Protein AF-A0A0V0R101-F1 (afdb_monomer_lite)

Secondary structure (DSSP, 8-state):
---S-SS-S--SS--S---GGG-TT---S---GGGGGSS-S------HHHHHHHHHHHHHHHHHHHHHHHH--TTTTT--B-TTS-BTTSEETTEE-TT--EEEES---TTS-TT-EEEESSPPPSS-PBP-EE--SS--SPPB--S-EEEETTEEEEPGGGTHHHHTTT--HHHHHHHHHHHHHHHHHHHHHHHHHHHHHHHHHHHHHHSHHHHHHHHHHHHHHHHHHHHHHHHHHTT-GGGGGGS-GGG--HHHHHHHHHHHHHHHHHHHHHHHHHHHHHHHHHHHHHHHHHHHHH-GGGGHHHHHHHHHHHHHHHHHHHHHHHHHTTSEEPP---SSSS---EE---------------------HHHHHHHHHHHHTHHHHHHHHHHHHHHHHHHHHHHHHHHHHHHHHHH-SSSHHHHHHHHHHHHHHHHHHHHHHHHHHHHHHHHHHHHH---HHHHHHHHHHHHHHTHHHHHHHHHHHHHHHHHHHHHHHHHHHHHHHHHHHHSHHHHTT-S-THHHHHHHHHHHHHHHHHHHHHHHHHHHHHHHHHHHHHHHHHTSTTTT----HHHHHHHHHHHHTTS--SS----S-----HHHHHHHHHHHHHHHHHHTTTTTSSSS---SS--------------------------------------------------------------------------------TTSSTTSSS--------------------------S------------SSEEEEETTT-TTS-HHHHHHHHHTT--EEEHHHHHHHHHHHTT-EEEEE--TTS-HHHHHHHHHHHHHHSSSSPP-GGG--SEEEE-SSHHHHHHHHHHHHHHTTT-TTS-EEEE-TTS-HHHHHHHHHT--SEEEE-HHHHHHHHHH-TT---TT--EEEEETHHHHHHTTTHHHHHHHHHHHHHHS-GGGSEEEEEESS--HHHHHHHHHH-SS-EEEES---SSS---------SEEE-SSS-EEETTEEEEEEE--TTTHHHHHHHHHHHTTTSEEEEE-S-HHHHHHHHHHHHH-EEE-TTSPEEEEESS-S-EEEEE-TTS-HHHHHHHHHHHHH--SSEEEEE-TTTTSS---TT--EEEESS--SSHHHHHHHHTTSS-TT--EEEEEEE-GGGHHHHHHHHHTT--EEE--THHHHHHHHHHHHHHS---S-HHHHHHHHHHHHHHT-HHHHHHHHHHHHHHHHHHTT-S-TTT--TTTS--S----

Organism: Pseudocohnilembus persalinus (NCBI:txid266149)

pLDDT: mean 70.23, std 23.48, range [19.14, 97.81]

Structure (mmCIF, N/CA/C/O backbone):
data_AF-A0A0V0R101-F1
#
_entry.id   AF-A0A0V0R101-F1
#
loop_
_atom_site.group_PDB
_atom_site.id
_atom_site.type_symbol
_atom_site.label_atom_id
_atom_site.label_alt_id
_atom_site.label_comp_id
_atom_site.label_asym_id
_atom_site.label_entity_id
_atom_site.label_seq_id
_atom_site.pdbx_PDB_ins_code
_atom_site.Cartn_x
_atom_site.Cartn_y
_atom_site.Cartn_z
_atom_site.occupancy
_atom_site.B_iso_or_equiv
_atom_site.auth_seq_id
_atom_site.auth_comp_id
_atom_site.auth_asym_id
_atom_site.auth_atom_id
_atom_site.pdbx_PDB_model_num
ATOM 1 N N . MET A 1 1 ? 24.910 33.061 30.366 1.00 34.41 1 MET A N 1
ATOM 2 C CA . MET A 1 1 ? 24.667 34.395 29.788 1.00 34.41 1 MET A CA 1
ATOM 3 C C . MET A 1 1 ? 24.703 34.242 28.281 1.00 34.41 1 MET A C 1
ATOM 5 O O . MET A 1 1 ? 25.624 33.609 27.788 1.00 34.41 1 MET A O 1
ATOM 9 N N . ASP A 1 2 ? 23.655 34.736 27.633 1.00 38.28 2 ASP A N 1
ATOM 10 C CA . ASP A 1 2 ? 23.539 35.188 26.241 1.00 38.28 2 ASP A CA 1
ATOM 11 C C . ASP A 1 2 ? 24.207 34.388 25.106 1.00 38.28 2 ASP A C 1
ATOM 13 O O . ASP A 1 2 ? 25.376 34.577 24.779 1.00 38.28 2 ASP A O 1
ATOM 17 N N . SER A 1 3 ? 23.384 33.617 24.384 1.00 26.56 3 SER A N 1
ATOM 18 C CA . SER A 1 3 ? 23.632 33.257 22.975 1.00 26.56 3 SER A CA 1
ATOM 19 C C . SER A 1 3 ? 22.367 33.106 22.099 1.00 26.56 3 SER A C 1
ATOM 21 O O . SER A 1 3 ? 22.490 32.848 20.905 1.00 26.56 3 SER A O 1
ATOM 23 N N . ASP A 1 4 ? 21.156 33.344 22.627 1.00 30.28 4 ASP A N 1
ATOM 24 C CA . ASP A 1 4 ? 19.879 33.103 21.915 1.00 30.28 4 ASP A CA 1
ATOM 25 C C . ASP A 1 4 ? 19.366 34.271 21.037 1.00 30.28 4 ASP A C 1
ATOM 27 O O . ASP A 1 4 ? 18.339 34.155 20.368 1.00 30.28 4 ASP A O 1
ATOM 31 N N . ASN A 1 5 ? 20.040 35.426 21.025 1.00 31.80 5 ASN A N 1
ATOM 32 C CA . ASN A 1 5 ? 19.407 36.705 20.656 1.00 31.80 5 ASN A CA 1
ATOM 33 C C . ASN A 1 5 ? 19.712 37.235 19.231 1.00 31.80 5 ASN A C 1
ATOM 35 O O . ASN A 1 5 ? 19.587 38.433 18.984 1.00 31.80 5 ASN A O 1
ATOM 39 N N . LEU A 1 6 ? 20.138 36.378 18.286 1.00 29.75 6 LEU A N 1
ATOM 40 C CA . LEU A 1 6 ? 20.738 36.822 17.005 1.00 29.75 6 LEU A CA 1
ATOM 41 C C . LEU A 1 6 ? 20.129 36.258 15.699 1.00 29.75 6 LEU A C 1
ATOM 43 O O . LEU A 1 6 ? 20.709 36.439 14.631 1.00 29.75 6 LEU A O 1
ATOM 47 N N . LEU A 1 7 ? 18.946 35.628 15.738 1.00 32.03 7 LEU A N 1
ATOM 48 C CA . LEU A 1 7 ? 18.266 35.097 14.533 1.00 32.03 7 LEU A CA 1
ATOM 49 C C . LEU A 1 7 ? 16.830 35.612 14.298 1.00 32.03 7 LEU A C 1
ATOM 51 O O . LEU A 1 7 ? 16.125 35.099 13.431 1.00 32.03 7 LEU A O 1
ATOM 55 N N . ASN A 1 8 ? 16.392 36.654 15.012 1.00 31.56 8 ASN A N 1
ATOM 56 C CA . ASN A 1 8 ? 14.984 37.090 15.012 1.00 31.56 8 ASN A CA 1
ATOM 57 C C . ASN A 1 8 ? 14.632 38.235 14.025 1.00 31.56 8 ASN A C 1
ATOM 59 O O . ASN A 1 8 ? 13.506 38.719 14.021 1.00 31.56 8 ASN A O 1
ATOM 63 N N . ASN A 1 9 ? 15.571 38.675 13.173 1.00 30.34 9 ASN A N 1
ATOM 64 C CA . ASN A 1 9 ? 15.433 39.868 12.314 1.00 30.34 9 ASN A CA 1
ATOM 65 C C . ASN A 1 9 ? 15.471 39.555 10.801 1.00 30.34 9 ASN A C 1
ATOM 67 O O . ASN A 1 9 ? 16.297 40.099 10.075 1.00 30.34 9 ASN A O 1
ATOM 71 N N . ASN A 1 10 ? 14.591 38.672 10.305 1.00 30.11 10 ASN A N 1
ATOM 72 C CA . ASN A 1 10 ? 14.440 38.425 8.854 1.00 30.11 10 ASN A CA 1
ATOM 73 C C . ASN A 1 10 ? 13.048 37.875 8.437 1.00 30.11 10 ASN A C 1
ATOM 75 O O . ASN A 1 10 ? 12.943 36.980 7.601 1.00 30.11 10 ASN A O 1
ATOM 79 N N . GLN A 1 11 ? 11.952 38.397 9.012 1.00 30.95 11 GLN A N 1
ATOM 80 C CA . GLN A 1 11 ? 10.569 38.004 8.651 1.00 30.95 11 GLN A CA 1
ATOM 81 C C . GLN A 1 11 ? 9.631 39.181 8.312 1.00 30.95 11 GLN A C 1
ATOM 83 O O . GLN A 1 11 ? 8.467 39.207 8.709 1.00 30.95 11 GLN A O 1
ATOM 88 N N . ILE A 1 12 ? 10.104 40.144 7.517 1.00 38.00 12 ILE A N 1
ATOM 89 C CA . ILE A 1 12 ? 9.240 41.144 6.866 1.00 38.00 12 ILE A CA 1
ATOM 90 C C . ILE A 1 12 ? 9.545 41.137 5.356 1.00 38.00 12 ILE A C 1
ATOM 92 O O . ILE A 1 12 ? 10.697 41.012 4.958 1.00 38.00 12 ILE A O 1
ATOM 96 N N . ASN A 1 13 ? 8.503 41.255 4.521 1.00 31.47 13 ASN A N 1
ATOM 97 C CA . ASN A 1 13 ? 8.541 41.288 3.043 1.00 31.47 13 ASN A CA 1
ATOM 98 C C . ASN A 1 13 ? 8.836 39.971 2.278 1.00 31.47 13 ASN A C 1
ATOM 100 O O . ASN A 1 13 ? 9.588 39.966 1.307 1.00 31.47 13 ASN A O 1
ATOM 104 N N . GLN A 1 14 ? 8.117 38.883 2.591 1.00 27.81 14 GLN A N 1
ATOM 105 C CA . GLN A 1 14 ? 7.845 37.790 1.626 1.00 27.81 14 GLN A CA 1
ATOM 106 C C . GLN A 1 14 ? 6.333 37.528 1.464 1.00 27.81 14 GLN A C 1
ATOM 108 O O . GLN A 1 14 ? 5.813 36.450 1.743 1.00 27.81 14 GLN A O 1
ATOM 113 N N . SER A 1 15 ? 5.597 38.554 1.026 1.00 32.94 15 SER A N 1
ATOM 114 C CA . SER A 1 15 ? 4.127 38.575 0.936 1.00 32.94 15 SER A CA 1
ATOM 115 C C . SER A 1 15 ? 3.573 38.451 -0.497 1.00 32.94 15 SER A C 1
ATOM 117 O O . SER A 1 15 ? 2.591 39.102 -0.851 1.00 32.94 15 SER A O 1
ATOM 119 N N . LYS A 1 16 ? 4.176 37.582 -1.322 1.00 30.27 16 LYS A N 1
ATOM 120 C CA . LYS A 1 16 ? 3.611 37.008 -2.566 1.00 30.27 16 LYS A CA 1
ATOM 121 C C . LYS A 1 16 ? 4.362 35.713 -2.913 1.00 30.27 16 LYS A C 1
ATOM 123 O O . LYS A 1 16 ? 5.539 35.598 -2.605 1.00 30.27 16 LYS A O 1
ATOM 128 N N . PHE A 1 17 ? 3.671 34.756 -3.541 1.00 29.95 17 PHE A N 1
ATOM 129 C CA . PHE A 1 17 ? 4.171 33.408 -3.875 1.00 29.95 17 PHE A CA 1
ATOM 130 C C . PHE A 1 17 ? 4.577 32.519 -2.678 1.00 29.95 17 PHE A C 1
ATOM 132 O O . PHE A 1 17 ? 5.672 31.962 -2.642 1.00 29.95 17 PHE A O 1
ATOM 139 N N . LYS A 1 18 ? 3.645 32.275 -1.742 1.00 26.59 18 LYS A N 1
ATOM 140 C CA . LYS A 1 18 ? 3.706 31.034 -0.948 1.00 26.59 18 LYS A CA 1
ATOM 141 C C . LYS A 1 18 ? 3.524 29.832 -1.881 1.00 26.59 18 LYS A C 1
ATOM 143 O O . LYS A 1 18 ? 2.557 29.787 -2.641 1.00 26.59 18 LYS A O 1
ATOM 148 N N . TYR A 1 19 ? 4.427 28.860 -1.804 1.00 36.28 19 TYR A N 1
ATOM 149 C CA . TYR A 1 19 ? 4.264 27.569 -2.473 1.00 36.28 19 TYR A CA 1
ATOM 150 C C . TYR A 1 19 ? 3.205 26.729 -1.736 1.00 36.28 19 TYR A C 1
ATOM 152 O O . TYR A 1 19 ? 3.145 26.755 -0.508 1.00 36.28 19 TYR A O 1
ATOM 160 N N . LYS A 1 20 ? 2.403 25.952 -2.484 1.00 36.19 20 LYS A N 1
ATOM 161 C CA . LYS A 1 20 ? 1.364 25.029 -1.960 1.00 36.19 20 LYS A CA 1
ATOM 162 C C . LYS A 1 20 ? 1.867 24.096 -0.844 1.00 36.19 20 LYS A C 1
ATOM 164 O O . LYS A 1 20 ? 1.104 23.698 0.020 1.00 36.19 20 LYS A O 1
ATOM 169 N N . GLU A 1 21 ? 3.154 23.760 -0.870 1.00 35.91 21 GLU A N 1
ATOM 170 C CA . GLU A 1 21 ? 3.807 22.752 -0.023 1.00 35.91 21 GLU A CA 1
ATOM 171 C C . GLU A 1 21 ? 4.048 23.206 1.438 1.00 35.91 21 GLU A C 1
ATOM 173 O O . GLU A 1 21 ? 4.687 22.489 2.201 1.00 35.91 21 GLU A O 1
ATOM 178 N N . GLN A 1 22 ? 3.560 24.391 1.835 1.00 34.25 22 GLN A N 1
ATOM 179 C CA . GLN A 1 22 ? 3.665 24.942 3.200 1.00 34.25 22 GLN A CA 1
ATOM 180 C C . GLN A 1 22 ? 2.313 25.077 3.930 1.00 34.25 22 GLN A C 1
ATOM 182 O O . GLN A 1 22 ? 2.241 25.719 4.979 1.00 34.25 22 GLN A O 1
ATOM 187 N N . ASP A 1 23 ? 1.242 24.516 3.374 1.00 37.81 23 ASP A N 1
ATOM 188 C CA . ASP A 1 23 ? -0.074 24.449 4.012 1.00 37.81 23 ASP A CA 1
ATOM 189 C C . ASP A 1 23 ? -0.219 23.096 4.748 1.00 37.81 23 ASP A C 1
ATOM 191 O O . ASP A 1 23 ? -0.059 22.053 4.110 1.00 37.81 23 ASP A O 1
ATOM 195 N N . PRO A 1 24 ? -0.467 23.066 6.075 1.00 37.88 24 PRO A N 1
ATOM 196 C CA . PRO A 1 24 ? -0.580 21.815 6.828 1.00 37.88 24 PRO A CA 1
ATOM 197 C C . PRO A 1 24 ? -1.812 20.970 6.462 1.00 37.88 24 PRO A C 1
ATOM 199 O O . PRO A 1 24 ? -1.808 19.779 6.764 1.00 37.88 24 PRO A O 1
ATOM 202 N N . ASP A 1 25 ? -2.823 21.543 5.796 1.00 35.50 25 ASP A N 1
ATOM 203 C CA . ASP A 1 25 ? -4.003 20.815 5.302 1.00 35.50 25 ASP A CA 1
ATOM 204 C C . ASP A 1 25 ? -3.817 20.300 3.848 1.00 35.50 25 ASP A C 1
ATOM 206 O O . ASP A 1 25 ? -4.739 19.750 3.241 1.00 35.50 25 ASP A O 1
ATOM 210 N N . TYR A 1 26 ? -2.626 20.457 3.253 1.00 39.78 26 TYR A N 1
ATOM 211 C CA . TYR A 1 26 ? -2.346 20.047 1.873 1.00 39.78 26 TYR A CA 1
ATOM 212 C C . TYR A 1 26 ? -2.004 18.551 1.755 1.00 39.78 26 TYR A C 1
ATOM 214 O O . TYR A 1 26 ? -0.845 18.147 1.843 1.00 39.78 26 TYR A O 1
ATOM 222 N N . GLU A 1 27 ? -3.010 17.727 1.436 1.00 39.38 27 GLU A N 1
ATOM 223 C CA . GLU A 1 27 ? -2.874 16.276 1.169 1.00 39.38 27 GLU A CA 1
ATOM 224 C C . GLU A 1 27 ? -1.981 15.919 -0.049 1.00 39.38 27 GLU A C 1
ATOM 226 O O . GLU A 1 27 ? -1.735 14.743 -0.325 1.00 39.38 27 GLU A O 1
ATOM 231 N N . GLY A 1 28 ? -1.484 16.926 -0.779 1.00 43.06 28 GLY A N 1
ATOM 232 C CA . GLY A 1 28 ? -0.761 16.785 -2.042 1.00 43.06 28 GLY A CA 1
ATOM 233 C C . GLY A 1 28 ? -1.694 16.583 -3.240 1.00 43.06 28 GLY A C 1
ATOM 234 O O . GLY A 1 28 ? -2.701 15.886 -3.148 1.00 43.06 28 GLY A O 1
ATOM 235 N N . ASP A 1 29 ? -1.358 17.155 -4.406 1.00 46.41 29 ASP A N 1
ATOM 236 C CA . ASP A 1 29 ? -2.073 16.794 -5.644 1.00 46.41 29 ASP A CA 1
ATOM 237 C C . ASP A 1 29 ? -1.832 15.295 -5.911 1.00 46.41 29 ASP A C 1
ATOM 239 O O . ASP A 1 29 ? -0.694 14.886 -6.170 1.00 46.41 29 ASP A O 1
ATOM 243 N N . SER A 1 30 ? -2.882 14.485 -5.751 1.00 50.34 30 SER A N 1
ATOM 244 C CA . SER A 1 30 ? -2.754 13.073 -5.388 1.00 50.34 30 SER A CA 1
ATOM 245 C C . SER A 1 30 ? -2.332 12.166 -6.546 1.00 50.34 30 SER A C 1
ATOM 247 O O . SER A 1 30 ? -3.071 12.010 -7.524 1.00 50.34 30 SER A O 1
ATOM 249 N N . VAL A 1 31 ? -1.216 11.452 -6.370 1.00 58.31 31 VAL A N 1
ATOM 250 C CA . VAL A 1 31 ? -0.903 10.249 -7.158 1.00 58.31 31 VAL A CA 1
ATOM 251 C C . VAL A 1 31 ? -2.059 9.252 -7.008 1.00 58.31 31 VAL A C 1
ATOM 253 O O . VAL A 1 31 ? -2.567 9.040 -5.904 1.00 58.31 31 VAL A O 1
ATOM 256 N N . ASN A 1 32 ? -2.517 8.665 -8.116 1.00 64.19 32 ASN A N 1
ATOM 257 C CA . ASN A 1 32 ? -3.743 7.870 -8.139 1.00 64.19 32 ASN A CA 1
ATOM 258 C C . ASN A 1 32 ? -3.636 6.641 -7.221 1.00 64.19 32 ASN A C 1
ATOM 260 O O . ASN A 1 32 ? -2.963 5.666 -7.551 1.00 64.19 32 ASN A O 1
ATOM 264 N N . GLN A 1 33 ? -4.346 6.656 -6.087 1.00 63.84 33 GLN A N 1
ATOM 265 C CA . GLN A 1 33 ? -4.241 5.615 -5.054 1.00 63.84 33 GLN A CA 1
ATOM 266 C C . GLN A 1 33 ? -4.604 4.203 -5.546 1.00 63.84 33 GLN A C 1
ATOM 268 O O . GLN A 1 33 ? -4.212 3.217 -4.926 1.00 63.84 33 GLN A O 1
ATOM 273 N N . ASN A 1 34 ? -5.299 4.074 -6.680 1.00 61.12 34 ASN A N 1
ATOM 274 C CA . ASN A 1 34 ? -5.596 2.774 -7.281 1.00 61.12 34 ASN A CA 1
ATOM 275 C C . ASN A 1 34 ? -4.338 2.064 -7.837 1.00 61.12 34 ASN A C 1
ATOM 277 O O . ASN A 1 34 ? -4.363 0.846 -8.007 1.00 61.12 34 ASN A O 1
ATOM 281 N N . LEU A 1 35 ? -3.230 2.792 -8.050 1.00 59.50 35 LEU A N 1
ATOM 282 C CA . LEU A 1 35 ? -1.921 2.246 -8.448 1.00 59.50 35 LEU A CA 1
ATOM 283 C C . LEU A 1 35 ? -1.281 1.328 -7.394 1.00 59.50 35 LEU A C 1
ATOM 285 O O . LEU A 1 35 ? -0.373 0.573 -7.727 1.00 59.50 35 LEU A O 1
ATOM 289 N N . ILE A 1 36 ? -1.768 1.338 -6.145 1.00 54.84 36 ILE A N 1
ATOM 290 C CA . ILE A 1 36 ? -1.302 0.442 -5.068 1.00 54.84 36 ILE A CA 1
ATOM 291 C C . ILE A 1 36 ? -1.467 -1.045 -5.453 1.00 54.84 36 ILE A C 1
ATOM 293 O O . ILE A 1 36 ? -0.720 -1.897 -4.977 1.00 54.84 36 ILE A O 1
ATOM 297 N N . ASN A 1 37 ? -2.404 -1.362 -6.355 1.00 52.44 37 ASN A N 1
ATOM 298 C CA . ASN A 1 37 ? -2.618 -2.714 -6.886 1.00 52.44 37 ASN A CA 1
ATOM 299 C C . ASN A 1 37 ? -1.870 -2.982 -8.214 1.00 52.44 37 ASN A C 1
ATOM 301 O O . ASN A 1 37 ? -2.122 -3.995 -8.869 1.00 52.44 37 ASN A O 1
ATOM 305 N N . GLY A 1 38 ? -0.963 -2.089 -8.620 1.00 56.25 38 GLY A N 1
ATOM 306 C CA . GLY A 1 38 ? -0.252 -2.124 -9.898 1.00 56.25 38 GLY A CA 1
ATOM 307 C C . GLY A 1 38 ? -0.934 -1.319 -11.019 1.00 56.25 38 GLY A C 1
ATOM 308 O O . GLY A 1 38 ? -1.876 -0.562 -10.771 1.00 56.25 38 GLY A O 1
ATOM 309 N N . PRO A 1 39 ? -0.458 -1.454 -12.274 1.00 62.16 39 PRO A N 1
ATOM 310 C CA . PRO A 1 39 ? -0.966 -0.692 -13.416 1.00 62.16 39 PRO A CA 1
ATOM 311 C C . PRO A 1 39 ? -2.443 -0.981 -13.704 1.00 62.16 39 PRO A C 1
ATOM 313 O O . PRO A 1 39 ? -2.864 -2.137 -13.743 1.00 62.16 39 PRO A O 1
ATOM 316 N N . LEU A 1 40 ? -3.228 0.057 -13.999 1.00 65.56 40 LEU A N 1
ATOM 317 C CA . LEU A 1 40 ? -4.676 -0.090 -14.158 1.00 65.56 40 LEU A CA 1
ATOM 318 C C . LEU A 1 40 ? -5.042 -0.929 -15.395 1.00 65.56 40 LEU A C 1
ATOM 320 O O . LEU A 1 40 ? -4.603 -0.647 -16.515 1.00 65.56 40 LEU A O 1
ATOM 324 N N . GLU A 1 41 ? -5.858 -1.971 -15.197 1.00 52.72 41 GLU A N 1
ATOM 325 C CA . GLU A 1 41 ? -6.272 -2.900 -16.263 1.00 52.72 41 GLU A CA 1
ATOM 326 C C . GLU A 1 41 ? -7.416 -2.352 -17.137 1.00 52.72 41 GLU A C 1
ATOM 328 O O . GLU A 1 41 ? -7.446 -2.614 -18.342 1.00 52.72 41 GLU A O 1
ATOM 333 N N . ASN A 1 42 ? -8.333 -1.572 -16.553 1.00 58.78 42 ASN A N 1
ATOM 334 C CA . ASN A 1 42 ? -9.544 -1.055 -17.206 1.00 58.78 42 ASN A CA 1
ATOM 335 C C . ASN A 1 42 ? -9.264 0.209 -18.038 1.00 58.78 42 ASN A C 1
ATOM 337 O O . ASN A 1 42 ? -9.651 1.318 -17.670 1.00 58.78 42 ASN A O 1
ATOM 341 N N . ARG A 1 43 ? -8.576 0.039 -19.171 1.00 62.53 43 ARG A N 1
ATOM 342 C CA . ARG A 1 43 ? -8.202 1.137 -20.081 1.00 62.53 43 ARG A CA 1
ATOM 343 C C . ARG A 1 43 ? -9.296 1.424 -21.109 1.00 62.53 43 ARG A C 1
ATOM 345 O O . ARG A 1 43 ? -9.949 0.512 -21.614 1.00 62.53 43 ARG A O 1
ATOM 352 N N . LYS A 1 44 ? -9.463 2.704 -21.440 1.00 64.25 44 LYS A N 1
ATOM 353 C CA . LYS A 1 44 ? -10.279 3.197 -22.561 1.00 64.25 44 LYS A CA 1
ATOM 354 C C . LYS A 1 44 ? -9.348 3.725 -23.655 1.00 64.25 44 LYS A C 1
ATOM 356 O O . LYS A 1 44 ? -8.190 4.018 -23.374 1.00 64.25 44 LYS A O 1
ATOM 361 N N . CYS A 1 45 ? -9.830 3.811 -24.893 1.00 62.56 45 CYS A N 1
ATOM 362 C CA . CYS A 1 45 ? -9.081 4.470 -25.964 1.00 62.56 45 CYS A CA 1
ATOM 363 C C . CYS A 1 45 ? -9.106 5.984 -25.712 1.00 62.56 45 CYS A C 1
ATOM 365 O O . CYS A 1 45 ? -10.191 6.559 -25.615 1.00 62.56 45 CYS A O 1
ATOM 367 N N . GLN A 1 46 ? -7.932 6.596 -25.555 1.00 67.75 46 GLN A N 1
ATOM 368 C CA . GLN A 1 46 ? -7.784 8.032 -25.311 1.00 67.75 46 GLN A CA 1
ATOM 369 C C . GLN A 1 46 ? -7.441 8.777 -26.610 1.00 67.75 46 GLN A C 1
ATOM 371 O O . GLN A 1 46 ? -6.946 8.187 -27.571 1.00 67.75 46 GLN A O 1
ATOM 376 N N . ASP A 1 47 ? -7.697 10.088 -26.627 1.00 72.31 47 ASP A N 1
ATOM 377 C CA . ASP A 1 47 ? -7.278 11.015 -27.690 1.00 72.31 47 ASP A CA 1
ATOM 378 C C . ASP A 1 47 ? -7.737 10.606 -29.112 1.00 72.31 47 ASP A C 1
ATOM 380 O O . ASP A 1 47 ? -7.025 10.775 -30.102 1.00 72.31 47 ASP A O 1
ATOM 384 N N . LEU A 1 48 ? -8.973 10.092 -29.219 1.00 74.19 48 LEU A N 1
ATOM 385 C CA . LEU A 1 48 ? -9.587 9.553 -30.446 1.00 74.19 48 LEU A CA 1
ATOM 386 C C . LEU A 1 48 ? -9.541 10.512 -31.654 1.00 74.19 48 LEU A C 1
ATOM 388 O O . LEU A 1 48 ? -9.404 10.065 -32.789 1.00 74.19 48 LEU A O 1
ATOM 392 N N . ILE A 1 49 ? -9.601 11.828 -31.426 1.00 77.31 49 ILE A N 1
ATOM 393 C CA . ILE A 1 49 ? -9.465 12.842 -32.488 1.00 77.31 49 ILE A CA 1
ATOM 394 C C . ILE A 1 49 ? -8.094 12.728 -33.177 1.00 77.31 49 ILE A C 1
ATOM 396 O O . ILE A 1 49 ? -8.008 12.815 -34.398 1.00 77.31 49 ILE A O 1
ATOM 400 N N . CYS A 1 50 ? -7.031 12.448 -32.422 1.00 72.31 50 CYS A N 1
ATOM 401 C CA . CYS A 1 50 ? -5.680 12.289 -32.961 1.00 72.31 50 CYS A CA 1
ATOM 402 C C . CYS A 1 50 ? -5.527 10.970 -33.732 1.00 72.31 50 CYS A C 1
ATOM 404 O O . CYS A 1 50 ? -4.801 10.925 -34.720 1.00 72.31 50 CYS A O 1
ATOM 406 N N . VAL A 1 51 ? -6.273 9.926 -33.345 1.00 73.19 51 VAL A N 1
ATOM 407 C CA . VAL A 1 51 ? -6.403 8.683 -34.128 1.00 73.19 51 VAL A CA 1
ATOM 408 C C . VAL A 1 51 ? -7.065 8.968 -35.481 1.00 73.19 51 VAL A C 1
ATOM 410 O O . VAL A 1 51 ? -6.578 8.508 -36.510 1.00 73.19 51 VAL A O 1
ATOM 413 N N . ILE A 1 52 ? -8.139 9.767 -35.500 1.00 79.94 52 ILE A N 1
ATOM 414 C CA . ILE A 1 52 ? -8.842 10.165 -36.732 1.00 79.94 52 ILE A CA 1
ATOM 415 C C . ILE A 1 52 ? -7.934 11.016 -37.633 1.00 79.94 52 ILE A C 1
ATOM 417 O O . ILE A 1 52 ? -7.836 10.731 -38.824 1.00 79.94 52 ILE A O 1
ATOM 421 N N . ILE A 1 53 ? -7.223 12.005 -37.076 1.00 77.00 53 ILE A N 1
ATOM 422 C CA . ILE A 1 53 ? -6.252 12.831 -37.816 1.00 77.00 53 ILE A CA 1
ATOM 423 C C . ILE A 1 53 ? -5.124 11.963 -38.392 1.00 77.00 53 ILE A C 1
ATOM 425 O O . ILE A 1 53 ? -4.778 12.114 -39.562 1.00 77.00 53 ILE A O 1
ATOM 429 N N . PHE A 1 54 ? -4.586 11.014 -37.618 1.00 76.38 54 PHE A N 1
ATOM 430 C CA . PHE A 1 54 ? -3.546 10.107 -38.100 1.00 76.38 54 PHE A CA 1
ATOM 431 C C . PHE A 1 54 ? -4.043 9.201 -39.235 1.00 76.38 54 PHE A C 1
ATOM 433 O O . PHE A 1 54 ? -3.359 9.067 -40.247 1.00 76.38 54 PHE A O 1
ATOM 440 N N . PHE A 1 55 ? -5.238 8.609 -39.124 1.00 80.75 55 PHE A N 1
ATOM 441 C CA . PHE A 1 55 ? -5.792 7.812 -40.223 1.00 80.75 55 PHE A CA 1
ATOM 442 C C . PHE A 1 55 ? -6.125 8.665 -41.451 1.00 80.75 55 PHE A C 1
ATOM 444 O O . PHE A 1 55 ? -5.872 8.216 -42.565 1.00 80.75 55 PHE A O 1
ATOM 451 N N . ALA A 1 56 ? -6.607 9.900 -41.282 1.00 80.62 56 ALA A N 1
ATOM 452 C CA . ALA A 1 56 ? -6.794 10.833 -42.393 1.00 80.62 56 ALA A CA 1
ATOM 453 C C . ALA A 1 56 ? -5.462 11.166 -43.091 1.00 80.62 56 ALA A C 1
ATOM 455 O O . ALA A 1 56 ? -5.405 11.165 -44.318 1.00 80.62 56 ALA A O 1
ATOM 456 N N . TYR A 1 57 ? -4.379 11.363 -42.329 1.00 78.25 57 TYR A N 1
ATOM 457 C CA . TYR A 1 57 ? -3.027 11.531 -42.865 1.00 78.25 57 TYR A CA 1
ATOM 458 C C . TYR A 1 57 ? -2.532 10.276 -43.603 1.00 78.25 57 TYR A C 1
ATOM 460 O O . TYR A 1 57 ? -2.064 10.389 -44.729 1.00 78.25 57 TYR A O 1
ATOM 468 N N . VAL A 1 58 ? -2.689 9.073 -43.039 1.00 79.19 58 VAL A N 1
ATOM 469 C CA . VAL A 1 58 ? -2.293 7.820 -43.713 1.00 79.19 58 VAL A CA 1
ATOM 470 C C . VAL A 1 58 ? -3.106 7.572 -44.988 1.00 79.19 58 VAL A C 1
ATOM 472 O O . VAL A 1 58 ? -2.543 7.117 -45.981 1.00 79.19 58 VAL A O 1
ATOM 475 N N . ILE A 1 59 ? -4.398 7.911 -45.003 1.00 83.62 59 ILE A N 1
ATOM 476 C CA . ILE A 1 59 ? -5.238 7.845 -46.208 1.00 83.62 59 ILE A CA 1
ATOM 477 C C . ILE A 1 59 ? -4.768 8.868 -47.250 1.00 83.62 59 ILE A C 1
ATOM 479 O O . ILE A 1 59 ? -4.613 8.508 -48.413 1.00 83.62 59 ILE A O 1
ATOM 483 N N . LEU A 1 60 ? -4.486 10.113 -46.849 1.00 79.75 60 LEU A N 1
ATOM 484 C CA . LEU A 1 60 ? -3.958 11.153 -47.739 1.00 79.75 60 LEU A CA 1
ATOM 485 C C . LEU A 1 60 ? -2.610 10.741 -48.349 1.00 79.75 60 LEU A C 1
ATOM 487 O O . LEU A 1 60 ? -2.429 10.843 -49.558 1.00 79.75 60 LEU A O 1
ATOM 491 N N . MET A 1 61 ? -1.701 10.208 -47.532 1.00 78.56 61 MET A N 1
ATOM 492 C CA . MET A 1 61 ? -0.425 9.647 -47.980 1.00 78.56 61 MET A CA 1
ATOM 493 C C . MET A 1 61 ? -0.650 8.468 -48.943 1.00 78.56 61 MET A C 1
ATOM 495 O O . MET A 1 61 ? -0.036 8.422 -50.003 1.00 78.56 61 MET A O 1
ATOM 499 N N . GLY A 1 62 ? -1.584 7.557 -48.650 1.00 83.12 62 GLY A N 1
ATOM 500 C CA . GLY A 1 62 ? -1.962 6.474 -49.565 1.00 83.12 62 GLY A CA 1
ATOM 501 C C . GLY A 1 62 ? -2.473 6.975 -50.922 1.00 83.12 62 GLY A C 1
ATOM 502 O O . GLY A 1 62 ? -2.064 6.455 -51.956 1.00 83.12 62 GLY A O 1
ATOM 503 N N . VAL A 1 63 ? -3.301 8.025 -50.936 1.00 83.19 63 VAL A N 1
ATOM 504 C CA . VAL A 1 63 ? -3.774 8.682 -52.169 1.00 83.19 63 VAL A CA 1
ATOM 505 C C . VAL A 1 63 ? -2.614 9.316 -52.942 1.00 83.19 63 VAL A C 1
ATOM 507 O O . VAL A 1 63 ? -2.525 9.129 -54.152 1.00 83.19 63 VAL A O 1
ATOM 510 N N . VAL A 1 64 ? -1.694 10.004 -52.258 1.00 78.75 64 VAL A N 1
ATOM 511 C CA . VAL A 1 64 ? -0.485 10.587 -52.867 1.00 78.75 64 VAL A CA 1
ATOM 512 C C . VAL A 1 64 ? 0.423 9.504 -53.465 1.00 78.75 64 VAL A C 1
ATOM 514 O O . VAL A 1 64 ? 0.911 9.673 -54.578 1.00 78.75 64 VAL A O 1
ATOM 517 N N . ALA A 1 65 ? 0.605 8.368 -52.786 1.00 79.31 65 ALA A N 1
ATOM 518 C CA . ALA A 1 65 ? 1.382 7.243 -53.304 1.00 79.31 65 ALA A CA 1
ATOM 519 C C . ALA A 1 65 ? 0.721 6.588 -54.530 1.00 79.31 65 ALA A C 1
ATOM 521 O O . ALA A 1 65 ? 1.403 6.289 -55.506 1.00 79.31 65 ALA A O 1
ATOM 522 N N . ILE A 1 66 ? -0.604 6.405 -54.518 1.00 86.12 66 ILE A N 1
ATOM 523 C CA . ILE A 1 66 ? -1.352 5.885 -55.674 1.00 86.12 66 ILE A CA 1
ATOM 524 C C . ILE A 1 66 ? -1.255 6.850 -56.862 1.00 86.12 66 ILE A C 1
ATOM 526 O O . ILE A 1 66 ? -1.011 6.405 -57.982 1.00 86.12 66 ILE A O 1
ATOM 530 N N . PHE A 1 67 ? -1.386 8.160 -56.633 1.00 80.31 67 PHE A N 1
ATOM 531 C CA . PHE A 1 67 ? -1.187 9.184 -57.662 1.00 80.31 67 PHE A CA 1
ATOM 532 C C . PHE A 1 67 ? 0.235 9.131 -58.246 1.00 80.31 67 PHE A C 1
ATOM 534 O O . PHE A 1 67 ? 0.393 9.093 -59.465 1.00 80.31 67 PHE A O 1
ATOM 541 N N . ALA A 1 68 ? 1.256 9.028 -57.390 1.00 74.75 68 ALA A N 1
ATOM 542 C CA . ALA A 1 68 ? 2.654 8.918 -57.797 1.00 74.75 68 ALA A CA 1
ATOM 543 C C . ALA A 1 68 ? 2.920 7.687 -58.678 1.00 74.75 68 ALA A C 1
ATOM 545 O O . ALA A 1 68 ? 3.496 7.814 -59.753 1.00 74.75 68 ALA A O 1
ATOM 546 N N . PHE A 1 69 ? 2.462 6.500 -58.266 1.00 81.38 69 PHE A N 1
ATOM 547 C CA . PHE A 1 69 ? 2.669 5.262 -59.028 1.00 81.38 69 PHE A CA 1
ATOM 548 C C . PHE A 1 69 ? 1.818 5.153 -60.304 1.00 81.38 69 PHE A C 1
ATOM 550 O O . PHE A 1 69 ? 2.121 4.314 -61.148 1.00 81.38 69 PHE A O 1
ATOM 557 N N . SER A 1 70 ? 0.763 5.962 -60.453 1.00 80.62 70 SER A N 1
ATOM 558 C CA . SER A 1 70 ? -0.087 5.964 -61.657 1.00 80.62 70 SER A CA 1
ATOM 559 C C . SER A 1 70 ? 0.281 7.031 -62.691 1.00 80.62 70 SER A C 1
ATOM 561 O O . SER A 1 70 ? -0.053 6.850 -63.858 1.00 80.62 70 SER A O 1
ATOM 563 N N . ASN A 1 71 ? 0.973 8.107 -62.295 1.00 75.31 71 ASN A N 1
ATOM 564 C CA . ASN A 1 71 ? 1.325 9.225 -63.187 1.00 75.31 71 ASN A CA 1
ATOM 565 C C . ASN A 1 71 ? 2.844 9.447 -63.328 1.00 75.31 71 ASN A C 1
ATOM 567 O O . ASN A 1 71 ? 3.282 10.044 -64.307 1.00 75.31 71 ASN A O 1
ATOM 571 N N . GLY A 1 72 ? 3.656 8.973 -62.380 1.00 71.56 72 GLY A N 1
ATOM 572 C CA . GLY A 1 72 ? 5.112 9.100 -62.413 1.00 71.56 72 GLY A CA 1
ATOM 573 C C . GLY A 1 72 ? 5.783 7.958 -63.171 1.00 71.56 72 GLY A C 1
ATOM 574 O O . GLY A 1 72 ? 5.453 6.790 -62.974 1.00 71.56 72 GLY A O 1
ATOM 575 N N . ASN A 1 73 ? 6.778 8.283 -63.997 1.00 76.81 73 ASN A N 1
ATOM 576 C CA . ASN A 1 73 ? 7.602 7.306 -64.710 1.00 76.81 73 ASN A CA 1
ATOM 577 C C . ASN A 1 73 ? 9.099 7.614 -64.496 1.00 76.81 73 ASN A C 1
ATOM 579 O O . ASN A 1 73 ? 9.699 8.330 -65.305 1.00 76.81 73 ASN A O 1
ATOM 583 N N . PRO A 1 74 ? 9.739 7.050 -63.451 1.00 71.25 74 PRO A N 1
ATOM 584 C CA . PRO A 1 74 ? 11.084 7.440 -63.021 1.00 71.25 74 PRO A CA 1
ATOM 585 C C . PRO A 1 74 ? 12.188 7.186 -64.057 1.00 71.25 74 PRO A C 1
ATOM 587 O O . PRO A 1 74 ? 13.310 7.651 -63.874 1.00 71.25 74 PRO A O 1
ATOM 590 N N . THR A 1 75 ? 11.892 6.492 -65.162 1.00 71.06 75 THR A N 1
ATOM 591 C CA . THR A 1 75 ? 12.829 6.359 -66.284 1.00 71.06 75 THR A CA 1
ATOM 592 C C . THR A 1 75 ? 13.092 7.689 -67.000 1.00 71.06 75 THR A C 1
ATOM 594 O O . THR A 1 75 ? 14.184 7.857 -67.544 1.00 71.06 75 THR A O 1
ATOM 597 N N . LEU A 1 76 ? 12.170 8.666 -66.952 1.00 65.62 76 LEU A N 1
ATOM 598 C CA . LEU A 1 76 ? 12.414 10.007 -67.501 1.00 65.62 76 LEU A CA 1
ATOM 599 C C . LEU A 1 76 ? 13.505 10.752 -66.721 1.00 65.62 76 LEU A C 1
ATOM 601 O O . LEU A 1 76 ? 14.381 11.343 -67.344 1.00 65.62 76 LEU A O 1
ATOM 605 N N . LEU A 1 77 ? 13.499 10.667 -65.384 1.00 65.69 77 LEU A N 1
ATOM 606 C CA . LEU A 1 77 ? 14.487 11.326 -64.510 1.00 65.69 77 LEU A CA 1
ATOM 607 C C . LEU A 1 77 ? 15.930 10.859 -64.763 1.00 65.69 77 LEU A C 1
ATOM 609 O O . LEU A 1 77 ? 16.877 11.575 -64.454 1.00 65.69 77 LEU A O 1
ATOM 613 N N . ALA A 1 78 ? 16.087 9.650 -65.303 1.00 65.88 78 ALA A N 1
ATOM 614 C CA . ALA A 1 78 ? 17.366 9.019 -65.608 1.00 65.88 78 ALA A CA 1
ATOM 615 C C . ALA A 1 78 ? 17.677 8.979 -67.119 1.00 65.88 78 ALA A C 1
ATOM 617 O O . ALA A 1 78 ? 18.569 8.242 -67.543 1.00 65.88 78 ALA A O 1
ATOM 618 N N . THR A 1 79 ? 16.928 9.724 -67.942 1.00 70.25 79 THR A N 1
ATOM 619 C CA . THR A 1 79 ? 17.137 9.774 -69.393 1.00 70.25 79 THR A CA 1
ATOM 620 C C . THR A 1 79 ? 17.806 11.087 -69.813 1.00 70.25 79 THR A C 1
ATOM 622 O O . THR A 1 79 ? 17.214 12.142 -69.597 1.00 70.25 79 THR A O 1
ATOM 625 N N . PRO A 1 80 ? 18.995 11.036 -70.444 1.00 71.81 80 PRO A N 1
ATOM 626 C CA . PRO A 1 80 ? 19.680 12.219 -70.957 1.00 71.81 80 PRO A CA 1
ATOM 627 C C . PRO A 1 80 ? 19.002 12.809 -72.204 1.00 71.81 80 PRO A C 1
ATOM 629 O O . PRO A 1 80 ? 18.217 12.142 -72.890 1.00 71.81 80 PRO A O 1
ATOM 632 N N . PHE A 1 81 ? 19.369 14.053 -72.508 1.00 73.69 81 PHE A N 1
ATOM 633 C CA . PHE A 1 81 ? 18.958 14.792 -73.701 1.00 73.69 81 PHE A CA 1
ATOM 634 C C . PHE A 1 81 ? 20.149 15.038 -74.645 1.00 73.69 81 PHE A C 1
ATOM 636 O O . PHE A 1 81 ? 21.294 15.086 -74.190 1.00 73.69 81 PHE A O 1
ATOM 643 N N . ASP A 1 82 ? 19.885 15.200 -75.945 1.00 76.25 82 ASP A N 1
ATOM 644 C CA . ASP A 1 82 ? 20.854 15.734 -76.917 1.00 76.25 82 ASP A CA 1
ATOM 645 C C . ASP A 1 82 ? 20.870 17.289 -76.909 1.00 76.25 82 ASP A C 1
ATOM 647 O O . ASP A 1 82 ? 19.995 17.906 -76.292 1.00 76.25 82 ASP A O 1
ATOM 651 N N . PRO A 1 83 ? 21.841 17.950 -77.574 1.00 74.69 83 PRO A N 1
ATOM 652 C CA . PRO A 1 83 ? 21.909 19.413 -77.678 1.00 74.69 83 PRO A CA 1
ATOM 653 C C . PRO A 1 83 ? 20.701 20.088 -78.349 1.00 74.69 83 PRO A C 1
ATOM 655 O O . PRO A 1 83 ? 20.514 21.289 -78.174 1.00 74.69 83 PRO A O 1
ATOM 658 N N . ASP A 1 84 ? 19.873 19.341 -79.089 1.00 74.12 84 ASP A N 1
ATOM 659 C CA . ASP A 1 84 ? 18.626 19.838 -79.691 1.00 74.12 84 ASP A CA 1
ATOM 660 C C . ASP A 1 84 ? 17.425 19.661 -78.738 1.00 74.12 84 ASP A C 1
ATOM 662 O O . ASP A 1 84 ? 16.275 19.849 -79.135 1.00 74.12 84 ASP A O 1
ATOM 666 N N . GLY A 1 85 ? 17.662 19.246 -77.489 1.00 68.25 85 GLY A N 1
ATOM 667 C CA . GLY A 1 85 ? 16.620 18.996 -76.499 1.00 68.25 85 GLY A CA 1
ATOM 668 C C . GLY A 1 85 ? 15.802 17.729 -76.767 1.00 68.25 85 GLY A C 1
ATOM 669 O O . GLY A 1 85 ? 14.683 17.614 -76.260 1.00 68.25 85 GLY A O 1
ATOM 670 N N . ARG A 1 86 ? 16.295 16.762 -77.553 1.00 79.44 86 ARG A N 1
ATOM 671 C CA . ARG A 1 86 ? 15.615 15.469 -77.770 1.00 79.44 86 ARG A CA 1
ATOM 672 C C . ARG A 1 86 ? 15.960 14.478 -76.676 1.00 79.44 86 ARG A C 1
ATOM 674 O O . ARG A 1 86 ? 17.101 14.395 -76.240 1.00 79.44 86 ARG A O 1
ATOM 681 N N . GLN A 1 87 ? 14.981 13.684 -76.261 1.00 77.94 87 GLN A N 1
ATOM 682 C CA . GLN A 1 87 ? 15.125 12.751 -75.147 1.00 77.94 87 GLN A CA 1
ATOM 683 C C . GLN A 1 87 ? 15.544 11.350 -75.631 1.00 77.94 87 GLN A C 1
ATOM 685 O O . GLN A 1 87 ? 14.767 10.676 -76.307 1.00 77.94 87 GLN A O 1
ATOM 690 N N . CYS A 1 88 ? 16.741 10.873 -75.267 1.00 81.38 88 CYS A N 1
ATOM 691 C CA . CYS A 1 88 ? 17.286 9.622 -75.813 1.00 81.38 88 CYS A CA 1
ATOM 692 C C . CYS A 1 88 ? 16.411 8.395 -75.467 1.00 81.38 88 CYS A C 1
ATOM 694 O O . CYS A 1 88 ? 16.243 8.024 -74.299 1.00 81.38 88 CYS A O 1
ATOM 696 N N . GLY A 1 89 ? 15.857 7.729 -76.484 1.00 77.25 89 GLY A N 1
ATOM 697 C CA . GLY A 1 89 ? 14.973 6.567 -76.341 1.00 77.25 89 GLY A CA 1
ATOM 698 C C . GLY A 1 89 ? 13.490 6.902 -76.167 1.00 77.25 89 GLY A C 1
ATOM 699 O O . GLY A 1 89 ? 12.710 6.009 -75.848 1.00 77.25 89 GLY A O 1
ATOM 700 N N . PHE A 1 90 ? 13.089 8.156 -76.381 1.00 74.88 90 PHE A N 1
ATOM 701 C CA . PHE A 1 90 ? 11.691 8.590 -76.410 1.00 74.88 90 PHE A CA 1
ATOM 702 C C . PHE A 1 90 ? 11.435 9.530 -77.604 1.00 74.88 90 PHE A C 1
ATOM 704 O O . PHE A 1 90 ? 12.361 9.960 -78.291 1.00 74.88 90 PHE A O 1
ATOM 711 N N . SER A 1 91 ? 10.164 9.847 -77.860 1.00 75.25 91 SER A N 1
ATOM 712 C CA . SER A 1 91 ? 9.768 10.916 -78.782 1.00 75.25 91 SER A CA 1
ATOM 713 C C . SER A 1 91 ? 9.226 12.079 -77.964 1.00 75.25 91 SER A C 1
ATOM 715 O O . SER A 1 91 ? 8.306 11.887 -77.168 1.00 75.25 91 SER A O 1
ATOM 717 N N . ASN A 1 92 ? 9.773 13.277 -78.161 1.00 73.81 92 ASN A N 1
ATOM 718 C CA . ASN A 1 92 ? 9.302 14.504 -77.519 1.00 73.81 92 ASN A CA 1
ATOM 719 C C . ASN A 1 92 ? 8.997 15.588 -78.571 1.00 73.81 92 ASN A C 1
ATOM 721 O O . ASN A 1 92 ? 9.015 15.318 -79.771 1.00 73.81 92 ASN A O 1
ATOM 725 N N . GLN A 1 93 ? 8.678 16.810 -78.133 1.00 69.25 93 GLN A N 1
ATOM 726 C CA . GLN A 1 93 ? 8.315 17.910 -79.042 1.00 69.25 93 GLN A CA 1
ATOM 727 C C . GLN A 1 93 ? 9.481 18.367 -79.943 1.00 69.25 93 GLN A C 1
ATOM 729 O O . GLN A 1 93 ? 9.234 18.900 -81.021 1.00 69.25 93 GLN A O 1
ATOM 734 N N . ASN A 1 94 ? 10.727 18.079 -79.550 1.00 65.56 94 ASN A N 1
ATOM 735 C CA . ASN A 1 94 ? 11.947 18.458 -80.271 1.00 65.56 94 ASN A CA 1
ATOM 736 C C . ASN A 1 94 ? 12.420 17.360 -81.256 1.00 65.56 94 ASN A C 1
ATOM 738 O O . ASN A 1 94 ? 13.319 17.573 -82.077 1.00 65.56 94 ASN A O 1
ATOM 742 N N . GLY A 1 95 ? 11.805 16.172 -81.206 1.00 72.12 95 GLY A N 1
ATOM 743 C CA . GLY A 1 95 ? 11.943 15.125 -82.216 1.00 72.12 95 GLY A CA 1
ATOM 744 C C . GLY A 1 95 ? 11.798 13.696 -81.686 1.00 72.12 95 GLY A C 1
ATOM 745 O O . GLY A 1 95 ? 11.735 13.439 -80.484 1.00 72.12 95 GLY A O 1
ATOM 746 N N . ASP A 1 96 ? 11.784 12.747 -82.622 1.00 78.19 96 ASP A N 1
ATOM 747 C CA . ASP A 1 96 ? 11.791 11.314 -82.324 1.00 78.19 96 ASP A CA 1
ATOM 748 C C . ASP A 1 96 ? 13.226 10.773 -82.202 1.00 78.19 96 ASP A C 1
ATOM 750 O O . ASP A 1 96 ? 13.995 10.769 -83.174 1.00 78.19 96 ASP A O 1
ATOM 754 N N . ALA A 1 97 ? 13.571 10.294 -81.006 1.00 79.56 97 ALA A N 1
ATOM 755 C CA . ALA A 1 97 ? 14.800 9.572 -80.695 1.00 79.56 97 ALA A CA 1
ATOM 756 C C . ALA A 1 97 ? 14.517 8.190 -80.062 1.00 79.56 97 ALA A C 1
ATOM 758 O O . ALA A 1 97 ? 15.389 7.625 -79.402 1.00 79.56 97 ALA A O 1
ATOM 759 N N . THR A 1 98 ? 13.325 7.612 -80.274 1.00 80.50 98 THR A N 1
ATOM 760 C CA . THR A 1 98 ? 12.905 6.310 -79.709 1.00 80.50 98 THR A CA 1
ATOM 761 C C . THR A 1 98 ? 13.880 5.167 -80.002 1.00 80.50 98 THR A C 1
ATOM 763 O O . THR A 1 98 ? 14.137 4.344 -79.128 1.00 80.50 98 THR A O 1
ATOM 766 N N . GLY A 1 99 ? 14.480 5.143 -81.197 1.00 81.06 99 GLY A N 1
ATOM 767 C CA . GLY A 1 99 ? 15.488 4.151 -81.593 1.00 81.06 99 GLY A CA 1
ATOM 768 C C . GLY A 1 99 ? 16.889 4.328 -80.984 1.00 81.06 99 GLY A C 1
ATOM 769 O O . GLY A 1 99 ? 17.744 3.480 -81.225 1.00 81.06 99 GLY A O 1
ATOM 770 N N . TYR A 1 100 ? 17.140 5.396 -80.216 1.00 86.81 100 TYR A N 1
ATOM 771 C CA . TYR A 1 100 ? 18.476 5.801 -79.752 1.00 86.81 100 TYR A CA 1
ATOM 772 C C . TYR A 1 100 ? 18.487 6.049 -78.228 1.00 86.81 100 TYR A C 1
ATOM 774 O O . TYR A 1 100 ? 18.417 7.199 -77.793 1.00 86.81 100 TYR A O 1
ATOM 782 N N . PRO A 1 101 ? 18.501 4.993 -77.387 1.00 82.12 101 PRO A N 1
ATOM 783 C CA . PRO A 1 101 ? 18.242 5.103 -75.950 1.00 82.12 101 PRO A CA 1
ATOM 784 C C . PRO A 1 101 ? 19.424 5.539 -75.073 1.00 82.12 101 PRO A C 1
ATOM 786 O O . PRO A 1 101 ? 19.193 5.802 -73.890 1.00 82.12 101 PRO A O 1
ATOM 789 N N . TYR A 1 102 ? 20.647 5.621 -75.605 1.00 83.75 102 TYR A N 1
ATOM 790 C CA . TYR A 1 102 ? 21.855 5.982 -74.849 1.00 83.75 102 TYR A CA 1
ATOM 791 C C . TYR A 1 102 ? 22.403 7.352 -75.247 1.00 83.75 102 TYR A C 1
ATOM 793 O O . TYR A 1 102 ? 22.188 7.769 -76.375 1.00 83.75 102 TYR A O 1
ATOM 801 N N . LEU A 1 103 ? 23.167 8.018 -74.377 1.00 81.69 103 LEU A N 1
ATOM 802 C CA . LEU A 1 103 ? 23.997 9.175 -74.738 1.00 81.69 103 LEU A CA 1
ATOM 803 C C . LEU A 1 103 ? 25.484 8.796 -74.781 1.00 81.69 103 LEU A C 1
ATOM 805 O O . LEU A 1 103 ? 25.981 8.102 -73.889 1.00 81.69 103 LEU A O 1
ATOM 809 N N . TYR A 1 104 ? 26.191 9.296 -75.793 1.00 82.12 104 TYR A N 1
ATOM 810 C CA . TYR A 1 104 ? 27.633 9.131 -75.974 1.00 82.12 104 TYR A CA 1
ATOM 811 C C . TYR A 1 104 ? 28.311 10.464 -76.315 1.00 82.12 104 TYR A C 1
ATOM 813 O O . TYR A 1 104 ? 27.747 11.289 -77.040 1.00 82.12 104 TYR A O 1
ATOM 821 N N . TYR A 1 105 ? 29.522 10.645 -75.786 1.00 77.81 105 TYR A N 1
ATOM 822 C CA . TYR A 1 105 ? 30.396 11.800 -75.996 1.00 77.81 105 TYR A CA 1
ATOM 823 C C . TYR A 1 105 ? 31.458 11.431 -77.041 1.00 77.81 105 TYR A C 1
ATOM 825 O O . TYR A 1 105 ? 32.080 10.380 -76.927 1.00 77.81 105 TYR A O 1
ATOM 833 N N . SER A 1 106 ? 31.667 12.247 -78.076 1.00 69.38 106 SER A N 1
ATOM 834 C CA . SER A 1 106 ? 32.559 11.872 -79.194 1.00 69.38 106 SER A CA 1
ATOM 835 C C . SER A 1 106 ? 34.053 11.933 -78.841 1.00 69.38 106 SER A C 1
ATOM 837 O O . SER A 1 106 ? 34.841 11.122 -79.335 1.00 69.38 106 SER A O 1
ATOM 839 N N . SER A 1 107 ? 34.436 12.892 -77.991 1.00 64.31 107 SER A N 1
ATOM 840 C CA . SER A 1 107 ? 35.817 13.191 -77.605 1.00 64.31 107 SER A CA 1
ATOM 841 C C . SER A 1 107 ? 35.919 13.474 -76.098 1.00 64.31 107 SER A C 1
ATOM 843 O O . SER A 1 107 ? 35.164 14.311 -75.598 1.00 64.31 107 SER A O 1
ATOM 845 N N . PRO A 1 108 ? 36.831 12.804 -75.365 1.00 56.06 108 PRO A N 1
ATOM 846 C CA . PRO A 1 108 ? 37.079 13.046 -73.945 1.00 56.06 108 PRO A CA 1
ATOM 847 C C . PRO A 1 108 ? 38.350 13.882 -73.664 1.00 56.06 108 PRO A C 1
ATOM 849 O O . PRO A 1 108 ? 38.721 14.024 -72.498 1.00 56.06 108 PRO A O 1
ATOM 852 N N . ASP A 1 109 ? 39.047 14.385 -74.692 1.00 55.16 109 ASP A N 1
ATOM 853 C CA . ASP A 1 109 ? 40.399 14.954 -74.558 1.00 55.16 109 ASP A CA 1
ATOM 854 C C . ASP A 1 109 ? 40.461 16.315 -73.842 1.00 55.16 109 ASP A C 1
ATOM 856 O O . ASP A 1 109 ? 39.606 17.189 -73.994 1.00 55.16 109 ASP A O 1
ATOM 860 N N . SER A 1 110 ? 41.534 16.524 -73.071 1.00 51.69 110 SER A N 1
ATOM 861 C CA . SER A 1 110 ? 41.568 17.491 -71.961 1.00 51.69 110 SER A CA 1
ATOM 862 C C . SER A 1 110 ? 41.578 18.986 -72.318 1.00 51.69 110 SER A C 1
ATOM 864 O O . SER A 1 110 ? 41.610 19.808 -71.404 1.00 51.69 110 SER A O 1
ATOM 866 N N . GLU A 1 111 ? 41.558 19.357 -73.600 1.00 52.91 111 GLU A N 1
ATOM 867 C CA . GLU A 1 111 ? 41.547 20.762 -74.050 1.00 52.91 111 GLU A CA 1
ATOM 868 C C . GLU A 1 111 ? 40.401 21.116 -75.019 1.00 52.91 111 GLU A C 1
ATOM 870 O O . GLU A 1 111 ? 40.272 22.278 -75.406 1.00 52.91 111 GLU A O 1
ATOM 875 N N . GLN A 1 112 ? 39.518 20.171 -75.378 1.00 52.59 112 GLN A N 1
ATOM 876 C CA . GLN A 1 112 ? 38.344 20.467 -76.212 1.00 52.59 112 GLN A CA 1
ATOM 877 C C . GLN A 1 112 ? 37.028 20.064 -75.533 1.00 52.59 112 GLN A C 1
ATOM 879 O O . GLN A 1 112 ? 36.720 18.894 -75.358 1.00 52.59 112 GLN A O 1
ATOM 884 N N . LYS A 1 113 ? 36.254 21.099 -75.177 1.00 52.75 113 LYS A N 1
ATOM 885 C CA . LYS A 1 113 ? 34.806 21.130 -74.891 1.00 52.75 113 LYS A CA 1
ATOM 886 C C . LYS A 1 113 ? 34.047 19.790 -75.011 1.00 52.75 113 LYS A C 1
ATOM 888 O O . LYS A 1 113 ? 33.808 19.314 -76.119 1.00 52.75 113 LYS A O 1
ATOM 893 N N . MET A 1 114 ? 33.472 19.322 -73.895 1.00 53.16 114 MET A N 1
ATOM 894 C CA . MET A 1 114 ? 32.455 18.246 -73.838 1.00 53.16 114 MET A CA 1
ATOM 895 C C . MET A 1 114 ? 31.096 18.618 -74.486 1.00 53.16 114 MET A C 1
ATOM 897 O O . MET A 1 114 ? 30.063 18.033 -74.167 1.00 53.16 114 MET A O 1
ATOM 901 N N . ASP A 1 115 ? 31.070 19.585 -75.402 1.00 58.50 115 ASP A N 1
ATOM 902 C CA . ASP A 1 115 ? 29.860 20.057 -76.081 1.00 58.50 115 ASP A CA 1
ATOM 903 C C . ASP A 1 115 ? 29.331 19.015 -77.093 1.00 58.50 115 ASP A C 1
ATOM 905 O O . ASP A 1 115 ? 28.158 19.041 -77.456 1.00 58.50 115 ASP A O 1
ATOM 909 N N . GLN A 1 116 ? 30.182 18.091 -77.561 1.00 70.94 116 GLN A N 1
ATOM 910 C CA . GLN A 1 116 ? 29.827 17.084 -78.566 1.00 70.94 116 GLN A CA 1
ATOM 911 C C . GLN A 1 116 ? 29.267 15.795 -77.940 1.00 70.94 116 GLN A C 1
ATOM 913 O O . GLN A 1 116 ? 30.004 14.853 -77.631 1.00 70.94 116 GLN A O 1
ATOM 918 N N . TYR A 1 117 ? 27.943 15.729 -77.812 1.00 79.62 117 TYR A N 1
ATOM 919 C CA . TYR A 1 117 ? 27.211 14.527 -77.407 1.00 79.62 117 TYR A CA 1
ATOM 920 C C . TYR A 1 117 ? 26.006 14.255 -78.317 1.00 79.62 117 TYR A C 1
ATOM 922 O O . TYR A 1 117 ? 25.445 15.156 -78.942 1.00 79.62 117 TYR A O 1
ATOM 930 N N . SER A 1 118 ? 25.621 12.983 -78.435 1.00 85.00 118 SER A N 1
ATOM 931 C CA . SER A 1 118 ? 24.494 12.546 -79.273 1.00 85.00 118 SER A CA 1
ATOM 932 C C . SER A 1 118 ? 23.800 11.314 -78.696 1.00 85.00 118 SER A C 1
ATOM 934 O O . SER A 1 118 ? 24.422 10.525 -77.975 1.00 85.00 118 SER A O 1
ATOM 936 N N . CYS A 1 119 ? 22.512 11.144 -79.012 1.00 86.69 119 CYS A N 1
ATOM 937 C CA . CYS A 1 119 ? 21.802 9.909 -78.693 1.00 86.69 119 CYS A CA 1
ATOM 938 C C . CYS A 1 119 ? 22.260 8.786 -79.639 1.00 86.69 119 CYS A C 1
ATOM 940 O O . CYS A 1 119 ? 22.282 8.980 -80.855 1.00 86.69 119 CYS A O 1
ATOM 942 N N . ILE A 1 120 ? 22.583 7.608 -79.107 1.00 87.19 120 ILE A N 1
ATOM 943 C CA . ILE A 1 120 ? 23.065 6.441 -79.857 1.00 87.19 120 ILE A CA 1
ATOM 944 C C . ILE A 1 120 ? 22.296 5.167 -79.488 1.00 87.19 120 ILE A C 1
ATOM 946 O O . ILE A 1 120 ? 21.604 5.100 -78.468 1.00 87.19 120 ILE A O 1
ATOM 950 N N . LYS A 1 121 ? 22.409 4.146 -80.340 1.00 85.75 121 LYS A N 1
ATOM 951 C CA . LYS A 1 121 ? 21.611 2.915 -80.247 1.00 85.75 121 LYS A CA 1
ATOM 952 C C . LYS A 1 121 ? 22.128 1.875 -79.251 1.00 85.75 121 LYS A C 1
ATOM 954 O O . LYS A 1 121 ? 21.342 1.317 -78.492 1.00 85.75 121 LYS A O 1
ATOM 959 N N . GLU A 1 122 ? 23.439 1.647 -79.227 1.00 84.94 122 GLU A N 1
ATOM 960 C CA . GLU A 1 122 ? 24.142 0.758 -78.292 1.00 84.94 122 GLU A CA 1
ATOM 961 C C . GLU A 1 122 ? 25.504 1.362 -77.925 1.00 84.94 122 GLU A C 1
ATOM 963 O O . GLU A 1 122 ? 26.153 1.970 -78.774 1.00 84.94 122 GLU A O 1
ATOM 968 N N . CYS A 1 123 ? 25.958 1.189 -76.679 1.00 84.12 123 CYS A N 1
ATOM 969 C CA . CYS A 1 123 ? 27.258 1.709 -76.242 1.00 84.12 123 CYS A CA 1
ATOM 970 C C . CYS A 1 123 ? 28.439 1.017 -76.967 1.00 84.12 123 CYS A C 1
ATOM 972 O O . CYS A 1 123 ? 28.477 -0.220 -76.989 1.00 84.12 123 CYS A O 1
ATOM 974 N N . PRO A 1 124 ? 29.422 1.766 -77.520 1.00 79.62 124 PRO A N 1
ATOM 975 C CA . PRO A 1 124 ? 30.488 1.191 -78.333 1.00 79.62 124 PRO A CA 1
ATOM 976 C C . PRO A 1 124 ? 31.370 0.183 -77.596 1.00 79.62 124 PRO A C 1
ATOM 978 O O . PRO A 1 124 ? 31.945 0.458 -76.533 1.00 79.62 124 PRO A O 1
ATOM 981 N N . LYS A 1 125 ? 31.519 -0.975 -78.239 1.00 70.44 125 LYS A N 1
ATOM 982 C CA . LYS A 1 125 ? 32.626 -1.914 -78.049 1.00 70.44 125 LYS A CA 1
ATOM 983 C C . LYS A 1 125 ? 33.691 -1.565 -79.098 1.00 70.44 125 LYS A C 1
ATOM 985 O O . LYS A 1 125 ? 33.387 -0.961 -80.124 1.00 70.44 125 LYS A O 1
ATOM 990 N N . GLU A 1 126 ? 34.946 -1.835 -78.767 1.00 64.25 126 GLU A N 1
ATOM 991 C CA . GLU A 1 126 ? 36.139 -1.182 -79.332 1.00 64.25 126 GLU A CA 1
ATOM 992 C C . GLU A 1 126 ? 36.549 -1.758 -80.703 1.00 64.25 126 GLU A C 1
ATOM 994 O O . GLU A 1 126 ? 37.662 -2.236 -80.893 1.00 64.25 126 GLU A O 1
ATOM 999 N N . ASP A 1 127 ? 35.610 -1.728 -81.650 1.00 63.16 127 ASP A N 1
ATOM 1000 C CA . ASP A 1 127 ? 35.643 -2.522 -82.884 1.00 63.16 127 ASP A CA 1
ATOM 1001 C C . ASP A 1 127 ? 35.818 -1.657 -84.157 1.00 63.16 127 ASP A C 1
ATOM 1003 O O . ASP A 1 127 ? 35.698 -2.156 -85.273 1.00 63.16 127 ASP A O 1
ATOM 1007 N N . GLY A 1 128 ? 36.033 -0.340 -84.016 1.00 61.78 128 GLY A N 1
ATOM 1008 C CA . GLY A 1 128 ? 36.235 0.615 -85.126 1.00 61.78 128 GLY A CA 1
ATOM 1009 C C . GLY A 1 128 ? 35.003 0.919 -86.001 1.00 61.78 128 GLY A C 1
ATOM 1010 O O . GLY A 1 128 ? 35.068 1.767 -86.891 1.00 61.78 128 GLY A O 1
ATOM 1011 N N . ASN A 1 129 ? 33.874 0.255 -85.749 1.00 69.06 129 ASN A N 1
ATOM 1012 C CA . ASN A 1 129 ? 32.634 0.418 -86.509 1.00 69.06 129 ASN A CA 1
ATOM 1013 C C . ASN A 1 129 ? 32.028 1.840 -86.385 1.00 69.06 129 ASN A C 1
ATOM 1015 O O . ASN A 1 129 ? 32.207 2.505 -85.356 1.00 69.06 129 ASN A O 1
ATOM 1019 N N . PRO A 1 130 ? 31.287 2.318 -87.408 1.00 71.12 130 PRO A N 1
ATOM 1020 C CA . PRO A 1 130 ? 30.528 3.567 -87.323 1.00 71.12 130 PRO A CA 1
ATOM 1021 C C . PRO A 1 130 ? 29.387 3.443 -86.304 1.00 71.12 130 PRO A C 1
ATOM 1023 O O . PRO A 1 130 ? 28.701 2.421 -86.251 1.00 71.12 130 PRO A O 1
ATOM 1026 N N . ILE A 1 131 ? 29.170 4.486 -85.499 1.00 79.81 131 ILE A N 1
ATOM 1027 C CA . ILE A 1 131 ? 28.140 4.481 -84.454 1.00 79.81 131 ILE A CA 1
ATOM 1028 C C . ILE A 1 131 ? 26.784 4.884 -85.051 1.00 79.81 131 ILE A C 1
ATOM 1030 O O . ILE A 1 131 ? 26.659 5.947 -85.656 1.00 79.81 131 ILE A O 1
ATOM 1034 N N . ASP A 1 132 ? 25.754 4.062 -84.832 1.00 82.88 132 ASP A N 1
ATOM 1035 C CA . ASP A 1 132 ? 24.357 4.385 -85.159 1.00 82.88 132 ASP A CA 1
ATOM 1036 C C . ASP A 1 132 ? 23.854 5.475 -84.184 1.00 82.88 132 ASP A C 1
ATOM 1038 O O . ASP A 1 132 ? 23.554 5.189 -83.015 1.00 82.88 132 ASP A O 1
ATOM 1042 N N . CYS A 1 133 ? 23.843 6.736 -84.642 1.00 83.81 133 CYS A N 1
ATOM 1043 C CA . CYS A 1 133 ? 23.567 7.937 -83.844 1.00 83.81 133 CYS A CA 1
ATOM 1044 C C . CYS A 1 133 ? 22.433 8.807 -84.412 1.00 83.81 133 CYS A C 1
ATOM 1046 O O . CYS A 1 133 ? 22.142 8.803 -85.608 1.00 83.81 133 CYS A O 1
ATOM 1048 N N . LYS A 1 134 ? 21.842 9.638 -83.548 1.00 85.25 134 LYS A N 1
ATOM 1049 C CA . LYS A 1 134 ? 20.961 10.743 -83.934 1.00 85.25 134 LYS A CA 1
ATOM 1050 C C . LYS A 1 134 ? 21.768 12.044 -84.034 1.00 85.25 134 LYS A C 1
ATOM 1052 O O . LYS A 1 134 ? 22.270 12.545 -83.028 1.00 85.25 134 LYS A O 1
ATOM 1057 N N . THR A 1 135 ? 21.862 12.597 -85.241 1.00 81.62 135 THR A N 1
ATOM 1058 C CA . THR A 1 135 ? 22.533 13.880 -85.505 1.00 81.62 135 THR A CA 1
ATOM 1059 C C . THR A 1 135 ? 21.781 15.064 -84.895 1.00 81.62 135 THR A C 1
ATOM 1061 O O . THR A 1 135 ? 20.548 15.080 -84.884 1.00 81.62 135 THR A O 1
ATOM 1064 N N . ASN A 1 136 ? 22.522 16.076 -84.451 1.00 78.25 136 ASN A N 1
ATOM 1065 C CA . ASN A 1 136 ? 22.006 17.291 -83.820 1.00 78.25 136 ASN A CA 1
ATOM 1066 C C . ASN A 1 136 ? 22.806 18.539 -84.250 1.00 78.25 136 ASN A C 1
ATOM 1068 O O . ASN A 1 136 ? 23.731 18.438 -85.057 1.00 78.25 136 ASN A O 1
ATOM 1072 N N . SER A 1 137 ? 22.450 19.714 -83.726 1.00 76.75 137 SER A N 1
ATOM 1073 C CA . SER A 1 137 ? 23.081 21.012 -84.029 1.00 76.75 137 SER A CA 1
ATOM 1074 C C . SER A 1 137 ? 24.594 21.080 -83.784 1.00 76.75 137 SER A C 1
ATOM 1076 O O . SER A 1 137 ? 25.261 21.910 -84.403 1.00 76.75 137 SER A O 1
ATOM 1078 N N . ILE A 1 138 ? 25.147 20.209 -82.933 1.00 74.69 138 ILE A N 1
ATOM 1079 C CA . ILE A 1 138 ? 26.587 20.130 -82.641 1.00 74.69 138 ILE A CA 1
ATOM 1080 C C . ILE A 1 138 ? 27.228 18.910 -83.329 1.00 74.69 138 ILE A C 1
ATOM 1082 O O . ILE A 1 138 ? 28.326 19.007 -83.876 1.00 74.69 138 ILE A O 1
ATOM 1086 N N . VAL A 1 139 ? 26.540 17.765 -83.342 1.00 77.06 139 VAL A N 1
ATOM 1087 C CA . VAL A 1 139 ? 26.996 16.501 -83.946 1.00 77.06 139 VAL A CA 1
ATOM 1088 C C . VAL A 1 139 ? 26.255 16.267 -85.266 1.00 77.06 139 VAL A C 1
ATOM 1090 O O . VAL A 1 139 ? 25.245 15.565 -85.324 1.00 77.06 139 VAL A O 1
ATOM 1093 N N . THR A 1 140 ? 26.753 16.876 -86.342 1.00 77.44 140 THR A N 1
ATOM 1094 C CA . THR A 1 140 ? 26.113 16.855 -87.674 1.00 77.44 140 THR A CA 1
ATOM 1095 C C . THR A 1 140 ? 26.378 15.584 -88.487 1.00 77.44 140 THR A C 1
ATOM 1097 O O . THR A 1 140 ? 25.621 15.287 -89.406 1.00 77.44 140 THR A O 1
ATOM 1100 N N . ASN A 1 141 ? 27.413 14.814 -88.139 1.00 78.56 141 ASN A N 1
ATOM 1101 C CA . ASN A 1 141 ? 27.723 13.489 -88.682 1.00 78.56 141 ASN A CA 1
ATOM 1102 C C . ASN A 1 141 ? 28.079 12.543 -87.526 1.00 78.56 141 ASN A C 1
ATOM 1104 O O . ASN A 1 141 ? 28.715 12.970 -86.561 1.00 78.56 141 ASN A O 1
ATOM 1108 N N . CYS A 1 142 ? 27.707 11.265 -87.622 1.00 76.56 142 CYS A N 1
ATOM 1109 C CA . CYS A 1 142 ? 27.994 10.297 -86.562 1.00 76.56 142 CYS A CA 1
ATOM 1110 C C . CYS A 1 142 ? 29.492 9.936 -86.502 1.00 76.56 142 CYS A C 1
ATOM 1112 O O . CYS A 1 142 ? 30.065 9.569 -87.532 1.00 76.56 142 CYS A O 1
ATOM 1114 N N . PRO A 1 143 ? 30.136 10.005 -85.321 1.00 70.69 143 PRO A N 1
ATOM 1115 C CA . PRO A 1 143 ? 31.540 9.638 -85.162 1.00 70.69 143 PRO A CA 1
ATOM 1116 C C . PRO A 1 143 ? 31.752 8.114 -85.211 1.00 70.69 143 PRO A C 1
ATOM 1118 O O . PRO A 1 143 ? 30.836 7.318 -84.992 1.00 70.69 143 PRO A O 1
ATOM 1121 N N . GLN A 1 144 ? 32.995 7.703 -85.465 1.00 73.38 144 GLN A N 1
ATOM 1122 C CA . GLN A 1 144 ? 33.449 6.329 -85.228 1.00 73.38 144 GLN A CA 1
ATOM 1123 C C . GLN A 1 144 ? 33.797 6.127 -83.744 1.00 73.38 144 GLN A C 1
ATOM 1125 O O . GLN A 1 144 ? 34.060 7.090 -83.026 1.00 73.38 144 GLN A O 1
ATOM 1130 N N . SER A 1 145 ? 33.809 4.871 -83.288 1.00 69.62 145 SER A N 1
ATOM 1131 C CA . SER A 1 145 ? 34.164 4.507 -81.907 1.00 69.62 145 SER A CA 1
ATOM 1132 C C . SER A 1 145 ? 35.606 4.894 -81.554 1.00 69.62 145 SER A C 1
ATOM 1134 O O . SER A 1 145 ? 36.536 4.158 -81.879 1.00 69.62 145 SER A O 1
ATOM 1136 N N . SER A 1 146 ? 35.785 6.008 -80.839 1.00 64.94 146 SER A N 1
ATOM 1137 C CA . SER A 1 146 ? 37.096 6.544 -80.441 1.00 64.94 146 SER A CA 1
ATOM 1138 C C . SER A 1 146 ? 37.704 5.883 -79.194 1.00 64.94 146 SER A C 1
ATOM 1140 O O . SER A 1 146 ? 38.915 5.953 -79.007 1.00 64.94 146 SER A O 1
ATOM 1142 N N . TYR A 1 147 ? 36.898 5.228 -78.348 1.00 69.12 147 TYR A N 1
ATOM 1143 C CA . TYR A 1 147 ? 37.348 4.562 -77.116 1.00 69.12 147 TYR A CA 1
ATOM 1144 C C . TYR A 1 147 ? 36.335 3.511 -76.620 1.00 69.12 147 TYR A C 1
ATOM 1146 O O . TYR A 1 147 ? 35.128 3.655 -76.830 1.00 69.12 147 TYR A O 1
ATOM 1154 N N . LYS A 1 148 ? 36.793 2.469 -75.907 1.00 71.00 148 LYS A N 1
ATOM 1155 C CA . LYS A 1 148 ? 35.900 1.490 -75.251 1.00 71.00 148 LYS A CA 1
ATOM 1156 C C . LYS A 1 148 ? 35.013 2.121 -74.188 1.00 71.00 148 LYS A C 1
ATOM 1158 O O . LYS A 1 148 ? 35.507 2.859 -73.333 1.00 71.00 148 LYS A O 1
ATOM 1163 N N . THR A 1 149 ? 33.737 1.736 -74.161 1.00 73.94 149 THR A N 1
ATOM 1164 C CA . THR A 1 149 ? 32.786 2.246 -73.165 1.00 73.94 149 THR A CA 1
ATOM 1165 C C . THR A 1 149 ? 32.309 1.212 -72.144 1.00 73.94 149 THR A C 1
ATOM 1167 O O . THR A 1 149 ? 32.215 0.017 -72.428 1.00 73.94 149 THR A O 1
ATOM 1170 N N . TYR A 1 150 ? 31.959 1.699 -70.952 1.00 72.12 150 TYR A N 1
ATOM 1171 C CA . TYR A 1 150 ? 31.055 1.034 -70.016 1.00 72.12 150 TYR A CA 1
ATOM 1172 C C . TYR A 1 150 ? 29.699 1.749 -70.025 1.00 72.12 150 TYR A C 1
ATOM 1174 O O . TYR A 1 150 ? 29.623 2.973 -69.917 1.00 72.12 150 TYR A O 1
ATOM 1182 N N . GLN A 1 151 ? 28.615 0.980 -70.118 1.00 74.44 151 GLN A N 1
ATOM 1183 C CA . GLN A 1 151 ? 27.258 1.496 -69.962 1.00 74.44 151 GLN A CA 1
ATOM 1184 C C . GLN A 1 151 ? 26.960 1.720 -68.472 1.00 74.44 151 GLN A C 1
ATOM 1186 O O . GLN A 1 151 ? 26.939 0.764 -67.697 1.00 74.44 151 GLN A O 1
ATOM 1191 N N . LEU A 1 152 ? 26.648 2.958 -68.085 1.00 65.19 152 LEU A N 1
ATOM 1192 C CA . LEU A 1 152 ? 26.096 3.279 -66.770 1.00 65.19 152 LEU A CA 1
ATOM 1193 C C . LEU A 1 152 ? 24.723 3.935 -66.958 1.00 65.19 152 LEU A C 1
ATOM 1195 O O . LEU A 1 152 ? 24.602 5.048 -67.469 1.00 65.19 152 LEU A O 1
ATOM 1199 N N . VAL A 1 153 ? 23.669 3.217 -66.562 1.00 73.31 153 VAL A N 1
ATOM 1200 C CA . VAL A 1 153 ? 22.264 3.582 -66.816 1.00 73.31 153 VAL A CA 1
ATOM 1201 C C . VAL A 1 153 ? 22.002 3.769 -68.323 1.00 73.31 153 VAL A C 1
ATOM 1203 O O . VAL A 1 153 ? 21.911 2.774 -69.045 1.00 73.31 153 VAL A O 1
ATOM 1206 N N . LYS A 1 154 ? 21.909 5.022 -68.791 1.00 75.19 154 LYS A N 1
ATOM 1207 C CA . LYS A 1 154 ? 21.681 5.433 -70.186 1.00 75.19 154 LYS A CA 1
ATOM 1208 C C . LYS A 1 154 ? 22.863 6.214 -70.790 1.00 75.19 154 LYS A C 1
ATOM 1210 O O . LYS A 1 154 ? 22.717 6.796 -71.857 1.00 75.19 154 LYS A O 1
ATOM 1215 N N . ILE A 1 155 ? 24.025 6.252 -70.140 1.00 76.88 155 ILE A N 1
ATOM 1216 C CA . ILE A 1 155 ? 25.205 6.989 -70.622 1.00 76.88 155 ILE A CA 1
ATOM 1217 C C . ILE A 1 155 ? 26.363 6.009 -70.851 1.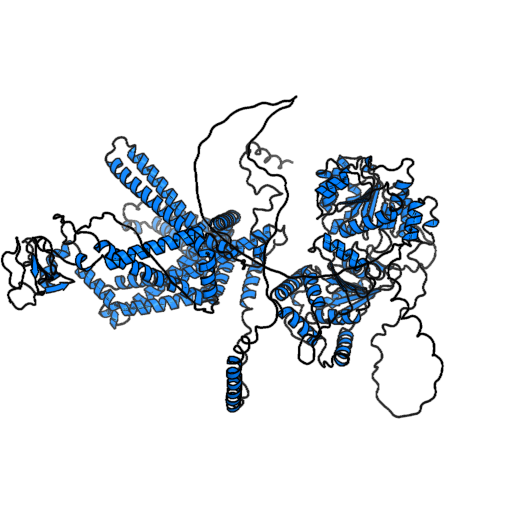00 76.88 155 ILE A C 1
ATOM 1219 O O . ILE A 1 155 ? 26.596 5.105 -70.046 1.00 76.88 155 ILE A O 1
ATOM 1223 N N . CYS A 1 156 ? 27.080 6.184 -71.960 1.00 79.25 156 CYS A N 1
ATOM 1224 C CA . CYS A 1 156 ? 28.244 5.384 -72.331 1.00 79.25 156 CYS A CA 1
ATOM 1225 C C . CYS A 1 156 ? 29.534 6.111 -71.904 1.00 79.25 156 CYS A C 1
ATOM 1227 O O . CYS A 1 156 ? 29.969 7.057 -72.563 1.00 79.25 156 CYS A O 1
ATOM 1229 N N . TYR A 1 157 ? 30.143 5.681 -70.797 1.00 71.81 157 TYR A N 1
ATOM 1230 C CA . TYR A 1 157 ? 31.341 6.301 -70.211 1.00 71.81 157 TYR A CA 1
ATOM 1231 C C . TYR A 1 157 ? 32.639 5.661 -70.722 1.00 71.81 157 TYR A C 1
ATOM 1233 O O . TYR A 1 157 ? 32.641 4.452 -70.958 1.00 71.81 157 TYR A O 1
ATOM 1241 N N . PRO A 1 158 ? 33.753 6.409 -70.852 1.00 69.19 158 PRO A N 1
ATOM 1242 C CA . PRO A 1 158 ? 35.052 5.843 -71.215 1.00 69.19 158 PRO A CA 1
ATOM 1243 C C . PRO A 1 158 ? 35.562 4.806 -70.210 1.00 69.19 158 PRO A C 1
ATOM 1245 O O . PRO A 1 158 ? 35.346 4.909 -69.001 1.00 69.19 158 PRO A O 1
ATOM 1248 N N . LYS A 1 159 ? 36.293 3.812 -70.720 1.00 64.56 159 LYS A N 1
ATOM 1249 C CA . LYS A 1 159 ? 37.126 2.921 -69.909 1.00 64.56 159 LYS A CA 1
ATOM 1250 C C . LYS A 1 159 ? 38.331 3.697 -69.340 1.00 64.56 159 LYS A C 1
ATOM 1252 O O . LYS A 1 159 ? 38.788 4.673 -69.927 1.00 64.56 159 LYS A O 1
ATOM 1257 N N . TYR A 1 160 ? 38.812 3.259 -68.175 1.00 56.78 160 TYR A N 1
ATOM 1258 C CA . TYR A 1 160 ? 39.627 4.033 -67.219 1.00 56.78 160 TYR A CA 1
ATOM 1259 C C . TYR A 1 160 ? 40.852 4.781 -67.765 1.00 56.78 160 TYR A C 1
ATOM 1261 O O . TYR A 1 160 ? 41.220 5.823 -67.223 1.00 56.78 160 TYR A O 1
ATOM 1269 N N . ASP A 1 161 ? 41.489 4.251 -68.803 1.00 57.22 161 ASP A N 1
ATOM 1270 C CA . ASP A 1 161 ? 42.892 4.520 -69.125 1.00 57.22 161 ASP A CA 1
ATOM 1271 C C . ASP A 1 161 ? 43.172 5.977 -69.583 1.00 57.22 161 ASP A C 1
ATOM 1273 O O . ASP A 1 161 ? 44.305 6.443 -69.486 1.00 57.22 161 ASP A O 1
ATOM 1277 N N . LEU A 1 162 ? 42.138 6.726 -69.998 1.00 52.84 162 LEU A N 1
ATOM 1278 C CA . LEU A 1 162 ? 42.210 8.142 -70.417 1.00 52.84 162 LEU A CA 1
ATOM 1279 C C . LEU A 1 162 ? 41.710 9.157 -69.362 1.00 52.84 162 LEU A C 1
ATOM 1281 O O . LEU A 1 162 ? 41.919 10.358 -69.513 1.00 52.84 162 LEU A O 1
ATOM 1285 N N . TYR A 1 163 ? 41.029 8.719 -68.298 1.00 49.41 163 TYR A N 1
ATOM 1286 C CA . TYR A 1 163 ? 40.197 9.610 -67.461 1.00 49.41 163 TYR A CA 1
ATOM 1287 C C . TYR A 1 163 ? 40.901 10.149 -66.195 1.00 49.41 163 TYR A C 1
ATOM 1289 O O . TYR A 1 163 ? 40.435 11.096 -65.556 1.00 49.41 163 TYR A O 1
ATOM 1297 N N . SER A 1 164 ? 42.049 9.572 -65.829 1.00 50.09 164 SER A N 1
ATOM 1298 C CA . SER A 1 164 ? 42.744 9.794 -64.547 1.00 50.09 164 SER A CA 1
ATOM 1299 C C . SER A 1 164 ? 43.273 11.222 -64.322 1.00 50.09 164 SER A C 1
ATOM 1301 O O . SER A 1 164 ? 43.367 11.674 -63.177 1.00 50.09 164 SER A O 1
ATOM 1303 N N . SER A 1 165 ? 43.587 11.958 -65.393 1.00 52.12 165 SER A N 1
ATOM 1304 C CA . SER A 1 165 ? 44.175 13.309 -65.329 1.00 52.12 165 SER A CA 1
ATOM 1305 C C . SER A 1 165 ? 43.175 14.401 -64.908 1.00 52.12 165 SER A C 1
ATOM 1307 O O . SER A 1 165 ? 43.547 15.387 -64.271 1.00 52.12 165 SER A O 1
ATOM 1309 N N . TRP A 1 166 ? 41.889 14.234 -65.238 1.00 46.84 166 TRP A N 1
ATOM 1310 C CA . TRP A 1 166 ? 40.877 15.276 -65.024 1.00 46.84 166 TRP A CA 1
ATOM 1311 C C . TRP A 1 166 ? 40.294 15.254 -63.603 1.00 46.84 166 TRP A C 1
ATOM 1313 O O . TRP A 1 166 ? 40.293 16.276 -62.913 1.00 46.84 166 TRP A O 1
ATOM 1323 N N . VAL A 1 167 ? 39.834 14.088 -63.130 1.00 48.09 167 VAL A N 1
ATOM 1324 C CA . VAL A 1 167 ? 39.093 13.996 -61.855 1.00 48.09 167 VAL A CA 1
ATOM 1325 C C . VAL A 1 167 ? 39.991 14.136 -60.620 1.00 48.09 167 VAL A C 1
ATOM 1327 O O . VAL A 1 167 ? 39.541 14.615 -59.577 1.00 48.09 167 VAL A O 1
ATOM 1330 N N . SER A 1 168 ? 41.273 13.779 -60.744 1.00 51.19 168 SER A N 1
ATOM 1331 C CA . SER A 1 168 ? 42.272 13.825 -59.663 1.00 51.19 168 SER A CA 1
ATOM 1332 C C . SER A 1 168 ? 42.533 15.234 -59.107 1.00 51.19 168 SER A C 1
ATOM 1334 O O . SER A 1 168 ? 43.046 15.363 -57.997 1.00 51.19 168 SER A O 1
ATOM 1336 N N . LYS A 1 169 ? 42.111 16.295 -59.815 1.00 50.56 169 LYS A N 1
ATOM 1337 C CA . LYS A 1 169 ? 42.105 17.681 -59.308 1.00 50.56 169 LYS A CA 1
ATOM 1338 C C . LYS A 1 169 ? 40.972 18.004 -58.325 1.00 50.56 169 LYS A C 1
ATOM 1340 O O . LYS A 1 169 ? 41.078 19.005 -57.623 1.00 50.56 169 LYS A O 1
ATOM 1345 N N . PHE A 1 170 ? 39.903 17.206 -58.277 1.00 49.12 170 PHE A N 1
ATOM 1346 C CA . PHE A 1 170 ? 38.722 17.479 -57.442 1.00 49.12 170 PHE A CA 1
ATOM 1347 C C . PHE A 1 170 ? 38.478 16.426 -56.357 1.00 49.12 170 PHE A C 1
ATOM 1349 O O . PHE A 1 170 ? 38.055 16.783 -55.259 1.00 49.12 170 PHE A O 1
ATOM 1356 N N . ILE A 1 171 ? 38.762 15.149 -56.627 1.00 47.38 171 ILE A N 1
ATOM 1357 C CA . ILE A 1 171 ? 38.741 14.071 -55.628 1.00 47.38 171 ILE A CA 1
ATOM 1358 C C . ILE A 1 171 ? 39.929 13.146 -55.910 1.00 47.38 171 ILE A C 1
ATOM 1360 O O . ILE A 1 171 ? 40.137 12.737 -57.052 1.00 47.38 171 ILE A O 1
ATOM 1364 N N . ASN A 1 172 ? 40.693 12.777 -54.876 1.00 54.38 172 ASN A N 1
ATOM 1365 C CA . ASN A 1 172 ? 41.786 11.813 -55.011 1.00 54.38 172 ASN A CA 1
ATOM 1366 C C . ASN A 1 172 ? 41.219 10.384 -55.116 1.00 54.38 172 ASN A C 1
ATOM 1368 O O . ASN A 1 172 ? 41.124 9.642 -54.140 1.00 54.38 172 ASN A O 1
ATOM 1372 N N . ILE A 1 173 ? 40.724 10.046 -56.306 1.00 55.59 173 ILE A N 1
ATOM 1373 C CA . ILE A 1 173 ? 39.857 8.883 -56.522 1.00 55.59 173 ILE A CA 1
ATOM 1374 C C . ILE A 1 173 ? 40.582 7.547 -56.327 1.00 55.59 173 ILE A C 1
ATOM 1376 O O . ILE A 1 173 ? 39.974 6.633 -55.781 1.00 55.59 173 ILE A O 1
ATOM 1380 N N . GLY A 1 174 ? 41.885 7.454 -56.618 1.00 59.84 174 GLY A N 1
ATOM 1381 C CA . GLY A 1 174 ? 42.657 6.223 -56.397 1.00 59.84 174 GLY A CA 1
ATOM 1382 C C . GLY A 1 174 ? 42.626 5.736 -54.941 1.00 59.84 174 GLY A C 1
ATOM 1383 O O . GLY A 1 174 ? 42.407 4.553 -54.695 1.00 59.84 174 GLY A O 1
ATOM 1384 N N . THR A 1 175 ? 42.734 6.644 -53.961 1.00 61.47 175 THR A N 1
ATOM 1385 C CA . THR A 1 175 ? 42.599 6.270 -52.539 1.00 61.47 175 THR A CA 1
ATOM 1386 C C . THR A 1 175 ? 41.160 5.915 -52.161 1.00 61.47 175 THR A C 1
ATOM 1388 O O . THR A 1 175 ? 40.938 5.102 -51.271 1.00 61.47 175 THR A O 1
ATOM 1391 N N . LEU A 1 176 ? 40.168 6.491 -52.846 1.00 61.94 176 LEU A N 1
ATOM 1392 C CA . LEU A 1 176 ? 38.749 6.238 -52.584 1.00 61.94 176 LEU A CA 1
ATOM 1393 C C . LEU A 1 176 ? 38.290 4.892 -53.182 1.00 61.94 176 LEU A C 1
ATOM 1395 O O . LEU A 1 176 ? 37.502 4.187 -52.556 1.00 61.94 176 LEU A O 1
ATOM 1399 N N . GLU A 1 177 ? 38.841 4.492 -54.330 1.00 65.25 177 GLU A N 1
ATOM 1400 C CA . GLU A 1 177 ? 38.727 3.140 -54.893 1.00 65.25 177 GLU A CA 1
ATOM 1401 C C . GLU A 1 177 ? 39.418 2.091 -54.014 1.00 65.25 177 GLU A C 1
ATOM 1403 O O . GLU A 1 177 ? 38.841 1.034 -53.766 1.00 65.25 177 GLU A O 1
ATOM 1408 N N . GLN A 1 178 ? 40.614 2.385 -53.488 1.00 76.50 178 GLN A N 1
ATOM 1409 C CA . GLN A 1 178 ? 41.303 1.506 -52.535 1.00 76.50 178 GLN A CA 1
ATOM 1410 C C . GLN A 1 178 ? 40.464 1.296 -51.267 1.00 76.50 178 GLN A C 1
ATOM 1412 O O . GLN A 1 178 ? 40.207 0.156 -50.891 1.00 76.50 178 GLN A O 1
ATOM 1417 N N . TRP A 1 179 ? 39.919 2.362 -50.673 1.00 80.88 179 TRP A N 1
ATOM 1418 C CA . TRP A 1 179 ? 39.000 2.248 -49.533 1.00 80.88 179 TRP A CA 1
ATOM 1419 C C . TRP A 1 179 ? 37.702 1.497 -49.870 1.00 80.88 179 TRP A C 1
ATOM 1421 O O . TRP A 1 179 ? 37.196 0.737 -49.042 1.00 80.88 179 TRP A O 1
ATOM 1431 N N . ALA A 1 180 ? 37.155 1.676 -51.076 1.00 76.19 180 ALA A N 1
ATOM 1432 C CA . ALA A 1 180 ? 35.986 0.926 -51.533 1.00 76.19 180 ALA A CA 1
ATOM 1433 C C . ALA A 1 180 ? 36.299 -0.571 -51.713 1.00 76.19 180 ALA A C 1
ATOM 1435 O O . ALA A 1 180 ? 35.486 -1.406 -51.318 1.00 76.19 180 ALA A O 1
ATOM 1436 N N . SER A 1 181 ? 37.486 -0.908 -52.231 1.00 79.94 181 SER A N 1
ATOM 1437 C CA . SER A 1 181 ? 38.014 -2.275 -52.313 1.00 79.94 181 SER A CA 1
ATOM 1438 C C . SER A 1 181 ? 38.201 -2.890 -50.924 1.00 79.94 181 SER A C 1
ATOM 1440 O O . SER A 1 181 ? 37.686 -3.976 -50.670 1.00 79.94 181 SER A O 1
ATOM 1442 N N . ASP A 1 182 ? 38.840 -2.182 -49.989 1.00 85.12 182 ASP A N 1
ATOM 1443 C CA . ASP A 1 182 ? 39.049 -2.648 -48.612 1.00 85.12 182 ASP A CA 1
ATOM 1444 C C . ASP A 1 182 ? 37.711 -2.964 -47.918 1.00 85.12 182 ASP A C 1
ATOM 1446 O O . ASP A 1 182 ? 37.558 -4.007 -47.277 1.00 85.12 182 ASP A O 1
ATOM 1450 N N . ILE A 1 183 ? 36.692 -2.115 -48.102 1.00 84.38 183 ILE A N 1
ATOM 1451 C CA . ILE A 1 183 ? 35.320 -2.362 -47.623 1.00 84.38 183 ILE A CA 1
ATOM 1452 C C . ILE A 1 183 ? 34.674 -3.550 -48.361 1.00 84.38 183 ILE A C 1
ATOM 1454 O O . ILE A 1 183 ? 34.055 -4.409 -47.727 1.00 84.38 183 ILE A O 1
ATOM 1458 N N . GLN A 1 184 ? 34.828 -3.638 -49.686 1.00 84.62 184 GLN A N 1
ATOM 1459 C CA . GLN A 1 184 ? 34.286 -4.729 -50.503 1.00 84.62 184 GLN A CA 1
ATOM 1460 C C . GLN A 1 184 ? 34.928 -6.086 -50.180 1.00 84.62 184 GLN A C 1
ATOM 1462 O O . GLN A 1 184 ? 34.274 -7.109 -50.357 1.00 84.62 184 GLN A O 1
ATOM 1467 N N . GLN A 1 185 ? 36.163 -6.125 -49.682 1.00 86.25 185 GLN A N 1
ATOM 1468 C CA . GLN A 1 185 ? 36.833 -7.353 -49.247 1.00 86.25 185 GLN A CA 1
ATOM 1469 C C . GLN A 1 185 ? 36.519 -7.712 -47.786 1.00 86.25 185 GLN A C 1
ATOM 1471 O O . GLN A 1 185 ? 36.334 -8.884 -47.459 1.00 86.25 185 GLN A O 1
ATOM 1476 N N . THR A 1 186 ? 36.384 -6.719 -46.900 1.00 89.81 186 THR A N 1
ATOM 1477 C CA . THR A 1 186 ? 36.116 -6.933 -45.462 1.00 89.81 186 THR A CA 1
ATOM 1478 C C . THR A 1 186 ? 34.647 -7.189 -45.106 1.00 89.81 186 THR A C 1
ATOM 1480 O O . THR A 1 186 ? 34.329 -7.446 -43.940 1.00 89.81 186 THR A O 1
ATOM 1483 N N . TRP A 1 187 ? 33.734 -7.211 -46.083 1.00 87.25 187 TRP A N 1
ATOM 1484 C CA . TRP A 1 187 ? 32.307 -7.485 -45.858 1.00 87.25 187 TRP A CA 1
ATOM 1485 C C . TRP A 1 187 ? 31.977 -8.765 -45.044 1.00 87.25 187 TRP A C 1
ATOM 1487 O O . TRP A 1 187 ? 31.013 -8.713 -44.274 1.00 87.25 187 TRP A O 1
ATOM 1497 N N . PRO A 1 188 ? 32.735 -9.888 -45.094 1.00 91.50 188 PRO A N 1
ATOM 1498 C CA . PRO A 1 188 ? 32.449 -11.054 -44.252 1.00 91.50 188 PRO A CA 1
ATOM 1499 C C . PRO A 1 188 ? 32.845 -10.800 -42.791 1.00 91.50 188 PRO A C 1
ATOM 1501 O O . PRO A 1 188 ? 32.173 -11.261 -41.865 1.00 91.50 188 PRO A O 1
ATOM 1504 N N . VAL A 1 189 ? 33.908 -10.016 -42.572 1.00 91.06 189 VAL A N 1
ATOM 1505 C CA . VAL A 1 189 ? 34.357 -9.585 -41.242 1.00 91.06 189 VAL A CA 1
ATOM 1506 C C . VAL A 1 189 ? 33.317 -8.669 -40.601 1.00 91.06 189 VAL A C 1
ATOM 1508 O O . VAL A 1 189 ? 33.051 -8.814 -39.413 1.00 91.06 189 VAL A O 1
ATOM 1511 N N . LEU A 1 190 ? 32.625 -7.826 -41.376 1.00 89.19 190 LEU A N 1
ATOM 1512 C CA . LEU A 1 190 ? 31.515 -7.007 -40.873 1.00 89.19 190 LEU A CA 1
ATOM 1513 C C . LEU A 1 190 ? 30.383 -7.858 -40.258 1.00 89.19 190 LEU A C 1
ATOM 1515 O O . LEU A 1 190 ? 29.849 -7.512 -39.199 1.00 89.19 190 LEU A O 1
ATOM 1519 N N . PHE A 1 191 ? 30.046 -9.000 -40.869 1.00 91.00 191 PHE A N 1
ATOM 1520 C CA . PHE A 1 191 ? 29.082 -9.953 -40.304 1.00 91.00 191 PHE A CA 1
ATOM 1521 C C . PHE A 1 191 ? 29.622 -10.662 -39.053 1.00 91.00 191 PHE A C 1
ATOM 1523 O O . PHE A 1 191 ? 28.890 -10.796 -38.069 1.00 91.00 191 PHE A O 1
ATOM 1530 N N . MET A 1 192 ? 30.900 -11.059 -39.045 1.00 91.94 192 MET A N 1
ATOM 1531 C CA . MET A 1 192 ? 31.540 -11.657 -37.865 1.00 91.94 192 MET A CA 1
ATOM 1532 C C . MET A 1 192 ? 31.585 -10.680 -36.681 1.00 91.94 192 MET A C 1
ATOM 1534 O O . MET A 1 192 ? 31.152 -11.033 -35.586 1.00 91.94 192 MET A O 1
ATOM 1538 N N . VAL A 1 193 ? 31.998 -9.428 -36.905 1.00 92.75 193 VAL A N 1
ATOM 1539 C CA . VAL A 1 193 ? 31.988 -8.346 -35.905 1.00 92.75 193 VAL A CA 1
ATOM 1540 C C . VAL A 1 193 ? 30.572 -8.054 -35.410 1.00 92.75 193 VAL A C 1
ATOM 1542 O O . VAL A 1 193 ? 30.379 -7.854 -34.214 1.00 92.75 193 VAL A O 1
ATOM 1545 N N . SER A 1 194 ? 29.561 -8.091 -36.284 1.00 91.00 194 SER A N 1
ATOM 1546 C CA . SER A 1 194 ? 28.159 -7.921 -35.877 1.00 91.00 194 SER A CA 1
ATOM 1547 C C . SER A 1 194 ? 27.695 -9.037 -34.929 1.00 91.00 194 SER A C 1
ATOM 1549 O O . SER A 1 194 ? 27.053 -8.758 -33.916 1.00 91.00 194 SER A O 1
ATOM 1551 N N . GLY A 1 195 ? 28.066 -10.293 -35.205 1.00 90.69 195 GLY A N 1
ATOM 1552 C CA . GLY A 1 195 ? 27.810 -11.426 -34.308 1.00 90.69 195 GLY A CA 1
ATOM 1553 C C . GLY A 1 195 ? 28.565 -11.316 -32.979 1.00 90.69 195 GLY A C 1
ATOM 1554 O O . GLY A 1 195 ? 27.971 -11.480 -31.913 1.00 90.69 195 GLY A O 1
ATOM 1555 N N . ILE A 1 196 ? 29.852 -10.959 -33.031 1.00 92.50 196 ILE A N 1
ATOM 1556 C CA . ILE A 1 196 ? 30.700 -10.707 -31.856 1.00 92.50 196 ILE A CA 1
ATOM 1557 C C . ILE A 1 196 ? 30.109 -9.585 -30.989 1.00 92.50 196 ILE A C 1
ATOM 1559 O O . ILE A 1 196 ? 30.008 -9.755 -29.777 1.00 92.50 196 ILE A O 1
ATOM 1563 N N . CYS A 1 197 ? 29.630 -8.491 -31.585 1.00 93.50 197 CYS A N 1
ATOM 1564 C CA . CYS A 1 197 ? 28.990 -7.380 -30.878 1.00 93.50 197 CYS A CA 1
ATOM 1565 C C . CYS A 1 197 ? 27.720 -7.816 -30.127 1.00 93.50 197 CYS A C 1
ATOM 1567 O O . CYS A 1 197 ? 27.520 -7.429 -28.973 1.00 93.50 197 CYS A O 1
ATOM 1569 N N . ILE A 1 198 ? 26.888 -8.679 -30.724 1.00 89.94 198 ILE A N 1
ATOM 1570 C CA . ILE A 1 198 ? 25.709 -9.255 -30.052 1.00 89.94 198 ILE A CA 1
ATOM 1571 C C . ILE A 1 198 ? 26.135 -10.150 -28.875 1.00 89.94 198 ILE A C 1
ATOM 1573 O O . ILE A 1 198 ? 25.568 -10.038 -27.786 1.00 89.94 198 ILE A O 1
ATOM 1577 N N . CYS A 1 199 ? 27.161 -10.988 -29.052 1.00 90.94 199 CYS A N 1
ATOM 1578 C CA . CYS A 1 199 ? 27.707 -11.829 -27.982 1.00 90.94 199 CYS A CA 1
ATOM 1579 C C . CYS A 1 199 ? 28.301 -11.000 -26.831 1.00 90.94 199 CYS A C 1
ATOM 1581 O O . CYS A 1 199 ? 27.987 -11.262 -25.670 1.00 90.94 199 CYS A O 1
ATOM 1583 N N . ILE A 1 200 ? 29.098 -9.968 -27.133 1.00 92.12 200 ILE A N 1
ATOM 1584 C CA . ILE A 1 200 ? 29.645 -9.029 -26.142 1.00 92.12 200 ILE A CA 1
ATOM 1585 C C . ILE A 1 200 ? 28.503 -8.311 -25.417 1.00 92.12 200 ILE A C 1
ATOM 1587 O O . ILE A 1 200 ? 28.500 -8.282 -24.192 1.00 92.12 200 ILE A O 1
ATOM 1591 N N . SER A 1 201 ? 27.489 -7.820 -26.137 1.00 89.31 201 SER A N 1
ATOM 1592 C CA . SER A 1 201 ? 26.315 -7.166 -25.537 1.00 89.31 201 SER A CA 1
ATOM 1593 C C . SER A 1 201 ? 25.566 -8.091 -24.569 1.00 89.31 201 SER A C 1
ATOM 1595 O O . SER A 1 201 ? 25.164 -7.666 -23.485 1.00 89.31 201 SER A O 1
ATOM 1597 N N . PHE A 1 202 ? 25.408 -9.374 -24.912 1.00 86.62 202 PHE A N 1
ATOM 1598 C CA . PHE A 1 202 ? 24.794 -10.362 -24.022 1.00 86.62 202 PHE A CA 1
ATOM 1599 C C . PHE A 1 202 ? 25.667 -10.656 -22.791 1.00 86.62 202 PHE A C 1
ATOM 1601 O O . PHE A 1 202 ? 25.153 -10.707 -21.675 1.00 86.62 202 PHE A O 1
ATOM 1608 N N . LEU A 1 203 ? 26.990 -10.766 -22.959 1.00 89.44 203 LEU A N 1
ATOM 1609 C CA . LEU A 1 203 ? 27.939 -10.883 -21.845 1.00 89.44 203 LEU A CA 1
ATOM 1610 C C . LEU A 1 203 ? 27.914 -9.639 -20.940 1.00 89.44 203 LEU A C 1
ATOM 1612 O O . LEU A 1 203 ? 27.967 -9.778 -19.719 1.00 89.44 203 LEU A O 1
ATOM 1616 N N . THR A 1 204 ? 27.754 -8.436 -21.501 1.00 88.06 204 THR A N 1
ATOM 1617 C CA . THR A 1 204 ? 27.546 -7.203 -20.731 1.00 88.06 204 THR A CA 1
ATOM 1618 C C . THR A 1 204 ? 26.246 -7.268 -19.924 1.00 88.06 204 THR A C 1
ATOM 1620 O O . THR A 1 204 ? 26.273 -6.964 -18.735 1.00 88.06 204 THR A O 1
ATOM 1623 N N . LEU A 1 205 ? 25.129 -7.737 -20.495 1.00 85.50 205 LEU A N 1
ATOM 1624 C CA . LEU A 1 205 ? 23.872 -7.923 -19.751 1.00 85.50 205 LEU A CA 1
ATOM 1625 C C . LEU A 1 205 ? 24.000 -8.968 -18.621 1.00 85.50 205 LEU A C 1
ATOM 1627 O O . LEU A 1 205 ? 23.482 -8.753 -17.525 1.00 85.50 205 LEU A O 1
ATOM 1631 N N . VAL A 1 206 ? 24.749 -10.058 -18.832 1.00 86.50 206 VAL A N 1
ATOM 1632 C CA . VAL A 1 206 ? 25.092 -11.022 -17.766 1.00 86.50 206 VAL A CA 1
ATOM 1633 C C . VAL A 1 206 ? 25.931 -10.350 -16.670 1.00 86.50 206 VAL A C 1
ATOM 1635 O O . VAL A 1 206 ? 25.640 -10.506 -15.482 1.00 86.50 206 VAL A O 1
ATOM 1638 N N . ALA A 1 207 ? 26.927 -9.542 -17.039 1.00 86.94 207 ALA A N 1
ATOM 1639 C CA . ALA A 1 207 ? 27.730 -8.781 -16.083 1.00 86.94 207 ALA A CA 1
ATOM 1640 C C . ALA A 1 207 ? 26.888 -7.743 -15.308 1.00 86.94 207 ALA A C 1
ATOM 1642 O O . ALA A 1 207 ? 27.095 -7.564 -14.109 1.00 86.94 207 ALA A O 1
ATOM 1643 N N . MET A 1 208 ? 25.875 -7.131 -15.932 1.00 84.00 208 MET A N 1
ATOM 1644 C CA . MET A 1 208 ? 24.908 -6.249 -15.258 1.00 84.00 208 MET A CA 1
ATOM 1645 C C . MET A 1 208 ? 23.998 -6.987 -14.260 1.00 84.00 208 MET A C 1
ATOM 1647 O O . MET A 1 208 ? 23.550 -6.383 -13.288 1.00 84.00 208 MET A O 1
ATOM 1651 N N . LYS A 1 209 ? 23.754 -8.291 -14.435 1.00 83.00 209 LYS A N 1
ATOM 1652 C CA . LYS A 1 209 ? 22.990 -9.105 -13.472 1.00 83.00 209 LYS A CA 1
ATOM 1653 C C . LYS A 1 209 ? 23.810 -9.450 -12.219 1.00 83.00 209 LYS A C 1
ATOM 1655 O O . LYS A 1 209 ? 23.288 -9.387 -11.106 1.00 83.00 209 LYS A O 1
ATOM 1660 N N . TYR A 1 210 ? 25.091 -9.799 -12.387 1.00 85.31 210 TYR A N 1
ATOM 1661 C CA . TYR A 1 210 ? 25.917 -10.369 -11.307 1.00 85.31 210 TYR A CA 1
ATOM 1662 C C . TYR A 1 210 ? 26.986 -9.436 -10.718 1.00 85.31 210 TYR A C 1
ATOM 1664 O O . TYR A 1 210 ? 27.329 -9.581 -9.548 1.00 85.31 210 TYR A O 1
ATOM 1672 N N . LEU A 1 211 ? 27.514 -8.483 -11.493 1.00 88.12 211 LEU A N 1
ATOM 1673 C CA . LEU A 1 211 ? 28.698 -7.685 -11.140 1.00 88.12 211 LEU A CA 1
ATOM 1674 C C . LEU A 1 211 ? 28.423 -6.175 -11.066 1.00 88.12 211 LEU A C 1
ATOM 1676 O O . LEU A 1 211 ? 29.352 -5.398 -10.859 1.00 88.12 211 LEU A O 1
ATOM 1680 N N . ILE A 1 212 ? 27.173 -5.727 -11.212 1.00 85.00 212 ILE A N 1
ATOM 1681 C CA . ILE A 1 212 ? 26.847 -4.300 -11.376 1.00 85.00 212 ILE A CA 1
ATOM 1682 C C . ILE A 1 212 ? 27.336 -3.388 -10.245 1.00 85.00 212 ILE A C 1
ATOM 1684 O O . ILE A 1 212 ? 27.779 -2.276 -10.520 1.00 85.00 212 ILE A O 1
ATOM 1688 N N . THR A 1 213 ? 27.363 -3.865 -8.999 1.00 85.88 213 THR A N 1
ATOM 1689 C CA . THR A 1 213 ? 27.986 -3.139 -7.880 1.00 85.88 213 THR A CA 1
ATOM 1690 C C . THR A 1 213 ? 29.468 -2.864 -8.155 1.00 85.88 213 THR A C 1
ATOM 1692 O O . THR A 1 213 ? 29.922 -1.733 -8.007 1.00 85.88 213 THR A O 1
ATOM 1695 N N . CYS A 1 214 ? 30.216 -3.873 -8.608 1.00 88.25 214 CYS A N 1
ATOM 1696 C CA . CYS A 1 214 ? 31.630 -3.753 -8.960 1.00 88.25 214 CYS A CA 1
ATOM 1697 C C . CYS A 1 214 ? 31.839 -2.876 -10.202 1.00 88.25 214 CYS A C 1
ATOM 1699 O O . CYS A 1 214 ? 32.775 -2.086 -10.223 1.00 88.25 214 CYS A O 1
ATOM 1701 N N . ILE A 1 215 ? 30.958 -2.963 -11.206 1.00 84.81 215 ILE A N 1
ATOM 1702 C CA . ILE A 1 215 ? 31.045 -2.142 -12.426 1.00 84.81 215 ILE A CA 1
ATOM 1703 C C . ILE A 1 215 ? 30.805 -0.661 -12.097 1.00 84.81 215 ILE A C 1
ATOM 1705 O O . ILE A 1 215 ? 31.591 0.185 -12.510 1.00 84.81 215 ILE A O 1
ATOM 1709 N N . VAL A 1 216 ? 29.768 -0.330 -11.318 1.00 85.25 216 VAL A N 1
ATOM 1710 C CA . VAL A 1 216 ? 29.461 1.065 -10.947 1.00 85.25 216 VAL A CA 1
ATOM 1711 C C . VAL A 1 216 ? 30.582 1.672 -10.099 1.00 85.25 216 VAL A C 1
ATOM 1713 O O . VAL A 1 216 ? 31.056 2.758 -10.424 1.00 85.25 216 VAL A O 1
ATOM 1716 N N . TRP A 1 217 ? 31.069 0.970 -9.068 1.00 87.06 217 TRP A N 1
ATOM 1717 C CA . TRP A 1 217 ? 32.213 1.455 -8.282 1.00 87.06 217 TRP A CA 1
ATOM 1718 C C . TRP A 1 217 ? 33.523 1.480 -9.084 1.00 87.06 217 TRP A C 1
ATOM 1720 O O . TRP A 1 217 ? 34.340 2.367 -8.861 1.00 87.06 217 TRP A O 1
ATOM 1730 N N . GLY A 1 218 ? 33.701 0.577 -10.054 1.00 86.56 218 GLY A N 1
ATOM 1731 C CA . GLY A 1 218 ? 34.835 0.576 -10.980 1.00 86.56 218 GLY A CA 1
ATOM 1732 C C . GLY A 1 218 ? 34.846 1.790 -11.911 1.00 86.56 218 GLY A C 1
ATOM 1733 O O . GLY A 1 218 ? 35.868 2.455 -12.014 1.00 86.56 218 GLY A O 1
ATOM 1734 N N . ILE A 1 219 ? 33.708 2.139 -12.522 1.00 83.44 219 ILE A N 1
ATOM 1735 C CA . ILE A 1 219 ? 33.563 3.354 -13.348 1.00 83.44 219 ILE A CA 1
ATOM 1736 C C . ILE A 1 219 ? 33.848 4.610 -12.514 1.00 83.44 219 ILE A C 1
ATOM 1738 O O . ILE A 1 219 ? 34.560 5.501 -12.970 1.00 83.44 219 ILE A O 1
ATOM 1742 N N . ILE A 1 220 ? 33.333 4.663 -11.281 1.00 85.19 220 ILE A N 1
ATOM 1743 C CA . ILE A 1 220 ? 33.600 5.758 -10.340 1.00 85.19 220 ILE A CA 1
ATOM 1744 C C . ILE A 1 220 ? 35.103 5.844 -10.031 1.00 85.19 220 ILE A C 1
ATOM 1746 O O . ILE A 1 220 ? 35.681 6.920 -10.144 1.00 85.19 220 ILE A O 1
ATOM 1750 N N . ALA A 1 221 ? 35.759 4.728 -9.700 1.00 87.31 221 ALA A N 1
ATOM 1751 C CA . ALA A 1 221 ? 37.195 4.705 -9.423 1.00 87.31 221 ALA A CA 1
ATOM 1752 C C . ALA A 1 221 ? 38.039 5.131 -10.639 1.00 87.31 221 ALA A C 1
ATOM 1754 O O . ALA A 1 221 ? 38.957 5.928 -10.478 1.00 87.31 221 ALA A O 1
ATOM 1755 N N . ILE A 1 222 ? 37.698 4.658 -11.845 1.00 86.62 222 ILE A N 1
ATOM 1756 C CA . ILE A 1 222 ? 38.359 5.043 -13.104 1.00 86.62 222 ILE A CA 1
ATOM 1757 C C . ILE A 1 222 ? 38.216 6.549 -13.363 1.00 86.62 222 ILE A C 1
ATOM 1759 O O . ILE A 1 222 ? 39.185 7.194 -13.748 1.00 86.62 222 ILE A O 1
ATOM 1763 N N . TYR A 1 223 ? 37.032 7.126 -13.132 1.00 87.12 223 TYR A N 1
ATOM 1764 C CA . TYR A 1 223 ? 36.803 8.566 -13.282 1.00 87.12 223 TYR A CA 1
ATOM 1765 C C . TYR A 1 223 ? 37.758 9.390 -12.405 1.00 87.12 223 TYR A C 1
ATOM 1767 O O . TYR A 1 223 ? 38.451 10.263 -12.928 1.00 87.12 223 TYR A O 1
ATOM 1775 N N . PHE A 1 224 ? 37.847 9.065 -11.108 1.00 88.81 224 PHE A N 1
ATOM 1776 C CA . PHE A 1 224 ? 38.774 9.738 -10.194 1.00 88.81 224 PHE A CA 1
ATOM 1777 C C . PHE A 1 224 ? 40.229 9.532 -10.629 1.00 88.81 224 PHE A C 1
ATOM 1779 O O . PHE A 1 224 ? 40.934 10.511 -10.851 1.00 88.81 224 PHE A O 1
ATOM 1786 N N . THR A 1 225 ? 40.683 8.291 -10.853 1.00 89.88 225 THR A N 1
ATOM 1787 C CA . THR A 1 225 ? 42.094 8.049 -11.211 1.00 89.88 225 THR A CA 1
ATOM 1788 C C . THR A 1 225 ? 42.511 8.753 -12.499 1.00 89.88 225 THR A C 1
ATOM 1790 O O . THR A 1 225 ? 43.620 9.279 -12.552 1.00 89.88 225 THR A O 1
ATOM 1793 N N . VAL A 1 226 ? 41.643 8.833 -13.514 1.00 90.31 226 VAL A N 1
ATOM 1794 C CA . VAL A 1 226 ? 41.933 9.566 -14.756 1.00 90.31 226 VAL A CA 1
ATOM 1795 C C . VAL A 1 226 ? 42.070 11.071 -14.506 1.00 90.31 226 VAL A C 1
ATOM 1797 O O . VAL A 1 226 ? 43.009 11.671 -15.027 1.00 90.31 226 VAL A O 1
ATOM 1800 N N . ILE A 1 227 ? 41.201 11.690 -13.698 1.00 90.06 227 ILE A N 1
ATOM 1801 C CA . ILE A 1 227 ? 41.292 13.131 -13.403 1.00 90.06 227 ILE A CA 1
ATOM 1802 C C . ILE A 1 227 ? 42.500 13.437 -12.509 1.00 90.06 227 ILE A C 1
ATOM 1804 O O . ILE A 1 227 ? 43.255 14.363 -12.821 1.00 90.06 227 ILE A O 1
ATOM 1808 N N . THR A 1 228 ? 42.745 12.640 -11.462 1.00 92.06 228 THR A N 1
ATOM 1809 C CA . THR A 1 228 ? 43.932 12.794 -10.609 1.00 92.06 228 THR A CA 1
ATOM 1810 C C . THR A 1 228 ? 45.222 12.667 -11.430 1.00 92.06 228 THR A C 1
ATOM 1812 O O . THR A 1 228 ? 46.130 13.487 -11.278 1.00 92.06 228 THR A O 1
ATOM 1815 N N . LEU A 1 229 ? 45.312 11.676 -12.329 1.00 93.44 229 LEU A N 1
ATOM 1816 C CA . LEU A 1 229 ? 46.466 11.492 -13.217 1.00 93.44 229 LEU A CA 1
ATOM 1817 C C . LEU A 1 229 ? 46.618 12.644 -14.216 1.00 93.44 229 LEU A C 1
ATOM 1819 O O . LEU A 1 229 ? 47.733 13.130 -14.386 1.00 93.44 229 LEU A O 1
ATOM 1823 N N . LEU A 1 230 ? 45.534 13.123 -14.836 1.00 91.56 230 LEU A N 1
ATOM 1824 C CA . LEU A 1 230 ? 45.591 14.232 -15.796 1.00 91.56 230 LEU A CA 1
ATOM 1825 C C . LEU A 1 230 ? 46.049 15.538 -15.126 1.00 91.56 230 LEU A C 1
ATOM 1827 O O . LEU A 1 230 ? 46.946 16.210 -15.633 1.00 91.56 230 LEU A O 1
ATOM 1831 N N . GLY A 1 231 ? 45.488 15.869 -13.957 1.00 91.62 231 GLY A N 1
ATOM 1832 C CA . GLY A 1 231 ? 45.901 17.033 -13.169 1.00 91.62 231 GLY A CA 1
ATOM 1833 C C . GLY A 1 231 ? 47.360 16.938 -12.713 1.00 91.62 231 GLY A C 1
ATOM 1834 O O . GLY A 1 231 ? 48.118 17.897 -12.856 1.00 91.62 231 GLY A O 1
ATOM 1835 N N . SER A 1 232 ? 47.786 15.759 -12.247 1.00 91.19 232 SER A N 1
ATOM 1836 C CA . SER A 1 232 ? 49.174 15.511 -11.824 1.00 91.19 232 SER A CA 1
ATOM 1837 C C . SER A 1 232 ? 50.163 15.578 -12.993 1.00 91.19 232 SER A C 1
ATOM 1839 O O . SER A 1 232 ? 51.248 16.135 -12.846 1.00 91.19 232 SER A O 1
ATOM 1841 N N . PHE A 1 233 ? 49.787 15.063 -14.168 1.00 90.00 233 PHE A N 1
ATOM 1842 C CA . PHE A 1 233 ? 50.590 15.136 -15.390 1.00 90.00 233 PHE A CA 1
ATOM 1843 C C . PHE A 1 233 ? 50.756 16.581 -15.875 1.00 90.00 233 PHE A C 1
ATOM 1845 O O . PHE A 1 233 ? 51.874 17.001 -16.163 1.00 90.00 233 PHE A O 1
ATOM 1852 N N . LEU A 1 234 ? 49.680 17.378 -15.890 1.00 88.31 234 LEU A N 1
ATOM 1853 C CA . LEU A 1 234 ? 49.749 18.800 -16.250 1.00 88.31 234 LEU A CA 1
ATOM 1854 C C . LEU A 1 234 ? 50.634 19.600 -15.282 1.00 88.31 234 LEU A C 1
ATOM 1856 O O . LEU A 1 234 ? 51.389 20.466 -15.721 1.00 88.31 234 LEU A O 1
ATOM 1860 N N . LEU A 1 235 ? 50.609 19.284 -13.982 1.00 87.25 235 LEU A N 1
ATOM 1861 C CA . LEU A 1 235 ? 51.519 19.886 -13.001 1.00 87.25 235 LEU A CA 1
ATOM 1862 C C . LEU A 1 235 ? 52.977 19.446 -13.194 1.00 87.25 235 LEU A C 1
ATOM 1864 O O . LEU A 1 235 ? 53.872 20.284 -13.110 1.00 87.25 235 LEU A O 1
ATOM 1868 N N . TYR A 1 236 ? 53.220 18.170 -13.507 1.00 86.44 236 TYR A N 1
ATOM 1869 C CA . TYR A 1 236 ? 54.552 17.652 -13.830 1.00 86.44 236 TYR A CA 1
ATOM 1870 C C . TYR A 1 236 ? 55.140 18.316 -15.088 1.00 86.44 236 TYR A C 1
ATOM 1872 O O . TYR A 1 236 ? 56.294 18.751 -15.068 1.00 86.44 236 TYR A O 1
ATOM 1880 N N . VAL A 1 237 ? 54.339 18.485 -16.146 1.00 83.44 237 VAL A N 1
ATOM 1881 C CA . VAL A 1 237 ? 54.712 19.236 -17.360 1.00 83.44 237 VAL A CA 1
ATOM 1882 C C . VAL A 1 237 ? 54.976 20.712 -17.032 1.00 83.44 237 VAL A C 1
ATOM 1884 O O . VAL A 1 237 ? 56.026 21.234 -17.394 1.00 83.44 237 VAL A O 1
ATOM 1887 N N . ALA A 1 238 ? 54.113 21.370 -16.248 1.00 78.25 238 ALA A N 1
ATOM 1888 C CA . ALA A 1 238 ? 54.310 22.756 -15.792 1.00 78.25 238 ALA A CA 1
ATOM 1889 C C . ALA A 1 238 ? 55.456 22.952 -14.769 1.00 78.25 238 ALA A C 1
ATOM 1891 O O . ALA A 1 238 ? 55.687 24.073 -14.297 1.00 78.25 238 ALA A O 1
ATOM 1892 N N . GLN A 1 239 ? 56.157 21.879 -14.395 1.00 79.50 239 GLN A N 1
ATOM 1893 C CA . GLN A 1 239 ? 57.368 21.898 -13.572 1.00 79.50 239 GLN A CA 1
ATOM 1894 C C . GLN A 1 239 ? 58.613 21.411 -14.341 1.00 79.50 239 GLN A C 1
ATOM 1896 O O . GLN A 1 239 ? 59.734 21.706 -13.929 1.00 79.50 239 GLN A O 1
ATOM 1901 N N . THR A 1 240 ? 58.439 20.738 -15.483 1.00 74.06 240 THR A N 1
ATOM 1902 C CA . THR A 1 240 ? 59.517 20.132 -16.279 1.00 74.06 240 THR A CA 1
ATOM 1903 C C . THR A 1 240 ? 59.627 20.838 -17.632 1.00 74.06 240 THR A C 1
ATOM 1905 O O . THR A 1 240 ? 59.027 20.410 -18.617 1.00 74.06 240 THR A O 1
ATOM 1908 N N . GLN A 1 241 ? 60.409 21.926 -17.687 1.00 64.50 241 GLN A N 1
ATOM 1909 C CA . GLN A 1 241 ? 60.477 22.842 -18.845 1.00 64.50 241 GLN A CA 1
ATOM 1910 C C . GLN A 1 241 ? 60.781 22.170 -20.199 1.00 64.50 241 GLN A C 1
ATOM 1912 O O . GLN A 1 241 ? 60.392 22.704 -21.233 1.00 64.50 241 GLN A O 1
ATOM 1917 N N . TYR A 1 242 ? 61.417 20.995 -20.193 1.00 61.91 242 TYR A N 1
ATOM 1918 C CA . TYR A 1 242 ? 61.778 20.208 -21.379 1.00 61.91 242 TYR A CA 1
ATOM 1919 C C . TYR A 1 242 ? 60.611 19.932 -22.350 1.00 61.91 242 TYR A C 1
ATOM 1921 O O . TYR A 1 242 ? 60.824 19.837 -23.552 1.00 61.91 242 TYR A O 1
ATOM 1929 N N . TYR A 1 243 ? 59.369 19.832 -21.861 1.00 61.16 243 TYR A N 1
ATOM 1930 C CA . TYR A 1 243 ? 58.215 19.477 -22.701 1.00 61.16 243 TYR A CA 1
ATOM 1931 C C . TYR A 1 243 ? 57.514 20.670 -23.382 1.00 61.16 243 TYR A C 1
ATOM 1933 O O . TYR A 1 243 ? 56.610 20.459 -24.189 1.00 61.16 243 TYR A O 1
ATOM 1941 N N . LEU A 1 244 ? 57.912 21.916 -23.095 1.00 58.59 244 LEU A N 1
ATOM 1942 C CA . LEU A 1 244 ? 57.260 23.124 -23.635 1.00 58.59 244 LEU A CA 1
ATOM 1943 C C . LEU A 1 244 ? 57.579 23.392 -25.119 1.00 58.59 244 LEU A C 1
ATOM 1945 O O . LEU A 1 244 ? 56.851 24.134 -25.779 1.00 58.59 244 LEU A O 1
ATOM 1949 N N . GLU A 1 245 ? 58.635 22.774 -25.651 1.00 60.19 245 GLU A N 1
ATOM 1950 C CA . GLU A 1 245 ? 59.106 22.945 -27.035 1.00 60.19 245 GLU A CA 1
ATOM 1951 C C . GLU A 1 245 ? 58.216 22.226 -28.074 1.00 60.19 245 GLU A C 1
ATOM 1953 O O . GLU A 1 245 ? 58.204 22.597 -29.243 1.00 60.19 245 GLU A O 1
ATOM 1958 N N . TYR A 1 246 ? 57.412 21.245 -27.642 1.00 63.62 246 TYR A N 1
ATOM 1959 C CA . TYR A 1 246 ? 56.487 20.476 -28.493 1.00 63.62 246 TYR A CA 1
ATOM 1960 C C . TYR A 1 246 ? 55.017 20.934 -28.401 1.00 63.62 246 TYR A C 1
ATOM 1962 O O . TYR A 1 246 ? 54.141 20.336 -29.029 1.00 63.62 246 TYR A O 1
ATOM 1970 N N . ILE A 1 247 ? 54.718 21.973 -27.615 1.00 64.31 247 ILE A N 1
ATOM 1971 C CA . ILE A 1 247 ? 53.358 22.502 -27.431 1.00 64.31 247 ILE A CA 1
ATOM 1972 C C . ILE A 1 247 ? 53.151 23.689 -28.390 1.00 64.31 247 ILE A C 1
ATOM 1974 O O . ILE A 1 247 ? 54.009 24.573 -28.428 1.00 64.31 247 ILE A O 1
ATOM 1978 N N . PRO A 1 248 ? 52.036 23.755 -29.152 1.00 63.97 248 PRO A N 1
ATOM 1979 C CA . PRO A 1 248 ? 51.766 24.880 -30.047 1.00 63.97 248 PRO A CA 1
ATOM 1980 C C . PRO A 1 248 ? 51.737 26.212 -29.284 1.00 63.97 248 PRO A C 1
ATOM 1982 O O . PRO A 1 248 ? 51.243 26.288 -28.157 1.00 63.97 248 PRO A O 1
ATOM 1985 N N . THR A 1 249 ? 52.255 27.263 -29.925 1.00 60.00 249 THR A N 1
ATOM 1986 C CA . THR A 1 249 ? 52.580 28.570 -29.318 1.00 60.00 249 THR A CA 1
ATOM 1987 C C . THR A 1 249 ? 51.443 29.198 -28.516 1.00 60.00 249 THR A C 1
ATOM 1989 O O . THR A 1 249 ? 51.685 29.816 -27.482 1.00 60.00 249 THR A O 1
ATOM 1992 N N . ASP A 1 250 ? 50.198 28.979 -28.936 1.00 59.53 250 ASP A N 1
ATOM 1993 C CA . ASP A 1 250 ? 49.000 29.564 -28.326 1.00 59.53 250 ASP A CA 1
ATOM 1994 C C . ASP A 1 250 ? 48.688 29.014 -26.914 1.00 59.53 250 ASP A C 1
ATOM 1996 O O . ASP A 1 250 ? 47.831 29.558 -26.219 1.00 59.53 250 ASP A O 1
ATOM 2000 N N . LEU A 1 251 ? 49.370 27.944 -26.474 1.00 57.50 251 LEU A N 1
ATOM 2001 C CA . LEU A 1 251 ? 49.229 27.338 -25.139 1.00 57.50 251 LEU A CA 1
ATOM 2002 C C . LEU A 1 251 ? 50.511 27.394 -24.280 1.00 57.50 251 LEU A C 1
ATOM 2004 O O . LEU A 1 251 ? 50.550 26.782 -23.214 1.00 57.50 251 LEU A O 1
ATOM 2008 N N . GLN A 1 252 ? 51.555 28.125 -24.687 1.00 62.06 252 GLN A N 1
ATOM 2009 C CA . GLN A 1 252 ? 52.859 28.110 -23.997 1.00 62.06 252 GLN A CA 1
ATOM 2010 C C . GLN A 1 252 ? 52.914 28.828 -22.627 1.00 62.06 252 GLN A C 1
ATOM 2012 O O . GLN A 1 252 ? 53.966 28.833 -21.985 1.00 62.06 252 GLN A O 1
ATOM 2017 N N . ASP A 1 253 ? 51.813 29.400 -22.123 1.00 71.62 253 ASP A N 1
ATOM 2018 C CA . ASP A 1 253 ? 51.790 29.975 -20.773 1.00 71.62 253 ASP A CA 1
ATOM 2019 C C . ASP A 1 253 ? 51.801 28.893 -19.674 1.00 71.62 253 ASP A C 1
ATOM 2021 O O . ASP A 1 253 ? 50.794 28.250 -19.358 1.00 71.62 253 ASP A O 1
ATOM 2025 N N . ILE A 1 254 ? 52.957 28.764 -19.019 1.00 73.50 254 ILE A N 1
ATOM 2026 C CA . ILE A 1 254 ? 53.191 27.912 -17.844 1.00 73.50 254 ILE A CA 1
ATOM 2027 C C . ILE A 1 254 ? 52.198 28.231 -16.709 1.00 73.50 254 ILE A C 1
ATOM 2029 O O . ILE A 1 254 ? 51.800 27.324 -15.971 1.00 73.50 254 ILE A O 1
ATOM 2033 N N . GLY A 1 255 ? 51.769 29.493 -16.570 1.00 77.25 255 GLY A N 1
ATOM 2034 C CA . GLY A 1 255 ? 50.745 29.912 -15.614 1.00 77.25 255 GLY A CA 1
ATOM 2035 C C . GLY A 1 255 ? 49.401 29.239 -15.885 1.00 77.25 255 GLY A C 1
ATOM 2036 O O . GLY A 1 255 ? 48.837 28.613 -14.989 1.00 77.25 255 GLY A O 1
ATOM 2037 N N . THR A 1 256 ? 48.937 29.284 -17.132 1.00 78.69 256 THR A N 1
ATOM 2038 C CA . THR A 1 256 ? 47.714 28.631 -17.614 1.00 78.69 256 THR A CA 1
ATOM 2039 C C . THR A 1 256 ? 47.782 27.108 -17.484 1.00 78.69 256 THR A C 1
ATOM 2041 O O . THR A 1 256 ? 46.845 26.516 -16.949 1.00 78.69 256 THR A O 1
ATOM 2044 N N . ILE A 1 257 ? 48.886 26.450 -17.871 1.00 82.44 257 ILE A N 1
ATOM 2045 C CA . ILE A 1 257 ? 49.022 24.984 -17.713 1.00 82.44 257 ILE A CA 1
ATOM 2046 C C . ILE A 1 257 ? 48.971 24.591 -16.225 1.00 82.44 257 ILE A C 1
ATOM 2048 O O . ILE A 1 257 ? 48.256 23.656 -15.849 1.00 82.44 257 ILE A O 1
ATOM 2052 N N . ARG A 1 258 ? 49.659 25.337 -15.347 1.00 85.00 258 ARG A N 1
ATOM 2053 C CA . ARG A 1 258 ? 49.612 25.116 -13.892 1.00 85.00 258 ARG A CA 1
ATOM 2054 C C . ARG A 1 258 ? 48.219 25.372 -13.315 1.00 85.00 258 ARG A C 1
ATOM 2056 O O . ARG A 1 258 ? 47.759 24.587 -12.489 1.00 85.00 258 ARG A O 1
ATOM 2063 N N . ALA A 1 259 ? 47.540 26.431 -13.755 1.00 85.50 259 ALA A N 1
ATOM 2064 C CA . ALA A 1 259 ? 46.178 26.749 -13.337 1.00 85.50 259 ALA A CA 1
ATOM 2065 C C . ALA A 1 259 ? 45.198 25.636 -13.733 1.00 85.50 259 ALA A C 1
ATOM 2067 O O . ALA A 1 259 ? 44.427 25.196 -12.885 1.00 85.50 259 ALA A O 1
ATOM 2068 N N . LEU A 1 260 ? 45.290 25.109 -14.961 1.00 87.94 260 LEU A N 1
ATOM 2069 C CA . LEU A 1 260 ? 44.505 23.958 -15.416 1.00 87.94 260 LEU A CA 1
ATOM 2070 C C . LEU A 1 260 ? 44.780 22.708 -14.567 1.00 87.94 260 LEU A C 1
ATOM 2072 O O . LEU A 1 260 ? 43.833 22.074 -14.104 1.00 87.94 260 LEU A O 1
ATOM 2076 N N . GLY A 1 261 ? 46.050 22.383 -14.296 1.00 89.69 261 GLY A N 1
ATOM 2077 C CA . GLY A 1 261 ? 46.427 21.255 -13.433 1.00 89.69 261 GLY A CA 1
ATOM 2078 C C . GLY A 1 261 ? 45.831 21.349 -12.021 1.00 89.69 261 GLY A C 1
ATOM 2079 O O . GLY A 1 261 ? 45.236 20.387 -11.535 1.00 89.69 261 GLY A O 1
ATOM 2080 N N . ILE A 1 262 ? 45.899 22.531 -11.393 1.00 91.19 262 ILE A N 1
ATOM 2081 C CA . ILE A 1 262 ? 45.240 22.803 -10.102 1.00 91.19 262 ILE A CA 1
ATOM 2082 C C . ILE A 1 262 ? 43.714 22.693 -10.236 1.00 91.19 262 ILE A C 1
ATOM 2084 O O . ILE A 1 262 ? 43.073 22.067 -9.392 1.00 91.19 262 ILE A O 1
ATOM 2088 N N . SER A 1 263 ? 43.115 23.261 -11.289 1.00 90.25 263 SER A N 1
ATOM 2089 C CA . SER A 1 263 ? 41.667 23.204 -11.519 1.00 90.25 263 SER A CA 1
ATOM 2090 C C . SER A 1 263 ? 41.149 21.771 -11.641 1.00 90.25 263 SER A C 1
ATOM 2092 O O . SER A 1 263 ? 40.109 21.476 -11.057 1.00 90.25 263 SER A O 1
ATOM 2094 N N . PHE A 1 264 ? 41.868 20.868 -12.319 1.00 92.25 264 PHE A N 1
ATOM 2095 C CA . PHE A 1 264 ? 41.489 19.453 -12.377 1.00 92.25 264 PHE A CA 1
ATOM 2096 C C . PHE A 1 264 ? 41.471 18.810 -10.986 1.00 92.25 264 PHE A C 1
ATOM 2098 O O . PHE A 1 264 ? 40.468 18.198 -10.633 1.00 92.25 264 PHE A O 1
ATOM 2105 N N . LEU A 1 265 ? 42.505 19.012 -10.159 1.00 92.44 265 LEU A N 1
ATOM 2106 C CA . LEU A 1 265 ? 42.549 18.455 -8.797 1.00 92.44 265 LEU A CA 1
ATOM 2107 C C . LEU A 1 265 ? 41.491 19.067 -7.858 1.00 92.44 265 LEU A C 1
ATOM 2109 O O . LEU A 1 265 ? 40.944 18.371 -7.004 1.00 92.44 265 LEU A O 1
ATOM 2113 N N . VAL A 1 266 ? 41.151 20.349 -8.028 1.00 92.44 266 VAL A N 1
ATOM 2114 C CA . VAL A 1 266 ? 40.054 20.997 -7.285 1.00 92.44 266 VAL A CA 1
ATOM 2115 C C . VAL A 1 266 ? 38.690 20.438 -7.711 1.00 92.44 266 VAL A C 1
ATOM 2117 O O . VAL A 1 266 ? 37.852 20.158 -6.853 1.00 92.44 266 VAL A O 1
ATOM 2120 N N . VAL A 1 267 ? 38.468 20.219 -9.011 1.00 90.69 267 VAL A N 1
ATOM 2121 C CA . VAL A 1 267 ? 37.261 19.552 -9.532 1.00 90.69 267 VAL A CA 1
ATOM 2122 C C . VAL A 1 267 ? 37.167 18.109 -9.028 1.00 90.69 267 VAL A C 1
ATOM 2124 O O . VAL A 1 267 ? 36.076 17.676 -8.658 1.00 90.69 267 VAL A O 1
ATOM 2127 N N . ASP A 1 268 ? 38.287 17.392 -8.941 1.00 90.75 268 ASP A N 1
ATOM 2128 C CA . ASP A 1 268 ? 38.367 16.030 -8.402 1.00 90.75 268 ASP A CA 1
ATOM 2129 C C . ASP A 1 268 ? 37.953 15.996 -6.918 1.00 90.75 268 ASP A C 1
ATOM 2131 O O . ASP A 1 268 ? 37.034 15.273 -6.528 1.00 90.75 268 ASP A O 1
ATOM 2135 N N . ALA A 1 269 ? 38.531 16.879 -6.094 1.00 88.19 269 ALA A N 1
ATOM 2136 C CA . ALA A 1 269 ? 38.191 17.002 -4.676 1.00 88.19 269 ALA A CA 1
ATOM 2137 C C . ALA A 1 269 ? 36.713 17.387 -4.447 1.00 88.19 269 ALA A C 1
ATOM 2139 O O . ALA A 1 269 ? 36.041 16.807 -3.590 1.00 88.19 269 ALA A O 1
ATOM 2140 N N . ILE A 1 270 ? 36.173 18.321 -5.241 1.00 88.75 270 ILE A N 1
ATOM 2141 C CA . ILE A 1 270 ? 34.749 18.698 -5.195 1.00 88.75 270 ILE A CA 1
ATOM 2142 C C . ILE A 1 270 ? 33.860 17.514 -5.606 1.00 88.75 270 ILE A C 1
ATOM 2144 O O . ILE A 1 270 ? 32.841 17.253 -4.962 1.00 88.75 270 ILE A O 1
ATOM 2148 N N . SER A 1 271 ? 34.258 16.759 -6.630 1.00 84.38 271 SER A N 1
ATOM 2149 C CA . SER A 1 271 ? 33.532 15.575 -7.104 1.00 84.38 271 SER A CA 1
ATOM 2150 C C . SER A 1 271 ? 33.524 14.458 -6.061 1.00 84.38 271 SER A C 1
ATOM 2152 O O . SER A 1 271 ? 32.504 13.790 -5.889 1.00 84.38 271 SER A O 1
ATOM 2154 N N . LEU A 1 272 ? 34.610 14.296 -5.302 1.00 86.88 272 LEU A N 1
ATOM 2155 C CA . LEU A 1 272 ? 34.717 13.323 -4.216 1.00 86.88 272 LEU A CA 1
ATOM 2156 C C . LEU A 1 272 ? 33.846 13.706 -3.005 1.00 86.88 272 LEU A C 1
ATOM 2158 O O . LEU A 1 272 ? 33.175 12.845 -2.433 1.00 86.88 272 LEU A O 1
ATOM 2162 N N . LEU A 1 273 ? 33.755 14.995 -2.662 1.00 85.19 273 LEU A N 1
ATOM 2163 C CA . LEU A 1 273 ? 32.794 15.486 -1.663 1.00 85.19 273 LEU A CA 1
ATOM 2164 C C . LEU A 1 273 ? 31.339 15.254 -2.109 1.00 85.19 273 LEU A C 1
ATOM 2166 O O . LEU A 1 273 ? 30.518 14.762 -1.329 1.00 85.19 273 LEU A O 1
ATOM 2170 N N . ILE A 1 274 ? 31.019 15.534 -3.377 1.00 82.69 274 ILE A N 1
ATOM 2171 C CA . ILE A 1 274 ? 29.695 15.259 -3.958 1.00 82.69 274 ILE A CA 1
ATOM 2172 C C . ILE A 1 274 ? 29.391 13.754 -3.935 1.00 82.69 274 ILE A C 1
ATOM 2174 O O . ILE A 1 274 ? 28.271 13.375 -3.582 1.00 82.69 274 ILE A O 1
ATOM 2178 N N . LEU A 1 275 ? 30.372 12.898 -4.248 1.00 83.38 275 LEU A N 1
ATOM 2179 C CA . LEU A 1 275 ? 30.249 11.441 -4.188 1.00 83.38 275 LEU A CA 1
ATOM 2180 C C . LEU A 1 275 ? 29.858 10.984 -2.779 1.00 83.38 275 LEU A C 1
ATOM 2182 O O . LEU A 1 275 ? 28.850 10.295 -2.631 1.00 83.38 275 LEU A O 1
ATOM 2186 N N . ILE A 1 276 ? 30.586 11.428 -1.747 1.00 82.88 276 ILE A N 1
ATOM 2187 C CA . ILE A 1 276 ? 30.302 11.110 -0.337 1.00 82.88 276 ILE A CA 1
ATOM 2188 C C . ILE A 1 276 ? 28.870 11.526 0.034 1.00 82.88 276 ILE A C 1
ATOM 2190 O O . ILE A 1 276 ? 28.109 10.723 0.579 1.00 82.88 276 ILE A O 1
ATOM 2194 N N . CYS A 1 277 ? 28.449 12.737 -0.347 1.00 78.06 277 CYS A N 1
ATOM 2195 C CA . CYS A 1 277 ? 27.077 13.214 -0.148 1.00 78.06 277 CYS A CA 1
ATOM 2196 C C . CYS A 1 277 ? 26.008 12.444 -0.956 1.00 78.06 277 CYS A C 1
ATOM 2198 O O . CYS A 1 277 ? 24.815 12.580 -0.666 1.00 78.06 277 CYS A O 1
ATOM 2200 N N . CYS A 1 278 ? 26.401 11.652 -1.959 1.00 78.81 278 CYS A N 1
ATOM 2201 C CA . CYS A 1 278 ? 25.509 10.904 -2.848 1.00 78.81 278 CYS A CA 1
ATOM 2202 C C . CYS A 1 278 ? 25.586 9.374 -2.690 1.00 78.81 278 CYS A C 1
ATOM 2204 O O . CYS A 1 278 ? 24.727 8.688 -3.244 1.00 78.81 278 CYS A O 1
ATOM 2206 N N . CYS A 1 279 ? 26.517 8.825 -1.898 1.00 78.06 279 CYS A N 1
ATOM 2207 C CA . CYS A 1 279 ? 26.700 7.381 -1.675 1.00 78.06 279 CYS A CA 1
ATOM 2208 C C . CYS A 1 279 ? 25.392 6.621 -1.377 1.00 78.06 279 CYS A C 1
ATOM 2210 O O . CYS A 1 279 ? 25.183 5.519 -1.889 1.00 78.06 279 CYS A O 1
ATOM 2212 N N . ARG A 1 280 ? 24.470 7.220 -0.605 1.00 76.12 280 ARG A N 1
ATOM 2213 C CA . ARG A 1 280 ? 23.147 6.631 -0.328 1.00 76.12 280 ARG A CA 1
ATOM 2214 C C . ARG A 1 280 ? 22.275 6.508 -1.585 1.00 76.12 280 ARG A C 1
ATOM 2216 O O . ARG A 1 280 ? 21.656 5.473 -1.801 1.00 76.12 280 ARG A O 1
ATOM 2223 N N . MET A 1 281 ? 22.256 7.531 -2.442 1.00 75.19 281 MET A N 1
ATOM 2224 C CA . MET A 1 281 ? 21.514 7.494 -3.710 1.00 75.19 281 MET A CA 1
ATOM 2225 C C . MET A 1 281 ? 22.132 6.499 -4.698 1.00 75.19 281 MET A C 1
ATOM 2227 O O . MET A 1 281 ? 21.392 5.791 -5.373 1.00 75.19 281 MET A O 1
ATOM 2231 N N . ILE A 1 282 ? 23.467 6.393 -4.738 1.00 80.62 282 ILE A N 1
ATOM 2232 C CA . ILE A 1 282 ? 24.190 5.448 -5.606 1.00 80.62 282 ILE A CA 1
ATOM 2233 C C . ILE A 1 282 ? 23.772 3.999 -5.304 1.00 80.62 282 ILE A C 1
ATOM 2235 O O . ILE A 1 282 ? 23.473 3.257 -6.238 1.00 80.62 282 ILE A O 1
ATOM 2239 N N . LYS A 1 283 ? 23.639 3.612 -4.023 1.00 81.50 283 LYS A N 1
ATOM 2240 C CA . LYS A 1 283 ? 23.100 2.290 -3.635 1.00 81.50 283 LYS A CA 1
ATOM 2241 C C . LYS A 1 283 ? 21.703 2.026 -4.214 1.00 81.50 283 LYS A C 1
ATOM 2243 O O . LYS A 1 283 ? 21.467 0.958 -4.774 1.00 81.50 283 LYS A O 1
ATOM 2248 N N . ILE A 1 284 ? 20.792 3.000 -4.127 1.00 78.56 284 ILE A N 1
ATOM 2249 C CA . ILE A 1 284 ? 19.428 2.868 -4.669 1.00 78.56 284 ILE A CA 1
ATOM 2250 C C . ILE A 1 284 ? 19.472 2.747 -6.202 1.00 78.56 284 ILE A C 1
ATOM 2252 O O . ILE A 1 284 ? 18.770 1.912 -6.765 1.00 78.56 284 ILE A O 1
ATOM 2256 N N . THR A 1 285 ? 20.330 3.517 -6.883 1.00 80.19 285 THR A N 1
ATOM 2257 C CA . THR A 1 285 ? 20.530 3.407 -8.340 1.00 80.19 285 THR A CA 1
ATOM 2258 C C . THR A 1 285 ? 21.037 2.019 -8.740 1.00 80.19 285 THR A C 1
ATOM 2260 O O . THR A 1 285 ? 20.496 1.432 -9.671 1.00 80.19 285 THR A O 1
ATOM 2263 N N . ILE A 1 286 ? 22.006 1.450 -8.011 1.00 83.25 286 ILE A N 1
ATOM 2264 C CA . ILE A 1 286 ? 22.490 0.074 -8.233 1.00 83.25 286 ILE A CA 1
ATOM 2265 C C . ILE A 1 286 ? 21.340 -0.940 -8.085 1.00 83.25 286 ILE A C 1
ATOM 2267 O O . ILE A 1 286 ? 21.228 -1.850 -8.903 1.00 83.25 286 ILE A O 1
ATOM 2271 N N . GLY A 1 287 ? 20.445 -0.756 -7.107 1.00 78.62 287 GLY A N 1
ATOM 2272 C CA . GLY A 1 287 ? 19.244 -1.586 -6.941 1.00 78.62 287 GLY A CA 1
ATOM 2273 C C . GLY A 1 287 ? 18.270 -1.512 -8.125 1.00 78.62 287 GLY A C 1
ATOM 2274 O O . GLY A 1 287 ? 17.849 -2.549 -8.634 1.00 78.62 287 GLY A O 1
ATOM 2275 N N . ILE A 1 288 ? 17.957 -0.302 -8.610 1.00 80.62 288 ILE A N 1
ATOM 2276 C CA . ILE A 1 288 ? 17.093 -0.090 -9.790 1.00 80.62 288 ILE A CA 1
ATOM 2277 C C . ILE A 1 288 ? 17.713 -0.733 -11.038 1.00 80.62 288 ILE A C 1
ATOM 2279 O O . ILE A 1 288 ? 17.029 -1.436 -11.779 1.00 80.62 288 ILE A O 1
ATOM 2283 N N . LEU A 1 289 ? 19.013 -0.523 -11.258 1.00 83.81 289 LEU A N 1
ATOM 2284 C CA . LEU A 1 289 ? 19.731 -1.060 -12.412 1.00 83.81 289 LEU A CA 1
ATOM 2285 C C . LEU A 1 289 ? 19.833 -2.598 -12.365 1.00 83.81 289 LEU A C 1
ATOM 2287 O O . LEU A 1 289 ? 19.595 -3.252 -13.377 1.00 83.81 289 LEU A O 1
ATOM 2291 N N . LYS A 1 290 ? 20.077 -3.197 -11.188 1.00 83.00 290 LYS A N 1
ATOM 2292 C CA . LYS A 1 290 ? 20.016 -4.659 -11.001 1.00 83.00 290 LYS A CA 1
ATOM 2293 C C . LYS A 1 290 ? 18.627 -5.208 -11.349 1.00 83.00 290 LYS A C 1
ATOM 2295 O O . LYS A 1 290 ? 18.522 -6.186 -12.083 1.00 83.00 290 LYS A O 1
ATOM 2300 N N . ALA A 1 291 ? 17.562 -4.553 -10.884 1.00 77.62 291 ALA A N 1
ATOM 2301 C CA . ALA A 1 291 ? 16.189 -4.947 -11.198 1.00 77.62 291 ALA A CA 1
ATOM 2302 C C . ALA A 1 291 ? 15.849 -4.798 -12.697 1.00 77.62 291 ALA A C 1
ATOM 2304 O O . ALA A 1 291 ? 15.108 -5.618 -13.240 1.00 77.62 291 ALA A O 1
ATOM 2305 N N . ALA A 1 292 ? 16.424 -3.806 -13.387 1.00 82.94 292 ALA A N 1
ATOM 2306 C CA . ALA A 1 292 ? 16.330 -3.680 -14.842 1.00 82.94 292 ALA A CA 1
ATOM 2307 C C . ALA A 1 292 ? 17.066 -4.825 -15.566 1.00 82.94 292 ALA A C 1
ATOM 2309 O O . ALA A 1 292 ? 16.531 -5.378 -16.528 1.00 82.94 292 ALA A O 1
ATOM 2310 N N . ALA A 1 293 ? 18.249 -5.229 -15.082 1.00 83.31 293 ALA A N 1
ATOM 2311 C CA . ALA A 1 293 ? 18.996 -6.371 -15.614 1.00 83.31 293 ALA A CA 1
ATOM 2312 C C . ALA A 1 293 ? 18.225 -7.690 -15.435 1.00 83.31 293 ALA A C 1
ATOM 2314 O O . ALA A 1 293 ? 18.095 -8.456 -16.389 1.00 83.31 293 ALA A O 1
ATOM 2315 N N . ASP A 1 294 ? 17.661 -7.930 -14.246 1.00 76.81 294 ASP A N 1
ATOM 2316 C CA . ASP A 1 294 ? 16.804 -9.090 -13.972 1.00 76.81 294 ASP A CA 1
ATOM 2317 C C . ASP A 1 294 ? 15.562 -9.107 -14.886 1.00 76.81 294 ASP A C 1
ATOM 2319 O O . ASP A 1 294 ? 15.282 -10.126 -15.513 1.00 76.81 294 ASP A O 1
ATOM 2323 N N . PHE A 1 295 ? 14.870 -7.976 -15.066 1.00 78.75 295 PHE A N 1
ATOM 2324 C CA . PHE A 1 295 ? 13.710 -7.890 -15.964 1.00 78.75 295 PHE A CA 1
ATOM 2325 C C . PHE A 1 295 ? 14.050 -8.171 -17.440 1.00 78.75 295 PHE A C 1
ATOM 2327 O O . PHE A 1 295 ? 13.327 -8.910 -18.112 1.00 78.75 295 PHE A O 1
ATOM 2334 N N . VAL A 1 296 ? 15.145 -7.600 -17.957 1.00 81.12 296 VAL A N 1
ATOM 2335 C CA . VAL A 1 296 ? 15.595 -7.840 -19.342 1.00 81.12 296 VAL A CA 1
ATOM 2336 C C . VAL A 1 296 ? 16.038 -9.296 -19.532 1.00 81.12 296 VAL A C 1
ATOM 2338 O O . VAL A 1 296 ? 15.780 -9.877 -20.587 1.00 81.12 296 VAL A O 1
ATOM 2341 N N . TRP A 1 297 ? 16.643 -9.902 -18.505 1.00 80.31 297 TRP A N 1
ATOM 2342 C CA . TRP A 1 297 ? 17.027 -11.314 -18.490 1.00 80.31 297 TRP A CA 1
ATOM 2343 C C . TRP A 1 297 ? 15.823 -12.265 -18.505 1.00 80.31 297 TRP A C 1
ATOM 2345 O O . TRP A 1 297 ? 15.832 -13.250 -19.241 1.00 80.31 297 TRP A O 1
ATOM 2355 N N . ASP A 1 298 ? 14.783 -11.972 -17.722 1.00 74.38 298 ASP A N 1
ATOM 2356 C CA . ASP A 1 298 ? 13.595 -12.825 -17.600 1.00 74.38 298 ASP A CA 1
ATOM 2357 C C . ASP A 1 298 ? 12.657 -12.715 -18.821 1.00 74.38 298 ASP A C 1
ATOM 2359 O O . ASP A 1 298 ? 11.881 -13.631 -19.108 1.00 74.38 298 ASP A O 1
ATOM 2363 N N . VAL A 1 299 ? 12.727 -11.608 -19.574 1.00 75.56 299 VAL A N 1
ATOM 2364 C CA . VAL A 1 299 ? 11.890 -11.350 -20.762 1.00 75.56 299 VAL A CA 1
ATOM 2365 C C . VAL A 1 299 ? 12.750 -11.033 -22.003 1.00 75.56 299 VAL A C 1
ATOM 2367 O O . VAL A 1 299 ? 12.531 -10.013 -22.658 1.00 75.56 299 VAL A O 1
ATOM 2370 N N . PRO A 1 300 ? 13.686 -11.910 -22.425 1.00 74.50 300 PRO A N 1
ATOM 2371 C CA . PRO A 1 300 ? 14.705 -11.584 -23.436 1.00 74.50 300 PRO A CA 1
ATOM 2372 C C . PRO A 1 300 ? 14.118 -11.274 -24.823 1.00 74.50 300 PRO A C 1
ATOM 2374 O O . PRO A 1 300 ? 14.743 -10.608 -25.645 1.00 74.50 300 PRO A O 1
ATOM 2377 N N . GLN A 1 301 ? 12.868 -11.681 -25.074 1.00 78.12 301 GLN A N 1
ATOM 2378 C CA . GLN A 1 301 ? 12.101 -11.316 -26.269 1.00 78.12 301 GLN A CA 1
ATOM 2379 C C . GLN A 1 301 ? 11.972 -9.792 -26.455 1.00 78.12 301 GLN A C 1
ATOM 2381 O O . GLN A 1 301 ? 11.825 -9.331 -27.589 1.00 78.12 301 GLN A O 1
ATOM 2386 N N . ILE A 1 302 ? 12.060 -9.000 -25.377 1.00 77.62 302 ILE A N 1
ATOM 2387 C CA . ILE A 1 302 ? 11.984 -7.535 -25.433 1.00 77.62 302 ILE A CA 1
ATOM 2388 C C . ILE A 1 302 ? 13.131 -6.916 -26.250 1.00 77.62 302 ILE A C 1
ATOM 2390 O O . ILE A 1 302 ? 12.910 -5.930 -26.951 1.00 77.62 302 ILE A O 1
ATOM 2394 N N . LEU A 1 303 ? 14.310 -7.551 -26.271 1.00 78.12 303 LEU A N 1
ATOM 2395 C CA . LEU A 1 303 ? 15.472 -7.114 -27.056 1.00 78.12 303 LEU A CA 1
ATOM 2396 C C . LEU A 1 303 ? 15.240 -7.208 -28.575 1.00 78.12 303 LEU A C 1
ATOM 2398 O O . LEU A 1 303 ? 15.896 -6.514 -29.345 1.00 78.12 303 LEU A O 1
ATOM 2402 N N . THR A 1 304 ? 14.270 -8.011 -29.026 1.00 77.19 304 THR A N 1
ATOM 2403 C CA . THR A 1 304 ? 13.909 -8.095 -30.455 1.00 77.19 304 THR A CA 1
ATOM 2404 C C . THR A 1 304 ? 13.027 -6.928 -30.917 1.00 77.19 304 THR A C 1
ATOM 2406 O O . THR A 1 304 ? 12.942 -6.649 -32.113 1.00 77.19 304 THR A O 1
ATOM 2409 N N . VAL A 1 305 ? 12.370 -6.217 -29.990 1.00 76.06 305 VAL A N 1
ATOM 2410 C CA . VAL A 1 305 ? 11.367 -5.192 -30.321 1.00 76.06 305 VAL A CA 1
ATOM 2411 C C . VAL A 1 305 ? 11.960 -4.017 -31.111 1.00 76.06 305 VAL A C 1
ATOM 2413 O O . VAL A 1 305 ? 11.372 -3.686 -32.145 1.00 76.06 305 VAL A O 1
ATOM 2416 N N . PRO A 1 306 ? 13.106 -3.406 -30.740 1.00 73.94 306 PRO A N 1
ATOM 2417 C CA . PRO A 1 306 ? 13.665 -2.310 -31.527 1.00 73.94 306 PRO A CA 1
ATOM 2418 C C . PRO A 1 306 ? 14.210 -2.786 -32.875 1.00 73.94 306 PRO A C 1
ATOM 2420 O O . PRO A 1 306 ? 14.124 -2.034 -33.836 1.00 73.94 306 PRO A O 1
ATOM 2423 N N . VAL A 1 307 ? 14.682 -4.035 -32.990 1.00 75.31 307 VAL A N 1
ATOM 2424 C CA . VAL A 1 307 ? 15.112 -4.621 -34.274 1.00 75.31 307 VAL A CA 1
ATOM 2425 C C . VAL A 1 307 ? 13.928 -4.699 -35.244 1.00 75.31 307 VAL A C 1
ATOM 2427 O O . VAL A 1 307 ? 14.019 -4.235 -36.380 1.00 75.31 307 VAL A O 1
ATOM 2430 N N . PHE A 1 308 ? 12.768 -5.185 -34.785 1.00 75.69 308 PHE A N 1
ATOM 2431 C CA . PHE A 1 308 ? 11.543 -5.173 -35.592 1.00 75.69 308 PHE A CA 1
ATOM 2432 C C . PHE A 1 308 ? 11.034 -3.758 -35.903 1.00 75.69 308 PHE A C 1
ATOM 2434 O O . PHE A 1 308 ? 10.446 -3.555 -36.966 1.00 75.69 308 PHE A O 1
ATOM 2441 N N . MET A 1 309 ? 11.238 -2.777 -35.016 1.00 67.94 309 MET A N 1
ATOM 2442 C CA . MET A 1 309 ? 10.902 -1.378 -35.311 1.00 67.94 309 MET A CA 1
ATOM 2443 C C . MET A 1 309 ? 11.869 -0.759 -36.326 1.00 67.94 309 MET A C 1
ATOM 2445 O O . MET A 1 309 ? 11.410 -0.089 -37.242 1.00 67.94 309 MET A O 1
ATOM 2449 N N . PHE A 1 310 ? 13.173 -1.022 -36.228 1.00 74.12 310 PHE A N 1
ATOM 2450 C CA . PHE A 1 310 ? 14.180 -0.565 -37.186 1.00 74.12 310 PHE A CA 1
ATOM 2451 C C . PHE A 1 310 ? 13.896 -1.112 -38.589 1.00 74.12 310 PHE A C 1
ATOM 2453 O O . PHE A 1 310 ? 13.803 -0.334 -39.534 1.00 74.12 310 PHE A O 1
ATOM 2460 N N . LEU A 1 311 ? 13.635 -2.419 -38.714 1.00 75.81 311 LEU A N 1
ATOM 2461 C CA . LEU A 1 311 ? 13.254 -3.044 -39.985 1.00 75.81 311 LEU A CA 1
ATOM 2462 C C . LEU A 1 311 ? 11.972 -2.429 -40.573 1.00 75.81 311 LEU A C 1
ATOM 2464 O O . LEU A 1 311 ? 11.936 -2.112 -41.759 1.00 75.81 311 LEU A O 1
ATOM 2468 N N . LYS A 1 312 ? 10.936 -2.189 -39.756 1.00 73.62 312 LYS A N 1
ATOM 2469 C CA . LYS A 1 312 ? 9.711 -1.495 -40.202 1.00 73.62 312 LYS A CA 1
ATOM 2470 C C . LYS A 1 312 ? 9.979 -0.062 -40.656 1.00 73.62 312 LYS A C 1
ATOM 2472 O O . LYS A 1 312 ? 9.415 0.358 -41.659 1.00 73.62 312 LYS A O 1
ATOM 2477 N N . THR A 1 313 ? 10.823 0.671 -39.938 1.00 72.12 313 THR A N 1
ATOM 2478 C CA . THR A 1 313 ? 11.208 2.049 -40.267 1.00 72.12 313 THR A CA 1
ATOM 2479 C C . THR A 1 313 ? 12.006 2.101 -41.569 1.00 72.12 313 THR A C 1
ATOM 2481 O O . THR A 1 313 ? 11.732 2.949 -42.411 1.00 72.12 313 THR A O 1
ATOM 2484 N N . LEU A 1 314 ? 12.924 1.156 -41.787 1.00 76.81 314 LEU A N 1
ATOM 2485 C CA . LEU A 1 314 ? 13.694 1.027 -43.024 1.00 76.81 314 LEU A CA 1
ATOM 2486 C C . LEU A 1 314 ? 12.800 0.654 -44.219 1.00 76.81 314 LEU A C 1
ATOM 2488 O O . LEU A 1 314 ? 12.917 1.272 -45.272 1.00 76.81 314 LEU A O 1
ATOM 2492 N N . ILE A 1 315 ? 11.848 -0.270 -44.045 1.00 83.31 315 ILE A N 1
ATOM 2493 C CA . ILE A 1 315 ? 10.827 -0.586 -45.061 1.00 83.31 315 ILE A CA 1
ATOM 2494 C C . ILE A 1 315 ? 9.952 0.642 -45.357 1.00 83.31 315 ILE A C 1
ATOM 2496 O O . ILE A 1 315 ? 9.713 0.957 -46.519 1.00 83.31 315 ILE A O 1
ATOM 2500 N N . PHE A 1 316 ? 9.504 1.367 -44.328 1.00 78.62 316 PHE A N 1
ATOM 2501 C CA . PHE A 1 316 ? 8.697 2.578 -44.486 1.00 78.62 316 PHE A CA 1
ATOM 2502 C C . PHE A 1 316 ? 9.455 3.664 -45.260 1.00 78.62 316 PHE A C 1
ATOM 2504 O O . PHE A 1 316 ? 8.931 4.178 -46.243 1.00 78.62 316 PHE A O 1
ATOM 2511 N N . PHE A 1 317 ? 10.698 3.977 -44.881 1.00 78.44 317 PHE A N 1
ATOM 2512 C CA . PHE A 1 317 ? 11.512 4.945 -45.618 1.00 78.44 317 PHE A CA 1
ATOM 2513 C C . PHE A 1 317 ? 11.869 4.464 -47.025 1.00 78.44 317 PHE A C 1
ATOM 2515 O O . PHE A 1 317 ? 11.850 5.280 -47.933 1.00 78.44 317 PHE A O 1
ATOM 2522 N N . SER A 1 318 ? 12.118 3.170 -47.245 1.00 78.31 318 SER A N 1
ATOM 2523 C CA . SER A 1 318 ? 12.328 2.620 -48.591 1.00 78.31 318 SER A CA 1
ATOM 2524 C C . SER A 1 318 ? 11.104 2.851 -49.484 1.00 78.31 318 SER A C 1
ATOM 2526 O O . SER A 1 318 ? 11.249 3.435 -50.555 1.00 78.31 318 SER A O 1
ATOM 2528 N N . ILE A 1 319 ? 9.898 2.520 -49.003 1.00 83.75 319 ILE A N 1
ATOM 2529 C CA . ILE A 1 319 ? 8.636 2.799 -49.707 1.00 83.75 319 ILE A CA 1
ATOM 2530 C C . ILE A 1 319 ? 8.485 4.300 -49.979 1.00 83.75 319 ILE A C 1
ATOM 2532 O O . ILE A 1 319 ? 8.145 4.681 -51.096 1.00 83.75 319 ILE A O 1
ATOM 2536 N N . TRP A 1 320 ? 8.756 5.164 -48.996 1.00 81.31 320 TRP A N 1
ATOM 2537 C CA . TRP A 1 320 ? 8.586 6.611 -49.158 1.00 81.31 320 TRP A CA 1
ATOM 2538 C C . TRP A 1 320 ? 9.648 7.280 -50.027 1.00 81.31 320 TRP A C 1
ATOM 2540 O O . TRP A 1 320 ? 9.314 8.217 -50.740 1.00 81.31 320 TRP A O 1
ATOM 2550 N N . ILE A 1 321 ? 10.881 6.774 -50.062 1.00 80.38 321 ILE A N 1
ATOM 2551 C CA . ILE A 1 321 ? 11.896 7.186 -51.039 1.00 80.38 321 ILE A CA 1
ATOM 2552 C C . ILE A 1 321 ? 11.432 6.796 -52.445 1.00 80.38 321 ILE A C 1
ATOM 2554 O O . ILE A 1 321 ? 11.435 7.644 -53.334 1.00 80.38 321 ILE A O 1
ATOM 2558 N N . THR A 1 322 ? 10.948 5.562 -52.645 1.00 80.81 322 THR A N 1
ATOM 2559 C CA . THR A 1 322 ? 10.381 5.140 -53.935 1.00 80.81 322 THR A CA 1
ATOM 2560 C C . THR A 1 322 ? 9.200 6.025 -54.340 1.00 80.81 322 THR A C 1
ATOM 2562 O O . THR A 1 322 ? 9.195 6.545 -55.452 1.00 80.81 322 THR A O 1
ATOM 2565 N N . VAL A 1 323 ? 8.240 6.273 -53.442 1.00 79.44 323 VAL A N 1
ATOM 2566 C CA . VAL A 1 323 ? 7.109 7.172 -53.715 1.00 79.44 323 VAL A CA 1
ATOM 2567 C C . VAL A 1 323 ? 7.591 8.586 -54.038 1.00 79.44 323 VAL A C 1
ATOM 2569 O O . VAL A 1 323 ? 7.121 9.147 -55.016 1.00 79.44 323 VAL A O 1
ATOM 2572 N N . CYS A 1 324 ? 8.554 9.154 -53.308 1.00 76.25 324 CYS A N 1
ATOM 2573 C CA . CYS A 1 324 ? 9.098 10.482 -53.609 1.00 76.25 324 CYS A CA 1
ATOM 2574 C C . CYS A 1 324 ? 9.775 10.559 -54.987 1.00 76.25 324 CYS A C 1
ATOM 2576 O O . CYS A 1 324 ? 9.613 11.568 -55.667 1.00 76.25 324 CYS A O 1
ATOM 2578 N N . ILE A 1 325 ? 10.473 9.508 -55.432 1.00 76.81 325 ILE A N 1
ATOM 2579 C CA . ILE A 1 325 ? 11.051 9.439 -56.786 1.00 76.81 325 ILE A CA 1
ATOM 2580 C C . ILE A 1 325 ? 9.934 9.414 -57.846 1.00 76.81 325 ILE A C 1
ATOM 2582 O O . ILE A 1 325 ? 10.002 10.147 -58.833 1.00 76.81 325 ILE A O 1
ATOM 2586 N N . TYR A 1 326 ? 8.871 8.632 -57.626 1.00 75.38 326 TYR A N 1
ATOM 2587 C CA . TYR A 1 326 ? 7.705 8.612 -58.516 1.00 75.38 326 TYR A CA 1
ATOM 2588 C C . TYR A 1 326 ? 6.936 9.947 -58.508 1.00 75.38 326 TYR A C 1
ATOM 2590 O O . TYR A 1 326 ? 6.581 10.426 -59.581 1.00 75.38 326 TYR A O 1
ATOM 2598 N N . ILE A 1 327 ? 6.744 10.595 -57.347 1.00 71.19 327 ILE A N 1
ATOM 2599 C CA . ILE A 1 327 ? 6.169 11.950 -57.243 1.00 71.19 327 ILE A CA 1
ATOM 2600 C C . ILE A 1 327 ? 7.016 12.916 -58.062 1.00 71.19 327 ILE A C 1
ATOM 2602 O O . ILE A 1 327 ? 6.477 13.584 -58.933 1.00 71.19 327 ILE A O 1
ATOM 2606 N N . TYR A 1 328 ? 8.330 12.979 -57.820 1.00 64.50 328 TYR A N 1
ATOM 2607 C CA . TYR A 1 328 ? 9.218 13.907 -58.522 1.00 64.50 328 TYR A CA 1
ATOM 2608 C C . TYR A 1 328 ? 9.094 13.747 -60.047 1.00 64.50 328 TYR A C 1
ATOM 2610 O O . TYR A 1 328 ? 9.040 14.733 -60.769 1.00 64.50 328 TYR A O 1
ATOM 2618 N N . SER A 1 329 ? 8.901 12.513 -60.520 1.00 70.12 329 SER A N 1
ATOM 2619 C CA . SER A 1 329 ? 8.675 12.188 -61.929 1.00 70.12 329 SER A CA 1
ATOM 2620 C C . SER A 1 329 ? 7.285 12.528 -62.513 1.00 70.12 329 SER A C 1
ATOM 2622 O O . SER A 1 329 ? 7.068 12.227 -63.687 1.00 70.12 329 SER A O 1
ATOM 2624 N N . CYS A 1 330 ? 6.332 13.080 -61.753 1.00 66.69 330 CYS A N 1
ATOM 2625 C CA . CYS A 1 330 ? 4.972 13.382 -62.247 1.00 66.69 330 CYS A CA 1
ATOM 2626 C C . CYS A 1 330 ? 4.823 14.770 -62.899 1.00 66.69 330 CYS A C 1
ATOM 2628 O O . CYS A 1 330 ? 3.780 15.042 -63.491 1.00 66.69 330 CYS A O 1
ATOM 2630 N N . GLY A 1 331 ? 5.789 15.677 -62.726 1.00 58.72 331 GLY A N 1
ATOM 2631 C CA . GLY A 1 331 ? 5.700 17.043 -63.251 1.00 58.72 331 GLY A CA 1
ATOM 2632 C C . GLY A 1 331 ? 6.262 17.184 -64.668 1.00 58.72 331 GLY A C 1
ATOM 2633 O O . GLY A 1 331 ? 7.098 16.393 -65.105 1.00 58.72 331 GLY A O 1
ATOM 2634 N N . ASN A 1 332 ? 5.825 18.224 -65.383 1.00 54.88 332 ASN A N 1
ATOM 2635 C CA . ASN A 1 332 ? 6.343 18.524 -66.716 1.00 54.88 332 ASN A CA 1
ATOM 2636 C C . ASN A 1 332 ? 7.773 19.075 -66.631 1.00 54.88 332 ASN A C 1
ATOM 2638 O O . ASN A 1 332 ? 8.073 19.950 -65.815 1.00 54.88 332 ASN A O 1
ATOM 2642 N N . ILE A 1 333 ? 8.636 18.580 -67.516 1.00 56.81 333 ILE A N 1
ATOM 2643 C CA . ILE A 1 333 ? 10.020 19.033 -67.653 1.00 56.81 333 ILE A CA 1
ATOM 2644 C C . ILE A 1 333 ? 10.024 20.421 -68.306 1.00 56.81 333 ILE A C 1
ATOM 2646 O O . ILE A 1 333 ? 9.423 20.603 -69.365 1.00 56.81 333 ILE A O 1
ATOM 2650 N N . LYS A 1 334 ? 10.725 21.382 -67.695 1.00 48.88 334 LYS A N 1
ATOM 2651 C CA . LYS A 1 334 ? 11.139 22.626 -68.358 1.00 48.88 334 LYS A CA 1
ATOM 2652 C C . LYS A 1 334 ? 12.577 22.500 -68.853 1.00 48.88 334 LYS A C 1
ATOM 2654 O O . LYS A 1 334 ? 13.398 21.812 -68.244 1.00 48.88 334 LYS A O 1
ATOM 2659 N N . GLU A 1 335 ? 12.861 23.185 -69.950 1.00 52.81 335 GLU A N 1
ATOM 2660 C CA . GLU A 1 335 ? 14.217 23.441 -70.424 1.00 52.81 335 GLU A CA 1
ATOM 2661 C C . GLU A 1 335 ? 14.769 24.659 -69.678 1.00 52.81 335 GLU A C 1
ATOM 2663 O O . GLU A 1 335 ? 14.150 25.722 -69.688 1.00 52.81 335 GLU A O 1
ATOM 2668 N N . ASP A 1 336 ? 15.925 24.507 -69.035 1.00 44.81 336 ASP A N 1
ATOM 2669 C CA . ASP A 1 336 ? 16.692 25.620 -68.470 1.00 44.81 336 ASP A CA 1
ATOM 2670 C C . ASP A 1 336 ? 18.171 25.371 -68.796 1.00 44.81 336 ASP A C 1
ATOM 2672 O O . ASP A 1 336 ? 18.857 24.568 -68.162 1.00 44.81 336 ASP A O 1
ATOM 2676 N N . LEU A 1 337 ? 18.638 25.983 -69.886 1.00 49.09 337 LEU A N 1
ATOM 2677 C CA . LEU A 1 337 ? 19.819 25.558 -70.657 1.00 49.09 337 LEU A CA 1
ATOM 2678 C C . LEU A 1 337 ? 21.159 26.038 -70.045 1.00 49.09 337 LEU A C 1
ATOM 2680 O O . LEU A 1 337 ? 22.111 26.338 -70.758 1.00 49.09 337 LEU A O 1
ATOM 2684 N N . ASN A 1 338 ? 21.217 26.170 -68.715 1.00 46.00 338 ASN A N 1
ATOM 2685 C CA . ASN A 1 338 ? 22.269 26.890 -67.985 1.00 46.00 338 ASN A CA 1
ATOM 2686 C C . ASN A 1 338 ? 22.712 26.210 -66.669 1.00 46.00 338 ASN A C 1
ATOM 2688 O O . ASN A 1 338 ? 22.819 26.882 -65.648 1.00 46.00 338 ASN A O 1
ATOM 2692 N N . TYR A 1 339 ? 23.033 24.908 -66.663 1.00 39.00 339 TYR A N 1
ATOM 2693 C CA . TYR A 1 339 ? 23.942 24.336 -65.647 1.00 39.00 339 TYR A CA 1
ATOM 2694 C C . TYR A 1 339 ? 24.708 23.093 -66.137 1.00 39.00 339 TYR A C 1
ATOM 2696 O O . TYR A 1 339 ? 24.344 22.444 -67.110 1.00 39.00 339 TYR A O 1
ATOM 2704 N N . PHE A 1 340 ? 25.809 22.779 -65.447 1.00 42.78 340 PHE A N 1
ATOM 2705 C CA . PHE A 1 340 ? 26.886 21.865 -65.869 1.00 42.78 340 PHE A CA 1
ATOM 2706 C C . PHE A 1 340 ? 26.570 20.354 -65.706 1.00 42.78 340 PHE A C 1
ATOM 2708 O O . PHE A 1 340 ? 27.484 19.542 -65.585 1.00 42.78 340 PHE A O 1
ATOM 2715 N N . LEU A 1 341 ? 25.292 19.957 -65.637 1.00 42.00 341 LEU A N 1
ATOM 2716 C CA . LEU A 1 341 ? 24.854 18.565 -65.439 1.00 42.00 341 LEU A CA 1
ATOM 2717 C C . LEU A 1 341 ? 23.550 18.282 -66.216 1.00 42.00 341 LEU A C 1
ATOM 2719 O O . LEU A 1 341 ? 22.643 19.110 -66.162 1.00 42.00 341 LEU A O 1
ATOM 2723 N N . PRO A 1 342 ? 23.402 17.117 -66.882 1.00 47.56 342 PRO A N 1
ATOM 2724 C CA . PRO A 1 342 ? 22.283 16.829 -67.788 1.00 47.56 342 PRO A CA 1
ATOM 2725 C C . PRO A 1 342 ? 21.014 16.335 -67.059 1.00 47.56 342 PRO A C 1
ATOM 2727 O O . PRO A 1 342 ? 20.472 15.281 -67.390 1.00 47.56 342 PRO A O 1
ATOM 2730 N N . PHE A 1 343 ? 20.547 17.072 -66.043 1.00 47.84 343 PHE A N 1
ATOM 2731 C CA . PHE A 1 343 ? 19.352 16.740 -65.253 1.00 47.84 343 PHE A CA 1
ATOM 2732 C C . PHE A 1 343 ? 18.523 17.997 -64.931 1.00 47.84 343 PHE A C 1
ATOM 2734 O O . PHE A 1 343 ? 19.055 18.977 -64.410 1.00 47.84 343 PHE A O 1
ATOM 2741 N N . ASN A 1 344 ? 17.212 17.959 -65.195 1.00 51.34 344 ASN A N 1
ATOM 2742 C CA . ASN A 1 344 ? 16.358 19.158 -65.221 1.00 51.34 344 ASN A CA 1
ATOM 2743 C C . ASN A 1 344 ? 15.576 19.397 -63.909 1.00 51.34 344 ASN A C 1
ATOM 2745 O O . ASN A 1 344 ? 15.346 18.481 -63.112 1.00 51.34 344 ASN A O 1
ATOM 2749 N N . GLN A 1 345 ? 15.109 20.638 -63.714 1.00 41.69 345 GLN A N 1
ATOM 2750 C CA . GLN A 1 345 ? 14.115 20.989 -62.689 1.00 41.69 345 GLN A CA 1
ATOM 2751 C C . GLN A 1 345 ? 12.672 20.778 -63.180 1.00 41.69 345 GLN A C 1
ATOM 2753 O O . GLN A 1 345 ? 12.409 20.640 -64.376 1.00 41.69 345 GLN A O 1
ATOM 2758 N N . ILE A 1 346 ? 11.733 20.723 -62.229 1.00 44.97 346 ILE A N 1
ATOM 2759 C CA . ILE A 1 346 ? 10.343 20.303 -62.445 1.00 44.97 346 ILE A CA 1
ATOM 2760 C C . ILE A 1 346 ? 9.389 21.277 -61.741 1.00 44.97 346 ILE A C 1
ATOM 2762 O O . ILE A 1 346 ? 9.559 21.575 -60.557 1.00 44.97 346 ILE A O 1
ATOM 2766 N N . ASP A 1 347 ? 8.383 21.754 -62.476 1.00 36.50 347 ASP A N 1
ATOM 2767 C CA . ASP A 1 347 ? 7.421 22.778 -62.044 1.00 36.50 347 ASP A CA 1
ATOM 2768 C C . ASP A 1 347 ? 6.039 22.163 -61.732 1.00 36.50 347 ASP A C 1
ATOM 2770 O O . ASP A 1 347 ? 5.649 21.148 -62.316 1.00 36.50 347 ASP A O 1
ATOM 2774 N N . TRP A 1 348 ? 5.293 22.761 -60.798 1.00 37.78 348 TRP A N 1
ATOM 2775 C CA . TRP A 1 348 ? 4.154 22.124 -60.123 1.00 37.78 348 TRP A CA 1
ATOM 2776 C C . TRP A 1 348 ? 2.930 23.042 -59.988 1.00 37.78 348 TRP A C 1
ATOM 2778 O O . TRP A 1 348 ? 2.942 24.008 -59.227 1.00 37.78 348 TRP A O 1
ATOM 2788 N N . MET A 1 349 ? 1.817 22.680 -60.640 1.00 34.03 349 MET A N 1
ATOM 2789 C CA . MET A 1 349 ? 0.506 23.327 -60.451 1.00 34.03 349 MET A CA 1
ATOM 2790 C C . MET A 1 349 ? -0.658 22.326 -60.303 1.00 34.03 349 MET A C 1
ATOM 2792 O O . MET A 1 349 ? -0.467 21.113 -60.330 1.00 34.03 349 MET A O 1
ATOM 2796 N N . THR A 1 350 ? -1.855 22.834 -59.990 1.00 50.09 350 THR A N 1
ATOM 2797 C CA . THR A 1 350 ? -2.817 22.176 -59.082 1.00 50.09 350 THR A CA 1
ATOM 2798 C C . THR A 1 350 ? -4.127 21.696 -59.735 1.00 50.09 350 THR A C 1
ATOM 2800 O O . THR A 1 350 ? -4.713 22.404 -60.550 1.00 50.09 350 THR A O 1
ATOM 2803 N N . GLY A 1 351 ? -4.676 20.534 -59.315 1.00 33.03 351 GLY A N 1
ATOM 2804 C CA . GLY A 1 351 ? -6.013 20.104 -59.777 1.00 33.03 351 GLY A CA 1
ATOM 2805 C C . GLY A 1 351 ? -6.645 18.794 -59.233 1.00 33.03 351 GLY A C 1
ATOM 2806 O O . GLY A 1 351 ? -6.083 17.719 -59.357 1.00 33.03 351 GLY A O 1
ATOM 2807 N N . VAL A 1 352 ? -7.902 18.915 -58.762 1.00 30.14 352 VAL A N 1
ATOM 2808 C CA . VAL A 1 352 ? -9.064 17.981 -58.929 1.00 30.14 352 VAL A CA 1
ATOM 2809 C C . VAL A 1 352 ? -9.211 16.632 -58.146 1.00 30.14 352 VAL A C 1
ATOM 2811 O O . VAL A 1 352 ? -8.829 15.557 -58.579 1.00 30.14 352 VAL A O 1
ATOM 2814 N N . LYS A 1 353 ? -9.979 16.711 -57.039 1.00 27.44 353 LYS A N 1
ATOM 2815 C CA . LYS A 1 353 ? -11.163 15.911 -56.565 1.00 27.44 353 LYS A CA 1
ATOM 2816 C C . LYS A 1 353 ? -11.456 14.416 -56.961 1.00 27.44 353 LYS A C 1
ATOM 2818 O O . LYS A 1 353 ? -11.899 14.148 -58.066 1.00 27.44 353 LYS A O 1
ATOM 2823 N N . ARG A 1 354 ? -11.609 13.583 -55.899 1.00 28.61 354 ARG A N 1
ATOM 2824 C CA . ARG A 1 354 ? -12.706 12.606 -55.534 1.00 28.61 354 ARG A CA 1
ATOM 2825 C C . ARG A 1 354 ? -13.075 11.351 -56.388 1.00 28.61 354 ARG A C 1
ATOM 2827 O O . ARG A 1 354 ? -13.702 11.489 -57.428 1.00 28.61 354 ARG A O 1
ATOM 2834 N N . SER A 1 355 ? -13.037 10.155 -55.758 1.00 24.56 355 SER A N 1
ATOM 2835 C CA . SER A 1 355 ? -14.211 9.261 -55.471 1.00 24.56 355 SER A CA 1
ATOM 2836 C C . SER A 1 355 ? -13.832 8.085 -54.508 1.00 24.56 355 SER A C 1
ATOM 2838 O O . SER A 1 355 ? -12.848 8.239 -53.787 1.00 24.56 355 SER A O 1
ATOM 2840 N N . LEU A 1 356 ? -14.629 6.999 -54.367 1.00 23.42 356 LEU A N 1
ATOM 2841 C CA . LEU A 1 356 ? -14.570 5.961 -53.285 1.00 23.42 356 LEU A CA 1
ATOM 2842 C C . LEU A 1 356 ? -14.778 4.509 -53.854 1.00 23.42 356 LEU A C 1
ATOM 2844 O O . LEU A 1 356 ? -14.820 4.391 -55.071 1.00 23.42 356 LEU A O 1
ATOM 2848 N N . TYR A 1 357 ? -14.921 3.355 -53.151 1.00 26.22 357 TYR A N 1
ATOM 2849 C CA . TYR A 1 357 ? -15.326 2.995 -51.763 1.00 26.22 357 TYR A CA 1
ATOM 2850 C C . TYR A 1 357 ? -15.044 1.488 -51.420 1.00 26.22 357 TYR A C 1
ATOM 2852 O O . TYR A 1 357 ? -15.189 0.652 -52.303 1.00 26.22 357 TYR A O 1
ATOM 2860 N N . PHE A 1 358 ? -14.839 1.136 -50.127 1.00 25.34 358 PHE A N 1
ATOM 2861 C CA . PHE A 1 358 ? -15.009 -0.216 -49.493 1.00 25.34 358 PHE A CA 1
ATOM 2862 C C . PHE A 1 358 ? -14.071 -1.393 -49.951 1.00 25.34 358 PHE A C 1
ATOM 2864 O O . PHE A 1 358 ? -13.408 -1.277 -50.967 1.00 25.34 358 PHE A O 1
ATOM 2871 N N . SER A 1 359 ? -13.882 -2.543 -49.251 1.00 23.92 359 SER A N 1
ATOM 2872 C CA . SER A 1 359 ? -14.458 -3.104 -47.996 1.00 23.92 359 SER A CA 1
ATOM 2873 C C . SER A 1 359 ? -13.588 -4.212 -47.305 1.00 23.92 359 SER A C 1
ATOM 2875 O O . SER A 1 359 ? -12.888 -4.955 -47.983 1.00 23.92 359 SER A O 1
ATOM 2877 N N . HIS A 1 360 ? -13.799 -4.411 -45.987 1.00 24.05 360 HIS A N 1
ATOM 2878 C CA . HIS A 1 360 ? -13.585 -5.629 -45.152 1.00 24.05 360 HIS A CA 1
ATOM 2879 C C . HIS A 1 360 ? -12.215 -6.068 -44.560 1.00 24.05 360 HIS A C 1
ATOM 2881 O O . HIS A 1 360 ? -11.125 -5.714 -44.987 1.00 24.05 360 HIS A O 1
ATOM 2887 N N . SER A 1 361 ? -12.359 -6.852 -43.478 1.00 30.19 361 SER A N 1
ATOM 2888 C CA . SER A 1 361 ? -11.394 -7.540 -42.584 1.00 30.19 361 SER A CA 1
ATOM 2889 C C . SER A 1 361 ? -11.804 -9.053 -42.527 1.00 30.19 361 SER A C 1
ATOM 2891 O O . SER A 1 361 ? -12.817 -9.338 -43.175 1.00 30.19 361 SER A O 1
ATOM 2893 N N . PRO A 1 362 ? -11.184 -10.032 -41.793 1.00 42.44 362 PRO A N 1
ATOM 2894 C CA . PRO A 1 362 ? -10.576 -9.882 -40.454 1.00 42.44 362 PRO A CA 1
ATOM 2895 C C . PRO A 1 362 ? -9.408 -10.832 -40.025 1.00 42.44 362 PRO A C 1
ATOM 2897 O O . PRO A 1 362 ? -9.055 -11.794 -40.692 1.00 42.44 362 PRO A O 1
ATOM 2900 N N . HIS A 1 363 ? -8.928 -10.599 -38.790 1.00 30.55 363 HIS A N 1
ATOM 2901 C CA . HIS A 1 363 ? -8.337 -11.549 -37.813 1.00 30.55 363 HIS A CA 1
ATOM 2902 C C . HIS A 1 363 ? -7.060 -12.367 -38.116 1.00 30.55 363 HIS A C 1
ATOM 2904 O O . HIS A 1 363 ? -7.037 -13.217 -38.990 1.00 30.55 363 HIS A O 1
ATOM 2910 N N . TYR A 1 364 ? -6.127 -12.337 -37.148 1.00 25.77 364 TYR A N 1
ATOM 2911 C CA . TYR A 1 364 ? -5.655 -13.546 -36.440 1.00 25.77 364 TYR A CA 1
ATOM 2912 C C . TYR A 1 364 ? -5.295 -13.213 -34.974 1.00 25.77 364 TYR A C 1
ATOM 2914 O O . TYR A 1 364 ? -5.074 -12.051 -34.631 1.00 25.77 364 TYR A O 1
ATOM 2922 N N . LYS A 1 365 ? -5.266 -14.218 -34.083 1.00 36.09 365 LYS A N 1
ATOM 2923 C CA . LYS A 1 365 ? -4.824 -14.094 -32.675 1.00 36.09 365 LYS A CA 1
ATOM 2924 C C . LYS A 1 365 ? -3.427 -14.701 -32.510 1.00 36.09 365 LYS A C 1
ATOM 2926 O O . LYS A 1 365 ? -3.213 -15.811 -32.985 1.00 36.09 365 LYS A O 1
ATOM 2931 N N . LEU A 1 366 ? -2.532 -14.059 -31.749 1.00 28.31 366 LEU A N 1
ATOM 2932 C CA . LEU A 1 366 ? -1.288 -14.684 -31.267 1.00 28.31 366 LEU A CA 1
ATOM 2933 C C . LEU A 1 366 ? -1.035 -14.437 -29.774 1.00 28.31 366 LEU A C 1
ATOM 2935 O O . LEU A 1 366 ? -1.369 -13.388 -29.224 1.00 28.31 366 LEU A O 1
ATOM 2939 N N . HIS A 1 367 ? -0.442 -15.443 -29.132 1.00 42.16 367 HIS A N 1
ATOM 2940 C CA . HIS A 1 367 ? -0.539 -15.700 -27.696 1.00 42.16 367 HIS A CA 1
ATOM 2941 C C . HIS A 1 367 ? 0.793 -15.435 -26.966 1.00 42.16 367 HIS A C 1
ATOM 2943 O O . HIS A 1 367 ? 1.480 -16.366 -26.552 1.00 42.16 367 HIS A O 1
ATOM 2949 N N . ASN A 1 368 ? 1.175 -14.162 -26.822 1.00 52.41 368 ASN A N 1
ATOM 2950 C CA . ASN A 1 368 ? 2.440 -13.746 -26.205 1.00 52.41 368 ASN A CA 1
ATOM 2951 C C . ASN A 1 368 ? 2.217 -12.505 -25.296 1.00 52.41 368 ASN A C 1
ATOM 2953 O O . ASN A 1 368 ? 1.437 -11.625 -25.669 1.00 52.41 368 ASN A O 1
ATOM 2957 N N . PRO A 1 369 ? 2.848 -12.384 -24.108 1.00 49.22 369 PRO A N 1
ATOM 2958 C CA . PRO A 1 369 ? 2.783 -11.155 -23.306 1.00 49.22 369 PRO A CA 1
ATOM 2959 C C . PRO A 1 369 ? 3.246 -9.904 -24.074 1.00 49.22 369 PRO A C 1
ATOM 2961 O O . PRO A 1 369 ? 2.586 -8.871 -23.984 1.00 49.22 369 PRO A O 1
ATOM 2964 N N . VAL A 1 370 ? 4.293 -10.002 -24.900 1.00 57.47 370 VAL A N 1
ATOM 2965 C CA . VAL A 1 370 ? 4.768 -8.918 -25.777 1.00 57.47 370 VAL A CA 1
ATOM 2966 C C . VAL A 1 370 ? 3.705 -8.551 -26.817 1.00 57.47 370 VAL A C 1
ATOM 2968 O O . VAL A 1 370 ? 3.407 -7.369 -26.978 1.00 57.47 370 VAL A O 1
ATOM 2971 N N . SER A 1 371 ? 3.052 -9.530 -27.466 1.00 54.66 371 SER A N 1
ATOM 2972 C CA . SER A 1 371 ? 1.967 -9.232 -28.420 1.00 54.66 371 SER A CA 1
ATOM 2973 C C . SER A 1 371 ? 0.749 -8.615 -27.728 1.00 54.66 371 SER A C 1
ATOM 2975 O O . SER A 1 371 ? 0.129 -7.712 -28.284 1.00 54.66 371 SER A O 1
ATOM 2977 N N . ARG A 1 372 ? 0.432 -9.027 -26.492 1.00 59.22 372 ARG A N 1
ATOM 2978 C CA . ARG A 1 372 ? -0.654 -8.441 -25.692 1.00 59.22 372 ARG A CA 1
ATOM 2979 C C . ARG A 1 372 ? -0.345 -7.009 -25.250 1.00 59.22 372 ARG A C 1
ATOM 2981 O O . ARG A 1 372 ? -1.257 -6.184 -25.261 1.00 59.22 372 ARG A O 1
ATOM 2988 N N . SER A 1 373 ? 0.900 -6.701 -24.893 1.00 59.22 373 SER A N 1
ATOM 2989 C CA . SER A 1 373 ? 1.339 -5.333 -24.588 1.00 59.22 373 SER A CA 1
ATOM 2990 C C . SER A 1 373 ? 1.343 -4.452 -25.838 1.00 59.22 373 SER A C 1
ATOM 2992 O O . SER A 1 373 ? 0.781 -3.362 -25.801 1.00 59.22 373 SER A O 1
ATOM 2994 N N . PHE A 1 374 ? 1.853 -4.951 -26.970 1.00 61.22 374 PHE A N 1
ATOM 2995 C CA . PHE A 1 374 ? 1.814 -4.256 -28.262 1.00 61.22 374 PHE A CA 1
ATOM 2996 C C . PHE A 1 374 ? 0.371 -3.955 -28.707 1.00 61.22 374 PHE A C 1
ATOM 2998 O O . PHE A 1 374 ? 0.046 -2.828 -29.070 1.00 61.22 374 PHE A O 1
ATOM 3005 N N . PHE A 1 375 ? -0.528 -4.938 -28.599 1.00 60.59 375 PHE A N 1
ATOM 3006 C CA . PHE A 1 375 ? -1.957 -4.798 -28.896 1.00 60.59 375 PHE A CA 1
ATOM 3007 C C . PHE A 1 375 ? -2.661 -3.814 -27.945 1.00 60.59 375 PHE A C 1
ATOM 3009 O O . PHE A 1 375 ? -3.468 -3.001 -28.391 1.00 60.59 375 PHE A O 1
ATOM 3016 N N . ARG A 1 376 ? -2.328 -3.832 -26.643 1.00 60.22 376 ARG A N 1
ATOM 3017 C CA . ARG A 1 376 ? -2.832 -2.853 -25.661 1.00 60.22 376 ARG A CA 1
ATOM 3018 C C . ARG A 1 376 ? -2.340 -1.432 -25.971 1.00 60.22 376 ARG A C 1
ATOM 3020 O O . ARG A 1 376 ? -3.154 -0.514 -25.934 1.00 60.22 376 ARG A O 1
ATOM 3027 N N . ALA A 1 377 ? -1.069 -1.244 -26.324 1.00 62.31 377 ALA A N 1
ATOM 3028 C CA . ALA A 1 377 ? -0.544 0.059 -26.732 1.00 62.31 377 ALA A CA 1
ATOM 3029 C C . ALA A 1 377 ? -1.246 0.571 -28.004 1.00 62.31 377 ALA A C 1
ATOM 3031 O O . ALA A 1 377 ? -1.752 1.693 -28.024 1.00 62.31 377 ALA A O 1
ATOM 3032 N N . TYR A 1 378 ? -1.372 -0.281 -29.026 1.00 63.59 378 TYR A N 1
ATOM 3033 C CA . TYR A 1 378 ? -1.994 0.076 -30.303 1.00 63.59 378 TYR A CA 1
ATOM 3034 C C . TYR A 1 378 ? -3.499 0.392 -30.199 1.00 63.59 378 TYR A C 1
ATOM 3036 O O . TYR A 1 378 ? -3.990 1.258 -30.913 1.00 63.59 378 TYR A O 1
ATOM 3044 N N . ILE A 1 379 ? -4.246 -0.255 -29.295 1.00 64.69 379 ILE A N 1
ATOM 3045 C CA . ILE A 1 379 ? -5.690 0.007 -29.131 1.00 64.69 379 ILE A CA 1
ATOM 3046 C C . ILE A 1 379 ? -5.990 1.132 -28.132 1.00 64.69 379 ILE A C 1
ATOM 3048 O O . ILE A 1 379 ? -6.935 1.891 -28.344 1.00 64.69 379 ILE A O 1
ATOM 3052 N N . TYR A 1 380 ? -5.225 1.259 -27.043 1.00 62.00 380 TYR A N 1
ATOM 3053 C CA . TYR A 1 380 ? -5.570 2.186 -25.955 1.00 62.00 380 TYR A CA 1
ATOM 3054 C C . TYR A 1 380 ? -4.727 3.466 -25.914 1.00 62.00 380 TYR A C 1
ATOM 3056 O O . TYR A 1 380 ? -5.209 4.468 -25.393 1.00 62.00 380 TYR A O 1
ATOM 3064 N N . GLN A 1 381 ? -3.502 3.451 -26.453 1.00 64.94 381 GLN A N 1
ATOM 3065 C CA . GLN A 1 381 ? -2.526 4.546 -26.313 1.00 64.94 381 GLN A CA 1
ATOM 3066 C C . GLN A 1 381 ? -2.097 5.168 -27.653 1.00 64.94 381 GLN A C 1
ATOM 3068 O O . GLN A 1 381 ? -1.384 6.167 -27.658 1.00 64.94 381 GLN A O 1
ATOM 3073 N N . PHE A 1 382 ? -2.530 4.618 -28.792 1.00 71.81 382 PHE A N 1
ATOM 3074 C CA . PHE A 1 382 ? -2.105 5.076 -30.119 1.00 71.81 382 PHE A CA 1
ATOM 3075 C C . PHE A 1 382 ? -2.491 6.534 -30.413 1.00 71.81 382 PHE A C 1
ATOM 3077 O O . PHE A 1 382 ? -1.660 7.278 -30.918 1.00 71.81 382 PHE A O 1
ATOM 3084 N N . GLY A 1 383 ? -3.686 6.987 -30.010 1.00 72.44 383 GLY A N 1
ATOM 3085 C CA . GLY A 1 383 ? -4.082 8.399 -30.136 1.00 72.44 383 GLY A CA 1
ATOM 3086 C C . GLY A 1 383 ? -3.153 9.346 -29.378 1.00 72.44 383 GLY A C 1
ATOM 3087 O O . GLY A 1 383 ? -2.698 10.346 -29.929 1.00 72.44 383 GLY A O 1
ATOM 3088 N N . SER A 1 384 ? -2.804 8.977 -28.146 1.00 75.62 384 SER A N 1
ATOM 3089 C CA . SER A 1 384 ? -1.879 9.711 -27.280 1.00 75.62 384 SER A CA 1
ATOM 3090 C C . SER A 1 384 ? -0.431 9.686 -27.799 1.00 75.62 384 SER A C 1
ATOM 3092 O O . SER A 1 384 ? 0.282 10.680 -27.675 1.00 75.62 384 SER A O 1
ATOM 3094 N N . LEU A 1 385 ? -0.003 8.584 -28.429 1.00 73.31 385 LEU A N 1
ATOM 3095 C CA . LEU A 1 385 ? 1.285 8.467 -29.128 1.00 73.31 385 LEU A CA 1
ATOM 3096 C C . LEU A 1 385 ? 1.340 9.395 -30.352 1.00 73.31 385 LEU A C 1
ATOM 3098 O O . LEU A 1 385 ? 2.287 10.169 -30.498 1.00 73.31 385 LEU A O 1
ATOM 3102 N N . CYS A 1 386 ? 0.300 9.367 -31.192 1.00 74.81 386 CYS A N 1
ATOM 3103 C CA . CYS A 1 386 ? 0.154 10.279 -32.323 1.00 74.81 386 CYS A CA 1
ATOM 3104 C C . CYS A 1 386 ? 0.170 11.739 -31.851 1.00 74.81 386 CYS A C 1
ATOM 3106 O O . CYS A 1 386 ? 0.929 12.534 -32.400 1.00 74.81 386 CYS A O 1
ATOM 3108 N N . PHE A 1 387 ? -0.572 12.085 -30.793 1.00 79.38 387 PHE A N 1
ATOM 3109 C CA . PHE A 1 387 ? -0.580 13.437 -30.229 1.00 79.38 387 PHE A CA 1
ATOM 3110 C C . PHE A 1 387 ? 0.809 13.892 -29.747 1.00 79.38 387 PHE A C 1
ATOM 3112 O O . PHE A 1 387 ? 1.263 14.962 -30.148 1.00 79.38 387 PHE A O 1
ATOM 3119 N N . GLY A 1 388 ? 1.528 13.070 -28.972 1.00 78.62 388 GLY A N 1
ATOM 3120 C CA . GLY A 1 388 ? 2.898 13.385 -28.540 1.00 78.62 388 GLY A CA 1
ATOM 3121 C C . GLY A 1 388 ? 3.855 13.610 -29.719 1.00 78.62 388 GLY A C 1
ATOM 3122 O O . GLY A 1 388 ? 4.598 14.592 -29.747 1.00 78.62 388 GLY A O 1
ATOM 3123 N N . SER A 1 389 ? 3.782 12.759 -30.751 1.00 80.88 389 SER A N 1
ATOM 3124 C CA . SER A 1 389 ? 4.576 12.934 -31.977 1.00 80.88 389 SER A CA 1
ATOM 3125 C C . SER A 1 389 ? 4.199 14.196 -32.770 1.00 80.88 389 SER A C 1
ATOM 3127 O O . SER A 1 389 ? 5.078 14.868 -33.306 1.00 80.88 389 SER A O 1
ATOM 3129 N N . MET A 1 390 ? 2.916 14.574 -32.785 1.00 81.69 390 MET A N 1
ATOM 3130 C CA . MET A 1 390 ? 2.410 15.782 -33.442 1.00 81.69 390 MET A CA 1
ATOM 3131 C C . MET A 1 390 ? 2.908 17.056 -32.749 1.00 81.69 390 MET A C 1
ATOM 3133 O O . MET A 1 390 ? 3.321 17.990 -33.433 1.00 81.69 390 MET A O 1
ATOM 3137 N N . VAL A 1 391 ? 2.943 17.090 -31.412 1.00 82.06 391 VAL A N 1
ATOM 3138 C CA . VAL A 1 391 ? 3.523 18.213 -30.649 1.00 82.06 391 VAL A CA 1
ATOM 3139 C C . VAL A 1 391 ? 5.000 18.409 -31.014 1.00 82.06 391 VAL A C 1
ATOM 3141 O O . VAL A 1 391 ? 5.420 19.532 -31.296 1.00 82.06 391 VAL A O 1
ATOM 3144 N N . LEU A 1 392 ? 5.779 17.325 -31.093 1.00 80.25 392 LEU A N 1
ATOM 3145 C CA . LEU A 1 392 ? 7.185 17.387 -31.506 1.00 80.25 392 LEU A CA 1
ATOM 3146 C C . LEU A 1 392 ? 7.352 17.821 -32.972 1.00 80.25 392 LEU A C 1
ATOM 3148 O O . LEU A 1 392 ? 8.239 18.621 -33.270 1.00 80.25 392 LEU A O 1
ATOM 3152 N N . ALA A 1 393 ? 6.487 17.362 -33.880 1.00 81.12 393 ALA A N 1
ATOM 3153 C CA . ALA A 1 393 ? 6.493 17.793 -35.279 1.00 81.12 393 ALA A CA 1
ATOM 3154 C C . ALA A 1 393 ? 6.197 19.299 -35.422 1.00 81.12 393 ALA A C 1
ATOM 3156 O O . ALA A 1 393 ? 6.925 20.002 -36.122 1.00 81.12 393 ALA A O 1
ATOM 3157 N N . ILE A 1 394 ? 5.198 19.820 -34.698 1.00 84.88 394 ILE A N 1
ATOM 3158 C CA . ILE A 1 394 ? 4.882 21.258 -34.653 1.00 84.88 394 ILE A CA 1
ATOM 3159 C C . ILE A 1 394 ? 6.086 22.056 -34.130 1.00 84.88 394 ILE A C 1
ATOM 3161 O O . ILE A 1 394 ? 6.462 23.062 -34.731 1.00 84.88 394 ILE A O 1
ATOM 3165 N N . MET A 1 395 ? 6.755 21.585 -33.071 1.00 83.19 395 MET A N 1
ATOM 3166 C CA . MET A 1 395 ? 7.979 22.226 -32.577 1.00 83.19 395 MET A CA 1
ATOM 3167 C C . MET A 1 395 ? 9.110 22.240 -33.613 1.00 83.19 395 MET A C 1
ATOM 3169 O O . MET A 1 395 ? 9.802 23.251 -33.733 1.00 83.19 395 MET A O 1
ATOM 3173 N N . LYS A 1 396 ? 9.287 21.172 -34.403 1.00 82.31 396 LYS A N 1
ATOM 3174 C CA . LYS A 1 396 ? 10.268 21.157 -35.502 1.00 82.31 396 LYS A CA 1
ATOM 3175 C C . LYS A 1 396 ? 9.934 22.158 -36.607 1.00 82.31 396 LYS A C 1
ATOM 3177 O O . LYS A 1 396 ? 10.848 22.828 -37.081 1.00 82.31 396 LYS A O 1
ATOM 3182 N N . VAL A 1 397 ? 8.659 22.317 -36.967 1.00 86.00 397 VAL A N 1
ATOM 3183 C CA . VAL A 1 397 ? 8.218 23.341 -37.933 1.00 86.00 397 VAL A CA 1
ATOM 3184 C C . VAL A 1 397 ? 8.506 24.752 -37.407 1.00 86.00 397 VAL A C 1
ATOM 3186 O O . VAL A 1 397 ? 9.069 25.565 -38.135 1.00 86.00 397 VAL A O 1
ATOM 3189 N N . ILE A 1 398 ? 8.218 25.030 -36.130 1.00 86.69 398 ILE A N 1
ATOM 3190 C CA . ILE A 1 398 ? 8.532 26.326 -35.501 1.00 86.69 398 ILE A CA 1
ATOM 3191 C C . ILE A 1 398 ? 10.046 26.596 -35.523 1.00 86.69 398 ILE A C 1
ATOM 3193 O O . ILE A 1 398 ? 10.461 27.689 -35.906 1.00 86.69 398 ILE A O 1
ATOM 3197 N N . ILE A 1 399 ? 10.880 25.607 -35.179 1.00 85.56 399 ILE A N 1
ATOM 3198 C CA . ILE A 1 399 ? 12.347 25.743 -35.234 1.00 85.56 399 ILE A CA 1
ATOM 3199 C C . ILE A 1 399 ? 12.817 26.045 -36.663 1.00 85.56 399 ILE A C 1
ATOM 3201 O O . ILE A 1 399 ? 13.597 26.977 -36.843 1.00 85.56 399 ILE A O 1
ATOM 3205 N N . ALA A 1 400 ? 12.322 25.324 -37.674 1.00 82.75 400 ALA A N 1
ATOM 3206 C CA . ALA A 1 400 ? 12.699 25.550 -39.071 1.00 82.75 400 ALA A CA 1
ATOM 3207 C C . ALA A 1 400 ? 12.311 26.958 -39.566 1.00 82.75 400 ALA A C 1
ATOM 3209 O O . ALA A 1 400 ? 13.105 27.623 -40.231 1.00 82.75 400 ALA A O 1
ATOM 3210 N N . ILE A 1 401 ? 11.125 27.449 -39.186 1.00 88.75 401 ILE A N 1
ATOM 3211 C CA . ILE A 1 401 ? 10.680 28.820 -39.478 1.00 88.75 401 ILE A CA 1
ATOM 3212 C C . ILE A 1 401 ? 11.619 29.844 -38.820 1.00 88.75 401 ILE A C 1
ATOM 3214 O O . ILE A 1 401 ? 12.075 30.775 -39.483 1.00 88.75 401 ILE A O 1
ATOM 3218 N N . MET A 1 402 ? 11.961 29.666 -37.540 1.00 85.69 402 MET A N 1
ATOM 3219 C CA . MET A 1 402 ? 12.865 30.578 -36.824 1.00 85.69 402 MET A CA 1
ATOM 3220 C C . MET A 1 402 ? 14.298 30.556 -37.375 1.00 85.69 402 MET A C 1
ATOM 3222 O O . MET A 1 402 ? 14.933 31.606 -37.465 1.00 85.69 402 MET A O 1
ATOM 3226 N N . GLU A 1 403 ? 14.799 29.396 -37.804 1.00 87.50 403 GLU A N 1
ATOM 3227 C CA . GLU A 1 403 ? 16.091 29.282 -38.490 1.00 87.50 403 GLU A CA 1
ATOM 3228 C C . GLU A 1 403 ? 16.090 30.000 -39.844 1.00 87.50 403 GLU A C 1
ATOM 3230 O O . GLU A 1 403 ? 17.076 30.658 -40.182 1.00 87.50 403 GLU A O 1
ATOM 3235 N N . GLN A 1 404 ? 14.987 29.940 -40.596 1.00 86.12 404 GLN A N 1
ATOM 3236 C CA . GLN A 1 404 ? 14.857 30.669 -41.857 1.00 86.12 404 GLN A CA 1
ATOM 3237 C C . GLN A 1 404 ? 14.771 32.189 -41.634 1.00 86.12 404 GLN A C 1
ATOM 3239 O O . GLN A 1 404 ? 15.451 32.943 -42.329 1.00 86.12 404 GLN A O 1
ATOM 3244 N N . PHE A 1 405 ? 14.039 32.654 -40.613 1.00 85.88 405 PHE A N 1
ATOM 3245 C CA . PHE A 1 405 ? 14.075 34.065 -40.203 1.00 85.88 405 PHE A CA 1
ATOM 3246 C C . PHE A 1 405 ? 15.479 34.504 -39.756 1.00 85.88 405 PHE A C 1
ATOM 3248 O O . PHE A 1 405 ? 15.917 35.591 -40.126 1.00 85.88 405 PHE A O 1
ATOM 3255 N N . HIS A 1 406 ? 16.218 33.664 -39.020 1.00 87.81 406 HIS A N 1
ATOM 3256 C CA . HIS A 1 406 ? 17.597 33.971 -38.629 1.00 87.81 406 HIS A CA 1
ATOM 3257 C C . HIS A 1 406 ? 18.535 34.093 -39.841 1.00 87.81 406 HIS A C 1
ATOM 3259 O O . HIS A 1 406 ? 19.339 35.022 -39.876 1.00 87.81 406 HIS A O 1
ATOM 3265 N N . LYS A 1 407 ? 18.414 33.215 -40.850 1.00 85.19 407 LYS A N 1
ATOM 3266 C CA . LYS A 1 407 ? 19.165 33.330 -42.115 1.00 85.19 407 LYS A CA 1
ATOM 3267 C C . LYS A 1 407 ? 18.854 34.645 -42.833 1.00 85.19 407 LYS A C 1
ATOM 3269 O O . LYS A 1 407 ? 19.777 35.388 -43.152 1.00 85.19 407 LYS A O 1
ATOM 3274 N N . ASN A 1 408 ? 17.573 34.965 -43.023 1.00 85.12 408 ASN A N 1
ATOM 3275 C CA . ASN A 1 408 ? 17.158 36.190 -43.711 1.00 85.12 408 ASN A CA 1
ATOM 3276 C C . ASN A 1 408 ? 17.688 37.450 -42.997 1.00 85.12 408 ASN A C 1
ATOM 3278 O O . ASN A 1 408 ? 18.263 38.327 -43.641 1.00 85.12 408 ASN A O 1
ATOM 3282 N N . LEU A 1 409 ? 17.574 37.506 -41.663 1.00 84.00 409 LEU A N 1
ATOM 3283 C CA . LEU A 1 409 ? 18.096 38.615 -40.857 1.00 84.00 409 LEU A CA 1
ATOM 3284 C C . LEU A 1 409 ? 19.630 38.677 -40.847 1.00 84.00 409 LEU A C 1
ATOM 3286 O O . LEU A 1 409 ? 20.178 39.774 -40.850 1.00 84.00 409 LEU A O 1
ATOM 3290 N N . LYS A 1 410 ? 20.340 37.537 -40.864 1.00 82.44 410 LYS A N 1
ATOM 3291 C CA . LYS A 1 410 ? 21.810 37.510 -40.976 1.00 82.44 410 LYS A CA 1
ATOM 3292 C C . LYS A 1 410 ? 22.270 38.135 -42.294 1.00 82.44 410 LYS A C 1
ATOM 3294 O O . LYS A 1 410 ? 23.159 38.979 -42.272 1.00 82.44 410 LYS A O 1
ATOM 3299 N N . ASN A 1 411 ? 21.633 37.773 -43.407 1.00 83.56 411 ASN A N 1
ATOM 3300 C CA . ASN A 1 411 ? 21.972 38.312 -44.724 1.00 83.56 411 ASN A CA 1
ATOM 3301 C C . ASN A 1 411 ? 21.730 39.836 -44.784 1.00 83.56 411 ASN A C 1
ATOM 3303 O O . ASN A 1 411 ? 22.554 40.571 -45.316 1.00 83.56 411 ASN A O 1
ATOM 3307 N N . GLN A 1 412 ? 20.652 40.340 -44.166 1.00 78.69 412 GLN A N 1
ATOM 3308 C CA . GLN A 1 412 ? 20.420 41.788 -44.028 1.00 78.69 412 GLN A CA 1
ATOM 3309 C C . GLN A 1 412 ? 21.437 42.471 -43.092 1.00 78.69 412 GLN A C 1
ATOM 3311 O O . GLN A 1 412 ? 21.861 43.597 -43.347 1.00 78.69 412 GLN A O 1
ATOM 3316 N N . ALA A 1 413 ? 21.870 41.792 -42.028 1.00 72.38 413 ALA A N 1
ATOM 3317 C CA . ALA A 1 413 ? 22.830 42.294 -41.041 1.00 72.38 413 ALA A CA 1
ATOM 3318 C C . ALA A 1 413 ? 24.283 42.406 -41.554 1.00 72.38 413 ALA A C 1
ATOM 3320 O O . ALA A 1 413 ? 25.119 43.055 -40.910 1.00 72.38 413 ALA A O 1
ATOM 3321 N N . GLU A 1 414 ? 24.575 41.802 -42.707 1.00 73.81 414 GLU A N 1
ATOM 3322 C CA . GLU A 1 414 ? 25.817 41.986 -43.467 1.00 73.81 414 GLU A CA 1
ATOM 3323 C C . GLU A 1 414 ? 25.779 43.263 -44.328 1.00 73.81 414 GLU A C 1
ATOM 3325 O O . GLU A 1 414 ? 26.826 43.862 -44.560 1.00 73.81 414 GLU A O 1
ATOM 3330 N N . THR A 1 415 ? 24.585 43.750 -44.696 1.00 68.75 415 THR A N 1
ATOM 3331 C CA . THR A 1 415 ? 24.375 45.015 -45.434 1.00 68.75 415 THR A CA 1
ATOM 3332 C C . THR A 1 415 ? 23.989 46.225 -44.565 1.00 68.75 415 THR A C 1
ATOM 3334 O O . THR A 1 415 ? 24.110 47.361 -45.015 1.00 68.75 415 THR A O 1
ATOM 3337 N N . ASP A 1 416 ? 23.518 46.017 -43.331 1.00 66.94 416 ASP A N 1
ATOM 3338 C CA . ASP A 1 416 ? 23.042 47.088 -42.439 1.00 66.94 416 ASP A CA 1
ATOM 3339 C C . ASP A 1 416 ? 24.178 47.772 -41.649 1.00 66.94 416 ASP A C 1
ATOM 3341 O O . ASP A 1 416 ? 24.848 47.155 -40.816 1.00 66.94 416 ASP A O 1
ATOM 3345 N N . ILE A 1 417 ? 24.334 49.082 -41.868 1.00 57.28 417 ILE A N 1
ATOM 3346 C CA . ILE A 1 417 ? 25.297 49.958 -41.177 1.00 57.28 417 ILE A CA 1
ATOM 3347 C C . ILE A 1 417 ? 24.783 50.389 -39.787 1.00 57.28 417 ILE A C 1
ATOM 3349 O O . ILE A 1 417 ? 25.582 50.679 -38.900 1.00 57.28 417 ILE A O 1
ATOM 3353 N N . THR A 1 418 ? 23.465 50.395 -39.553 1.00 63.84 418 THR A N 1
ATOM 3354 C CA . THR A 1 418 ? 22.855 50.865 -38.290 1.00 63.84 418 THR A CA 1
ATOM 3355 C C . THR A 1 418 ? 23.009 49.880 -37.128 1.00 63.84 418 THR A C 1
ATOM 3357 O O . THR A 1 418 ? 22.763 50.235 -35.976 1.00 63.84 418 THR A O 1
ATOM 3360 N N . GLY A 1 419 ? 23.386 48.629 -37.411 1.00 65.81 419 GLY A N 1
ATOM 3361 C CA . GLY A 1 419 ? 23.540 47.560 -36.422 1.00 65.81 419 GLY A CA 1
ATOM 3362 C C . GLY A 1 419 ? 22.222 46.989 -35.881 1.00 65.81 419 GLY A C 1
ATOM 3363 O O . GLY A 1 419 ? 22.244 45.990 -35.155 1.00 65.81 419 GLY A O 1
ATOM 3364 N N . SER A 1 420 ? 21.073 47.556 -36.257 1.00 72.19 420 SER A N 1
ATOM 3365 C CA . SER A 1 420 ? 19.752 47.114 -35.799 1.00 72.19 420 SER A CA 1
ATOM 3366 C C . SER A 1 420 ? 19.434 45.684 -36.254 1.00 72.19 420 SER A C 1
ATOM 3368 O O . SER A 1 420 ? 18.990 44.858 -35.448 1.00 72.19 420 SER A O 1
ATOM 3370 N N . ALA A 1 421 ? 19.779 45.329 -37.496 1.00 75.50 421 ALA A N 1
ATOM 3371 C CA . ALA A 1 421 ? 19.622 43.974 -38.017 1.00 75.50 421 ALA A CA 1
ATOM 3372 C C . ALA A 1 421 ? 20.529 42.959 -37.294 1.00 75.50 421 ALA A C 1
ATOM 3374 O O . ALA A 1 421 ? 20.129 41.812 -37.091 1.00 75.50 421 ALA A O 1
ATOM 3375 N N . ARG A 1 422 ? 21.719 43.372 -36.824 1.00 78.69 422 ARG A N 1
ATOM 3376 C CA . ARG A 1 422 ? 22.631 42.514 -36.036 1.00 78.69 422 ARG A CA 1
ATOM 3377 C C . ARG A 1 422 ? 22.038 42.186 -34.664 1.00 78.69 422 ARG A C 1
ATOM 3379 O O . ARG A 1 422 ? 22.070 41.026 -34.247 1.00 78.69 422 ARG A O 1
ATOM 3386 N N . ALA A 1 423 ? 21.436 43.173 -33.998 1.00 79.25 423 ALA A N 1
ATOM 3387 C CA . ALA A 1 423 ? 20.715 42.964 -32.743 1.00 79.25 423 ALA A CA 1
ATOM 3388 C C . ALA A 1 423 ? 19.500 42.034 -32.933 1.00 79.25 423 ALA A C 1
ATOM 3390 O O . ALA A 1 423 ? 19.342 41.068 -32.182 1.00 79.25 423 ALA A O 1
ATOM 3391 N N . ALA A 1 424 ? 18.695 42.253 -33.979 1.00 83.19 424 ALA A N 1
ATOM 3392 C CA . ALA A 1 424 ? 17.554 41.397 -34.312 1.00 83.19 424 ALA A CA 1
ATOM 3393 C C . ALA A 1 424 ? 17.977 39.949 -34.634 1.00 83.19 424 ALA A C 1
ATOM 3395 O O . ALA A 1 424 ? 17.413 38.999 -34.086 1.00 83.19 424 ALA A O 1
ATOM 3396 N N . ALA A 1 425 ? 19.015 39.759 -35.457 1.00 84.12 425 ALA A N 1
ATOM 3397 C CA . ALA A 1 425 ? 19.554 38.441 -35.782 1.00 84.12 425 ALA A CA 1
ATOM 3398 C C . ALA A 1 425 ? 20.067 37.703 -34.531 1.00 84.12 425 ALA A C 1
ATOM 3400 O O . ALA A 1 425 ? 19.849 36.495 -34.406 1.00 84.12 425 ALA A O 1
ATOM 3401 N N . CYS A 1 426 ? 20.695 38.417 -33.588 1.00 83.62 426 CYS A N 1
ATOM 3402 C CA . CYS A 1 426 ? 21.124 37.871 -32.300 1.00 83.62 426 CYS A CA 1
ATOM 3403 C C . CYS A 1 426 ? 19.929 37.436 -31.432 1.00 83.62 426 CYS A C 1
ATOM 3405 O O . CYS A 1 426 ? 19.889 36.295 -30.971 1.00 83.62 426 CYS A O 1
ATOM 3407 N N . LEU A 1 427 ? 18.908 38.289 -31.284 1.00 87.12 427 LEU A N 1
ATOM 3408 C CA . LEU A 1 427 ? 17.690 37.972 -30.529 1.00 87.12 427 LEU A CA 1
ATOM 3409 C C . LEU A 1 427 ? 16.962 36.741 -31.090 1.00 87.12 427 LEU A C 1
ATOM 3411 O O . LEU A 1 427 ? 16.598 35.849 -30.323 1.00 87.12 427 LEU A O 1
ATOM 3415 N N . VAL A 1 428 ? 16.818 36.631 -32.416 1.00 88.38 428 VAL A N 1
ATOM 3416 C CA . VAL A 1 428 ? 16.213 35.445 -33.051 1.00 88.38 428 VAL A CA 1
ATOM 3417 C C . VAL A 1 428 ? 17.089 34.200 -32.863 1.00 88.38 428 VAL A C 1
ATOM 3419 O O . VAL A 1 428 ? 16.550 33.117 -32.629 1.00 88.38 428 VAL A O 1
ATOM 3422 N N . LYS A 1 429 ? 18.425 34.319 -32.867 1.00 87.75 429 LYS A N 1
ATOM 3423 C CA . LYS A 1 429 ? 19.337 33.198 -32.561 1.00 87.75 429 LYS A CA 1
ATOM 3424 C C . LYS A 1 429 ? 19.168 32.704 -31.121 1.00 87.75 429 LYS A C 1
ATOM 3426 O O . LYS A 1 429 ? 19.055 31.497 -30.899 1.00 87.75 429 LYS A O 1
ATOM 3431 N N . CYS A 1 430 ? 19.079 33.621 -30.157 1.00 87.19 430 CYS A N 1
ATOM 3432 C CA . CYS A 1 430 ? 18.812 33.309 -28.752 1.00 87.19 430 CYS A CA 1
ATOM 3433 C C . CYS A 1 430 ? 17.429 32.668 -28.566 1.00 87.19 430 CYS A C 1
ATOM 3435 O O . CYS A 1 430 ? 17.328 31.612 -27.947 1.00 87.19 430 CYS A O 1
ATOM 3437 N N . ALA A 1 431 ? 16.380 33.226 -29.176 1.00 85.94 431 ALA A N 1
ATOM 3438 C CA . ALA A 1 431 ? 15.037 32.648 -29.141 1.00 85.94 431 ALA A CA 1
ATOM 3439 C C . ALA A 1 431 ? 14.995 31.243 -29.776 1.00 85.94 431 ALA A C 1
ATOM 3441 O O . ALA A 1 431 ? 14.401 30.328 -29.208 1.00 85.94 431 ALA A O 1
ATOM 3442 N N . THR A 1 432 ? 15.692 31.031 -30.897 1.00 86.94 432 THR A N 1
ATOM 3443 C CA . THR A 1 432 ? 15.831 29.711 -31.542 1.00 86.94 432 THR A CA 1
ATOM 3444 C C . THR A 1 432 ? 16.546 28.716 -30.624 1.00 86.94 432 THR A C 1
ATOM 3446 O O . THR A 1 432 ? 16.155 27.552 -30.552 1.00 86.94 432 THR A O 1
ATOM 3449 N N . CYS A 1 433 ? 17.563 29.161 -29.878 1.00 87.00 433 CYS A N 1
ATOM 3450 C CA . CYS A 1 433 ? 18.225 28.346 -28.859 1.00 87.00 433 CYS A CA 1
ATOM 3451 C C . CYS A 1 433 ? 17.248 27.952 -27.736 1.00 87.00 433 CYS A C 1
ATOM 3453 O O . CYS A 1 433 ? 17.119 26.769 -27.423 1.00 87.00 433 CYS A O 1
ATOM 3455 N N . CYS A 1 434 ? 16.477 28.908 -27.205 1.00 85.94 434 CYS A N 1
ATOM 3456 C CA . CYS A 1 434 ? 15.449 28.647 -26.195 1.00 85.94 434 CYS A CA 1
ATOM 3457 C C . CYS A 1 434 ? 14.385 27.648 -26.682 1.00 85.94 434 CYS A C 1
ATOM 3459 O O . CYS A 1 434 ? 14.054 26.717 -25.949 1.00 85.94 434 CYS A O 1
ATOM 3461 N N . VAL A 1 435 ? 13.896 27.772 -27.922 1.00 85.94 435 VAL A N 1
ATOM 3462 C CA . VAL A 1 435 ? 12.915 26.829 -28.493 1.00 85.94 435 VAL A CA 1
ATOM 3463 C C . VAL A 1 435 ? 13.530 25.444 -28.736 1.00 85.94 435 VAL A C 1
ATOM 3465 O O . VAL A 1 435 ? 12.869 24.445 -28.468 1.00 85.94 435 VAL A O 1
ATOM 3468 N N . LYS A 1 436 ? 14.806 25.340 -29.137 1.00 81.50 436 LYS A N 1
ATOM 3469 C CA . LYS A 1 436 ? 15.528 24.052 -29.218 1.00 81.50 436 LYS A CA 1
ATOM 3470 C C . LYS A 1 436 ? 15.723 23.395 -27.846 1.00 81.50 436 LYS A C 1
ATOM 3472 O O . LYS A 1 436 ? 15.594 22.177 -27.724 1.00 81.50 436 LYS A O 1
ATOM 3477 N N . CYS A 1 437 ? 16.001 24.175 -26.803 1.00 81.44 437 CYS A N 1
ATOM 3478 C CA . CYS A 1 437 ? 16.050 23.676 -25.427 1.00 81.44 437 CYS A CA 1
ATOM 3479 C C . CYS A 1 437 ? 14.663 23.228 -24.940 1.00 81.44 437 CYS A C 1
ATOM 3481 O O . CYS A 1 437 ? 14.545 22.166 -24.329 1.00 81.44 437 CYS A O 1
ATOM 3483 N N . PHE A 1 438 ? 13.607 23.975 -25.276 1.00 84.81 438 PHE A N 1
ATOM 3484 C CA . PHE A 1 438 ? 12.231 23.589 -24.973 1.00 84.81 438 PHE A CA 1
ATOM 3485 C C . PHE A 1 438 ? 11.795 22.333 -25.749 1.00 84.81 438 PHE A C 1
ATOM 3487 O O . PHE A 1 438 ? 11.136 21.481 -25.172 1.00 84.81 438 PHE A O 1
ATOM 3494 N N . GLU A 1 439 ? 12.235 22.133 -26.996 1.00 87.00 439 GLU A N 1
ATOM 3495 C CA . GLU A 1 439 ? 11.966 20.908 -27.769 1.00 87.00 439 GLU A CA 1
ATOM 3496 C C . GLU A 1 439 ? 12.607 19.671 -27.126 1.00 87.00 439 GLU A C 1
ATOM 3498 O O . GLU A 1 439 ? 11.955 18.633 -27.003 1.00 87.00 439 GLU A O 1
ATOM 3503 N N . LYS A 1 440 ? 13.853 19.786 -26.643 1.00 80.12 440 LYS A N 1
ATOM 3504 C CA . LYS A 1 440 ? 14.496 18.725 -25.849 1.00 80.12 440 LYS A CA 1
ATOM 3505 C C . LYS A 1 440 ? 13.714 18.430 -24.564 1.00 80.12 440 LYS A C 1
ATOM 3507 O O . LYS A 1 440 ? 13.494 17.264 -24.249 1.00 80.12 440 LYS A O 1
ATOM 3512 N N . PHE A 1 441 ? 13.263 19.465 -23.852 1.00 82.19 441 PHE A N 1
ATOM 3513 C CA . PHE A 1 441 ? 12.460 19.317 -22.635 1.00 82.19 441 PHE A CA 1
ATOM 3514 C C . PHE A 1 441 ? 11.092 18.667 -22.903 1.00 82.19 441 PHE A C 1
ATOM 3516 O O . PHE A 1 441 ? 10.723 17.725 -22.208 1.00 82.19 441 PHE A O 1
ATOM 3523 N N . VAL A 1 442 ? 10.359 19.110 -23.928 1.00 82.25 442 VAL A N 1
ATOM 3524 C CA . VAL A 1 442 ? 9.054 18.546 -24.313 1.00 82.25 442 VAL A CA 1
ATOM 3525 C C . VAL A 1 442 ? 9.198 17.090 -24.752 1.00 82.25 442 VAL A C 1
ATOM 3527 O O . VAL A 1 442 ? 8.378 16.261 -24.362 1.00 82.25 442 VAL A O 1
ATOM 3530 N N . ARG A 1 443 ? 10.258 16.744 -25.494 1.00 81.19 443 ARG A N 1
ATOM 3531 C CA . ARG A 1 443 ? 10.569 15.353 -25.857 1.00 81.19 443 ARG A CA 1
ATOM 3532 C C . ARG A 1 443 ? 10.793 14.487 -24.618 1.00 81.19 443 ARG A C 1
ATOM 3534 O O . ARG A 1 443 ? 10.116 13.478 -24.459 1.00 81.19 443 ARG A O 1
ATOM 3541 N N . TYR A 1 444 ? 11.660 14.937 -23.716 1.00 81.94 444 TYR A N 1
ATOM 3542 C CA . TYR A 1 444 ? 11.935 14.260 -22.452 1.00 81.94 444 TYR A CA 1
ATOM 3543 C C . TYR A 1 444 ? 10.664 14.078 -21.595 1.00 81.94 444 TYR A C 1
ATOM 3545 O O . TYR A 1 444 ? 10.380 12.977 -21.130 1.00 81.94 444 TYR A O 1
ATOM 3553 N N . VAL A 1 445 ? 9.830 15.116 -21.441 1.00 83.38 445 VAL A N 1
ATOM 3554 C CA . VAL A 1 445 ? 8.544 14.994 -20.726 1.00 83.38 445 VAL A CA 1
ATOM 3555 C C . VAL A 1 445 ? 7.604 14.014 -21.437 1.00 83.38 445 VAL A C 1
ATOM 3557 O O . VAL A 1 445 ? 6.928 13.246 -20.760 1.00 83.38 445 VAL A O 1
ATOM 3560 N N . SER A 1 446 ? 7.599 13.974 -22.774 1.00 83.75 446 SER A N 1
ATOM 3561 C CA . SER A 1 446 ? 6.800 13.014 -23.553 1.00 83.75 446 SER A CA 1
ATOM 3562 C C . SER A 1 446 ? 7.212 11.565 -23.271 1.00 83.75 446 SER A C 1
ATOM 3564 O O . SER A 1 446 ? 6.351 10.719 -23.045 1.00 83.75 446 SER A O 1
ATOM 3566 N N . GLU A 1 447 ? 8.518 11.281 -23.239 1.00 81.31 447 GLU A N 1
ATOM 3567 C CA . GLU A 1 447 ? 9.078 9.957 -22.927 1.00 81.31 447 GLU A CA 1
ATOM 3568 C C . GLU A 1 447 ? 8.601 9.463 -21.549 1.00 81.31 447 GLU A C 1
ATOM 3570 O O . GLU A 1 447 ? 8.042 8.370 -21.431 1.00 81.31 447 GLU A O 1
ATOM 3575 N N . GLN A 1 448 ? 8.707 10.315 -20.525 1.00 85.12 448 GLN A N 1
ATOM 3576 C CA . GLN A 1 448 ? 8.253 9.999 -19.166 1.00 85.12 448 GLN A CA 1
ATOM 3577 C C . GLN A 1 448 ? 6.709 9.930 -19.059 1.00 85.12 448 GLN A C 1
ATOM 3579 O O . GLN A 1 448 ? 6.163 9.114 -18.309 1.00 85.12 448 GLN A O 1
ATOM 3584 N N . ALA A 1 449 ? 5.975 10.713 -19.859 1.00 84.38 449 ALA A N 1
ATOM 3585 C CA . ALA A 1 449 ? 4.512 10.669 -19.932 1.00 84.38 449 ALA A CA 1
ATOM 3586 C C . ALA A 1 449 ? 3.980 9.338 -20.485 1.00 84.38 449 ALA A C 1
ATOM 3588 O O . ALA A 1 449 ? 2.938 8.864 -20.025 1.00 84.38 449 ALA A O 1
ATOM 3589 N N . PHE A 1 450 ? 4.682 8.694 -21.428 1.00 83.56 450 PHE A N 1
ATOM 3590 C CA . PHE A 1 450 ? 4.296 7.364 -21.919 1.00 83.56 450 PHE A CA 1
ATOM 3591 C C . PHE A 1 450 ? 4.335 6.306 -20.809 1.00 83.56 450 PHE A C 1
ATOM 3593 O O . PHE A 1 450 ? 3.444 5.452 -20.753 1.00 83.56 450 PHE A O 1
ATOM 3600 N N . ILE A 1 451 ? 5.297 6.402 -19.886 1.00 80.94 451 ILE A N 1
ATOM 3601 C CA . ILE A 1 451 ? 5.397 5.525 -18.712 1.00 80.94 451 ILE A CA 1
ATOM 3602 C C . ILE A 1 451 ? 4.223 5.788 -17.754 1.00 80.94 451 ILE A C 1
ATOM 3604 O O . ILE A 1 451 ? 3.526 4.848 -17.370 1.00 80.94 451 ILE A O 1
ATOM 3608 N N . VAL A 1 452 ? 3.915 7.049 -17.430 1.00 80.81 452 VAL A N 1
ATOM 3609 C CA . VAL A 1 452 ? 2.784 7.379 -16.537 1.00 80.81 452 VAL A CA 1
ATOM 3610 C C . VAL A 1 452 ? 1.427 7.011 -17.158 1.00 80.81 452 VAL A C 1
ATOM 3612 O O . VAL A 1 452 ? 0.587 6.426 -16.472 1.00 80.81 452 VAL A O 1
ATOM 3615 N N . MET A 1 453 ? 1.224 7.195 -18.469 1.00 78.25 453 MET A N 1
ATOM 3616 C CA . MET A 1 453 ? 0.044 6.655 -19.169 1.00 78.25 453 MET A CA 1
ATOM 3617 C C . MET A 1 453 ? -0.016 5.123 -19.113 1.00 78.25 453 MET A C 1
ATOM 3619 O O . MET A 1 453 ? -1.104 4.547 -19.033 1.00 78.25 453 MET A O 1
ATOM 3623 N N . ALA A 1 454 ? 1.133 4.441 -19.162 1.00 74.12 454 ALA A N 1
ATOM 3624 C CA . ALA A 1 454 ? 1.198 2.989 -19.049 1.00 74.12 454 ALA A CA 1
ATOM 3625 C C . ALA A 1 454 ? 0.875 2.480 -17.631 1.00 74.12 454 ALA A C 1
ATOM 3627 O O . ALA A 1 454 ? 0.446 1.329 -17.507 1.00 74.12 454 ALA A O 1
ATOM 3628 N N . LEU A 1 455 ? 0.996 3.322 -16.600 1.00 72.06 455 LEU A N 1
ATOM 3629 C CA . LEU A 1 455 ? 0.555 3.047 -15.229 1.00 72.06 455 LEU A CA 1
ATOM 3630 C C . LEU A 1 455 ? -0.932 3.388 -15.022 1.00 72.06 455 LEU A C 1
ATOM 3632 O O . LEU A 1 455 ? -1.711 2.530 -14.600 1.00 72.06 455 LEU A O 1
ATOM 3636 N N . GLU A 1 456 ? -1.341 4.616 -15.351 1.00 76.00 456 GLU A N 1
ATOM 3637 C CA . GLU A 1 456 ? -2.634 5.189 -14.948 1.00 76.00 456 GLU A CA 1
ATOM 3638 C C . GLU A 1 456 ? -3.755 5.115 -15.996 1.00 76.00 456 GLU A C 1
ATOM 3640 O O . GLU A 1 456 ? -4.923 5.262 -15.643 1.00 76.00 456 GLU A O 1
ATOM 3645 N N . GLY A 1 457 ? -3.447 4.921 -17.282 1.00 72.25 457 GLY A N 1
ATOM 3646 C CA . GLY A 1 457 ? -4.460 4.887 -18.350 1.00 72.25 457 GLY A CA 1
ATOM 3647 C C . GLY A 1 457 ? -5.178 6.221 -18.626 1.00 72.25 457 GLY A C 1
ATOM 3648 O O . GLY A 1 457 ? -6.229 6.222 -19.276 1.00 72.25 457 GLY A O 1
ATOM 3649 N N . LYS A 1 458 ? -4.631 7.343 -18.138 1.00 77.69 458 LYS A N 1
ATOM 3650 C CA . LYS A 1 458 ? -5.046 8.716 -18.481 1.00 77.69 458 LYS A CA 1
ATOM 3651 C C . LYS A 1 458 ? -4.600 9.080 -19.912 1.00 77.69 458 LYS A C 1
ATOM 3653 O O . LYS A 1 458 ? -3.963 8.275 -20.589 1.00 77.69 458 LYS A O 1
ATOM 3658 N N . ASN A 1 459 ? -4.972 10.270 -20.383 1.00 81.12 459 ASN A N 1
ATOM 3659 C CA . ASN A 1 459 ? -4.565 10.793 -21.690 1.00 81.12 459 ASN A CA 1
ATOM 3660 C C . ASN A 1 459 ? -3.188 11.486 -21.651 1.00 81.12 459 ASN A C 1
ATOM 3662 O O . ASN A 1 459 ? -2.633 11.715 -20.572 1.00 81.12 459 ASN A O 1
ATOM 3666 N N . PHE A 1 460 ? -2.652 11.851 -22.824 1.00 84.00 460 PHE A N 1
ATOM 3667 C CA . PHE A 1 460 ? -1.287 12.383 -22.933 1.00 84.00 460 PHE A CA 1
ATOM 3668 C C . PHE A 1 460 ? -1.051 13.628 -22.070 1.00 84.00 460 PHE A C 1
ATOM 3670 O O . PHE A 1 460 ? -0.081 13.681 -21.318 1.00 84.00 460 PHE A O 1
ATOM 3677 N N . CYS A 1 461 ? -1.926 14.633 -22.159 1.00 82.19 461 CYS A N 1
ATOM 3678 C CA . CYS A 1 461 ? -1.730 15.903 -21.457 1.00 82.19 461 CYS A CA 1
ATOM 3679 C C . CYS A 1 461 ? -1.735 15.735 -19.933 1.00 82.19 461 CYS A C 1
ATOM 3681 O O . CYS A 1 461 ? -0.874 16.301 -19.262 1.00 82.19 461 CYS A O 1
ATOM 3683 N N . GLN A 1 462 ? -2.660 14.936 -19.389 1.00 82.62 462 GLN A N 1
ATOM 3684 C CA . GLN A 1 462 ? -2.733 14.728 -17.945 1.00 82.62 462 GLN A CA 1
ATOM 3685 C C . GLN A 1 462 ? -1.546 13.898 -17.443 1.00 82.62 462 GLN A C 1
ATOM 3687 O O . GLN A 1 462 ? -0.907 14.297 -16.479 1.00 82.62 462 GLN A O 1
ATOM 3692 N N . SER A 1 463 ? -1.163 12.814 -18.126 1.00 84.62 463 SER A N 1
ATOM 3693 C CA . SER A 1 463 ? 0.025 12.047 -17.722 1.00 84.62 463 SER A CA 1
ATOM 3694 C C . SER A 1 463 ? 1.346 12.794 -17.939 1.00 84.62 463 SER A C 1
ATOM 3696 O O . SER A 1 463 ? 2.284 12.546 -17.190 1.00 84.62 463 SER A O 1
ATOM 3698 N N . SER A 1 464 ? 1.431 13.734 -18.888 1.00 83.81 464 SER A N 1
ATOM 3699 C CA . SER A 1 464 ? 2.573 14.658 -19.015 1.00 83.81 464 SER A CA 1
ATOM 3700 C C . SER A 1 464 ? 2.660 15.627 -17.834 1.00 83.81 464 SER A C 1
ATOM 3702 O O . SER A 1 464 ? 3.748 15.854 -17.306 1.00 83.81 464 SER A O 1
ATOM 3704 N N . TYR A 1 465 ? 1.520 16.164 -17.386 1.00 85.81 465 TYR A N 1
ATOM 3705 C CA . TYR A 1 465 ? 1.431 16.976 -16.170 1.00 85.81 465 TYR A CA 1
ATOM 3706 C C . TYR A 1 465 ? 1.838 16.154 -14.937 1.00 85.81 465 TYR A C 1
ATOM 3708 O O . TYR A 1 465 ? 2.746 16.544 -14.205 1.00 85.81 465 TYR A O 1
ATOM 3716 N N . ASP A 1 466 ? 1.234 14.980 -14.749 1.00 82.44 466 ASP A N 1
ATOM 3717 C CA . ASP A 1 466 ? 1.474 14.118 -13.590 1.00 82.44 466 ASP A CA 1
ATOM 3718 C C . ASP A 1 466 ? 2.933 13.621 -13.540 1.00 82.44 466 ASP A C 1
ATOM 3720 O O . ASP A 1 466 ? 3.559 13.666 -12.480 1.00 82.44 466 ASP A O 1
ATOM 3724 N N . ALA A 1 467 ? 3.518 13.237 -14.685 1.00 84.75 467 ALA A N 1
ATOM 3725 C CA . ALA A 1 467 ? 4.936 12.884 -14.797 1.00 84.75 467 ALA A CA 1
ATOM 3726 C C . ALA A 1 467 ? 5.852 14.065 -14.443 1.00 84.75 467 ALA A C 1
ATOM 3728 O O . ALA A 1 467 ? 6.766 13.915 -13.629 1.00 84.75 467 ALA A O 1
ATOM 3729 N N . PHE A 1 468 ? 5.597 15.251 -15.009 1.00 86.94 468 PHE A N 1
ATOM 3730 C CA . PHE A 1 468 ? 6.394 16.444 -14.727 1.00 86.94 468 PHE A CA 1
ATOM 3731 C C . PHE A 1 468 ? 6.359 16.816 -13.238 1.00 86.94 468 PHE A C 1
ATOM 3733 O O . PHE A 1 468 ? 7.414 17.051 -12.648 1.00 86.94 468 PHE A O 1
ATOM 3740 N N . TYR A 1 469 ? 5.183 16.816 -12.603 1.00 82.44 469 TYR A N 1
ATOM 3741 C CA . TYR A 1 469 ? 5.062 17.142 -11.179 1.00 82.44 469 TYR A CA 1
ATOM 3742 C C . TYR A 1 469 ? 5.671 16.067 -10.266 1.00 82.44 469 TYR A C 1
ATOM 3744 O O . TYR A 1 469 ? 6.321 16.424 -9.281 1.00 82.44 469 TYR A O 1
ATOM 3752 N N . LEU A 1 470 ? 5.550 14.776 -10.602 1.00 81.69 470 LEU A N 1
ATOM 3753 C CA . LEU A 1 470 ? 6.217 13.680 -9.883 1.00 81.69 470 LEU A CA 1
ATOM 3754 C C . LEU A 1 470 ? 7.748 13.834 -9.902 1.00 81.69 470 LEU A C 1
ATOM 3756 O O . LEU A 1 470 ? 8.407 13.719 -8.862 1.00 81.69 470 LEU A O 1
ATOM 3760 N N . ILE A 1 471 ? 8.306 14.139 -11.079 1.00 83.62 471 ILE A N 1
ATOM 3761 C CA . ILE A 1 471 ? 9.740 14.376 -11.283 1.00 83.62 471 ILE A CA 1
ATOM 3762 C C . ILE A 1 471 ? 10.179 15.653 -10.556 1.00 83.62 471 ILE A C 1
ATOM 3764 O O . ILE A 1 471 ? 11.179 15.632 -9.842 1.00 83.62 471 ILE A O 1
ATOM 3768 N N . PHE A 1 472 ? 9.427 16.753 -10.669 1.00 83.06 472 PHE A N 1
ATOM 3769 C CA . PHE A 1 472 ? 9.774 18.035 -10.048 1.00 83.06 472 PHE A CA 1
ATOM 3770 C C . PHE A 1 472 ? 9.778 17.965 -8.512 1.00 83.06 472 PHE A C 1
ATOM 3772 O O . PHE A 1 472 ? 10.721 18.451 -7.881 1.00 83.06 472 PHE A O 1
ATOM 3779 N N . ARG A 1 473 ? 8.787 17.293 -7.906 1.00 79.12 473 ARG A N 1
ATOM 3780 C CA . ARG A 1 473 ? 8.720 17.046 -6.449 1.00 79.12 473 ARG A CA 1
ATOM 3781 C C . ARG A 1 473 ? 9.901 16.222 -5.931 1.00 79.12 473 ARG A C 1
ATOM 3783 O O . ARG A 1 473 ? 10.323 16.404 -4.793 1.00 79.12 473 ARG A O 1
ATOM 3790 N N . ASN A 1 474 ? 10.494 15.372 -6.772 1.00 77.88 474 ASN A N 1
ATOM 3791 C CA . ASN A 1 474 ? 11.639 14.524 -6.420 1.00 77.88 474 ASN A CA 1
ATOM 3792 C C . ASN A 1 474 ? 12.935 14.906 -7.166 1.00 77.88 474 ASN A C 1
ATOM 3794 O O . ASN A 1 474 ? 13.865 14.102 -7.241 1.00 77.88 474 ASN A O 1
ATOM 3798 N N . LYS A 1 475 ? 13.032 16.145 -7.677 1.00 78.50 475 LYS A N 1
ATOM 3799 C CA . LYS A 1 475 ? 14.056 16.606 -8.640 1.00 78.50 475 LYS A CA 1
ATOM 3800 C C . LYS A 1 475 ? 15.507 16.255 -8.300 1.00 78.50 475 LYS A C 1
ATOM 3802 O O . LYS A 1 475 ? 16.244 15.830 -9.185 1.00 78.50 475 LYS A O 1
ATOM 3807 N N . ARG A 1 476 ? 15.921 16.379 -7.029 1.00 72.88 476 ARG A N 1
ATOM 3808 C CA . ARG A 1 476 ? 17.287 16.023 -6.590 1.00 72.88 476 ARG A CA 1
ATOM 3809 C C . ARG A 1 476 ? 17.548 14.521 -6.717 1.00 72.88 476 ARG A C 1
ATOM 3811 O O . ARG A 1 476 ? 18.626 14.137 -7.149 1.00 72.88 476 ARG A O 1
ATOM 3818 N N . GLN A 1 477 ? 16.580 13.688 -6.332 1.00 70.19 477 GLN A N 1
ATOM 3819 C CA . GLN A 1 477 ? 16.706 12.238 -6.441 1.00 70.19 477 GLN A CA 1
ATOM 3820 C C . GL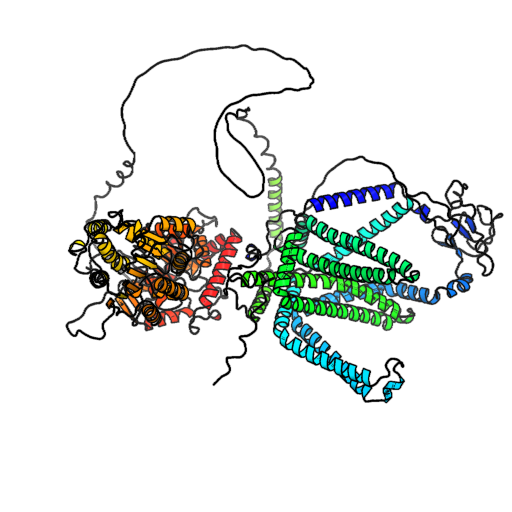N A 1 477 ? 16.653 11.825 -7.915 1.00 70.19 477 GLN A C 1
ATOM 3822 O O . GLN A 1 477 ? 17.604 11.217 -8.392 1.00 70.19 477 GLN A O 1
ATOM 3827 N N . PHE A 1 478 ? 15.610 12.222 -8.654 1.00 80.00 478 PHE A N 1
ATOM 3828 C CA . PHE A 1 478 ? 15.470 11.854 -10.066 1.00 80.00 478 PHE A CA 1
ATOM 3829 C C . PHE A 1 478 ? 16.700 12.267 -10.890 1.00 80.00 478 PHE A C 1
ATOM 3831 O O . PHE A 1 478 ? 17.260 11.440 -11.603 1.00 80.00 478 PHE A O 1
ATOM 3838 N N . GLY A 1 479 ? 17.161 13.518 -10.756 1.00 76.19 479 GLY A N 1
ATOM 3839 C CA . GLY A 1 479 ? 18.289 14.040 -11.533 1.00 76.19 479 GLY A CA 1
ATOM 3840 C C . GLY A 1 479 ? 19.585 13.254 -11.321 1.00 76.19 479 GLY A C 1
ATOM 3841 O O . GLY A 1 479 ? 20.241 12.896 -12.294 1.00 76.19 479 GLY A O 1
ATOM 3842 N N . ILE A 1 480 ? 19.922 12.918 -10.069 1.00 72.12 480 ILE A N 1
ATOM 3843 C CA . ILE A 1 480 ? 21.112 12.109 -9.753 1.00 72.12 480 ILE A CA 1
ATOM 3844 C C . ILE A 1 480 ? 20.963 10.682 -10.302 1.00 72.12 480 ILE A C 1
ATOM 3846 O O . ILE A 1 480 ? 21.904 10.147 -10.884 1.00 72.12 480 ILE A O 1
ATOM 3850 N N . GLN A 1 481 ? 19.793 10.056 -10.139 1.00 74.94 481 GLN A N 1
ATOM 3851 C CA . GLN A 1 481 ? 19.589 8.662 -10.548 1.00 74.94 481 GLN A CA 1
ATOM 3852 C C . GLN A 1 481 ? 19.547 8.498 -12.076 1.00 74.94 481 GLN A C 1
ATOM 3854 O O . GLN A 1 481 ? 20.190 7.589 -12.599 1.00 74.94 481 GLN A O 1
ATOM 3859 N N . SER A 1 482 ? 18.885 9.411 -12.793 1.00 78.62 482 SER A N 1
ATOM 3860 C CA . SER A 1 482 ? 18.847 9.421 -14.261 1.00 78.62 482 SER A CA 1
ATOM 3861 C C . SER A 1 482 ? 20.219 9.754 -14.868 1.00 78.62 482 SER A C 1
ATOM 3863 O O . SER A 1 482 ? 20.665 9.051 -15.773 1.00 78.62 482 SER A O 1
ATOM 3865 N N . ALA A 1 483 ? 20.958 10.731 -14.321 1.00 78.44 483 ALA A N 1
ATOM 3866 C CA . ALA A 1 483 ? 22.310 11.053 -14.792 1.00 78.44 483 ALA A CA 1
ATOM 3867 C C . ALA A 1 483 ? 23.291 9.876 -14.624 1.00 78.44 483 ALA A C 1
ATOM 3869 O O . ALA A 1 483 ? 24.010 9.537 -15.563 1.00 78.44 483 ALA A O 1
ATOM 3870 N N . LEU A 1 484 ? 23.284 9.203 -13.465 1.00 75.62 484 LEU A N 1
ATOM 3871 C CA . LEU A 1 484 ? 24.102 8.003 -13.241 1.00 75.62 484 LEU A CA 1
ATOM 3872 C C . LEU A 1 484 ? 23.712 6.855 -14.188 1.00 75.62 484 LEU A C 1
ATOM 3874 O O . LEU A 1 484 ? 24.594 6.183 -14.720 1.00 75.62 484 LEU A O 1
ATOM 3878 N N . GLY A 1 485 ? 22.413 6.661 -14.443 1.00 79.62 485 GLY A N 1
ATOM 3879 C CA . GLY A 1 485 ? 21.922 5.693 -15.427 1.00 79.62 485 GLY A CA 1
ATOM 3880 C C . GLY A 1 485 ? 22.416 5.989 -16.847 1.00 79.62 485 GLY A C 1
ATOM 3881 O O . GLY A 1 485 ? 22.903 5.088 -17.527 1.00 79.62 485 GLY A O 1
ATOM 3882 N N . GLN A 1 486 ? 22.371 7.252 -17.280 1.00 82.81 486 GLN A N 1
ATOM 3883 C CA . GLN A 1 486 ? 22.857 7.673 -18.599 1.00 82.81 486 GLN A CA 1
ATOM 3884 C C . GLN A 1 486 ? 24.378 7.528 -18.744 1.00 82.81 486 GLN A C 1
ATOM 3886 O O . GLN A 1 486 ? 24.837 7.008 -19.759 1.00 82.81 486 GLN A O 1
ATOM 3891 N N . ILE A 1 487 ? 25.165 7.902 -17.729 1.00 82.81 487 ILE A N 1
ATOM 3892 C CA . ILE A 1 487 ? 26.627 7.698 -17.723 1.00 82.81 487 ILE A CA 1
ATOM 3893 C C . ILE A 1 487 ? 26.960 6.202 -17.846 1.00 82.81 487 ILE A C 1
ATOM 3895 O O . ILE A 1 487 ? 27.795 5.816 -18.664 1.00 82.81 487 ILE A O 1
ATOM 3899 N N . PHE A 1 488 ? 26.264 5.350 -17.089 1.00 81.88 488 PHE A N 1
ATOM 3900 C CA . PHE A 1 488 ? 26.433 3.896 -17.127 1.00 81.88 488 PHE A CA 1
ATOM 3901 C C . PHE A 1 488 ? 26.062 3.288 -18.493 1.00 81.88 488 PHE A C 1
ATOM 3903 O O . PHE A 1 488 ? 26.793 2.439 -19.007 1.00 81.88 488 PHE A O 1
ATOM 3910 N N . LEU A 1 489 ? 24.969 3.750 -19.112 1.00 84.25 489 LEU A N 1
ATOM 3911 C CA . LEU A 1 489 ? 24.565 3.372 -20.473 1.00 84.25 489 LEU A CA 1
ATOM 3912 C C . LEU A 1 489 ? 25.624 3.757 -21.516 1.00 84.25 489 LEU A C 1
ATOM 3914 O O . LEU A 1 489 ? 25.991 2.926 -22.345 1.00 84.25 489 LEU A O 1
ATOM 3918 N N . ILE A 1 490 ? 26.131 4.994 -21.457 1.00 86.62 490 ILE A N 1
ATOM 3919 C CA . ILE A 1 490 ? 27.148 5.511 -22.385 1.00 86.62 490 ILE A CA 1
ATOM 3920 C C . ILE A 1 490 ? 28.453 4.722 -22.250 1.00 86.62 490 ILE A C 1
ATOM 3922 O O . ILE A 1 490 ? 28.992 4.278 -23.261 1.00 86.62 490 ILE A O 1
ATOM 3926 N N . PHE A 1 491 ? 28.930 4.488 -21.024 1.00 86.06 491 PHE A N 1
ATOM 3927 C CA . PHE A 1 491 ? 30.132 3.687 -20.780 1.00 86.06 491 PHE A CA 1
ATOM 3928 C C . PHE A 1 491 ? 29.971 2.253 -21.302 1.00 86.06 491 PHE A C 1
ATOM 3930 O O . PHE A 1 491 ? 30.824 1.762 -22.035 1.00 86.06 491 PHE A O 1
ATOM 3937 N N . SER A 1 492 ? 28.839 1.605 -21.001 1.00 86.62 492 SER A N 1
ATOM 3938 C CA . SER A 1 492 ? 28.548 0.241 -21.466 1.00 86.62 492 SER A CA 1
ATOM 3939 C C . SER A 1 492 ? 28.536 0.149 -22.993 1.00 86.62 492 SER A C 1
ATOM 3941 O O . SER A 1 492 ? 29.143 -0.755 -23.562 1.00 86.62 492 SER A O 1
ATOM 3943 N N . MET A 1 493 ? 27.900 1.116 -23.662 1.00 90.56 493 MET A N 1
ATOM 3944 C CA . MET A 1 493 ? 27.889 1.220 -25.121 1.00 90.56 493 MET A CA 1
ATOM 3945 C C . MET A 1 493 ? 29.309 1.394 -25.675 1.00 90.56 493 MET A C 1
ATOM 3947 O O . MET A 1 493 ? 29.703 0.621 -26.542 1.00 90.56 493 MET A O 1
ATOM 3951 N N . LEU A 1 494 ? 30.098 2.334 -25.140 1.00 88.94 494 LEU A N 1
ATOM 3952 C CA . LEU A 1 494 ? 31.484 2.565 -25.569 1.00 88.94 494 LEU A CA 1
ATOM 3953 C C . LEU A 1 494 ? 32.373 1.326 -25.381 1.00 88.94 494 LEU A C 1
ATOM 3955 O O . LEU A 1 494 ? 33.197 1.032 -26.246 1.00 88.94 494 LEU A O 1
ATOM 3959 N N . CYS A 1 495 ? 32.203 0.562 -24.299 1.00 88.81 495 CYS A N 1
ATOM 3960 C CA . CYS A 1 495 ? 32.919 -0.701 -24.111 1.00 88.81 495 CYS A CA 1
ATOM 3961 C C . CYS A 1 495 ? 32.542 -1.744 -25.173 1.00 88.81 495 CYS A C 1
ATOM 3963 O O . CYS A 1 495 ? 33.435 -2.344 -25.770 1.00 88.81 495 CYS A O 1
ATOM 3965 N N . ILE A 1 496 ? 31.244 -1.934 -25.444 1.00 93.31 496 ILE A N 1
ATOM 3966 C CA . ILE A 1 496 ? 30.764 -2.876 -26.469 1.00 93.31 496 ILE A CA 1
ATOM 3967 C C . ILE A 1 496 ? 31.315 -2.493 -27.851 1.00 93.31 496 ILE A C 1
ATOM 3969 O O . ILE A 1 496 ? 31.838 -3.358 -28.557 1.00 93.31 496 ILE A O 1
ATOM 3973 N N . THR A 1 497 ? 31.249 -1.213 -28.239 1.00 94.12 497 THR A N 1
ATOM 3974 C CA . THR A 1 497 ? 31.721 -0.758 -29.559 1.00 94.12 497 THR A CA 1
ATOM 3975 C C . THR A 1 497 ? 33.223 -0.891 -29.715 1.00 94.12 497 THR A C 1
ATOM 3977 O O . THR A 1 497 ? 33.684 -1.406 -30.730 1.00 94.12 497 THR A O 1
ATOM 3980 N N . SER A 1 498 ? 33.986 -0.468 -28.706 1.00 92.06 498 SER A N 1
ATOM 3981 C CA . SER A 1 498 ? 35.449 -0.449 -28.772 1.00 92.06 498 SER A CA 1
ATOM 3982 C C . SER A 1 498 ? 36.020 -1.865 -28.770 1.00 92.06 498 SER A C 1
ATOM 3984 O O . SER A 1 498 ? 36.918 -2.156 -29.552 1.00 92.06 498 SER A O 1
ATOM 3986 N N . LEU A 1 499 ? 35.456 -2.775 -27.965 1.00 93.81 499 LEU A N 1
ATOM 3987 C CA . LEU A 1 499 ? 35.873 -4.177 -27.951 1.00 93.81 499 LEU A CA 1
ATOM 3988 C C . LEU A 1 499 ? 35.489 -4.902 -29.252 1.00 93.81 499 LEU A C 1
ATOM 3990 O O . LEU A 1 499 ? 36.299 -5.648 -29.792 1.00 93.81 499 LEU A O 1
ATOM 3994 N N . SER A 1 500 ? 34.299 -4.636 -29.804 1.00 94.50 500 SER A N 1
ATOM 3995 C CA . SER A 1 500 ? 33.873 -5.219 -31.088 1.00 94.50 500 SER A CA 1
ATOM 3996 C C . SER A 1 500 ? 34.730 -4.727 -32.260 1.00 94.50 500 SER A C 1
ATOM 3998 O O . SER A 1 500 ? 35.135 -5.527 -33.103 1.00 94.50 500 SER A O 1
ATOM 4000 N N . ALA A 1 501 ? 35.043 -3.427 -32.300 1.00 93.25 501 ALA A N 1
ATOM 4001 C CA . ALA A 1 501 ? 35.921 -2.840 -33.309 1.00 93.25 501 ALA A CA 1
ATOM 4002 C C . ALA A 1 501 ? 37.367 -3.343 -33.173 1.00 93.25 501 ALA A C 1
ATOM 4004 O O . ALA A 1 501 ? 37.986 -3.658 -34.184 1.00 93.25 501 ALA A O 1
ATOM 4005 N N . LEU A 1 502 ? 37.876 -3.506 -31.944 1.00 94.19 502 LEU A N 1
ATOM 4006 C CA . LEU A 1 502 ? 39.189 -4.104 -31.683 1.00 94.19 502 LEU A CA 1
ATOM 4007 C C . LEU A 1 502 ? 39.254 -5.564 -32.158 1.00 94.19 502 LEU A C 1
ATOM 4009 O O . LEU A 1 502 ? 40.226 -5.944 -32.803 1.00 94.19 502 LEU A O 1
ATOM 4013 N N . CYS A 1 503 ? 38.218 -6.373 -31.913 1.00 93.75 503 CYS A N 1
ATOM 4014 C CA . CYS A 1 503 ? 38.136 -7.719 -32.485 1.00 93.75 503 CYS A CA 1
ATOM 4015 C C . CYS A 1 503 ? 38.134 -7.687 -34.023 1.00 93.75 503 CYS A C 1
ATOM 4017 O O . CYS A 1 503 ? 38.823 -8.492 -34.639 1.00 93.75 503 CYS A O 1
ATOM 4019 N N . GLY A 1 504 ? 37.411 -6.747 -34.643 1.00 92.69 504 GLY A N 1
ATOM 4020 C CA . GLY A 1 504 ? 37.426 -6.550 -36.096 1.00 92.69 504 GLY A CA 1
ATOM 4021 C C . GLY A 1 504 ? 38.808 -6.180 -36.641 1.00 92.69 504 GLY A C 1
ATOM 4022 O O . GLY A 1 504 ? 39.262 -6.800 -37.598 1.00 92.69 504 GLY A O 1
ATOM 4023 N N . PHE A 1 505 ? 39.495 -5.235 -35.992 1.00 94.31 505 PHE A N 1
ATOM 4024 C CA . PHE A 1 505 ? 40.867 -4.833 -36.313 1.00 94.31 505 PHE A CA 1
ATOM 4025 C C . PHE A 1 505 ? 41.838 -6.020 -36.225 1.00 94.31 505 PHE A C 1
ATOM 4027 O O . PHE A 1 505 ? 42.548 -6.304 -37.183 1.00 94.31 505 PHE A O 1
ATOM 4034 N N . LEU A 1 506 ? 41.808 -6.773 -35.121 1.00 93.38 506 LEU A N 1
ATOM 4035 C CA . LEU A 1 506 ? 42.671 -7.944 -34.932 1.00 93.38 506 LEU A CA 1
ATOM 4036 C C . LEU A 1 506 ? 42.395 -9.059 -35.957 1.00 93.38 506 LEU A C 1
ATOM 4038 O O . LEU A 1 506 ? 43.323 -9.760 -36.350 1.00 93.38 506 LEU A O 1
ATOM 4042 N N . ILE A 1 507 ? 41.148 -9.217 -36.421 1.00 92.19 507 ILE A N 1
ATOM 4043 C CA . ILE A 1 507 ? 40.818 -10.159 -37.502 1.00 92.19 507 ILE A CA 1
ATOM 4044 C C . ILE A 1 507 ? 41.448 -9.711 -38.827 1.00 92.19 507 ILE A C 1
ATOM 4046 O O . ILE A 1 507 ? 42.020 -10.545 -39.522 1.00 92.19 507 ILE A O 1
ATOM 4050 N N . ILE A 1 508 ? 41.378 -8.424 -39.185 1.00 93.19 508 ILE A N 1
ATOM 4051 C CA . ILE A 1 508 ? 41.945 -7.952 -40.460 1.00 93.19 508 ILE A CA 1
ATOM 4052 C C . ILE A 1 508 ? 43.478 -7.857 -40.452 1.00 93.19 508 ILE A C 1
ATOM 4054 O O . ILE A 1 508 ? 44.077 -8.005 -41.510 1.00 93.19 508 ILE A O 1
ATOM 4058 N N . THR A 1 509 ? 44.126 -7.664 -39.295 1.00 91.06 509 THR A N 1
ATOM 4059 C CA . THR A 1 509 ? 45.597 -7.574 -39.209 1.00 91.06 509 THR A CA 1
ATOM 4060 C C . THR A 1 509 ? 46.308 -8.905 -38.953 1.00 91.06 509 THR A C 1
ATOM 4062 O O . THR A 1 509 ? 47.456 -9.046 -39.371 1.00 91.06 509 THR A O 1
ATOM 4065 N N . HIS A 1 510 ? 45.671 -9.882 -38.292 1.00 90.62 510 HIS A N 1
ATOM 4066 C CA . HIS A 1 510 ? 46.317 -11.150 -37.905 1.00 90.62 510 HIS A CA 1
ATOM 4067 C C . HIS A 1 510 ? 45.777 -12.406 -38.608 1.00 90.62 510 HIS A C 1
ATOM 4069 O O . HIS A 1 510 ? 46.240 -13.504 -38.304 1.00 90.62 510 HIS A O 1
ATOM 4075 N N . VAL A 1 511 ? 44.821 -12.286 -39.535 1.00 90.19 511 VAL A N 1
ATOM 4076 C CA . VAL A 1 511 ? 44.398 -13.405 -40.394 1.00 90.19 511 VAL A CA 1
ATOM 4077 C C . VAL A 1 511 ? 44.972 -13.206 -41.793 1.00 90.19 511 VAL A C 1
ATOM 4079 O O . VAL A 1 511 ? 44.554 -12.292 -42.503 1.00 90.19 511 VAL A O 1
ATOM 4082 N N . ASP A 1 512 ? 45.877 -14.101 -42.199 1.00 85.06 512 ASP A N 1
ATOM 4083 C CA . ASP A 1 512 ? 46.691 -14.020 -43.429 1.00 85.06 512 ASP A CA 1
ATOM 4084 C C . ASP A 1 512 ? 45.892 -13.721 -44.711 1.00 85.06 512 ASP A C 1
ATOM 4086 O O . ASP A 1 512 ? 46.380 -13.067 -45.628 1.00 85.06 512 ASP A O 1
ATOM 4090 N N . HIS A 1 513 ? 44.639 -14.182 -44.784 1.00 86.38 513 HIS A N 1
ATOM 4091 C CA . HIS A 1 513 ? 43.760 -13.939 -45.930 1.00 86.38 513 HIS A CA 1
ATOM 4092 C C . HIS A 1 513 ? 43.357 -12.463 -46.101 1.00 86.38 513 HIS A C 1
ATOM 4094 O O . HIS A 1 513 ? 43.121 -12.024 -47.223 1.00 86.38 513 HIS A O 1
ATOM 4100 N N . TYR A 1 514 ? 43.267 -11.707 -45.004 1.00 86.25 514 TYR A N 1
ATOM 4101 C CA . TYR A 1 514 ? 42.850 -10.302 -45.003 1.00 86.25 514 TYR A CA 1
ATOM 4102 C C . TYR A 1 514 ? 44.047 -9.351 -44.905 1.00 86.25 514 TYR A C 1
ATOM 4104 O O . TYR A 1 514 ? 44.084 -8.351 -45.619 1.00 86.25 514 TYR A O 1
ATOM 4112 N N . SER A 1 515 ? 45.052 -9.686 -44.091 1.00 82.94 515 SER A N 1
ATOM 4113 C CA . SER A 1 515 ? 46.218 -8.824 -43.836 1.00 82.94 515 SER A CA 1
ATOM 4114 C C . SER A 1 515 ? 47.119 -8.601 -45.057 1.00 82.94 515 SER A C 1
ATOM 4116 O O . SER A 1 515 ? 47.905 -7.658 -45.067 1.00 82.94 515 SER A O 1
ATOM 4118 N N . ILE A 1 516 ? 46.994 -9.441 -46.091 1.00 82.38 516 ILE A N 1
ATOM 4119 C CA . ILE A 1 516 ? 47.740 -9.339 -47.355 1.00 82.38 516 ILE A CA 1
ATOM 4120 C C . ILE A 1 516 ? 46.976 -8.533 -48.426 1.00 82.38 516 ILE A C 1
ATOM 4122 O O . ILE A 1 516 ? 47.601 -8.018 -49.351 1.00 82.38 516 ILE A O 1
ATOM 4126 N N . MET A 1 517 ? 45.642 -8.418 -48.337 1.00 79.81 517 MET A N 1
ATOM 4127 C CA . MET A 1 517 ? 44.808 -7.860 -49.422 1.00 79.81 517 MET A CA 1
ATOM 4128 C C . MET A 1 517 ? 44.124 -6.517 -49.104 1.00 79.81 517 MET A C 1
ATOM 4130 O O . MET A 1 517 ? 43.493 -5.937 -49.990 1.00 79.81 517 MET A O 1
ATOM 4134 N N . ILE A 1 518 ? 44.252 -6.025 -47.868 1.00 83.50 518 ILE A N 1
ATOM 4135 C CA . ILE A 1 518 ? 43.738 -4.722 -47.415 1.00 83.50 518 ILE A CA 1
ATOM 4136 C C . ILE A 1 518 ? 44.853 -3.675 -47.493 1.00 83.50 518 ILE A C 1
ATOM 4138 O O . ILE A 1 518 ? 45.961 -3.921 -47.019 1.00 83.50 518 ILE A O 1
ATOM 4142 N N . PHE A 1 519 ? 44.553 -2.500 -48.047 1.00 82.75 519 PHE A N 1
ATOM 4143 C CA . PHE A 1 519 ? 45.494 -1.383 -48.137 1.00 82.75 519 PHE A CA 1
ATOM 4144 C C . PHE A 1 519 ? 45.546 -0.549 -46.847 1.00 82.75 519 PHE A C 1
ATOM 4146 O O . PHE A 1 519 ? 46.634 -0.310 -46.326 1.00 82.75 519 PHE A O 1
ATOM 4153 N N . GLU A 1 520 ? 44.396 -0.129 -46.305 1.00 86.38 520 GLU A N 1
ATOM 4154 C CA . GLU A 1 520 ? 44.323 0.717 -45.103 1.00 86.38 520 GLU A CA 1
ATOM 4155 C C . GLU A 1 520 ? 43.316 0.163 -44.066 1.00 86.38 520 GLU A C 1
ATOM 4157 O O . GLU A 1 520 ? 42.107 0.415 -44.164 1.00 86.38 520 GLU A O 1
ATOM 4162 N N . PRO A 1 521 ? 43.771 -0.578 -43.031 1.00 88.00 521 PRO A N 1
ATOM 4163 C CA . PRO A 1 521 ? 42.886 -1.222 -42.058 1.00 88.00 521 PRO A CA 1
ATOM 4164 C C . PRO A 1 521 ? 42.079 -0.241 -41.190 1.00 88.00 521 PRO A C 1
ATOM 4166 O O . PRO A 1 521 ? 41.074 -0.647 -40.590 1.00 88.00 521 PRO A O 1
ATOM 4169 N N . ALA A 1 522 ? 42.453 1.041 -41.115 1.00 87.75 522 ALA A N 1
ATOM 4170 C CA . ALA A 1 522 ? 41.691 2.042 -40.373 1.00 87.75 522 ALA A CA 1
ATOM 4171 C C . ALA A 1 522 ? 40.268 2.232 -40.929 1.00 87.75 522 ALA A C 1
ATOM 4173 O O . ALA A 1 522 ? 39.322 2.361 -40.147 1.00 87.75 522 ALA A O 1
ATOM 4174 N N . VAL A 1 523 ? 40.079 2.204 -42.255 1.00 86.81 523 VAL A N 1
ATOM 4175 C CA . VAL A 1 523 ? 38.776 2.507 -42.876 1.00 86.81 523 VAL A CA 1
ATOM 4176 C C . VAL A 1 523 ? 37.730 1.408 -42.610 1.00 86.81 523 VAL A C 1
ATOM 4178 O O . VAL A 1 523 ? 36.657 1.742 -42.091 1.00 86.81 523 VAL A O 1
ATOM 4181 N N . PRO A 1 524 ? 38.016 0.103 -42.820 1.00 90.00 524 PRO A N 1
ATOM 4182 C CA . PRO A 1 524 ? 37.148 -0.975 -42.343 1.00 90.00 524 PRO A CA 1
ATOM 4183 C C . PRO A 1 524 ? 36.906 -0.927 -40.829 1.00 90.00 524 PRO A C 1
ATOM 4185 O O . PRO A 1 524 ? 35.782 -1.144 -40.382 1.00 90.00 524 PRO A O 1
ATOM 4188 N N . THR A 1 525 ? 37.916 -0.574 -40.025 1.00 91.69 525 THR A N 1
ATOM 4189 C CA . THR A 1 525 ? 37.784 -0.515 -38.556 1.00 91.69 525 THR A CA 1
ATOM 4190 C C . THR A 1 525 ? 36.822 0.586 -38.091 1.00 91.69 525 THR A C 1
ATOM 4192 O O . THR A 1 525 ? 36.033 0.366 -37.168 1.00 91.69 525 THR A O 1
ATOM 4195 N N . VAL A 1 526 ? 36.798 1.746 -38.757 1.00 91.50 526 VAL A N 1
ATOM 4196 C CA . VAL A 1 526 ? 35.790 2.793 -38.505 1.00 91.50 526 VAL A CA 1
ATOM 4197 C C . VAL A 1 526 ? 34.386 2.308 -38.885 1.00 91.50 526 VAL A C 1
ATOM 4199 O O . VAL A 1 526 ? 33.439 2.525 -38.125 1.00 91.50 526 VAL A O 1
ATOM 4202 N N . LEU A 1 527 ? 34.233 1.587 -40.002 1.00 90.31 527 LEU A N 1
ATOM 4203 C CA . LEU A 1 527 ? 32.951 0.988 -40.392 1.00 90.31 527 LEU A CA 1
ATOM 4204 C C . LEU A 1 527 ? 32.476 -0.070 -39.374 1.00 90.31 527 LEU A C 1
ATOM 4206 O O . LEU A 1 527 ? 31.304 -0.071 -38.987 1.00 90.31 527 LEU A O 1
ATOM 4210 N N . PHE A 1 528 ? 33.385 -0.917 -38.879 1.00 94.38 528 PHE A N 1
ATOM 4211 C CA . PHE A 1 528 ? 33.122 -1.882 -37.807 1.00 94.38 528 PHE A CA 1
ATOM 4212 C C . PHE A 1 528 ? 32.640 -1.188 -36.525 1.00 94.38 528 PHE A C 1
ATOM 4214 O O . PHE A 1 528 ? 31.649 -1.618 -35.933 1.00 94.38 528 PHE A O 1
ATOM 4221 N N . PHE A 1 529 ? 33.287 -0.088 -36.121 1.00 93.50 529 PHE A N 1
ATOM 4222 C CA . PHE A 1 529 ? 32.882 0.704 -34.956 1.00 93.50 529 PHE A CA 1
ATOM 4223 C C . PHE A 1 529 ? 31.481 1.311 -35.127 1.00 93.50 529 PHE A C 1
ATOM 4225 O O . PHE A 1 529 ? 30.661 1.221 -34.213 1.00 93.50 529 PHE A O 1
ATOM 4232 N N . LEU A 1 530 ? 31.171 1.881 -36.297 1.00 91.12 530 LEU A N 1
ATOM 4233 C CA . LEU A 1 530 ? 29.860 2.476 -36.587 1.00 91.12 530 LEU A CA 1
ATOM 4234 C C . LEU A 1 530 ? 28.726 1.438 -36.567 1.00 91.12 530 LEU A C 1
ATOM 4236 O O . LEU A 1 530 ? 27.672 1.688 -35.980 1.00 91.12 530 LEU A O 1
ATOM 4240 N N . VAL A 1 531 ? 28.935 0.254 -37.150 1.00 90.06 531 VAL A N 1
ATOM 4241 C CA . VAL A 1 531 ? 27.930 -0.824 -37.122 1.00 90.06 531 VAL A CA 1
ATOM 4242 C C . VAL A 1 531 ? 27.786 -1.413 -35.716 1.00 90.06 531 VAL A C 1
ATOM 4244 O O . VAL A 1 531 ? 26.660 -1.599 -35.246 1.00 90.06 531 VAL A O 1
ATOM 4247 N N . ALA A 1 532 ? 28.892 -1.612 -34.991 1.00 92.88 532 ALA A N 1
ATOM 4248 C CA . ALA A 1 532 ? 28.842 -2.019 -33.589 1.00 92.88 532 ALA A CA 1
ATOM 4249 C C . ALA A 1 532 ? 28.098 -0.990 -32.716 1.00 92.88 532 ALA A C 1
ATOM 4251 O O . ALA A 1 532 ? 27.340 -1.390 -31.834 1.00 92.88 532 ALA A O 1
ATOM 4252 N N . TYR A 1 533 ? 28.245 0.314 -32.985 1.00 92.69 533 TYR A N 1
ATOM 4253 C CA . TYR A 1 533 ? 27.536 1.387 -32.279 1.00 92.69 533 TYR A CA 1
ATOM 4254 C C . TYR A 1 533 ? 26.023 1.306 -32.462 1.00 92.69 533 TYR A C 1
ATOM 4256 O O . TYR A 1 533 ? 25.289 1.382 -31.478 1.00 92.69 533 TYR A O 1
ATOM 4264 N N . VAL A 1 534 ? 25.540 1.080 -33.687 1.00 88.19 534 VAL A N 1
ATOM 4265 C CA . VAL A 1 534 ? 24.099 0.920 -33.945 1.00 88.19 534 VAL A CA 1
ATOM 4266 C C . VAL A 1 534 ? 23.535 -0.304 -33.210 1.00 88.19 534 VAL A C 1
ATOM 4268 O O . VAL A 1 534 ? 22.471 -0.207 -32.598 1.00 88.19 534 VAL A O 1
ATOM 4271 N N . ILE A 1 535 ? 24.258 -1.431 -33.205 1.00 88.12 535 ILE A N 1
ATOM 4272 C CA . ILE A 1 535 ? 23.857 -2.658 -32.491 1.00 88.12 535 ILE A CA 1
ATOM 4273 C C . ILE A 1 535 ? 23.834 -2.429 -30.969 1.00 88.12 535 ILE A C 1
ATOM 4275 O O . ILE A 1 535 ? 22.828 -2.718 -30.316 1.00 88.12 535 ILE A O 1
ATOM 4279 N N . ALA A 1 536 ? 24.907 -1.864 -30.407 1.00 90.62 536 ALA A N 1
ATOM 4280 C CA . ALA A 1 536 ? 25.027 -1.587 -28.977 1.00 90.62 536 ALA A CA 1
ATOM 4281 C C . ALA A 1 536 ? 23.956 -0.593 -28.497 1.00 90.62 536 ALA A C 1
ATOM 4283 O O . ALA A 1 536 ? 23.301 -0.835 -27.484 1.00 90.62 536 ALA A O 1
ATOM 4284 N N . TYR A 1 537 ? 23.715 0.485 -29.253 1.00 89.06 537 TYR A N 1
ATOM 4285 C CA . TYR A 1 537 ? 22.657 1.457 -28.974 1.00 89.06 537 TYR A CA 1
ATOM 4286 C C . TYR A 1 537 ? 21.269 0.799 -28.945 1.00 89.06 537 TYR A C 1
ATOM 4288 O O . TYR A 1 537 ? 20.512 1.003 -27.996 1.00 89.06 537 TYR A O 1
ATOM 4296 N N . ILE A 1 538 ? 20.952 -0.039 -29.941 1.00 84.31 538 ILE A N 1
ATOM 4297 C CA . ILE A 1 538 ? 19.677 -0.769 -30.031 1.00 84.31 538 ILE A CA 1
ATOM 4298 C C . ILE A 1 538 ? 19.429 -1.650 -28.799 1.00 84.31 538 ILE A C 1
ATOM 4300 O O . ILE A 1 538 ? 18.314 -1.659 -28.274 1.00 84.31 538 ILE A O 1
ATOM 4304 N N . ILE A 1 539 ? 20.449 -2.369 -28.324 1.00 84.81 539 ILE A N 1
ATOM 4305 C CA . ILE A 1 539 ? 20.331 -3.268 -27.167 1.00 84.81 539 ILE A CA 1
ATOM 4306 C C . ILE A 1 539 ? 20.249 -2.461 -25.862 1.00 84.81 539 ILE A C 1
ATOM 4308 O O . ILE A 1 539 ? 19.341 -2.672 -25.053 1.00 84.81 539 ILE A O 1
ATOM 4312 N N . MET A 1 540 ? 21.147 -1.489 -25.669 1.00 87.69 540 MET A N 1
ATOM 4313 C CA . MET A 1 540 ? 21.226 -0.715 -24.427 1.00 87.69 540 MET A CA 1
ATOM 4314 C C . MET A 1 540 ? 20.044 0.247 -24.230 1.00 87.69 540 MET A C 1
ATOM 4316 O O . MET A 1 540 ? 19.647 0.486 -23.089 1.00 87.69 540 MET A O 1
ATOM 4320 N N . ALA A 1 541 ? 19.410 0.734 -25.303 1.00 84.69 541 ALA A N 1
ATOM 4321 C CA . ALA A 1 541 ? 18.196 1.549 -25.209 1.00 84.69 541 ALA A CA 1
ATOM 4322 C C . ALA A 1 541 ? 17.032 0.811 -24.515 1.00 84.69 541 ALA A C 1
ATOM 4324 O O . ALA A 1 541 ? 16.262 1.426 -23.776 1.00 84.69 541 ALA A O 1
ATOM 4325 N N . VAL A 1 542 ? 16.915 -0.512 -24.695 1.00 84.81 542 VAL A N 1
ATOM 4326 C CA . VAL A 1 542 ? 15.868 -1.322 -24.043 1.00 84.81 542 VAL A CA 1
ATOM 4327 C C . VAL A 1 542 ? 16.093 -1.416 -22.535 1.00 84.81 542 VAL A C 1
ATOM 4329 O O . VAL A 1 542 ? 15.149 -1.271 -21.759 1.00 84.81 542 VAL A O 1
ATOM 4332 N N . TYR A 1 543 ? 17.347 -1.601 -22.122 1.00 87.19 543 TYR A N 1
ATOM 4333 C CA . TYR A 1 543 ? 17.743 -1.593 -20.715 1.00 87.19 543 TYR A CA 1
ATOM 4334 C C . TYR A 1 543 ? 17.531 -0.210 -20.072 1.00 87.19 543 TYR A C 1
ATOM 4336 O O . TYR A 1 543 ? 16.998 -0.125 -18.966 1.00 87.19 543 TYR A O 1
ATOM 4344 N N . GLY A 1 544 ? 17.847 0.877 -20.789 1.00 86.06 544 GLY A N 1
ATOM 4345 C CA . GLY A 1 544 ? 17.577 2.247 -20.340 1.00 86.06 544 GLY A CA 1
ATOM 4346 C C . GLY A 1 544 ? 16.091 2.511 -20.079 1.00 86.06 544 GLY A C 1
ATOM 4347 O O . GLY A 1 544 ? 15.726 2.936 -18.986 1.00 86.06 544 GLY A O 1
ATOM 4348 N N . MET A 1 545 ? 15.215 2.157 -21.029 1.00 82.38 545 MET A N 1
ATOM 4349 C CA . MET A 1 545 ? 13.759 2.277 -20.847 1.00 82.38 545 MET A CA 1
ATOM 4350 C C . MET A 1 545 ? 13.232 1.447 -19.664 1.00 82.38 545 MET A C 1
ATOM 4352 O O . MET A 1 545 ? 12.299 1.876 -18.985 1.00 82.38 545 MET A O 1
ATOM 4356 N N . ALA A 1 546 ? 13.815 0.273 -19.393 1.00 81.94 546 ALA A N 1
ATOM 4357 C CA . ALA A 1 546 ? 13.453 -0.535 -18.228 1.00 81.94 546 ALA A CA 1
ATOM 4358 C C . ALA A 1 546 ? 13.869 0.135 -16.904 1.00 81.94 546 ALA A C 1
ATOM 4360 O O . ALA A 1 546 ? 13.084 0.148 -15.954 1.00 81.94 546 ALA A O 1
ATOM 4361 N N . ALA A 1 547 ? 15.064 0.732 -16.848 1.00 85.25 547 ALA A N 1
ATOM 4362 C CA . ALA A 1 547 ? 15.546 1.462 -15.677 1.00 85.25 547 ALA A CA 1
ATOM 4363 C C . ALA A 1 547 ? 14.706 2.720 -15.381 1.00 85.25 547 ALA A C 1
ATOM 4365 O O . ALA A 1 547 ? 14.289 2.911 -14.237 1.00 85.25 547 ALA A O 1
ATOM 4366 N N . ASP A 1 548 ? 14.381 3.529 -16.396 1.00 83.62 548 ASP A N 1
ATOM 4367 C CA . ASP A 1 548 ? 13.528 4.720 -16.242 1.00 83.62 548 ASP A CA 1
ATOM 4368 C C . ASP A 1 548 ? 12.095 4.352 -15.814 1.00 83.62 548 ASP A C 1
ATOM 4370 O O . ASP A 1 548 ? 11.513 4.992 -14.932 1.00 83.62 548 ASP A O 1
ATOM 4374 N N . ALA A 1 549 ? 11.529 3.272 -16.368 1.00 83.19 549 ALA A N 1
ATOM 4375 C CA . ALA A 1 549 ? 10.214 2.780 -15.961 1.00 83.19 549 ALA A CA 1
ATOM 4376 C C . ALA A 1 549 ? 10.187 2.335 -14.488 1.00 83.19 549 ALA A C 1
ATOM 4378 O O . ALA A 1 549 ? 9.245 2.664 -13.761 1.00 83.19 549 ALA A O 1
ATOM 4379 N N . LEU A 1 550 ? 11.228 1.633 -14.024 1.00 81.75 550 LEU A N 1
ATOM 4380 C CA . LEU A 1 550 ? 11.379 1.244 -12.619 1.00 81.75 550 LEU A CA 1
ATOM 4381 C C . LEU A 1 550 ? 11.611 2.459 -11.703 1.00 81.75 550 LEU A C 1
ATOM 4383 O O . LEU A 1 550 ? 11.046 2.503 -10.609 1.00 81.75 550 LEU A O 1
ATOM 4387 N N . LEU A 1 551 ? 12.364 3.469 -12.154 1.00 83.88 551 LEU A N 1
ATOM 4388 C CA . LEU A 1 551 ? 12.571 4.729 -11.432 1.00 83.88 551 LEU A CA 1
ATOM 4389 C C . LEU A 1 551 ? 11.251 5.493 -11.228 1.00 83.88 551 LEU A C 1
ATOM 4391 O O . LEU A 1 551 ? 10.965 5.916 -10.107 1.00 83.88 551 LEU A O 1
ATOM 4395 N N . ILE A 1 552 ? 10.405 5.617 -12.260 1.00 82.19 552 ILE A N 1
ATOM 4396 C CA . ILE A 1 552 ? 9.066 6.213 -12.106 1.00 82.19 552 ILE A CA 1
ATOM 4397 C C . ILE A 1 552 ? 8.198 5.389 -11.150 1.00 82.19 552 ILE A C 1
ATOM 4399 O O . ILE A 1 552 ? 7.553 5.974 -10.281 1.00 82.19 552 ILE A O 1
ATOM 4403 N N . CYS A 1 553 ? 8.201 4.055 -11.250 1.00 79.50 553 CYS A N 1
ATOM 4404 C CA . CYS A 1 553 ? 7.433 3.206 -10.333 1.00 79.50 553 CYS A CA 1
ATOM 4405 C C . CYS A 1 553 ? 7.861 3.404 -8.867 1.00 79.50 553 CYS A C 1
ATOM 4407 O O . CYS A 1 553 ? 7.004 3.516 -7.993 1.00 79.50 553 CYS A O 1
ATOM 4409 N N . LEU A 1 554 ? 9.168 3.518 -8.604 1.00 76.56 554 LEU A N 1
ATOM 4410 C CA . LEU A 1 554 ? 9.708 3.789 -7.270 1.00 76.56 554 LEU A CA 1
ATOM 4411 C C . LEU A 1 554 ? 9.294 5.172 -6.739 1.00 76.56 554 LEU A C 1
ATOM 4413 O O . LEU A 1 554 ? 8.994 5.308 -5.555 1.00 76.56 554 LEU A O 1
ATOM 4417 N N . LEU A 1 555 ? 9.252 6.202 -7.591 1.00 78.94 555 LEU A N 1
ATOM 4418 C CA . LEU A 1 555 ? 8.788 7.533 -7.185 1.00 78.94 555 LEU A CA 1
ATOM 4419 C C . LEU A 1 555 ? 7.273 7.570 -6.933 1.00 78.94 555 LEU A C 1
ATOM 4421 O O . LEU A 1 555 ? 6.846 8.180 -5.955 1.00 78.94 555 LEU A O 1
ATOM 4425 N N . VAL A 1 556 ? 6.474 6.886 -7.758 1.00 75.38 556 VAL A N 1
ATOM 4426 C CA . VAL A 1 556 ? 5.025 6.702 -7.550 1.00 75.38 556 VAL A CA 1
ATOM 4427 C C . VAL A 1 556 ? 4.752 6.050 -6.192 1.00 75.38 556 VAL A C 1
ATOM 4429 O O . VAL A 1 556 ? 3.973 6.588 -5.405 1.00 75.38 556 VAL A O 1
ATOM 4432 N N . ASP A 1 557 ? 5.422 4.935 -5.889 1.00 69.06 557 ASP A N 1
ATOM 4433 C CA . ASP A 1 557 ? 5.280 4.233 -4.608 1.00 69.06 557 ASP A CA 1
ATOM 4434 C C . ASP A 1 557 ? 5.731 5.114 -3.428 1.00 69.06 557 ASP A C 1
ATOM 4436 O O . ASP A 1 557 ? 5.052 5.196 -2.402 1.00 69.06 557 ASP A O 1
ATOM 4440 N N . ARG A 1 558 ? 6.816 5.886 -3.601 1.00 70.44 558 ARG A N 1
ATOM 4441 C CA . ARG A 1 558 ? 7.312 6.819 -2.578 1.00 70.44 558 ARG A CA 1
ATOM 4442 C C . ARG A 1 558 ? 6.350 7.978 -2.287 1.00 70.44 558 ARG A C 1
ATOM 4444 O O . ARG A 1 558 ? 6.231 8.363 -1.128 1.00 70.44 558 ARG A O 1
ATOM 4451 N N . GLU A 1 559 ? 5.647 8.531 -3.276 1.00 71.88 559 GLU A N 1
ATOM 4452 C CA . GLU A 1 559 ? 4.603 9.545 -3.028 1.00 71.88 559 GLU A CA 1
ATOM 4453 C C . GLU A 1 559 ? 3.364 8.943 -2.344 1.00 71.88 559 GLU A C 1
ATOM 4455 O O . GLU A 1 559 ? 2.843 9.519 -1.386 1.00 71.88 559 GLU A O 1
ATOM 4460 N N . LEU A 1 560 ? 2.931 7.748 -2.767 1.00 63.56 560 LEU A N 1
ATOM 4461 C CA . LEU A 1 560 ? 1.844 7.001 -2.114 1.00 63.56 560 LEU A CA 1
ATOM 4462 C C . LEU A 1 560 ? 2.181 6.629 -0.654 1.00 63.56 560 LEU A C 1
ATOM 4464 O O . LEU A 1 560 ? 1.279 6.517 0.179 1.00 63.56 560 LEU A O 1
ATOM 4468 N N . SER A 1 561 ? 3.474 6.483 -0.351 1.00 58.66 561 SER A N 1
ATOM 4469 C CA . SER A 1 561 ? 4.050 6.336 0.990 1.00 58.66 561 SER A CA 1
ATOM 4470 C C . SER A 1 561 ? 3.987 7.639 1.808 1.00 58.66 561 SER A C 1
ATOM 4472 O O . SER A 1 561 ? 3.477 7.622 2.932 1.00 58.66 561 SER A O 1
ATOM 4474 N N . LYS A 1 562 ? 4.430 8.779 1.248 1.00 57.59 562 LYS A N 1
ATOM 4475 C CA . LYS A 1 562 ? 4.408 10.098 1.921 1.00 57.59 562 LYS A CA 1
ATOM 4476 C C . LYS A 1 562 ? 2.996 10.521 2.337 1.00 57.59 562 LYS A C 1
ATOM 4478 O O . LYS A 1 562 ? 2.812 10.985 3.459 1.00 57.59 562 LYS A O 1
ATOM 4483 N N . GLY A 1 563 ? 2.000 10.318 1.469 1.00 45.41 563 GLY A N 1
ATOM 4484 C CA . GLY A 1 563 ? 0.602 10.715 1.704 1.00 45.41 563 GLY A CA 1
ATOM 4485 C C . GLY A 1 563 ? -0.127 9.961 2.830 1.00 45.41 563 GLY A C 1
ATOM 4486 O O . GLY A 1 563 ? -1.310 10.196 3.058 1.00 45.41 563 GLY A O 1
ATOM 4487 N N . LYS A 1 564 ? 0.540 9.033 3.532 1.00 41.78 564 LYS A N 1
ATOM 4488 C CA . LYS A 1 564 ? -0.007 8.270 4.667 1.00 41.78 564 LYS A CA 1
ATOM 4489 C C . LYS A 1 564 ? 0.941 8.386 5.860 1.00 41.78 564 LYS A C 1
ATOM 4491 O O . LYS A 1 564 ? 1.760 7.499 6.104 1.00 41.78 564 LYS A O 1
ATOM 4496 N N . GLY A 1 565 ? 0.817 9.511 6.571 1.00 37.03 565 GLY A N 1
ATOM 4497 C CA . GLY A 1 565 ? 1.743 10.008 7.598 1.00 37.03 565 GLY A CA 1
ATOM 4498 C C . GLY A 1 565 ? 2.458 8.926 8.413 1.00 37.03 565 GLY A C 1
ATOM 4499 O O . GLY A 1 565 ? 1.843 8.225 9.211 1.00 37.03 565 GLY A O 1
ATOM 4500 N N . ASN A 1 566 ? 3.770 8.804 8.190 1.00 32.81 566 ASN A N 1
ATOM 4501 C CA . ASN A 1 566 ? 4.715 7.885 8.841 1.00 32.81 566 ASN A CA 1
ATOM 4502 C C . ASN A 1 566 ? 4.381 6.376 8.817 1.00 32.81 566 ASN A C 1
ATOM 4504 O O . ASN A 1 566 ? 5.135 5.589 9.383 1.00 32.81 566 ASN A O 1
ATOM 4508 N N . ILE A 1 567 ? 3.344 5.921 8.103 1.00 35.19 567 ILE A N 1
ATOM 4509 C CA . ILE A 1 567 ? 3.037 4.481 7.959 1.00 35.19 567 ILE A CA 1
ATOM 4510 C C . ILE A 1 567 ? 4.059 3.771 7.045 1.00 35.19 567 ILE A C 1
ATOM 4512 O O . ILE A 1 567 ? 4.239 2.557 7.144 1.00 35.19 567 ILE A O 1
ATOM 4516 N N . TYR A 1 568 ? 4.770 4.529 6.201 1.00 32.81 568 TYR A N 1
ATOM 4517 C CA . TYR A 1 568 ? 5.751 4.031 5.227 1.00 32.81 568 TYR A CA 1
ATOM 4518 C C . TYR A 1 568 ? 7.147 4.683 5.336 1.00 32.81 568 TYR A C 1
ATOM 4520 O O . TYR A 1 568 ? 7.908 4.678 4.368 1.00 32.81 568 TYR A O 1
ATOM 4528 N N . ILE A 1 569 ? 7.521 5.215 6.507 1.00 34.00 569 ILE A N 1
ATOM 4529 C CA . ILE A 1 569 ? 8.874 5.751 6.758 1.00 34.00 569 ILE A CA 1
ATOM 4530 C C . ILE A 1 569 ? 9.615 4.863 7.766 1.00 34.00 569 ILE A C 1
ATOM 4532 O O . ILE A 1 569 ? 9.744 5.186 8.940 1.00 34.00 569 ILE A O 1
ATOM 4536 N N . ASN A 1 570 ? 10.008 3.686 7.274 1.00 31.05 570 ASN A N 1
ATOM 4537 C CA . ASN A 1 570 ? 11.378 3.157 7.343 1.00 31.05 570 ASN A CA 1
ATOM 4538 C C . ASN A 1 570 ? 11.447 1.857 6.519 1.00 31.05 570 ASN A C 1
ATOM 4540 O O . ASN A 1 570 ? 11.574 0.749 7.035 1.00 31.05 570 ASN A O 1
ATOM 4544 N N . MET A 1 571 ? 11.362 2.002 5.192 1.00 37.41 571 MET A N 1
ATOM 4545 C CA . MET A 1 571 ? 12.194 1.155 4.338 1.00 37.41 571 MET A CA 1
ATOM 4546 C C . MET A 1 571 ? 13.605 1.734 4.404 1.00 37.41 571 MET A C 1
ATOM 4548 O O . MET A 1 571 ? 13.959 2.617 3.622 1.00 37.41 571 MET A O 1
ATOM 4552 N N . ASP A 1 572 ? 14.378 1.273 5.384 1.00 39.59 572 ASP A N 1
ATOM 4553 C CA . ASP A 1 572 ? 15.828 1.439 5.359 1.00 39.59 572 ASP A CA 1
ATOM 4554 C C . ASP A 1 572 ? 16.385 0.727 4.115 1.00 39.59 572 ASP A C 1
ATOM 4556 O O . ASP A 1 572 ? 15.767 -0.211 3.602 1.00 39.59 572 ASP A O 1
ATOM 4560 N N . ASP A 1 573 ? 17.516 1.200 3.583 1.00 43.31 573 ASP A N 1
ATOM 4561 C CA . ASP A 1 573 ? 17.921 0.896 2.198 1.00 43.31 573 ASP A CA 1
ATOM 4562 C C . ASP A 1 573 ? 18.100 -0.618 1.938 1.00 43.31 573 ASP A C 1
ATOM 4564 O O . ASP A 1 573 ? 17.818 -1.107 0.841 1.00 43.31 573 ASP A O 1
ATOM 4568 N N . ASP A 1 574 ? 18.471 -1.378 2.972 1.00 41.06 574 ASP A N 1
ATOM 4569 C CA . ASP A 1 574 ? 18.598 -2.839 2.939 1.00 41.06 574 ASP A CA 1
ATOM 4570 C C . ASP A 1 574 ? 17.252 -3.549 2.686 1.00 41.06 574 ASP A C 1
ATOM 4572 O O . ASP A 1 574 ? 17.208 -4.603 2.053 1.00 41.06 574 ASP A O 1
ATOM 4576 N N . GLY A 1 575 ? 16.128 -2.973 3.127 1.00 40.62 575 GLY A N 1
ATOM 4577 C CA . GLY A 1 575 ? 14.786 -3.528 2.921 1.00 40.62 575 GLY A CA 1
ATOM 4578 C C . GLY A 1 575 ? 14.348 -3.523 1.453 1.00 40.62 575 GLY A C 1
ATOM 4579 O O . GLY A 1 575 ? 13.621 -4.418 1.019 1.00 40.62 575 GLY A O 1
ATOM 4580 N N . ILE A 1 576 ? 14.846 -2.559 0.671 1.00 46.31 576 ILE A N 1
ATOM 4581 C CA . ILE A 1 576 ? 14.672 -2.512 -0.787 1.00 46.31 576 ILE A CA 1
ATOM 4582 C C . ILE A 1 576 ? 15.513 -3.618 -1.442 1.00 46.31 576 ILE A C 1
ATOM 4584 O O . ILE A 1 576 ? 15.022 -4.344 -2.307 1.00 46.31 576 ILE A O 1
ATOM 4588 N N . GLN A 1 577 ? 16.755 -3.808 -0.988 1.00 42.03 577 GLN A N 1
ATOM 4589 C CA . GLN A 1 577 ? 17.641 -4.852 -1.505 1.00 42.03 577 GLN A CA 1
ATOM 4590 C C . GLN A 1 577 ? 17.111 -6.268 -1.201 1.00 42.03 577 GLN A C 1
ATOM 4592 O O . GLN A 1 577 ? 17.083 -7.118 -2.091 1.00 42.03 577 GLN A O 1
ATOM 4597 N N . VAL A 1 578 ? 16.574 -6.499 0.003 1.00 40.75 578 VAL A N 1
ATOM 4598 C CA . VAL A 1 578 ? 15.891 -7.752 0.379 1.00 40.75 578 VAL A CA 1
ATOM 4599 C C . VAL A 1 578 ? 14.658 -8.020 -0.493 1.00 40.75 578 VAL A C 1
ATOM 4601 O O . VAL A 1 578 ? 14.396 -9.176 -0.829 1.00 40.75 578 VAL A O 1
ATOM 4604 N N . LEU A 1 579 ? 13.910 -6.991 -0.905 1.00 41.62 579 LEU A N 1
ATOM 4605 C CA . LEU A 1 579 ? 12.766 -7.146 -1.814 1.00 41.62 579 LEU A CA 1
ATOM 4606 C C . LEU A 1 579 ? 13.191 -7.647 -3.205 1.00 41.62 579 LEU A C 1
ATOM 4608 O O . LEU A 1 579 ? 12.568 -8.567 -3.736 1.00 41.62 579 LEU A O 1
ATOM 4612 N N . PHE A 1 580 ? 14.281 -7.119 -3.766 1.00 45.34 580 PHE A N 1
ATOM 4613 C CA . PHE A 1 580 ? 14.812 -7.602 -5.045 1.00 45.34 580 PHE A CA 1
ATOM 4614 C C . PHE A 1 580 ? 15.424 -9.012 -4.932 1.00 45.34 580 PHE A C 1
ATOM 4616 O O . PHE A 1 580 ? 15.099 -9.894 -5.732 1.00 45.34 580 PHE A O 1
ATOM 4623 N N . ASP A 1 581 ? 16.211 -9.282 -3.885 1.00 41.50 581 ASP A N 1
ATOM 4624 C CA . ASP A 1 581 ? 16.847 -10.592 -3.678 1.00 41.50 581 ASP A CA 1
ATOM 4625 C C . ASP A 1 581 ? 15.845 -11.711 -3.303 1.00 41.50 581 ASP A C 1
ATOM 4627 O O . ASP A 1 581 ? 16.112 -12.894 -3.540 1.00 41.50 581 ASP A O 1
ATOM 4631 N N . THR A 1 582 ? 14.662 -11.368 -2.772 1.00 38.97 582 THR A N 1
ATOM 4632 C CA . THR A 1 582 ? 13.548 -12.321 -2.570 1.00 38.97 582 THR A CA 1
ATOM 4633 C C . THR A 1 582 ? 12.636 -12.461 -3.790 1.00 38.97 582 THR A C 1
ATOM 4635 O O . THR A 1 582 ? 12.064 -13.536 -3.988 1.00 38.97 582 THR A O 1
ATOM 4638 N N . GLY A 1 583 ? 12.541 -11.444 -4.653 1.00 34.56 583 GLY A N 1
ATOM 4639 C CA . GLY A 1 583 ? 11.866 -11.545 -5.951 1.00 34.56 583 GLY A CA 1
ATOM 4640 C C . GLY A 1 583 ? 12.536 -12.572 -6.870 1.00 34.56 583 GLY A C 1
ATOM 4641 O O . GLY A 1 583 ? 11.875 -13.484 -7.370 1.00 34.56 583 GLY A O 1
ATOM 4642 N N . SER A 1 584 ? 13.865 -12.489 -7.002 1.00 33.62 584 SER A N 1
ATOM 4643 C CA . SER A 1 584 ? 14.672 -13.368 -7.867 1.00 33.62 584 SER A CA 1
ATOM 4644 C C . SER A 1 584 ? 14.540 -14.867 -7.516 1.00 33.62 584 SER A C 1
ATOM 4646 O O . SER A 1 584 ? 14.562 -15.730 -8.390 1.00 33.62 584 SER A O 1
ATOM 4648 N N . LYS A 1 585 ? 14.300 -15.204 -6.238 1.00 30.47 585 LYS A N 1
ATOM 4649 C CA . LYS A 1 585 ? 14.167 -16.598 -5.762 1.00 30.47 585 LYS A CA 1
ATOM 4650 C C . LYS A 1 585 ? 12.785 -17.239 -5.961 1.00 30.47 585 LYS A C 1
ATOM 4652 O O . LYS A 1 585 ? 12.638 -18.422 -5.675 1.00 30.47 585 LYS A O 1
ATOM 4657 N N . ASN A 1 586 ? 11.776 -16.506 -6.442 1.00 32.31 586 ASN A N 1
ATOM 4658 C CA . ASN A 1 586 ? 10.390 -16.997 -6.529 1.00 32.31 586 ASN A CA 1
ATOM 4659 C C . ASN A 1 586 ? 9.917 -17.393 -7.947 1.00 32.31 586 ASN A C 1
ATOM 4661 O O . ASN A 1 586 ? 8.735 -17.687 -8.127 1.00 32.31 586 ASN A O 1
ATOM 4665 N N . GLN A 1 587 ? 10.803 -17.438 -8.952 1.00 29.36 587 GLN A N 1
ATOM 4666 C CA . GLN A 1 587 ? 10.432 -17.788 -10.339 1.00 29.36 587 GLN A CA 1
ATOM 4667 C C . GLN A 1 587 ? 10.620 -19.265 -10.740 1.00 29.36 587 GLN A C 1
ATOM 4669 O O . GLN A 1 587 ? 10.214 -19.648 -11.834 1.00 29.36 587 GLN A O 1
ATOM 4674 N N . GLN A 1 588 ? 11.157 -20.127 -9.870 1.00 26.34 588 GLN A N 1
ATOM 4675 C CA . GLN A 1 588 ? 11.220 -21.576 -10.116 1.00 26.34 588 GLN A CA 1
ATOM 4676 C C . GLN A 1 588 ? 10.521 -22.342 -8.989 1.00 26.34 588 GLN A C 1
ATOM 4678 O O . GLN A 1 588 ? 10.988 -22.340 -7.852 1.00 26.34 588 GLN A O 1
ATOM 4683 N N . PRO A 1 589 ? 9.376 -22.981 -9.294 1.00 28.72 589 PRO A N 1
ATOM 4684 C CA . PRO A 1 589 ? 9.327 -24.437 -9.145 1.00 28.72 589 PRO A CA 1
ATOM 4685 C C . PRO A 1 589 ? 8.480 -25.134 -10.236 1.00 28.72 589 PRO A C 1
ATOM 4687 O O . PRO A 1 589 ? 7.501 -25.816 -9.935 1.00 28.72 589 PRO A O 1
ATOM 4690 N N . GLN A 1 590 ? 8.852 -24.997 -11.515 1.00 28.14 590 GLN A N 1
ATOM 4691 C CA . GLN A 1 590 ? 8.335 -25.847 -12.605 1.00 28.14 590 GLN A CA 1
ATOM 4692 C C . GLN A 1 590 ? 9.421 -26.170 -13.647 1.00 28.14 590 GLN A C 1
ATOM 4694 O O . GLN A 1 590 ? 9.458 -25.520 -14.685 1.00 28.14 590 GLN A O 1
ATOM 4699 N N . GLN A 1 591 ? 10.276 -27.167 -13.351 1.00 27.11 591 GLN A N 1
ATOM 4700 C CA . GLN A 1 591 ? 11.043 -28.053 -14.272 1.00 27.11 591 GLN A CA 1
ATOM 4701 C C . GLN A 1 591 ? 12.348 -28.565 -13.615 1.00 27.11 591 GLN A C 1
ATOM 4703 O O . GLN A 1 591 ? 13.432 -28.153 -14.007 1.00 27.11 591 GLN A O 1
ATOM 4708 N N . GLN A 1 592 ? 12.270 -29.485 -12.638 1.00 25.20 592 GLN A N 1
ATOM 4709 C CA . GLN A 1 592 ? 13.408 -30.364 -12.280 1.00 25.20 592 GLN A CA 1
ATOM 4710 C C . GLN A 1 592 ? 12.992 -31.551 -11.384 1.00 25.20 592 GLN A C 1
ATOM 4712 O O . GLN A 1 592 ? 13.344 -31.642 -10.212 1.00 25.20 592 GLN A O 1
ATOM 4717 N N . THR A 1 593 ? 12.201 -32.490 -11.922 1.00 27.05 593 THR A N 1
ATOM 4718 C CA . THR A 1 593 ? 11.948 -33.794 -11.260 1.00 27.05 593 THR A CA 1
ATOM 4719 C C . THR A 1 593 ? 11.581 -34.891 -12.269 1.00 27.05 593 THR A C 1
ATOM 4721 O O . THR A 1 593 ? 10.513 -35.497 -12.182 1.00 27.05 593 THR A O 1
ATOM 4724 N N . GLN A 1 594 ? 12.425 -35.129 -13.284 1.00 24.44 594 GLN A N 1
ATOM 4725 C CA . GLN A 1 594 ? 12.205 -36.260 -14.204 1.00 24.44 594 GLN A CA 1
ATOM 4726 C C . GLN A 1 594 ? 13.469 -36.823 -14.882 1.00 24.44 594 GLN A C 1
ATOM 4728 O O . GLN A 1 594 ? 13.507 -37.065 -16.084 1.00 24.44 594 GLN A O 1
ATOM 4733 N N . ALA A 1 595 ? 14.489 -37.089 -14.069 1.00 26.23 595 ALA A N 1
ATOM 4734 C CA . ALA A 1 595 ? 15.534 -38.081 -14.321 1.00 26.23 595 ALA A CA 1
ATOM 4735 C C . ALA A 1 595 ? 15.985 -38.595 -12.934 1.00 26.23 595 ALA A C 1
ATOM 4737 O O . ALA A 1 595 ? 16.245 -37.769 -12.067 1.00 26.23 595 ALA A O 1
ATOM 4738 N N . GLN A 1 596 ? 16.031 -39.892 -12.613 1.00 26.72 596 GLN A N 1
ATOM 4739 C CA . GLN A 1 596 ? 15.766 -41.112 -13.393 1.00 26.72 596 GLN A CA 1
ATOM 4740 C C . GLN A 1 596 ? 14.999 -42.124 -12.511 1.00 26.72 596 GLN A C 1
ATOM 4742 O O . GLN A 1 596 ? 15.334 -42.232 -11.337 1.00 26.72 596 GLN A O 1
ATOM 4747 N N . GLN A 1 597 ? 14.049 -42.899 -13.062 1.00 26.69 597 GLN A N 1
ATOM 4748 C CA . GLN A 1 597 ? 13.716 -44.286 -12.649 1.00 26.69 597 GLN A CA 1
ATOM 4749 C C . GLN A 1 597 ? 12.555 -44.871 -13.487 1.00 26.69 597 GLN A C 1
ATOM 4751 O O . GLN A 1 597 ? 11.656 -44.141 -13.886 1.00 26.69 597 GLN A O 1
ATOM 4756 N N . GLY A 1 598 ? 12.572 -46.195 -13.712 1.00 24.86 598 GLY A N 1
ATOM 4757 C CA . GLY A 1 598 ? 11.400 -47.035 -14.039 1.00 24.86 598 GLY A CA 1
ATOM 4758 C C . GLY A 1 598 ? 10.568 -46.695 -15.291 1.00 24.86 598 GLY A C 1
ATOM 4759 O O . GLY A 1 598 ? 9.573 -45.979 -15.211 1.00 24.86 598 GLY A O 1
ATOM 4760 N N . GLY A 1 599 ? 10.889 -47.293 -16.445 1.00 30.16 599 GLY A N 1
ATOM 4761 C CA . GLY A 1 599 ? 10.081 -47.151 -17.670 1.00 30.16 599 GLY A CA 1
ATOM 4762 C C . GLY A 1 599 ? 8.840 -48.062 -17.728 1.00 30.16 599 GLY A C 1
ATOM 4763 O O . GLY A 1 599 ? 8.870 -49.193 -17.249 1.00 30.16 599 GLY A O 1
ATOM 4764 N N . VAL A 1 600 ? 7.764 -47.609 -18.394 1.00 27.92 600 VAL A N 1
ATOM 4765 C CA . VAL A 1 600 ? 6.566 -48.423 -18.701 1.00 27.92 600 VAL A CA 1
ATOM 4766 C C . VAL A 1 600 ? 6.146 -48.274 -20.173 1.00 27.92 600 VAL A C 1
ATOM 4768 O O . VAL A 1 600 ? 6.074 -47.178 -20.719 1.00 27.92 600 VAL A O 1
ATOM 4771 N N . ASN A 1 601 ? 5.852 -49.416 -20.804 1.00 30.83 601 ASN A N 1
ATOM 4772 C CA . ASN A 1 601 ? 5.589 -49.635 -22.233 1.00 30.83 601 ASN A CA 1
ATOM 4773 C C . ASN A 1 601 ? 4.795 -48.552 -23.009 1.00 30.83 601 ASN A C 1
ATOM 4775 O O . ASN A 1 601 ? 3.571 -48.426 -22.894 1.00 30.83 601 ASN A O 1
ATOM 4779 N N . GLU A 1 602 ? 5.463 -47.943 -23.994 1.00 30.75 602 GLU A N 1
ATOM 4780 C CA . GLU A 1 602 ? 4.910 -47.001 -24.984 1.00 30.75 602 GLU A CA 1
ATOM 4781 C C . GLU A 1 602 ? 3.690 -47.551 -25.769 1.00 30.75 602 GLU A C 1
ATOM 4783 O O . GLU A 1 602 ? 2.798 -46.807 -26.194 1.00 30.75 602 GLU A O 1
ATOM 4788 N N . LYS A 1 603 ? 3.598 -48.883 -25.918 1.00 34.94 603 LYS A N 1
ATOM 4789 C CA . LYS A 1 603 ? 2.497 -49.576 -26.616 1.00 34.94 603 LYS A CA 1
ATOM 4790 C C . LYS A 1 603 ? 1.117 -49.358 -25.970 1.00 34.94 603 LYS A C 1
ATOM 4792 O O . LYS A 1 603 ? 0.111 -49.464 -26.675 1.00 34.94 603 LYS A O 1
ATOM 4797 N N . GLN A 1 604 ? 1.028 -49.015 -24.678 1.00 35.88 604 GLN A N 1
ATOM 4798 C CA . GLN A 1 604 ? -0.256 -48.642 -24.060 1.00 35.88 604 GLN A CA 1
ATOM 4799 C C . GLN A 1 604 ? -0.686 -47.208 -24.411 1.00 35.88 604 GLN A C 1
ATOM 4801 O O . GLN A 1 604 ? -1.868 -46.965 -24.677 1.00 35.88 604 GLN A O 1
ATOM 4806 N N . LEU A 1 605 ? 0.258 -46.263 -24.483 1.00 37.72 605 LEU A N 1
ATOM 4807 C CA . LEU A 1 605 ? -0.028 -44.849 -24.748 1.00 37.72 605 LEU A CA 1
ATOM 4808 C C . LEU A 1 605 ? -0.643 -44.656 -26.147 1.00 37.72 605 LEU A C 1
ATOM 4810 O O . LEU A 1 605 ? -1.678 -44.000 -26.301 1.00 37.72 605 LEU A O 1
ATOM 4814 N N . LYS A 1 606 ? -0.086 -45.349 -27.150 1.00 36.62 606 LYS A N 1
ATOM 4815 C CA . LYS A 1 606 ? -0.608 -45.378 -28.528 1.00 36.62 606 LYS A CA 1
ATOM 4816 C C . LYS A 1 606 ? -2.004 -46.029 -28.647 1.00 36.62 606 LYS A C 1
ATOM 4818 O O . LYS A 1 606 ? -2.752 -45.671 -29.557 1.00 36.62 606 LYS A O 1
ATOM 4823 N N . LYS A 1 607 ? -2.423 -46.900 -27.710 1.00 37.06 607 LYS A N 1
ATOM 4824 C CA . LYS A 1 607 ? -3.820 -47.390 -27.625 1.00 37.06 607 LYS A CA 1
ATOM 4825 C C . LYS A 1 607 ? -4.778 -46.352 -27.015 1.00 37.06 607 LYS A C 1
ATOM 4827 O O . LYS A 1 607 ? -5.868 -46.176 -27.559 1.00 37.06 607 LYS A O 1
ATOM 4832 N N . LYS A 1 608 ? -4.388 -45.626 -25.954 1.00 37.75 608 LYS A N 1
ATOM 4833 C CA . LYS A 1 608 ? -5.228 -44.566 -25.342 1.00 37.75 608 LYS A CA 1
ATOM 4834 C C . LYS A 1 608 ? -5.522 -43.414 -26.314 1.00 37.75 608 LYS A C 1
ATOM 4836 O O . LYS A 1 608 ? -6.685 -43.041 -26.479 1.00 37.75 608 LYS A O 1
ATOM 4841 N N . LEU A 1 609 ? -4.509 -42.920 -27.030 1.00 38.91 609 LEU A N 1
ATOM 4842 C CA . LEU A 1 609 ? -4.666 -41.838 -28.018 1.00 38.91 609 LEU A CA 1
ATOM 4843 C C . LEU A 1 609 ? -5.644 -42.201 -29.154 1.00 38.91 609 LEU A C 1
ATOM 4845 O O . LEU A 1 609 ? -6.453 -41.371 -29.575 1.00 38.91 609 LEU A O 1
ATOM 4849 N N . LYS A 1 610 ? -5.647 -43.466 -29.603 1.00 34.16 610 LYS A N 1
ATOM 4850 C CA . LYS A 1 610 ? -6.573 -43.952 -30.643 1.00 34.16 610 LYS A CA 1
ATOM 4851 C C . LYS A 1 610 ? -8.037 -44.016 -30.167 1.00 34.16 610 LYS A C 1
ATOM 4853 O O . LYS A 1 610 ? -8.940 -43.967 -30.999 1.00 34.16 610 LYS A O 1
ATOM 4858 N N . TYR A 1 611 ? -8.280 -44.065 -28.853 1.00 35.03 611 TYR A N 1
ATOM 4859 C CA . TYR A 1 611 ? -9.619 -43.965 -28.257 1.00 35.03 611 TYR A CA 1
ATOM 4860 C C . TYR A 1 611 ? -10.084 -42.508 -28.090 1.00 35.03 611 TYR A C 1
ATOM 4862 O O . TYR A 1 611 ? -11.211 -42.187 -28.468 1.00 35.03 611 TYR A O 1
ATOM 4870 N N . GLN A 1 612 ? -9.224 -41.599 -27.608 1.00 36.47 612 GLN A N 1
ATOM 4871 C CA . GLN A 1 612 ? -9.586 -40.178 -27.447 1.00 36.47 612 GLN A CA 1
ATOM 4872 C C . GLN A 1 612 ? -9.944 -39.504 -28.784 1.00 36.47 612 GLN A C 1
ATOM 4874 O O . GLN A 1 612 ? -10.963 -38.814 -28.873 1.00 36.47 612 GLN A O 1
ATOM 4879 N N . ASN A 1 613 ? -9.201 -39.790 -29.859 1.00 35.16 613 ASN A N 1
ATOM 4880 C CA . ASN A 1 613 ? -9.511 -39.251 -31.190 1.00 35.16 613 ASN A CA 1
ATOM 4881 C C . ASN A 1 613 ? -10.822 -39.800 -31.793 1.00 35.16 613 ASN A C 1
ATOM 4883 O O . ASN A 1 613 ? -11.409 -39.158 -32.665 1.00 35.16 613 ASN A O 1
ATOM 4887 N N . LYS A 1 614 ? -11.340 -40.937 -31.298 1.00 31.55 614 LYS A N 1
ATOM 4888 C CA . LYS A 1 614 ? -12.673 -41.451 -31.667 1.00 31.55 614 LYS A CA 1
ATOM 4889 C C . LYS A 1 614 ? -13.807 -40.718 -30.931 1.00 31.55 614 LYS A C 1
ATOM 4891 O O . LYS A 1 614 ? -14.918 -40.658 -31.448 1.00 31.55 614 LYS A O 1
ATOM 4896 N N . PHE A 1 615 ? -13.527 -40.117 -29.771 1.00 35.56 615 PHE A N 1
ATOM 4897 C CA . PHE A 1 615 ? -14.482 -39.296 -29.017 1.00 35.56 615 PHE A CA 1
ATOM 4898 C C . PHE A 1 615 ? -14.594 -37.867 -29.570 1.00 35.56 615 PHE A C 1
ATOM 4900 O O . PHE A 1 615 ? -15.701 -37.353 -29.733 1.00 35.56 615 PHE A O 1
ATOM 4907 N N . LEU A 1 616 ? -13.467 -37.236 -29.922 1.00 36.88 616 LEU A N 1
ATOM 4908 C CA . LEU A 1 616 ? -13.452 -35.850 -30.416 1.00 36.88 616 LEU A CA 1
ATOM 4909 C C . LEU A 1 616 ? -14.202 -35.675 -31.748 1.00 36.88 616 LEU A C 1
ATOM 4911 O O . LEU A 1 616 ? -14.946 -34.706 -31.897 1.00 36.88 616 LEU A O 1
ATOM 4915 N N . LYS A 1 617 ? -14.133 -36.656 -32.663 1.00 33.47 617 LYS A N 1
ATOM 4916 C CA . LYS A 1 617 ? -14.941 -36.643 -33.901 1.00 33.47 617 LYS A CA 1
ATOM 4917 C C . LYS A 1 617 ? -16.460 -36.676 -33.666 1.00 33.47 617 LYS A C 1
ATOM 4919 O O . LYS A 1 617 ? -17.195 -36.312 -34.576 1.00 33.47 617 LYS A O 1
ATOM 4924 N N . LYS A 1 618 ? -16.940 -37.057 -32.472 1.00 34.88 618 LYS A N 1
ATOM 4925 C CA . LYS A 1 618 ? -18.378 -37.116 -32.151 1.00 34.88 618 LYS A CA 1
ATOM 4926 C C . LYS A 1 618 ? -18.929 -35.832 -31.508 1.00 34.88 618 LYS A C 1
ATOM 4928 O O . LYS A 1 618 ? -20.141 -35.657 -31.482 1.00 34.88 618 LYS A O 1
ATOM 4933 N N . LYS A 1 619 ? -18.077 -34.907 -31.033 1.00 36.06 619 LYS A N 1
ATOM 4934 C CA . LYS A 1 619 ? -18.529 -33.583 -30.545 1.00 36.06 619 LYS A CA 1
ATOM 4935 C C . LYS A 1 619 ? -18.742 -32.562 -31.667 1.00 36.06 619 LYS A C 1
ATOM 4937 O O . LYS A 1 619 ? -19.664 -31.761 -31.566 1.00 36.06 619 LYS A O 1
ATOM 4942 N N . GLY A 1 620 ? -18.003 -32.666 -32.775 1.00 38.44 620 GLY A N 1
ATOM 4943 C CA . GLY A 1 620 ? -18.191 -31.830 -33.974 1.00 38.44 620 GLY A CA 1
ATOM 4944 C C . GLY A 1 620 ? -19.488 -32.075 -34.766 1.00 38.44 620 GLY A C 1
ATOM 4945 O O . GLY A 1 620 ? -19.636 -31.535 -35.854 1.00 38.44 620 GLY A O 1
ATOM 4946 N N . GLN A 1 621 ? -20.413 -32.899 -34.258 1.00 36.00 621 GLN A N 1
ATOM 4947 C CA . GLN A 1 621 ? -21.722 -33.170 -34.872 1.00 36.00 621 GLN A CA 1
ATOM 4948 C C . GLN A 1 621 ? -22.913 -32.748 -33.989 1.00 36.00 621 GLN A C 1
ATOM 4950 O O . GLN A 1 621 ? -24.056 -32.930 -34.394 1.00 36.00 621 GLN A O 1
ATOM 4955 N N . ILE A 1 622 ? -22.676 -32.186 -32.794 1.00 35.91 622 ILE A N 1
ATOM 4956 C CA . ILE A 1 622 ? -23.742 -31.910 -31.809 1.00 35.91 622 ILE A CA 1
ATOM 4957 C C . ILE A 1 622 ? -24.237 -30.450 -31.863 1.00 35.91 622 ILE A C 1
ATOM 4959 O O . ILE A 1 622 ? -25.402 -30.192 -31.572 1.00 35.91 622 ILE A O 1
ATOM 4963 N N . GLU A 1 623 ? -23.429 -29.499 -32.344 1.00 33.25 623 GLU A N 1
ATOM 4964 C CA . GLU A 1 623 ? -23.856 -28.092 -32.498 1.00 33.25 623 GLU A CA 1
ATOM 4965 C C . GLU A 1 623 ? -24.864 -27.862 -33.648 1.00 33.25 623 GLU A C 1
ATOM 4967 O O . GLU A 1 623 ? -25.485 -26.803 -33.721 1.00 33.25 623 GLU A O 1
ATOM 4972 N N . ASN A 1 624 ? -25.116 -28.873 -34.491 1.00 33.28 624 ASN A N 1
ATOM 4973 C CA . ASN A 1 624 ? -26.140 -28.826 -35.545 1.00 33.28 624 ASN A CA 1
ATOM 4974 C C . ASN A 1 624 ? -27.536 -29.316 -35.109 1.00 33.28 624 ASN A C 1
ATOM 4976 O O . ASN A 1 624 ? -28.445 -29.321 -35.934 1.00 33.28 624 ASN A O 1
ATOM 4980 N N . PHE A 1 625 ? -27.750 -29.683 -33.837 1.00 28.95 625 PHE A N 1
ATOM 4981 C CA . PHE A 1 625 ? -29.078 -30.098 -33.342 1.00 28.95 625 PHE A CA 1
ATOM 4982 C C . PHE A 1 625 ? -29.831 -29.006 -32.553 1.00 28.95 625 PHE A C 1
ATOM 4984 O O . PHE A 1 625 ? -30.972 -29.203 -32.148 1.00 28.95 625 PHE A O 1
ATOM 4991 N N . GLY A 1 626 ? -29.223 -27.827 -32.361 1.00 32.75 626 GLY A N 1
ATOM 4992 C CA . GLY A 1 626 ? -29.818 -26.699 -31.625 1.00 32.75 626 GLY A CA 1
ATOM 4993 C C . GLY A 1 626 ? -30.639 -25.707 -32.463 1.00 32.75 626 GLY A C 1
ATOM 4994 O O . GLY A 1 626 ? -31.130 -24.726 -31.913 1.00 32.75 626 GLY A O 1
ATOM 4995 N N . LYS A 1 627 ? -30.769 -25.910 -33.784 1.00 33.56 627 LYS A N 1
ATOM 4996 C CA . LYS A 1 627 ? -31.407 -24.947 -34.713 1.00 33.56 627 LYS A CA 1
ATOM 4997 C C . LYS A 1 627 ? -32.755 -25.388 -35.301 1.00 33.56 627 LYS A C 1
ATOM 4999 O O . LYS A 1 627 ? -33.331 -24.642 -36.086 1.00 33.56 627 LYS A O 1
ATOM 5004 N N . THR A 1 628 ? -33.291 -26.537 -34.885 1.00 31.44 628 THR A N 1
ATOM 5005 C CA . THR A 1 628 ? -34.514 -27.129 -35.475 1.00 31.44 628 THR A CA 1
ATOM 5006 C C . THR A 1 628 ? -35.601 -27.402 -34.428 1.00 31.44 628 THR A C 1
ATOM 5008 O O . THR A 1 628 ? -36.316 -28.394 -34.503 1.00 31.44 628 THR A O 1
ATOM 5011 N N . LEU A 1 629 ? -35.722 -26.524 -33.425 1.00 27.55 629 LEU A N 1
ATOM 5012 C CA . LEU A 1 629 ? -36.797 -26.567 -32.418 1.00 27.55 629 LEU A CA 1
ATOM 5013 C C . LEU A 1 629 ? -37.304 -25.163 -32.016 1.00 27.55 629 LEU A C 1
ATOM 5015 O O . LEU A 1 629 ? -37.785 -24.936 -30.909 1.00 27.55 629 LEU A O 1
ATOM 5019 N N . GLY A 1 630 ? -37.204 -24.199 -32.935 1.00 28.11 630 GLY A N 1
ATOM 5020 C CA . GLY A 1 630 ? -37.814 -22.878 -32.785 1.00 28.11 630 GLY A CA 1
ATOM 5021 C C . GLY A 1 630 ? -39.256 -22.875 -33.287 1.00 28.11 630 GLY A C 1
ATOM 5022 O O . GLY A 1 630 ? -39.480 -22.604 -34.462 1.00 28.11 630 GLY A O 1
ATOM 5023 N N . GLY A 1 631 ? -40.231 -23.152 -32.416 1.00 25.91 631 GLY A N 1
ATOM 5024 C CA . GLY A 1 631 ? -41.643 -23.043 -32.795 1.00 25.91 631 GLY A CA 1
ATOM 5025 C C . GLY A 1 631 ? -42.649 -23.658 -31.824 1.00 25.91 631 GLY A C 1
ATOM 5026 O O . GLY A 1 631 ? -43.006 -24.816 -31.986 1.00 25.91 631 GLY A O 1
ATOM 5027 N N . ILE A 1 632 ? -43.141 -22.855 -30.871 1.00 25.64 632 ILE A N 1
ATOM 5028 C CA . ILE A 1 632 ? -44.555 -22.734 -30.442 1.00 25.64 632 ILE A CA 1
ATOM 5029 C C . ILE A 1 632 ? -44.615 -21.705 -29.298 1.00 25.64 632 ILE A C 1
ATOM 5031 O O . ILE A 1 632 ? -43.951 -21.870 -28.284 1.00 25.64 632 ILE A O 1
ATOM 5035 N N . MET A 1 633 ? -45.451 -20.671 -29.470 1.00 24.78 633 MET A N 1
ATOM 5036 C CA . MET A 1 633 ? -45.692 -19.542 -28.547 1.00 24.78 633 MET A CA 1
ATOM 5037 C C . MET A 1 633 ? -44.470 -18.651 -28.205 1.00 24.78 633 MET A C 1
ATOM 5039 O O . MET A 1 633 ? -43.404 -19.121 -27.842 1.00 24.78 633 MET A O 1
ATOM 5043 N N . LYS A 1 634 ? -44.567 -17.318 -28.241 1.00 25.48 634 LYS A N 1
ATOM 5044 C CA . LYS A 1 634 ? -45.655 -16.430 -28.689 1.00 25.48 634 LYS A CA 1
ATOM 5045 C C . LYS A 1 634 ? -45.028 -15.117 -29.161 1.00 25.48 634 LYS A C 1
ATOM 5047 O O . LYS A 1 634 ? -44.195 -14.556 -28.458 1.00 25.48 634 LYS A O 1
ATOM 5052 N N . GLY A 1 635 ? -45.478 -14.600 -30.298 1.00 24.33 635 GLY A N 1
ATOM 5053 C CA . GLY A 1 635 ? -45.266 -13.205 -30.668 1.00 24.33 635 GLY A CA 1
ATOM 5054 C C . GLY A 1 635 ? -46.597 -12.466 -30.656 1.00 24.33 635 GLY A C 1
ATOM 5055 O O . GLY A 1 635 ? -47.596 -13.022 -31.108 1.00 24.33 635 GLY A O 1
ATOM 5056 N N . ASN A 1 636 ? -46.609 -11.222 -30.176 1.00 25.92 636 ASN A N 1
ATOM 5057 C CA . ASN A 1 636 ? -47.222 -10.144 -30.947 1.00 25.92 636 ASN A CA 1
ATOM 5058 C C . ASN A 1 636 ? -46.799 -8.752 -30.463 1.00 25.92 636 ASN A C 1
ATOM 5060 O O . ASN A 1 636 ? -46.524 -8.526 -29.288 1.00 25.92 636 ASN A O 1
ATOM 5064 N N . ASN A 1 637 ? -46.772 -7.831 -31.423 1.00 26.59 637 ASN A N 1
ATOM 5065 C CA . ASN A 1 637 ? -46.670 -6.386 -31.222 1.00 26.59 637 ASN A CA 1
ATOM 5066 C C . ASN A 1 637 ? -48.013 -5.830 -30.645 1.00 26.59 637 ASN A C 1
ATOM 5068 O O . ASN A 1 637 ? -48.967 -6.592 -30.513 1.00 26.59 637 ASN A O 1
ATOM 5072 N N . ARG A 1 638 ? -48.210 -4.542 -30.304 1.00 25.48 638 ARG A N 1
ATOM 5073 C CA . ARG A 1 638 ? -47.585 -3.301 -30.812 1.00 25.48 638 ARG A CA 1
ATOM 5074 C C . ARG A 1 638 ? -47.903 -2.090 -29.902 1.00 25.48 638 ARG A C 1
ATOM 5076 O O . ARG A 1 638 ? -48.889 -2.112 -29.183 1.00 25.48 638 ARG A O 1
ATOM 5083 N N . GLN A 1 639 ? -47.116 -1.022 -30.071 1.00 24.64 639 GLN A N 1
ATOM 5084 C CA . GLN A 1 639 ? -47.471 0.409 -29.923 1.00 24.64 639 GLN A CA 1
ATOM 5085 C C . GLN A 1 639 ? -47.896 1.038 -28.570 1.00 24.64 639 GLN A C 1
ATOM 5087 O O . GLN A 1 639 ? -48.963 0.803 -28.028 1.00 24.64 639 GLN A O 1
ATOM 5092 N N . GLN A 1 640 ? -47.060 2.003 -28.157 1.00 23.86 640 GLN A N 1
ATOM 5093 C CA . GLN A 1 640 ? -47.401 3.412 -27.875 1.00 23.86 640 GLN A CA 1
ATOM 5094 C C . GLN A 1 640 ? -48.699 3.749 -27.107 1.00 23.86 640 GLN A C 1
ATOM 5096 O O . GLN A 1 640 ? -49.762 3.865 -27.705 1.00 23.86 640 GLN A O 1
ATOM 5101 N N . GLN A 1 641 ? -48.528 4.261 -25.882 1.00 25.47 641 GLN A N 1
ATOM 5102 C CA . GLN A 1 641 ? -48.838 5.677 -25.626 1.00 25.47 641 GLN A CA 1
ATOM 5103 C C . GLN A 1 641 ? -47.946 6.268 -24.515 1.00 25.47 641 GLN A C 1
ATOM 5105 O O . GLN A 1 641 ? -47.519 5.588 -23.586 1.00 25.47 641 GLN A O 1
ATOM 5110 N N . ARG A 1 642 ? -47.620 7.552 -24.672 1.00 25.19 642 ARG A N 1
ATOM 5111 C CA . ARG A 1 642 ? -46.960 8.466 -23.720 1.00 25.19 642 ARG A CA 1
ATOM 5112 C C . ARG A 1 642 ? -47.823 9.739 -23.696 1.00 25.19 642 ARG A C 1
ATOM 5114 O O . ARG A 1 642 ? -48.618 9.901 -24.619 1.00 25.19 642 ARG A O 1
ATOM 5121 N N . LYS A 1 643 ? -47.535 10.666 -22.767 1.00 28.78 643 LYS A N 1
ATOM 5122 C CA . LYS A 1 643 ? -48.235 11.958 -22.542 1.00 28.78 643 LYS A CA 1
ATOM 5123 C C . LYS A 1 643 ? -49.564 11.799 -21.779 1.00 28.78 643 LYS A C 1
ATOM 5125 O O . LYS A 1 643 ? -50.185 10.750 -21.884 1.00 28.78 643 LYS A O 1
ATOM 5130 N N . ASN A 1 644 ? -50.006 12.759 -20.962 1.00 25.22 644 ASN A N 1
ATOM 5131 C CA . ASN A 1 644 ? -49.525 14.129 -20.656 1.00 25.22 644 ASN A CA 1
ATOM 5132 C C . ASN A 1 644 ? -49.854 14.440 -19.159 1.00 25.22 644 ASN A C 1
ATOM 5134 O O . ASN A 1 644 ? -50.484 13.593 -18.530 1.00 25.22 644 ASN A O 1
ATOM 5138 N N . ASP A 1 645 ? -49.465 15.517 -18.459 1.00 23.62 645 ASP A N 1
ATOM 5139 C CA . ASP A 1 645 ? -48.745 16.796 -18.704 1.00 23.62 645 ASP A CA 1
ATOM 5140 C C . ASP A 1 645 ? -47.620 16.963 -17.626 1.00 23.62 645 ASP A C 1
ATOM 5142 O O . ASP A 1 645 ? -47.522 16.116 -16.741 1.00 23.62 645 ASP A O 1
ATOM 5146 N N . GLY A 1 646 ? -46.616 17.863 -17.660 1.00 25.81 646 GLY A N 1
ATOM 5147 C CA . GLY A 1 646 ? -46.614 19.347 -17.718 1.00 25.81 646 GLY A CA 1
ATOM 5148 C C . GLY A 1 646 ? -46.634 19.923 -16.280 1.00 25.81 646 GLY A C 1
ATOM 5149 O O . GLY A 1 646 ? -47.399 19.430 -15.462 1.00 25.81 646 GLY A O 1
ATOM 5150 N N . ASN A 1 647 ? -45.827 20.892 -15.819 1.00 23.59 647 ASN A N 1
ATOM 5151 C CA . ASN A 1 647 ? -44.830 21.834 -16.383 1.00 23.59 647 ASN A CA 1
ATOM 5152 C C . ASN A 1 647 ? -43.633 21.960 -15.374 1.00 23.59 647 ASN A C 1
ATOM 5154 O O . ASN A 1 647 ? -43.673 21.298 -14.341 1.00 23.59 647 ASN A O 1
ATOM 5158 N N . LEU A 1 648 ? -42.530 22.716 -15.529 1.00 24.08 648 LEU A N 1
ATOM 5159 C CA . LEU A 1 648 ? -42.118 23.826 -16.414 1.00 24.08 648 LEU A CA 1
ATOM 5160 C C . LEU A 1 648 ? -40.564 23.811 -16.588 1.00 24.08 648 LEU A C 1
ATOM 5162 O O . LEU A 1 648 ? -39.865 23.277 -15.728 1.00 24.08 648 LEU A O 1
ATOM 5166 N N . ASN A 1 649 ? -40.016 24.437 -17.640 1.00 26.78 649 ASN A N 1
ATOM 5167 C CA . ASN A 1 649 ? -38.586 24.836 -17.745 1.00 26.78 649 ASN A CA 1
ATOM 5168 C C . ASN A 1 649 ? -38.406 26.288 -17.176 1.00 26.78 649 ASN A C 1
ATOM 5170 O O . ASN A 1 649 ? -39.385 26.848 -16.697 1.00 26.78 649 ASN A O 1
ATOM 5174 N N . SER A 1 650 ? -37.252 26.976 -17.098 1.00 25.02 650 SER A N 1
ATOM 5175 C CA . SER A 1 650 ? -36.038 27.004 -17.938 1.00 25.02 650 SER A CA 1
ATOM 5176 C C . SER A 1 650 ? -34.816 27.629 -17.212 1.00 25.02 650 SER A C 1
ATOM 5178 O O . SER A 1 650 ? -34.958 28.166 -16.123 1.00 25.02 650 SER A O 1
ATOM 5180 N N . GLN A 1 651 ? -33.626 27.514 -17.834 1.00 26.27 651 GLN A N 1
ATOM 5181 C CA . GLN A 1 651 ? -32.602 28.550 -18.176 1.00 26.27 651 GLN A CA 1
ATOM 5182 C C . GLN A 1 651 ? -32.567 29.904 -17.384 1.00 26.27 651 GLN A C 1
ATOM 5184 O O . GLN A 1 651 ? -33.601 30.390 -16.962 1.00 26.27 651 GLN A O 1
ATOM 5189 N N . GLN A 1 652 ? -31.449 30.639 -17.205 1.00 25.52 652 GLN A N 1
ATOM 5190 C CA . GLN A 1 652 ? -30.193 30.734 -17.984 1.00 25.52 652 GLN A CA 1
ATOM 5191 C C . GLN A 1 652 ? -29.031 31.440 -17.204 1.00 25.52 652 GLN A C 1
ATOM 5193 O O . GLN A 1 652 ? -29.229 31.958 -16.114 1.00 25.52 652 GLN A O 1
ATOM 5198 N N . GLN A 1 653 ? -27.823 31.427 -17.795 1.00 25.42 653 GLN A N 1
ATOM 5199 C CA . GLN A 1 653 ? -26.676 32.379 -17.728 1.00 25.42 653 GLN A CA 1
ATOM 5200 C C . GLN A 1 653 ? -26.371 33.313 -16.513 1.00 25.42 653 GLN A C 1
ATOM 5202 O O . GLN A 1 653 ? -27.141 34.186 -16.155 1.00 25.42 653 GLN A O 1
ATOM 5207 N N . GLN A 1 654 ? -25.111 33.206 -16.046 1.00 27.22 654 GLN A N 1
ATOM 5208 C CA . GLN A 1 654 ? -24.059 34.241 -15.831 1.00 27.22 654 GLN A CA 1
ATOM 5209 C C . GLN A 1 654 ? -24.295 35.648 -15.191 1.00 27.22 654 GLN A C 1
ATOM 5211 O O . GLN A 1 654 ? -25.279 36.334 -15.415 1.00 27.22 654 GLN A O 1
ATOM 5216 N N . GLN A 1 655 ? -23.194 36.136 -14.582 1.00 26.02 655 GLN A N 1
ATOM 5217 C CA . GLN A 1 655 ? -22.827 37.526 -14.209 1.00 26.02 655 GLN A CA 1
ATOM 5218 C C . GLN A 1 655 ? -23.320 38.108 -12.861 1.00 26.02 655 GLN A C 1
ATOM 5220 O O . GLN A 1 655 ? -23.971 37.442 -12.061 1.00 26.02 655 GLN A O 1
ATOM 5225 N N . MET A 1 656 ? -22.759 39.276 -12.506 1.00 23.98 656 MET A N 1
ATOM 5226 C CA . MET A 1 656 ? -22.576 39.764 -11.127 1.00 23.98 656 MET A CA 1
ATOM 5227 C C . MET A 1 656 ? -23.673 40.726 -10.628 1.00 23.98 656 MET A C 1
ATOM 5229 O O . MET A 1 656 ? -24.445 41.270 -11.402 1.00 23.98 656 MET A O 1
ATOM 5233 N N . HIS A 1 657 ? -23.657 40.970 -9.306 1.00 27.97 657 HIS A N 1
ATOM 5234 C CA . HIS A 1 657 ? -23.992 42.223 -8.592 1.00 27.97 657 HIS A CA 1
ATOM 5235 C C . HIS A 1 657 ? -24.564 43.407 -9.424 1.00 27.97 657 HIS A C 1
ATOM 5237 O O . HIS A 1 657 ? -23.938 43.832 -10.384 1.00 27.97 657 HIS A O 1
ATOM 5243 N N . LYS A 1 658 ? -25.590 44.157 -8.978 1.00 27.89 658 LYS A N 1
ATOM 5244 C CA . LYS A 1 658 ? -25.961 44.511 -7.584 1.00 27.89 658 LYS A CA 1
ATOM 5245 C C . LYS A 1 658 ? -27.283 45.316 -7.558 1.00 27.89 658 LYS A C 1
ATOM 5247 O O . LYS A 1 658 ? -27.446 46.164 -8.420 1.00 27.89 658 LYS A O 1
ATOM 5252 N N . LYS A 1 659 ? -28.036 45.239 -6.440 1.00 28.42 659 LYS A N 1
ATOM 5253 C CA . LYS A 1 659 ? -29.056 46.224 -5.962 1.00 28.42 659 LYS A CA 1
ATOM 5254 C C . LYS A 1 659 ? -30.328 46.427 -6.836 1.00 28.42 659 LYS A C 1
ATOM 5256 O O . LYS A 1 659 ? -30.283 46.198 -8.028 1.00 28.42 659 LYS A O 1
ATOM 5261 N N . ARG A 1 660 ? -31.470 46.918 -6.312 1.00 27.64 660 ARG A N 1
ATOM 5262 C CA . ARG A 1 660 ? -32.068 46.845 -4.946 1.00 27.64 660 ARG A CA 1
ATOM 5263 C C . ARG A 1 660 ? -33.523 47.377 -4.971 1.00 27.64 660 ARG A C 1
ATOM 5265 O O . ARG A 1 660 ? -33.675 48.567 -5.191 1.00 27.64 660 ARG A O 1
ATOM 5272 N N . LYS A 1 661 ? -34.487 46.543 -4.544 1.00 29.08 661 LYS A N 1
ATOM 5273 C CA . LYS A 1 661 ? -35.834 46.872 -4.001 1.00 29.08 661 LYS A CA 1
ATOM 5274 C C . LYS A 1 661 ? -36.873 47.614 -4.876 1.00 29.08 661 LYS A C 1
ATOM 5276 O O . LYS A 1 661 ? -36.561 48.648 -5.434 1.00 29.08 661 LYS A O 1
ATOM 5281 N N . ASP A 1 662 ? -38.109 47.100 -4.770 1.00 28.09 662 ASP A N 1
ATOM 5282 C CA . ASP A 1 662 ? -39.414 47.795 -4.661 1.00 28.09 662 ASP A CA 1
ATOM 5283 C C . ASP A 1 662 ? -39.844 48.773 -5.796 1.00 28.09 662 ASP A C 1
ATOM 5285 O O . ASP A 1 662 ? -39.074 49.636 -6.187 1.00 28.09 662 ASP A O 1
ATOM 5289 N N . SER A 1 663 ? -41.084 48.789 -6.316 1.00 25.61 663 SER A N 1
ATOM 5290 C CA . SER A 1 663 ? -42.309 48.005 -6.035 1.00 25.61 663 SER A CA 1
ATOM 5291 C C . SER A 1 663 ? -43.483 48.443 -6.951 1.00 25.61 663 SER A C 1
ATOM 5293 O O . SER A 1 663 ? -43.396 49.517 -7.531 1.00 25.61 663 SER A O 1
ATOM 5295 N N . LEU A 1 664 ? -44.606 47.701 -6.894 1.00 26.19 664 LEU A N 1
ATOM 5296 C CA . LEU A 1 664 ? -46.001 48.085 -7.231 1.00 26.19 664 LEU A CA 1
ATOM 5297 C C . LEU A 1 664 ? -46.495 48.022 -8.703 1.00 26.19 664 LEU A C 1
ATOM 5299 O O . LEU A 1 664 ? -46.094 48.818 -9.538 1.00 26.19 664 LEU A O 1
ATOM 5303 N N . LEU A 1 665 ? -47.488 47.132 -8.875 1.00 25.62 665 LEU A N 1
ATOM 5304 C CA . LEU A 1 665 ? -48.768 47.244 -9.608 1.00 25.62 665 LEU A CA 1
ATOM 5305 C C . LEU A 1 665 ? -48.828 47.317 -11.156 1.00 25.62 665 LEU A C 1
ATOM 5307 O O . LEU A 1 665 ? -48.415 48.289 -11.773 1.00 25.62 665 LEU A O 1
ATOM 5311 N N . ASP A 1 666 ? -49.481 46.272 -11.682 1.00 23.45 666 ASP A N 1
ATOM 5312 C CA . ASP A 1 666 ? -50.680 46.255 -12.545 1.00 23.45 666 ASP A CA 1
ATOM 5313 C C . ASP A 1 666 ? -50.664 46.707 -14.032 1.00 23.45 666 ASP A C 1
ATOM 5315 O O . ASP A 1 666 ? -50.125 47.736 -14.422 1.00 23.45 666 ASP A O 1
ATOM 5319 N N . ASP A 1 667 ? -51.362 45.874 -14.816 1.00 24.22 667 ASP A N 1
ATOM 5320 C CA . ASP A 1 667 ? -52.146 46.092 -16.046 1.00 24.22 667 ASP A CA 1
ATOM 5321 C C . ASP A 1 667 ? -51.531 46.634 -17.367 1.00 24.22 667 ASP A C 1
ATOM 5323 O O . ASP A 1 667 ? -51.575 47.818 -17.684 1.00 24.22 667 ASP A O 1
ATOM 5327 N N . ASP A 1 668 ? -51.191 45.652 -18.222 1.00 25.42 668 ASP A N 1
ATOM 5328 C CA . ASP A 1 668 ? -51.823 45.408 -19.546 1.00 25.42 668 ASP A CA 1
ATOM 5329 C C . ASP A 1 668 ? -51.418 46.237 -20.806 1.00 25.42 668 ASP A C 1
ATOM 5331 O O . ASP A 1 668 ? -50.714 47.239 -20.760 1.00 25.42 668 ASP A O 1
ATOM 5335 N N . PHE A 1 669 ? -51.882 45.741 -21.965 1.00 23.73 669 PHE A N 1
ATOM 5336 C CA . PHE A 1 669 ? -51.865 46.279 -23.339 1.00 23.73 669 PHE A CA 1
ATOM 5337 C C . PHE A 1 669 ? -50.539 46.365 -24.136 1.00 23.73 669 PHE A C 1
ATOM 5339 O O . PHE A 1 669 ? -49.842 47.374 -24.146 1.00 23.73 669 PHE A O 1
ATOM 5346 N N . GLY A 1 670 ? -50.358 45.383 -25.035 1.00 22.16 670 GLY A N 1
ATOM 5347 C CA . GLY A 1 670 ? -50.741 45.608 -26.445 1.00 22.16 670 GLY A CA 1
ATOM 5348 C C . GLY A 1 670 ? -49.654 45.701 -27.539 1.00 22.16 670 GLY A C 1
ATOM 5349 O O . GLY A 1 670 ? -48.651 46.381 -27.370 1.00 22.16 670 GLY A O 1
ATOM 5350 N N . LEU A 1 671 ? -49.993 45.136 -28.718 1.00 23.50 671 LEU A N 1
ATOM 5351 C CA . LEU A 1 671 ? -49.466 45.449 -30.072 1.00 23.50 671 LEU A CA 1
ATOM 5352 C C . LEU A 1 671 ? -47.978 45.049 -30.355 1.00 23.50 671 LEU A C 1
ATOM 5354 O O . LEU A 1 671 ? -47.169 44.963 -29.444 1.00 23.50 671 LEU A O 1
ATOM 5358 N N . GLU A 1 672 ? -47.522 44.742 -31.583 1.00 22.14 672 GLU A N 1
ATOM 5359 C CA . GLU A 1 672 ? -48.219 44.485 -32.859 1.00 22.14 672 GLU A CA 1
ATOM 5360 C C . GLU A 1 672 ? -47.398 43.611 -33.846 1.00 22.14 672 GLU A C 1
ATOM 5362 O O . GLU A 1 672 ? -46.184 43.751 -33.920 1.00 22.14 672 GLU A O 1
ATOM 5367 N N . ASN A 1 673 ? -48.113 42.782 -34.625 1.00 24.98 673 ASN A N 1
ATOM 5368 C CA . ASN A 1 673 ? -47.994 42.463 -36.068 1.00 24.98 673 ASN A CA 1
ATOM 5369 C C . ASN A 1 673 ? -46.661 42.166 -36.822 1.00 24.98 673 ASN A C 1
ATOM 5371 O O . ASN A 1 673 ? -45.581 42.660 -36.527 1.00 24.98 673 ASN A O 1
ATOM 5375 N N . GLN A 1 674 ? -46.871 41.471 -37.958 1.00 24.33 674 GLN A N 1
ATOM 5376 C CA . GLN A 1 674 ? -46.005 41.235 -39.133 1.00 24.33 674 GLN A CA 1
ATOM 5377 C C . GLN A 1 674 ? -44.989 40.069 -39.083 1.00 24.33 674 GLN A C 1
ATOM 5379 O O . GLN A 1 674 ? -44.242 39.943 -38.119 1.00 24.33 674 GLN A O 1
ATOM 5384 N N . ASN A 1 675 ? -44.770 39.286 -40.154 1.00 25.67 675 ASN A N 1
ATOM 5385 C CA . ASN A 1 675 ? -45.638 38.625 -41.166 1.00 25.67 675 ASN A CA 1
ATOM 5386 C C . ASN A 1 675 ? -44.726 37.783 -42.108 1.00 25.67 675 ASN A C 1
ATOM 5388 O O . ASN A 1 675 ? -43.506 37.830 -41.955 1.00 25.67 675 ASN A O 1
ATOM 5392 N N . LEU A 1 676 ? -45.318 37.126 -43.118 1.00 24.83 676 LEU A N 1
ATOM 5393 C CA . LEU A 1 676 ? -44.701 36.392 -44.240 1.00 24.83 676 LEU A CA 1
ATOM 5394 C C . LEU A 1 676 ? -44.306 34.929 -43.897 1.00 24.83 676 LEU A C 1
ATOM 5396 O O . LEU A 1 676 ? -43.470 34.730 -43.017 1.00 24.83 676 LEU A O 1
ATOM 5400 N N . ASP A 1 677 ? -44.954 33.854 -44.388 1.00 26.03 677 ASP A N 1
ATOM 5401 C CA . ASP A 1 677 ? -45.380 33.423 -45.760 1.00 26.03 677 ASP A CA 1
ATOM 5402 C C . ASP A 1 677 ? -44.261 32.543 -46.407 1.00 26.03 677 ASP A C 1
ATOM 5404 O O . ASP A 1 677 ? -43.083 32.842 -46.209 1.00 26.03 677 ASP A O 1
ATOM 5408 N N . ASP A 1 678 ? -44.465 31.397 -47.092 1.00 24.56 678 ASP A N 1
ATOM 5409 C CA . ASP A 1 678 ? -45.645 30.704 -47.676 1.00 24.56 678 ASP A CA 1
ATOM 5410 C C . ASP A 1 678 ? -45.520 29.137 -47.629 1.00 24.56 678 ASP A C 1
ATOM 5412 O O . ASP A 1 678 ? -44.430 28.615 -47.392 1.00 24.56 678 ASP A O 1
ATOM 5416 N N . ASP A 1 679 ? -46.643 28.420 -47.854 1.00 25.36 679 ASP A N 1
ATOM 5417 C CA . ASP A 1 679 ? -46.929 27.194 -48.676 1.00 25.36 679 ASP A CA 1
ATOM 5418 C C . ASP A 1 679 ? -45.836 26.132 -49.035 1.00 25.36 679 ASP A C 1
ATOM 5420 O O . ASP A 1 679 ? -44.665 26.446 -49.217 1.00 25.36 679 ASP A O 1
ATOM 5424 N N . GLU A 1 680 ? -46.085 24.825 -49.287 1.00 25.25 680 GLU A N 1
ATOM 5425 C CA . GLU A 1 680 ? -47.226 23.860 -49.199 1.00 25.25 680 GLU A CA 1
ATOM 5426 C C . GLU A 1 680 ? -46.617 22.392 -49.228 1.00 25.25 680 GLU A C 1
ATOM 5428 O O . GLU A 1 680 ? -45.451 22.258 -48.862 1.00 25.25 680 GLU A O 1
ATOM 5433 N N . GLN A 1 681 ? -47.183 21.205 -49.575 1.00 24.56 681 GLN A N 1
ATOM 5434 C CA . GLN A 1 681 ? -48.458 20.709 -50.154 1.00 24.56 681 GLN A CA 1
ATOM 5435 C C . GLN A 1 681 ? -48.727 19.197 -49.821 1.00 24.56 681 GLN A C 1
ATOM 5437 O O . GLN A 1 681 ? -47.891 18.538 -49.206 1.00 24.56 681 GLN A O 1
ATOM 5442 N N . ASN A 1 682 ? -49.889 18.662 -50.256 1.00 24.58 682 ASN A N 1
ATOM 5443 C CA . ASN A 1 682 ? -50.217 17.331 -50.862 1.00 24.58 682 ASN A CA 1
ATOM 5444 C C . ASN A 1 682 ? -49.153 16.187 -50.865 1.00 24.58 682 ASN A C 1
ATOM 5446 O O . ASN A 1 682 ? -47.973 16.434 -51.080 1.00 24.58 682 ASN A O 1
ATOM 5450 N N . GLN A 1 683 ? -49.468 14.875 -50.773 1.00 24.95 683 GLN A N 1
ATOM 5451 C CA . GLN A 1 683 ? -50.706 14.066 -50.989 1.00 24.95 683 GLN A CA 1
ATOM 5452 C C . GLN A 1 683 ? -50.489 12.607 -50.435 1.00 24.95 683 GLN A C 1
ATOM 5454 O O . GLN A 1 683 ? -49.385 12.332 -49.971 1.00 24.95 683 GLN A O 1
ATOM 5459 N N . GLN A 1 684 ? -51.374 11.582 -50.409 1.00 24.44 684 GLN A N 1
ATOM 5460 C CA . GLN A 1 684 ? -52.788 11.343 -50.804 1.00 24.44 684 GLN A CA 1
ATOM 5461 C C . GLN A 1 684 ? -53.427 10.196 -49.928 1.00 24.44 684 GLN A C 1
ATOM 5463 O O . GLN A 1 684 ? -52.999 9.934 -48.806 1.00 24.44 684 GLN A O 1
ATOM 5468 N N . GLU A 1 685 ? -54.469 9.536 -50.451 1.00 24.48 685 GLU A N 1
ATOM 5469 C CA . GLU A 1 685 ? -55.342 8.426 -49.995 1.00 24.48 685 GLU A CA 1
ATOM 5470 C C . GLU A 1 685 ? -54.673 7.027 -49.832 1.00 24.48 685 GLU A C 1
ATOM 5472 O O . GLU A 1 685 ? -53.538 6.822 -50.247 1.00 24.48 685 GLU A O 1
ATOM 5477 N N . GLY A 1 686 ? -55.326 5.975 -49.292 1.00 23.80 686 GLY A N 1
ATOM 5478 C CA . GLY A 1 686 ? -56.616 5.901 -48.571 1.00 23.80 686 GLY A CA 1
ATOM 5479 C C . GLY A 1 686 ? -57.288 4.499 -48.512 1.00 23.80 686 GLY A C 1
ATOM 5480 O O . GLY A 1 686 ? -57.086 3.664 -49.384 1.00 23.80 686 GLY A O 1
ATOM 5481 N N . GLY A 1 687 ? -58.138 4.283 -47.488 1.00 23.52 687 GLY A N 1
ATOM 5482 C CA . GLY A 1 687 ? -59.253 3.298 -47.412 1.00 23.52 687 GLY A CA 1
ATOM 5483 C C . GLY A 1 687 ? -58.978 1.775 -47.321 1.00 23.52 687 GLY A C 1
ATOM 5484 O O . GLY A 1 687 ? -57.853 1.326 -47.483 1.00 23.52 687 GLY A O 1
ATOM 5485 N N . VAL A 1 688 ? -59.968 0.897 -47.045 1.00 24.25 688 VAL A N 1
ATOM 5486 C CA . VAL A 1 688 ? -61.336 1.053 -46.467 1.00 24.25 688 VAL A CA 1
ATOM 5487 C C . VAL A 1 688 ? -61.888 -0.337 -46.011 1.00 24.25 688 VAL A C 1
ATOM 5489 O O . VAL A 1 688 ? -61.691 -1.313 -46.723 1.00 24.25 688 VAL A O 1
ATOM 5492 N N . ASN A 1 689 ? -62.647 -0.407 -44.895 1.00 23.27 689 ASN A N 1
ATOM 5493 C CA . ASN A 1 689 ? -63.496 -1.539 -44.401 1.00 23.27 689 ASN A CA 1
ATOM 5494 C C . ASN A 1 689 ? -62.853 -2.934 -44.111 1.00 23.27 689 ASN A C 1
ATOM 5496 O O . ASN A 1 689 ? -61.811 -3.285 -44.636 1.00 23.27 689 ASN A O 1
ATOM 5500 N N . GLY A 1 690 ? -63.438 -3.818 -43.276 1.00 24.50 690 GLY A N 1
ATOM 5501 C CA . GLY A 1 690 ? -64.563 -3.659 -42.332 1.00 24.50 690 GLY A CA 1
ATOM 5502 C C . GLY A 1 690 ? -65.223 -4.986 -41.863 1.00 24.50 690 GLY A C 1
ATOM 5503 O O . GLY A 1 690 ? -64.909 -6.056 -42.363 1.00 24.50 690 GLY A O 1
ATOM 5504 N N . ILE A 1 691 ? -66.216 -4.869 -40.961 1.00 26.31 691 ILE A N 1
ATOM 5505 C CA . ILE A 1 691 ? -67.317 -5.835 -40.672 1.00 26.31 691 ILE A CA 1
ATOM 5506 C C . ILE A 1 691 ? -67.064 -7.047 -39.716 1.00 26.31 691 ILE A C 1
ATOM 5508 O O . ILE A 1 691 ? -66.758 -8.146 -40.147 1.00 26.31 691 ILE A O 1
ATOM 5512 N N . GLN A 1 692 ? -67.433 -6.835 -38.430 1.00 23.66 692 GLN A N 1
ATOM 5513 C CA . GLN A 1 692 ? -68.379 -7.626 -37.576 1.00 23.66 692 GLN A CA 1
ATOM 5514 C C . GLN A 1 692 ? -68.054 -9.103 -37.186 1.00 23.66 692 GLN A C 1
ATOM 5516 O O . GLN A 1 692 ? -67.176 -9.721 -37.758 1.00 23.66 692 GLN A O 1
ATOM 5521 N N . LYS A 1 693 ? -68.688 -9.763 -36.187 1.00 23.64 693 LYS A N 1
ATOM 5522 C CA . LYS A 1 693 ? -69.896 -9.543 -35.327 1.00 23.64 693 LYS A CA 1
ATOM 5523 C C . LYS A 1 693 ? -69.590 -10.088 -33.894 1.00 23.64 693 LYS A C 1
ATOM 5525 O O . LYS A 1 693 ? -68.826 -11.032 -33.786 1.00 23.64 693 LYS A O 1
ATOM 5530 N N . LYS A 1 694 ? -69.999 -9.431 -32.785 1.00 22.91 694 LYS A N 1
ATOM 5531 C CA . LYS A 1 694 ? -71.171 -9.734 -31.892 1.00 22.91 694 LYS A CA 1
ATOM 5532 C C . LYS A 1 694 ? -71.143 -11.141 -31.211 1.00 22.91 694 LYS A C 1
ATOM 5534 O O . LYS A 1 694 ? -70.765 -12.093 -31.866 1.00 22.91 694 LYS A O 1
ATOM 5539 N N . LYS A 1 695 ? -71.591 -11.369 -29.955 1.00 23.14 695 LYS A N 1
ATOM 5540 C CA . LYS A 1 695 ? -72.498 -10.608 -29.044 1.00 23.14 695 LYS A CA 1
ATOM 5541 C C . LYS A 1 695 ? -72.539 -11.228 -27.606 1.00 23.14 695 LYS A C 1
ATOM 5543 O O . LYS A 1 695 ? -72.460 -12.442 -27.548 1.00 23.14 695 LYS A O 1
ATOM 5548 N N . ILE A 1 696 ? -72.887 -10.435 -26.560 1.00 22.20 696 ILE A N 1
ATOM 5549 C CA . ILE A 1 696 ? -73.716 -10.808 -25.350 1.00 22.20 696 ILE A CA 1
ATOM 5550 C C . ILE A 1 696 ? -73.150 -11.876 -24.362 1.00 22.20 696 ILE A C 1
ATOM 5552 O O . ILE A 1 696 ? -72.440 -12.768 -24.792 1.00 22.20 696 ILE A O 1
ATOM 5556 N N . SER A 1 697 ? -73.381 -11.898 -23.032 1.00 21.55 697 SER A N 1
ATOM 5557 C CA . SER A 1 697 ? -73.992 -11.021 -21.982 1.00 21.55 697 SER A CA 1
ATOM 5558 C C . SER A 1 697 ? -73.357 -11.400 -20.606 1.00 21.55 697 SER A C 1
ATOM 5560 O O . SER A 1 697 ? -72.820 -12.495 -20.496 1.00 21.55 697 SER A O 1
ATOM 5562 N N . LYS A 1 698 ? -73.217 -10.555 -19.562 1.00 22.34 698 LYS A N 1
ATOM 5563 C CA . LYS A 1 698 ? -74.247 -9.933 -18.677 1.00 22.34 698 LYS A CA 1
ATOM 5564 C C . LYS A 1 698 ? -75.183 -10.993 -18.013 1.00 22.34 698 LYS A C 1
ATOM 5566 O O . LYS A 1 698 ? -75.652 -11.863 -18.733 1.00 22.34 698 LYS A O 1
ATOM 5571 N N . GLU A 1 699 ? -75.511 -10.976 -16.704 1.00 23.16 699 GLU A N 1
ATOM 5572 C CA . GLU A 1 699 ? -75.281 -9.961 -15.642 1.00 23.16 699 GLU A CA 1
ATOM 5573 C C . GLU A 1 699 ? -75.610 -10.433 -14.185 1.00 23.16 699 GLU A C 1
ATOM 5575 O O . GLU A 1 699 ? -76.164 -11.511 -14.021 1.00 23.16 699 GLU A O 1
ATOM 5580 N N . GLN A 1 700 ? -75.394 -9.540 -13.185 1.00 22.72 700 GLN A N 1
ATOM 5581 C CA . GLN A 1 700 ? -76.151 -9.377 -11.900 1.00 22.72 700 GLN A CA 1
ATOM 5582 C C . GLN A 1 700 ? -75.959 -10.395 -10.725 1.00 22.72 700 GLN A C 1
ATOM 5584 O O . GLN A 1 700 ? -75.735 -11.571 -10.964 1.00 22.72 700 GLN A O 1
ATOM 5589 N N . PHE A 1 701 ? -76.048 -10.039 -9.415 1.00 22.38 701 PHE A N 1
ATOM 5590 C CA . PHE A 1 701 ? -75.982 -8.730 -8.698 1.00 22.38 701 PHE A CA 1
ATOM 5591 C C . PHE A 1 701 ? -75.839 -8.873 -7.144 1.00 22.38 701 PHE A C 1
ATOM 5593 O O . PHE A 1 701 ? -76.493 -9.737 -6.578 1.00 22.38 701 PHE A O 1
ATOM 5600 N N . LYS A 1 702 ? -75.165 -7.903 -6.473 1.00 21.22 702 LYS A N 1
ATOM 5601 C CA . LYS A 1 702 ? -75.360 -7.431 -5.053 1.00 21.22 702 LYS A CA 1
ATOM 5602 C C . LYS A 1 702 ? -75.129 -8.454 -3.884 1.00 21.22 702 LYS A C 1
ATOM 5604 O O . LYS A 1 702 ? -74.973 -9.633 -4.144 1.00 21.22 702 LYS A O 1
ATOM 5609 N N . GLN A 1 703 ? -74.989 -8.103 -2.581 1.00 21.66 703 GLN A N 1
ATOM 5610 C CA . GLN A 1 703 ? -75.042 -6.814 -1.840 1.00 21.66 703 GLN A CA 1
ATOM 5611 C C . GLN A 1 703 ? -74.157 -6.781 -0.541 1.00 21.66 703 GLN A C 1
ATOM 5613 O O . GLN A 1 703 ? -74.100 -7.753 0.196 1.00 21.66 703 GLN A O 1
ATOM 5618 N N . SER A 1 704 ? -73.506 -5.634 -0.268 1.00 20.58 704 SER A N 1
ATOM 5619 C CA . SER A 1 704 ? -73.070 -5.013 1.028 1.00 20.58 704 SER A CA 1
ATOM 5620 C C . SER A 1 704 ? -72.732 -5.792 2.344 1.00 20.58 704 SER A C 1
ATOM 5622 O O . SER A 1 704 ? -73.657 -6.192 3.035 1.00 20.58 704 SER A O 1
ATOM 5624 N N . GLN A 1 705 ? -71.443 -5.712 2.774 1.00 22.86 705 GLN A N 1
ATOM 5625 C CA . GLN A 1 705 ? -70.851 -5.402 4.131 1.00 22.86 705 GLN A CA 1
ATOM 5626 C C . GLN A 1 705 ? -71.281 -6.179 5.428 1.00 22.86 705 GLN A C 1
ATOM 5628 O O . GLN A 1 705 ? -72.381 -6.714 5.429 1.00 22.86 705 GLN A O 1
ATOM 5633 N N . PRO A 1 706 ? -70.501 -6.226 6.566 1.00 25.78 706 PRO A N 1
ATOM 5634 C CA . PRO A 1 706 ? -69.359 -5.368 6.996 1.00 25.78 706 PRO A CA 1
ATOM 5635 C C . PRO A 1 706 ? -68.141 -6.028 7.756 1.00 25.78 706 PRO A C 1
ATOM 5637 O O . PRO A 1 706 ? -68.162 -7.201 8.107 1.00 25.78 706 PRO A O 1
ATOM 5640 N N . LYS A 1 707 ? -67.159 -5.182 8.163 1.00 20.70 707 LYS A N 1
ATOM 5641 C CA . LYS A 1 707 ? -66.140 -5.321 9.264 1.00 20.70 707 LYS A CA 1
ATOM 5642 C C . LYS A 1 707 ? -64.892 -6.248 9.104 1.00 20.70 707 LYS A C 1
ATOM 5644 O O . LYS A 1 707 ? -64.796 -7.059 8.196 1.00 20.70 707 LYS A O 1
ATOM 5649 N N . LYS A 1 708 ? -63.879 -6.004 9.972 1.00 27.88 708 LYS A N 1
ATOM 5650 C CA . LYS A 1 708 ? -62.520 -6.626 10.052 1.00 27.88 708 LYS A CA 1
ATOM 5651 C C . LYS A 1 708 ? -62.529 -7.979 10.797 1.00 27.88 708 LYS A C 1
ATOM 5653 O O . LYS A 1 708 ? -63.341 -8.119 11.709 1.00 27.88 708 LYS A O 1
ATOM 5658 N N . PRO A 1 709 ? -61.610 -8.915 10.478 1.00 27.41 709 PRO A N 1
ATOM 5659 C CA . PRO A 1 709 ? -60.396 -9.219 11.295 1.00 27.41 709 PRO A CA 1
ATOM 5660 C C . PRO A 1 709 ? -59.100 -9.096 10.438 1.00 27.41 709 PRO A C 1
ATOM 5662 O O . PRO A 1 709 ? -59.215 -8.981 9.224 1.00 27.41 709 PRO A O 1
ATOM 5665 N N . GLU A 1 710 ? -57.829 -9.007 10.863 1.00 23.92 710 GLU A N 1
ATOM 5666 C CA . GLU A 1 710 ? -56.973 -9.487 11.983 1.00 23.92 710 GLU A CA 1
ATOM 5667 C C . GLU A 1 710 ? -55.784 -10.294 11.384 1.00 23.92 710 GLU A C 1
ATOM 5669 O O . GLU A 1 710 ? -55.840 -10.699 10.222 1.00 23.92 710 GLU A O 1
ATOM 5674 N N . ARG A 1 711 ? -54.642 -10.424 12.083 1.00 27.17 711 ARG A N 1
ATOM 5675 C CA . ARG A 1 711 ? -53.367 -10.910 11.501 1.00 27.17 711 ARG A CA 1
ATOM 5676 C C . ARG A 1 711 ? -53.063 -12.370 11.850 1.00 27.17 711 ARG A C 1
ATOM 5678 O O . ARG A 1 711 ? -53.175 -12.776 12.996 1.00 27.17 711 ARG A O 1
ATOM 5685 N N . ALA A 1 712 ? -52.578 -13.135 10.872 1.00 29.91 712 ALA A N 1
ATOM 5686 C CA . ALA A 1 712 ? -52.207 -14.537 11.053 1.00 29.91 712 ALA A CA 1
ATOM 5687 C C . ALA A 1 712 ? -50.764 -14.716 11.577 1.00 29.91 712 ALA A C 1
ATOM 5689 O O . ALA A 1 712 ? -49.839 -14.912 10.792 1.00 29.91 712 ALA A O 1
ATOM 5690 N N . SER A 1 713 ? -50.582 -14.696 12.901 1.00 30.12 713 SER A N 1
ATOM 5691 C CA . SER A 1 713 ? -49.353 -15.154 13.586 1.00 30.12 713 SER A CA 1
ATOM 5692 C C . SER A 1 713 ? -49.490 -16.544 14.235 1.00 30.12 713 SER A C 1
ATOM 5694 O O . SER A 1 713 ? -48.498 -17.238 14.451 1.00 30.12 713 SER A O 1
ATOM 5696 N N . ASP A 1 714 ? -50.717 -17.005 14.488 1.00 32.16 714 ASP A N 1
ATOM 5697 C CA . ASP A 1 714 ? -50.976 -17.946 15.591 1.00 32.16 714 ASP A CA 1
ATOM 5698 C C . ASP A 1 714 ? -51.115 -19.423 15.167 1.00 32.16 714 ASP A C 1
ATOM 5700 O O . ASP A 1 714 ? -51.766 -20.219 15.840 1.00 32.16 714 ASP A O 1
ATOM 5704 N N . LYS A 1 715 ? -50.510 -19.823 14.037 1.00 31.66 715 LYS A N 1
ATOM 5705 C CA . LYS A 1 715 ? -50.648 -21.191 13.481 1.00 31.66 715 LYS A CA 1
ATOM 5706 C C . LYS A 1 715 ? -49.376 -22.038 13.387 1.00 31.66 715 LYS A C 1
ATOM 5708 O O . LYS A 1 715 ? -49.454 -23.160 12.893 1.00 31.66 715 LYS A O 1
ATOM 5713 N N . TYR A 1 716 ? -48.242 -21.573 13.918 1.00 29.06 716 TYR A N 1
ATOM 5714 C CA . TYR A 1 716 ? -47.008 -22.381 13.993 1.00 29.06 716 TYR A CA 1
ATOM 5715 C C . TYR A 1 716 ? -46.594 -22.800 15.419 1.00 29.06 716 TYR A C 1
ATOM 5717 O O . TYR A 1 716 ? -45.764 -23.688 15.584 1.00 29.06 716 TYR A O 1
ATOM 5725 N N . VAL A 1 717 ? -47.208 -22.225 16.462 1.00 32.91 717 VAL A N 1
ATOM 5726 C CA . VAL A 1 717 ? -46.830 -22.461 17.875 1.00 32.91 717 VAL A CA 1
ATOM 5727 C C . VAL A 1 717 ? -47.559 -23.666 18.509 1.00 32.91 717 VAL A C 1
ATOM 5729 O O . VAL A 1 717 ? -47.108 -24.210 19.512 1.00 32.91 717 VAL A O 1
ATOM 5732 N N . GLN A 1 718 ? -48.656 -24.153 17.915 1.00 30.88 718 GLN A N 1
ATOM 5733 C CA . GLN A 1 718 ? -49.508 -25.207 18.504 1.00 30.88 718 GLN A CA 1
ATOM 5734 C C . GLN A 1 718 ? -49.157 -26.666 18.126 1.00 30.88 718 GLN A C 1
ATOM 5736 O O . GLN A 1 718 ? -49.905 -27.571 18.493 1.00 30.88 718 GLN A O 1
ATOM 5741 N N . LYS A 1 719 ? -48.054 -26.937 17.407 1.00 29.75 719 LYS A N 1
ATOM 5742 C CA . LYS A 1 719 ? -47.739 -28.297 16.897 1.00 29.75 719 LYS A CA 1
ATOM 5743 C C . LYS A 1 719 ? -46.485 -28.971 17.485 1.00 29.75 719 LYS A C 1
ATOM 5745 O O . LYS A 1 719 ? -46.055 -29.992 16.966 1.00 29.75 719 LYS A O 1
ATOM 5750 N N . LEU A 1 720 ? -45.915 -28.430 18.566 1.00 29.77 720 LEU A N 1
ATOM 5751 C CA . LEU A 1 720 ? -44.726 -28.981 19.252 1.00 29.77 720 LEU A CA 1
ATOM 5752 C C . LEU A 1 720 ? -44.948 -29.255 20.756 1.00 29.77 720 LEU A C 1
ATOM 5754 O O . LEU A 1 720 ? -44.002 -29.488 21.500 1.00 29.77 720 LEU A O 1
ATOM 5758 N N . SER A 1 721 ? -46.202 -29.235 21.214 1.00 29.39 721 SER A N 1
ATOM 5759 C CA . SER A 1 721 ? -46.577 -29.205 22.637 1.00 29.39 721 SER A CA 1
ATOM 5760 C C . SER A 1 721 ? -47.436 -30.394 23.102 1.00 29.39 721 SER A C 1
ATOM 5762 O O . SER A 1 721 ? -48.229 -30.248 24.032 1.00 29.39 721 SER A O 1
ATOM 5764 N N . ARG A 1 722 ? -47.303 -31.578 22.477 1.00 27.64 722 ARG A N 1
ATOM 5765 C CA . ARG A 1 722 ? -48.041 -32.795 22.894 1.00 27.64 722 ARG A CA 1
ATOM 5766 C C . ARG A 1 722 ? -47.192 -34.024 23.225 1.00 27.64 722 ARG A C 1
ATOM 5768 O O . ARG A 1 722 ? -47.488 -34.674 24.224 1.00 27.64 722 ARG A O 1
ATOM 5775 N N . ASP A 1 723 ? -46.101 -34.289 22.512 1.00 29.47 723 ASP A N 1
ATOM 5776 C CA . ASP A 1 723 ? -45.380 -35.568 22.648 1.00 29.47 723 ASP A CA 1
ATOM 5777 C C . ASP A 1 723 ? -44.247 -35.525 23.697 1.00 29.47 723 ASP A C 1
ATOM 5779 O O . ASP A 1 723 ? -43.086 -35.833 23.439 1.00 29.47 723 ASP A O 1
ATOM 5783 N N . ARG A 1 724 ? -44.610 -35.139 24.930 1.00 25.25 724 ARG A N 1
ATOM 5784 C CA . ARG A 1 724 ? -43.818 -35.361 26.155 1.00 25.25 724 ARG A CA 1
ATOM 5785 C C . ARG A 1 724 ? -44.701 -35.950 27.260 1.00 25.25 724 ARG A C 1
ATOM 5787 O O . ARG A 1 724 ? -45.193 -35.220 28.120 1.00 25.25 724 ARG A O 1
ATOM 5794 N N . LYS A 1 725 ? -44.861 -37.276 27.264 1.00 23.58 725 LYS A N 1
ATOM 5795 C CA . LYS A 1 725 ? -45.200 -38.103 28.441 1.00 23.58 725 LYS A CA 1
ATOM 5796 C C . LYS A 1 725 ? -44.965 -39.580 28.111 1.00 23.58 725 LYS A C 1
ATOM 5798 O O . LYS A 1 725 ? -45.184 -39.978 26.975 1.00 23.58 725 LYS A O 1
ATOM 5803 N N . TYR A 1 726 ? -44.564 -40.350 29.128 1.00 23.08 726 TYR A N 1
ATOM 5804 C CA . TYR A 1 726 ? -44.073 -41.739 29.050 1.00 23.08 726 TYR A CA 1
ATOM 5805 C C . TYR A 1 726 ? -42.732 -41.876 28.277 1.00 23.08 726 TYR A C 1
ATOM 5807 O O . TYR A 1 726 ? -42.575 -41.318 27.201 1.00 23.08 726 TYR A O 1
ATOM 5815 N N . ALA A 1 727 ? -41.695 -42.555 28.780 1.00 24.30 727 ALA A N 1
ATOM 5816 C CA . ALA A 1 727 ? -41.540 -43.208 30.083 1.00 24.30 727 ALA A CA 1
ATOM 5817 C C . ALA A 1 727 ? -40.109 -43.070 30.645 1.00 24.30 727 ALA A C 1
ATOM 5819 O O . ALA A 1 727 ? -39.134 -42.910 29.916 1.00 24.30 727 ALA A O 1
ATOM 5820 N N . LYS A 1 728 ? -40.009 -43.171 31.973 1.00 21.11 728 LYS A N 1
ATOM 5821 C CA . LYS A 1 728 ? -38.792 -43.377 32.773 1.00 21.11 728 LYS A CA 1
ATOM 5822 C C . LYS A 1 728 ? -39.209 -44.350 33.885 1.00 21.11 728 LYS A C 1
ATOM 5824 O O . LYS A 1 728 ? -40.291 -44.114 34.415 1.00 21.11 728 LYS A O 1
ATOM 5829 N N . VAL A 1 729 ? -38.405 -45.380 34.201 1.00 23.75 729 VAL A N 1
ATOM 5830 C CA . VAL A 1 729 ? -38.389 -46.251 35.420 1.00 23.75 729 VAL A CA 1
ATOM 5831 C C . VAL A 1 729 ? -37.967 -47.695 35.067 1.00 23.75 729 VAL A C 1
ATOM 5833 O O . VAL A 1 729 ? -38.533 -48.275 34.151 1.00 23.75 729 VAL A O 1
ATOM 5836 N N . GLN A 1 730 ? -37.034 -48.253 35.864 1.00 24.22 730 GLN A N 1
ATOM 5837 C CA . GLN A 1 730 ? -36.590 -49.671 35.948 1.00 24.22 730 GLN A CA 1
ATOM 5838 C C . GLN A 1 730 ? -35.951 -50.311 34.684 1.00 24.22 730 GLN A C 1
ATOM 5840 O O . GLN A 1 730 ? -36.216 -49.909 33.561 1.00 24.22 730 GLN A O 1
ATOM 5845 N N . GLY A 1 731 ? -35.048 -51.299 34.804 1.00 21.91 731 GLY A N 1
ATOM 5846 C CA . GLY A 1 731 ? -34.412 -51.865 36.008 1.00 21.91 731 GLY A CA 1
ATOM 5847 C C . GLY A 1 731 ? -33.308 -52.891 35.665 1.00 21.91 731 GLY A C 1
ATOM 5848 O O . GLY A 1 731 ? -33.447 -53.643 34.709 1.00 21.91 731 GLY A O 1
ATOM 5849 N N . LYS A 1 732 ? -32.195 -52.896 36.418 1.00 23.67 732 LYS A N 1
ATOM 5850 C CA . LYS A 1 732 ? -30.999 -53.755 36.211 1.00 23.67 732 LYS A CA 1
ATOM 5851 C C . LYS A 1 732 ? -31.276 -55.252 36.452 1.00 23.67 732 LYS A C 1
ATOM 5853 O O . LYS A 1 732 ? -31.997 -55.539 37.402 1.00 23.67 732 LYS A O 1
ATOM 5858 N N . GLN A 1 733 ? -30.507 -56.156 35.815 1.00 21.20 733 GLN A N 1
ATOM 5859 C CA . GLN A 1 733 ? -29.716 -57.177 36.546 1.00 21.20 733 GLN A CA 1
ATOM 5860 C C . GLN A 1 733 ? -28.631 -57.918 35.718 1.00 21.20 733 GLN A C 1
ATOM 5862 O O . GLN A 1 733 ? -28.678 -57.948 34.496 1.00 21.20 733 GLN A O 1
ATOM 5867 N N . ALA A 1 734 ? -27.651 -58.438 36.475 1.00 23.02 734 ALA A N 1
ATOM 5868 C CA . ALA A 1 734 ? -26.479 -59.307 36.228 1.00 23.02 734 ALA A CA 1
ATOM 5869 C C . ALA A 1 734 ? -26.321 -60.067 34.880 1.00 23.02 734 ALA A C 1
ATOM 5871 O O . ALA A 1 734 ? -27.303 -60.582 34.364 1.00 23.02 734 ALA A O 1
ATOM 5872 N N . SER A 1 735 ? -25.150 -60.233 34.227 1.00 22.20 735 SER A N 1
ATOM 5873 C CA . SER A 1 735 ? -23.694 -60.275 34.571 1.00 22.20 735 SER A CA 1
ATOM 5874 C C . SER A 1 735 ? -23.099 -61.663 34.888 1.00 22.20 735 SER A C 1
ATOM 5876 O O . SER A 1 735 ? -23.474 -62.231 35.910 1.00 22.20 735 SER A O 1
ATOM 5878 N N . LYS A 1 736 ? -22.091 -62.120 34.109 1.00 21.73 736 LYS A N 1
ATOM 5879 C CA . LYS A 1 736 ? -20.955 -62.973 34.553 1.00 21.73 736 LYS A CA 1
ATOM 5880 C C . LYS A 1 736 ? -19.829 -63.139 33.496 1.00 21.73 736 LYS A C 1
ATOM 5882 O O . LYS A 1 736 ? -20.121 -63.482 32.360 1.00 21.73 736 LYS A O 1
ATOM 5887 N N . GLU A 1 737 ? -18.586 -62.855 33.920 1.00 22.61 737 GLU A N 1
ATOM 5888 C CA . GLU A 1 737 ? -17.358 -63.704 33.886 1.00 22.61 737 GLU A CA 1
ATOM 5889 C C . GLU A 1 737 ? -16.940 -64.497 32.610 1.00 22.61 737 GLU A C 1
ATOM 5891 O O . GLU A 1 737 ? -17.771 -65.154 32.000 1.00 22.61 737 GLU A O 1
ATOM 5896 N N . GLN A 1 738 ? -15.651 -64.622 32.218 1.00 23.23 738 GLN A N 1
ATOM 5897 C CA . GLN A 1 738 ? -14.390 -63.903 32.548 1.00 23.23 738 GLN A CA 1
ATOM 5898 C C . GLN A 1 738 ? -13.207 -64.444 31.687 1.00 23.23 738 GLN A C 1
ATOM 5900 O O . GLN A 1 738 ? -13.063 -65.658 31.646 1.00 23.23 738 GLN A O 1
ATOM 5905 N N . THR A 1 739 ? -12.335 -63.591 31.103 1.00 19.14 739 THR A N 1
ATOM 5906 C CA . THR A 1 739 ? -10.837 -63.686 31.157 1.00 19.14 739 THR A CA 1
ATOM 5907 C C . THR A 1 739 ? -10.116 -62.567 30.370 1.00 19.14 739 THR A C 1
ATOM 5909 O O . THR A 1 739 ? -10.310 -62.436 29.169 1.00 19.14 739 THR A O 1
ATOM 5912 N N . GLN A 1 740 ? -9.289 -61.799 31.097 1.00 22.81 740 GLN A N 1
ATOM 5913 C CA . GLN A 1 740 ? -7.934 -61.247 30.819 1.00 22.81 740 GLN A CA 1
ATOM 5914 C C . GLN A 1 740 ? -7.368 -61.161 29.371 1.00 22.81 740 GLN A C 1
ATOM 5916 O O . GLN A 1 740 ? -7.524 -62.086 28.586 1.00 22.81 740 GLN A O 1
ATOM 5921 N N . SER A 1 741 ? -6.556 -60.153 28.996 1.00 20.91 741 SER A N 1
ATOM 5922 C CA . SER A 1 741 ? -6.135 -58.906 29.689 1.00 20.91 741 SER A CA 1
ATOM 5923 C C . SER A 1 741 ? -5.273 -57.995 28.791 1.00 20.91 741 SER A C 1
ATOM 5925 O O . SER A 1 741 ? -4.375 -58.518 28.134 1.00 20.91 741 SER A O 1
ATOM 5927 N N . MET A 1 742 ? -5.455 -56.668 28.868 1.00 21.61 742 MET A N 1
ATOM 5928 C CA . MET A 1 742 ? -4.409 -55.621 29.005 1.00 21.61 742 MET A CA 1
ATOM 5929 C C . MET A 1 742 ? -5.010 -54.238 28.702 1.00 21.61 742 MET A C 1
ATOM 5931 O O . MET A 1 742 ? -5.300 -53.922 27.550 1.00 21.61 742 MET A O 1
ATOM 5935 N N . ASP A 1 743 ? -5.175 -53.417 29.736 1.00 21.67 743 ASP A N 1
ATOM 5936 C CA . ASP A 1 743 ? -5.818 -52.104 29.650 1.00 21.67 743 ASP A CA 1
ATOM 5937 C C . ASP A 1 743 ? -4.820 -50.961 29.388 1.00 21.67 743 ASP A C 1
ATOM 5939 O O . ASP A 1 743 ? -3.710 -50.946 29.921 1.00 21.67 743 ASP A O 1
ATOM 5943 N N . VAL A 1 744 ? -5.259 -49.960 28.618 1.00 26.48 744 VAL A N 1
ATOM 5944 C CA . VAL A 1 744 ? -4.708 -48.594 28.603 1.00 26.48 744 VAL A CA 1
ATOM 5945 C C . VAL A 1 744 ? -5.904 -47.637 28.591 1.00 26.48 744 VAL A C 1
ATOM 5947 O O . VAL A 1 744 ? -6.872 -47.862 27.869 1.00 26.48 744 VAL A O 1
ATOM 5950 N N . GLU A 1 745 ? -5.875 -46.608 29.434 1.00 24.41 745 GLU A N 1
ATOM 5951 C CA . GLU A 1 745 ? -7.074 -45.876 29.863 1.00 24.41 745 GLU A CA 1
ATOM 5952 C C . GLU A 1 745 ? -7.721 -45.020 28.753 1.00 24.41 745 GLU A C 1
ATOM 5954 O O . GLU A 1 745 ? -7.231 -43.948 28.400 1.00 24.41 745 GLU A O 1
ATOM 5959 N N . GLU A 1 746 ? -8.900 -45.416 28.259 1.00 26.22 746 GLU A N 1
ATOM 5960 C CA . GLU A 1 746 ? -9.675 -44.651 27.256 1.00 26.22 746 GLU A CA 1
ATOM 5961 C C . GLU A 1 746 ? -10.474 -43.466 27.875 1.00 26.22 746 GLU A C 1
ATOM 5963 O O . GLU A 1 746 ? -11.522 -43.051 27.381 1.00 26.22 746 GLU A O 1
ATOM 5968 N N . GLY A 1 747 ? -10.003 -42.925 29.006 1.00 26.88 747 GLY A N 1
ATOM 5969 C CA . GLY A 1 747 ? -10.837 -42.265 30.020 1.00 26.88 747 GLY A CA 1
ATOM 5970 C C . GLY A 1 747 ? -10.599 -40.774 30.298 1.00 26.88 747 GLY A C 1
ATOM 5971 O O . GLY A 1 747 ? -10.769 -40.370 31.445 1.00 26.88 747 GLY A O 1
ATOM 5972 N N . GLN A 1 748 ? -10.209 -39.938 29.320 1.00 26.59 748 GLN A N 1
ATOM 5973 C CA . GLN A 1 748 ? -9.948 -38.505 29.603 1.00 26.59 748 GLN A CA 1
ATOM 5974 C C . GLN A 1 748 ? -10.335 -37.464 28.525 1.00 26.59 748 GLN A C 1
ATOM 5976 O O . GLN A 1 748 ? -10.024 -36.281 28.665 1.00 26.59 748 GLN A O 1
ATOM 5981 N N . VAL A 1 749 ? -11.066 -37.833 27.464 1.00 32.66 749 VAL A N 1
ATOM 5982 C CA . VAL A 1 749 ? -11.421 -36.888 26.377 1.00 32.66 749 VAL A CA 1
ATOM 5983 C C . VAL A 1 749 ? -12.699 -36.082 26.680 1.00 32.66 749 VAL A C 1
ATOM 5985 O O . VAL A 1 749 ? -13.766 -36.350 26.136 1.00 32.66 749 VAL A O 1
ATOM 5988 N N . PHE A 1 750 ? -12.559 -35.061 27.534 1.00 42.53 750 PHE A N 1
ATOM 5989 C CA . PHE A 1 750 ? -13.458 -33.902 27.713 1.00 42.53 750 PHE A CA 1
ATOM 5990 C C . PHE A 1 750 ? -14.985 -34.152 27.680 1.00 42.53 750 PHE A C 1
ATOM 5992 O O . PHE A 1 750 ? -15.663 -33.946 26.666 1.00 42.53 750 PHE A O 1
ATOM 5999 N N . GLN A 1 751 ? -15.568 -34.397 28.858 1.00 28.38 751 GLN A N 1
ATOM 6000 C CA . GLN A 1 751 ? -16.989 -34.128 29.098 1.00 28.38 751 GLN A CA 1
ATOM 6001 C C . GLN A 1 751 ? -17.259 -32.611 29.134 1.00 28.38 751 GLN A C 1
ATOM 6003 O O . GLN A 1 751 ? -17.151 -31.964 30.172 1.00 28.38 751 GLN A O 1
ATOM 6008 N N . MET A 1 752 ? -17.700 -32.041 28.010 1.00 38.50 752 MET A N 1
ATOM 6009 C CA . MET A 1 752 ? -18.516 -30.817 28.025 1.00 38.50 752 MET A CA 1
ATOM 6010 C C . MET A 1 752 ? -19.964 -31.189 28.386 1.00 38.50 752 MET A C 1
ATOM 6012 O O . MET A 1 752 ? -20.841 -31.173 27.523 1.00 38.50 752 MET A O 1
ATOM 6016 N N . GLN A 1 753 ? -20.197 -31.594 29.637 1.00 31.69 753 GLN A N 1
ATOM 6017 C CA . GLN A 1 753 ? -21.548 -31.777 30.177 1.00 31.69 753 GLN A CA 1
ATOM 6018 C C . GLN A 1 753 ? -22.080 -30.487 30.813 1.00 31.69 753 GLN A C 1
ATOM 6020 O O . GLN A 1 753 ? -21.377 -29.480 30.917 1.00 31.69 753 GLN A O 1
ATOM 6025 N N . GLU A 1 754 ? -23.372 -30.510 31.128 1.00 36.78 754 GLU A N 1
ATOM 6026 C CA . GLU A 1 754 ? -24.173 -29.340 31.466 1.00 36.78 754 GLU A CA 1
ATOM 6027 C C . GLU A 1 754 ? -23.655 -28.640 32.730 1.00 36.78 754 GLU A C 1
ATOM 6029 O O . GLU A 1 754 ? -23.373 -29.258 33.755 1.00 36.78 754 GLU A O 1
ATOM 6034 N N . ILE A 1 755 ? -23.522 -27.316 32.642 1.00 33.16 755 ILE A N 1
ATOM 6035 C CA . ILE A 1 755 ? -23.287 -26.464 33.804 1.00 33.16 755 ILE A CA 1
ATOM 6036 C C . ILE A 1 755 ? -24.650 -26.242 34.454 1.00 33.16 755 ILE A C 1
ATOM 6038 O O . ILE A 1 755 ? -25.413 -25.394 34.000 1.00 33.16 755 ILE A O 1
ATOM 6042 N N . GLU A 1 756 ? -24.953 -27.020 35.490 1.00 25.53 756 GLU A N 1
ATOM 6043 C CA . GLU A 1 756 ? -26.079 -26.726 36.376 1.00 25.53 756 GLU A CA 1
ATOM 6044 C C . GLU A 1 756 ? -25.774 -25.486 37.240 1.00 25.53 756 GLU A C 1
ATOM 6046 O O . GLU A 1 756 ? -24.617 -25.191 37.578 1.00 25.53 756 GLU A O 1
ATOM 6051 N N . ASP A 1 757 ? -26.831 -24.736 37.553 1.00 35.72 757 ASP A N 1
ATOM 6052 C CA . ASP A 1 757 ? -26.802 -23.538 38.391 1.00 35.72 757 ASP A CA 1
ATOM 6053 C C . ASP A 1 757 ? -26.837 -23.900 39.887 1.00 35.72 757 ASP A C 1
ATOM 6055 O O . ASP A 1 757 ? -27.497 -24.870 40.254 1.00 35.72 757 ASP A O 1
ATOM 6059 N N . ASN A 1 758 ? -26.145 -23.106 40.724 1.00 31.25 758 ASN A N 1
ATOM 6060 C CA . ASN A 1 758 ? -26.448 -22.774 42.138 1.00 31.25 758 ASN A CA 1
ATOM 6061 C C . ASN A 1 758 ? -25.186 -22.284 42.886 1.00 31.25 758 ASN A C 1
ATOM 6063 O O . ASN A 1 758 ? -24.521 -23.066 43.560 1.00 31.25 758 ASN A O 1
ATOM 6067 N N . ILE A 1 759 ? -24.869 -20.985 42.790 1.00 29.41 759 ILE A N 1
ATOM 6068 C CA . ILE A 1 759 ? -24.075 -20.221 43.779 1.00 29.41 759 ILE A CA 1
ATOM 6069 C C . ILE A 1 759 ? -24.635 -18.786 43.776 1.00 29.41 759 ILE A C 1
ATOM 6071 O O . ILE A 1 759 ? -24.894 -18.251 42.696 1.00 29.41 759 ILE A O 1
ATOM 6075 N N . GLU A 1 760 ? -24.832 -18.178 44.949 1.00 33.94 760 GLU A N 1
ATOM 6076 C CA . GLU A 1 760 ? -25.330 -16.797 45.094 1.00 33.94 760 GLU A CA 1
ATOM 6077 C C . GLU A 1 760 ? -24.219 -15.731 44.882 1.00 33.94 760 GLU A C 1
ATOM 6079 O O . GLU A 1 760 ? -23.143 -16.034 44.363 1.00 33.94 760 GLU A O 1
ATOM 6084 N N . THR A 1 761 ? -24.516 -14.450 45.135 1.00 43.47 761 THR A N 1
ATOM 6085 C CA . THR A 1 761 ? -23.869 -13.293 44.472 1.00 43.47 761 THR A CA 1
ATOM 6086 C C . THR A 1 761 ? -22.903 -12.462 45.324 1.00 43.47 761 THR A C 1
ATOM 6088 O O . THR A 1 761 ? -23.267 -12.095 46.435 1.00 43.47 761 THR A O 1
ATOM 6091 N N . GLU A 1 762 ? -21.807 -11.968 44.720 1.00 49.59 762 GLU A N 1
ATOM 6092 C CA . GLU A 1 762 ? -20.995 -10.855 45.278 1.00 49.59 762 GLU A CA 1
ATOM 6093 C C . GLU A 1 762 ? -20.727 -9.655 44.337 1.00 49.59 762 GLU A C 1
ATOM 6095 O O . GLU A 1 762 ? -20.405 -8.568 44.816 1.00 49.59 762 GLU A O 1
ATOM 6100 N N . ILE A 1 763 ? -20.903 -9.763 43.007 1.00 45.62 763 ILE A N 1
ATOM 6101 C CA . ILE A 1 763 ? -20.787 -8.590 42.094 1.00 45.62 763 ILE A CA 1
ATOM 6102 C C . ILE A 1 763 ? -21.804 -7.483 42.430 1.00 45.62 763 ILE A C 1
ATOM 6104 O O . ILE A 1 763 ? -21.557 -6.299 42.162 1.00 45.62 763 ILE A O 1
ATOM 6108 N N . PHE A 1 764 ? -22.954 -7.877 42.977 1.00 54.16 764 PHE A N 1
ATOM 6109 C CA . PHE A 1 764 ? -24.033 -6.984 43.367 1.00 54.16 764 PHE A CA 1
ATOM 6110 C C . PHE A 1 764 ? -23.975 -6.682 44.863 1.00 54.16 764 PHE A C 1
ATOM 6112 O O . PHE A 1 764 ? -23.860 -7.592 45.680 1.00 54.16 764 PHE A O 1
ATOM 6119 N N . ALA A 1 765 ? -24.124 -5.405 45.201 1.00 58.56 765 ALA A N 1
ATOM 6120 C CA . ALA A 1 765 ? -24.333 -4.959 46.564 1.00 58.56 765 ALA A CA 1
ATOM 6121 C C . ALA A 1 765 ? -25.700 -5.444 47.065 1.00 58.56 765 ALA A C 1
ATOM 6123 O O . ALA A 1 765 ? -26.639 -5.605 46.283 1.00 58.56 765 ALA A O 1
ATOM 6124 N N . ALA A 1 766 ? -25.851 -5.571 48.384 1.00 60.16 766 ALA A N 1
ATOM 6125 C CA . ALA A 1 766 ? -27.135 -5.905 49.006 1.00 60.16 766 ALA A CA 1
ATOM 6126 C C . ALA A 1 766 ? -28.249 -4.865 48.733 1.00 60.16 766 ALA A C 1
ATOM 6128 O O . ALA A 1 766 ? -29.424 -5.170 48.915 1.00 60.16 766 ALA A O 1
ATOM 6129 N N . THR A 1 767 ? -27.892 -3.645 48.307 1.00 74.75 767 THR A N 1
ATOM 6130 C CA . THR A 1 767 ? -28.827 -2.539 48.045 1.00 74.75 767 THR A CA 1
ATOM 6131 C C . THR A 1 767 ? -29.410 -2.577 46.629 1.00 74.75 767 THR A C 1
ATOM 6133 O O . THR A 1 767 ? -28.683 -2.654 45.632 1.00 74.75 767 THR A O 1
ATOM 6136 N N . LYS A 1 768 ? -30.730 -2.409 46.525 1.00 83.44 768 LYS A N 1
ATOM 6137 C CA . LYS A 1 768 ? -31.468 -2.317 45.257 1.00 83.44 768 LYS A CA 1
ATOM 6138 C C . LYS A 1 768 ? -31.628 -0.882 44.770 1.00 83.44 768 LYS A C 1
ATOM 6140 O O . LYS A 1 768 ? -31.723 0.060 45.552 1.00 83.44 768 LYS A O 1
ATOM 6145 N N . PHE A 1 769 ? -31.778 -0.705 43.458 1.00 84.19 769 PHE A N 1
ATOM 6146 C CA . PHE A 1 769 ? -32.064 0.615 42.876 1.00 84.19 769 PHE A CA 1
ATOM 6147 C C . PHE A 1 769 ? -33.418 1.189 43.334 1.00 84.19 769 PHE A C 1
ATOM 6149 O O . PHE A 1 769 ? -33.620 2.405 43.311 1.00 84.19 769 PHE A O 1
ATOM 6156 N N . GLU A 1 770 ? -34.347 0.341 43.786 1.00 82.44 770 GLU A N 1
ATOM 6157 C CA . GLU A 1 770 ? -35.621 0.789 44.359 1.00 82.44 770 GLU A CA 1
ATOM 6158 C C . GLU A 1 770 ? -35.459 1.421 45.754 1.00 82.44 770 GLU A C 1
ATOM 6160 O O . GLU A 1 770 ? -36.232 2.318 46.092 1.00 82.44 770 GLU A O 1
ATOM 6165 N N . GLU A 1 771 ? -34.430 1.033 46.515 1.00 83.31 771 GLU A N 1
ATOM 6166 C CA . GLU A 1 771 ? -34.176 1.457 47.905 1.00 83.31 771 GLU A CA 1
ATOM 6167 C C . GLU A 1 771 ? -33.485 2.828 48.006 1.00 83.31 771 GLU A C 1
ATOM 6169 O O . GLU A 1 771 ? -33.528 3.468 49.052 1.00 83.31 771 GLU A O 1
ATOM 6174 N N . ILE A 1 772 ? -32.896 3.335 46.916 1.00 85.50 772 ILE A N 1
ATOM 6175 C CA . ILE A 1 772 ? -32.290 4.675 46.890 1.00 85.50 772 ILE A CA 1
ATOM 6176 C C . ILE A 1 772 ? -33.395 5.737 46.932 1.00 85.50 772 ILE A C 1
ATOM 6178 O O . ILE A 1 772 ? -34.043 6.002 45.917 1.00 85.50 772 ILE A O 1
ATOM 6182 N N . GLU A 1 773 ? -33.637 6.345 48.092 1.00 80.38 773 GLU A N 1
ATOM 6183 C CA . GLU A 1 773 ? -34.762 7.267 48.319 1.00 80.38 773 GLU A CA 1
ATOM 6184 C C . GLU A 1 773 ? -34.803 8.448 47.334 1.00 80.38 773 GLU A C 1
ATOM 6186 O O . GLU A 1 773 ? -35.862 8.761 46.787 1.00 80.38 773 GLU A O 1
ATOM 6191 N N . ASP A 1 774 ? -33.648 9.060 47.055 1.00 84.81 774 ASP A N 1
ATOM 6192 C CA . ASP A 1 774 ? -33.526 10.262 46.217 1.00 84.81 774 ASP A CA 1
ATOM 6193 C C . ASP A 1 774 ? -33.499 10.003 44.699 1.00 84.81 774 ASP A C 1
ATOM 6195 O O . ASP A 1 774 ? -33.419 10.950 43.908 1.00 84.81 774 ASP A O 1
ATOM 6199 N N . LEU A 1 775 ? -33.575 8.740 44.268 1.00 90.38 775 LEU A N 1
ATOM 6200 C CA . LEU A 1 775 ? -33.510 8.382 42.855 1.00 90.38 775 LEU A CA 1
ATOM 6201 C C . LEU A 1 775 ? -34.861 8.613 42.159 1.00 90.38 775 LEU A C 1
ATOM 6203 O O . LEU A 1 775 ? -35.893 8.039 42.521 1.00 90.38 775 LEU A O 1
ATOM 6207 N N . ASN A 1 776 ? -34.845 9.446 41.118 1.00 93.25 776 ASN A N 1
ATOM 6208 C CA . ASN A 1 776 ? -36.026 9.912 40.407 1.00 93.25 776 ASN A CA 1
ATOM 6209 C C . ASN A 1 776 ? -36.880 8.748 39.884 1.00 93.25 776 ASN A C 1
ATOM 6211 O O . ASN A 1 776 ? -36.380 7.829 39.227 1.00 93.25 776 ASN A O 1
ATOM 6215 N N . LYS A 1 777 ? -38.201 8.835 40.095 1.00 91.50 777 LYS A N 1
ATOM 6216 C CA . LYS A 1 777 ? -39.178 7.795 39.716 1.00 91.50 777 LYS A CA 1
ATOM 6217 C C . LYS A 1 777 ? -39.047 7.342 38.255 1.00 91.50 777 LYS A C 1
ATOM 6219 O O . LYS A 1 777 ? -39.242 6.167 37.973 1.00 91.50 777 LYS A O 1
ATOM 6224 N N . LYS A 1 778 ? -38.667 8.241 37.337 1.00 92.38 778 LYS A N 1
ATOM 6225 C CA . LYS A 1 778 ? -38.453 7.925 35.913 1.00 92.38 778 LYS A CA 1
ATOM 6226 C C . LYS A 1 778 ? -37.262 6.995 35.674 1.00 92.38 778 LYS A C 1
ATOM 6228 O O . LYS A 1 778 ? -37.358 6.085 34.853 1.00 92.38 778 LYS A O 1
ATOM 6233 N N . ILE A 1 779 ? -36.164 7.212 36.401 1.00 91.69 779 ILE A N 1
ATOM 6234 C CA . ILE A 1 779 ? -34.972 6.363 36.320 1.00 91.69 779 ILE A CA 1
ATOM 6235 C C . ILE A 1 779 ? -35.262 5.012 36.984 1.00 91.69 779 ILE A C 1
ATOM 6237 O O . ILE A 1 779 ? -34.951 3.987 36.385 1.00 91.69 779 ILE A O 1
ATOM 6241 N N . LYS A 1 780 ? -35.944 4.989 38.144 1.00 90.38 780 LYS A N 1
ATOM 6242 C CA . LYS A 1 780 ? -36.382 3.734 38.789 1.00 90.38 780 LYS A CA 1
ATOM 6243 C C . LYS A 1 780 ? -37.207 2.851 37.840 1.00 90.38 780 LYS A C 1
ATOM 6245 O O . LYS A 1 780 ? -36.877 1.678 37.685 1.00 90.38 780 LYS A O 1
ATOM 6250 N N . SER A 1 781 ? -38.204 3.411 37.141 1.00 90.25 781 SER A N 1
ATOM 6251 C CA . SER A 1 781 ? -38.982 2.664 36.136 1.00 90.25 781 SER A CA 1
ATOM 6252 C C . SER A 1 781 ? -38.101 2.086 35.024 1.00 90.25 781 SER A C 1
ATOM 6254 O O . SER A 1 781 ? -38.155 0.888 34.754 1.00 90.25 781 SER A O 1
ATOM 6256 N N . SER A 1 782 ? -37.227 2.904 34.424 1.00 90.38 782 SER A N 1
ATOM 6257 C CA . SER A 1 782 ? -36.361 2.448 33.330 1.00 90.38 782 SER A CA 1
ATOM 6258 C C . SER A 1 782 ? -35.345 1.380 33.756 1.00 90.38 782 SER A C 1
ATOM 6260 O O . SER A 1 782 ? -35.089 0.448 32.992 1.00 90.38 782 SER A O 1
ATOM 6262 N N . LEU A 1 783 ? -34.767 1.482 34.956 1.00 89.19 783 LEU A N 1
ATOM 6263 C CA . LEU A 1 783 ? -33.863 0.460 35.491 1.00 89.19 783 LEU A CA 1
ATOM 6264 C C . LEU A 1 783 ? -34.599 -0.874 35.676 1.00 89.19 783 LEU A C 1
ATOM 6266 O O . LEU A 1 783 ? -34.091 -1.911 35.252 1.00 89.19 783 LEU A O 1
ATOM 6270 N N . LYS A 1 784 ? -35.833 -0.838 36.200 1.00 86.75 784 LYS A N 1
ATOM 6271 C CA . LYS A 1 784 ? -36.686 -2.022 36.375 1.00 86.75 784 LYS A CA 1
ATOM 6272 C C . LYS A 1 784 ? -37.050 -2.689 35.045 1.00 86.75 784 LYS A C 1
ATOM 6274 O O . LYS A 1 784 ? -36.934 -3.903 34.916 1.00 86.75 784 LYS A O 1
ATOM 6279 N N . GLU A 1 785 ? -37.412 -1.909 34.028 1.00 87.88 785 GLU A N 1
ATOM 6280 C CA . GLU A 1 785 ? -37.679 -2.418 32.672 1.00 87.88 785 GLU A CA 1
ATOM 6281 C C . GLU A 1 785 ? -36.438 -3.041 32.012 1.00 87.88 785 GLU A C 1
ATOM 6283 O O . GLU A 1 785 ? -36.539 -4.054 31.319 1.00 87.88 785 GLU A O 1
ATOM 6288 N N . GLN A 1 786 ? -35.257 -2.469 32.264 1.00 81.19 786 GLN A N 1
ATOM 6289 C CA . GLN A 1 786 ? -33.969 -3.006 31.814 1.00 81.19 786 GLN A CA 1
ATOM 6290 C C . GLN A 1 786 ? -33.443 -4.165 32.683 1.00 81.19 786 GLN A C 1
ATOM 6292 O O . GLN A 1 786 ? -32.407 -4.739 32.352 1.00 81.19 786 GLN A O 1
ATOM 6297 N N . LYS A 1 787 ? -34.170 -4.550 33.744 1.00 82.50 787 LYS A N 1
ATOM 6298 C CA . LYS A 1 787 ? -33.816 -5.601 34.719 1.00 82.50 787 LYS A CA 1
ATOM 6299 C C . LYS A 1 787 ? -32.546 -5.323 35.536 1.00 82.50 787 LYS A C 1
ATOM 6301 O O . LYS A 1 787 ? -31.871 -6.246 35.985 1.00 82.50 787 LYS A O 1
ATOM 6306 N N . PHE A 1 788 ? -32.237 -4.049 35.764 1.00 82.44 788 PHE A N 1
ATOM 6307 C CA . PHE A 1 788 ? -31.223 -3.617 36.724 1.00 82.44 788 PHE A CA 1
ATOM 6308 C C . PHE A 1 788 ? -31.873 -3.443 38.103 1.00 82.44 788 PHE A C 1
ATOM 6310 O O . PHE A 1 788 ? -32.308 -2.353 38.467 1.00 82.44 788 PHE A O 1
ATOM 6317 N N . GLU A 1 789 ? -31.993 -4.545 38.847 1.00 79.31 789 GLU A N 1
ATOM 6318 C CA . GLU A 1 789 ? -32.664 -4.566 40.157 1.00 79.31 789 GLU A CA 1
ATOM 6319 C C . GLU A 1 789 ? -31.715 -4.192 41.310 1.00 79.31 789 GLU A C 1
ATOM 6321 O O . GLU A 1 789 ? -32.052 -3.347 42.141 1.00 79.31 789 GLU A O 1
ATOM 6326 N N . MET A 1 790 ? -30.511 -4.774 41.331 1.00 79.25 790 MET A N 1
ATOM 6327 C CA . MET A 1 790 ? -29.486 -4.567 42.366 1.00 79.25 790 MET A CA 1
ATOM 6328 C C . MET A 1 790 ? -28.349 -3.678 41.842 1.00 79.25 790 MET A C 1
ATOM 6330 O O . MET A 1 790 ? -28.018 -3.738 40.654 1.00 79.25 790 MET A O 1
ATOM 6334 N N . LEU A 1 791 ? -27.732 -2.874 42.713 1.00 82.31 791 LEU A N 1
ATOM 6335 C CA . LEU A 1 791 ? -26.516 -2.127 42.366 1.00 82.31 791 LEU A CA 1
ATOM 6336 C C . LEU A 1 791 ? -25.311 -3.068 42.307 1.00 82.31 791 LEU A C 1
ATOM 6338 O O . LEU A 1 791 ? -25.249 -4.033 43.058 1.00 82.31 791 LEU A O 1
ATOM 6342 N N . THR A 1 792 ? -24.306 -2.763 41.488 1.00 80.38 792 THR A N 1
ATOM 6343 C CA . THR A 1 792 ? -22.963 -3.346 41.660 1.00 80.38 792 THR A CA 1
ATOM 6344 C C . THR A 1 792 ? -22.179 -2.587 42.731 1.00 80.38 792 THR A C 1
ATOM 6346 O O . THR A 1 792 ? -22.432 -1.404 42.970 1.00 80.38 792 THR A O 1
ATOM 6349 N N . ASN A 1 793 ? -21.188 -3.228 43.356 1.00 76.69 793 ASN A N 1
ATOM 6350 C CA . ASN A 1 793 ? -20.412 -2.610 44.446 1.00 76.69 793 ASN A CA 1
ATOM 6351 C C . ASN A 1 793 ? -19.783 -1.262 44.032 1.00 76.69 793 ASN A C 1
ATOM 6353 O O . ASN A 1 793 ? -19.829 -0.293 44.788 1.00 76.69 793 ASN A O 1
ATOM 6357 N N . ILE A 1 794 ? -19.292 -1.147 42.790 1.00 82.50 794 ILE A N 1
ATOM 6358 C CA . ILE A 1 794 ? -18.749 0.120 42.273 1.00 82.50 794 ILE A CA 1
ATOM 6359 C C . ILE A 1 794 ? -19.833 1.193 42.064 1.00 82.50 794 ILE A C 1
ATOM 6361 O O . ILE A 1 794 ? -19.564 2.365 42.305 1.00 82.50 794 ILE A O 1
ATOM 6365 N N . GLN A 1 795 ? -21.057 0.815 41.668 1.00 87.06 795 GLN A N 1
ATOM 6366 C CA . GLN A 1 795 ? -22.185 1.749 41.537 1.00 87.06 795 GLN A CA 1
ATOM 6367 C C . GLN A 1 795 ? -22.614 2.286 42.905 1.00 87.06 795 GLN A C 1
ATOM 6369 O O . GLN A 1 795 ? -22.854 3.484 43.043 1.00 87.06 795 GLN A O 1
ATOM 6374 N N . GLN A 1 796 ? -22.681 1.418 43.921 1.00 85.75 796 GLN A N 1
ATOM 6375 C CA . GLN A 1 796 ? -23.032 1.806 45.289 1.00 85.75 796 GLN A CA 1
ATOM 6376 C C . GLN A 1 796 ? -21.988 2.779 45.864 1.00 85.75 796 GLN A C 1
ATOM 6378 O O . GLN A 1 796 ? -22.347 3.840 46.376 1.00 85.75 796 GLN A O 1
ATOM 6383 N N . GLN A 1 797 ? -20.696 2.462 45.706 1.00 84.56 797 GLN A N 1
ATOM 6384 C CA . GLN A 1 797 ? -19.595 3.315 46.160 1.00 84.56 797 GLN A CA 1
ATOM 6385 C C . GLN A 1 797 ? -19.521 4.656 45.410 1.00 84.56 797 GLN A C 1
ATOM 6387 O O . GLN A 1 797 ? -19.225 5.677 46.030 1.00 84.56 797 GLN A O 1
ATOM 6392 N N . SER A 1 798 ? -19.783 4.694 44.095 1.00 89.50 798 SER A N 1
ATOM 6393 C CA . SER A 1 798 ? -19.663 5.927 43.302 1.00 89.50 798 SER A CA 1
ATOM 6394 C C . SER A 1 798 ? -20.863 6.867 43.421 1.00 89.50 798 SER A C 1
ATOM 6396 O O . SER A 1 798 ? -20.666 8.079 43.324 1.00 89.50 798 SER A O 1
ATOM 6398 N N . TYR A 1 799 ? -22.082 6.348 43.633 1.00 90.25 799 TYR A N 1
ATOM 6399 C CA . TYR A 1 799 ? -23.331 7.122 43.544 1.00 90.25 799 TYR A CA 1
ATOM 6400 C C . TYR A 1 799 ? -23.282 8.408 44.379 1.00 90.25 799 TYR A C 1
ATOM 6402 O O . TYR A 1 799 ? -23.390 9.506 43.832 1.00 90.25 799 TYR A O 1
ATOM 6410 N N . LYS A 1 800 ? -23.033 8.287 45.691 1.00 88.44 800 LYS A N 1
ATOM 6411 C CA . LYS A 1 800 ? -22.994 9.440 46.608 1.00 88.44 800 LYS A CA 1
ATOM 6412 C C . LYS A 1 800 ? -21.789 10.357 46.385 1.00 88.44 800 LYS A C 1
ATOM 6414 O O . LYS A 1 800 ? -21.899 11.556 46.622 1.00 88.44 800 LYS A O 1
ATOM 6419 N N . GLN A 1 801 ? -20.666 9.828 45.893 1.00 89.88 801 GLN A N 1
ATOM 6420 C CA . GLN A 1 801 ? -19.482 10.642 45.598 1.00 89.88 801 GLN A CA 1
ATOM 6421 C C . GLN A 1 801 ? -19.734 11.540 44.380 1.00 89.88 801 GLN A C 1
ATOM 6423 O O . GLN A 1 801 ? -19.449 12.732 44.434 1.00 89.88 801 GLN A O 1
ATOM 6428 N N . ILE A 1 802 ? -20.347 11.008 43.317 1.00 93.69 802 ILE A N 1
ATOM 6429 C CA . ILE A 1 802 ? -20.721 11.791 42.129 1.00 93.69 802 ILE A CA 1
ATOM 6430 C C . ILE A 1 802 ? -21.813 12.813 42.468 1.00 93.69 802 ILE A C 1
ATOM 6432 O O . ILE A 1 802 ? -21.677 13.981 42.110 1.00 93.69 802 ILE A O 1
ATOM 6436 N N . GLN A 1 803 ? -22.846 12.401 43.207 1.00 90.00 803 GLN A N 1
ATOM 6437 C CA . GLN A 1 803 ? -23.968 13.263 43.599 1.00 90.00 803 GLN A CA 1
ATOM 6438 C C . GLN A 1 803 ? -23.544 14.455 44.487 1.00 90.00 803 GLN A C 1
ATOM 6440 O O . GLN A 1 803 ? -24.242 15.462 44.562 1.00 90.00 803 GLN A O 1
ATOM 6445 N N . SER A 1 804 ? -22.382 14.374 45.151 1.00 89.38 804 SER A N 1
ATOM 6446 C CA . SER A 1 804 ? -21.822 15.488 45.936 1.00 89.38 804 SER A CA 1
ATOM 6447 C C . SER A 1 804 ? -21.329 16.674 45.091 1.00 89.38 804 SER A C 1
ATOM 6449 O O . SER A 1 804 ? -21.088 17.754 45.628 1.00 89.38 804 SER A O 1
ATOM 6451 N N . GLY A 1 805 ? -21.139 16.482 43.780 1.00 88.88 805 GLY A N 1
ATOM 6452 C CA . GLY A 1 805 ? -20.523 17.469 42.889 1.00 88.88 805 GLY A CA 1
ATOM 6453 C C . GLY A 1 805 ? -18.989 17.543 42.961 1.00 88.88 805 GLY A C 1
ATOM 6454 O O . GLY A 1 805 ? -18.388 18.304 42.202 1.00 88.88 805 GLY A O 1
ATOM 6455 N N . GLU A 1 806 ? -18.330 16.760 43.825 1.00 89.06 806 GLU A N 1
ATOM 6456 C CA . GLU A 1 806 ? -16.864 16.661 43.855 1.00 89.06 806 GLU A CA 1
ATOM 6457 C C . GLU A 1 806 ? -16.288 15.933 42.628 1.00 89.06 806 GLU A C 1
ATOM 6459 O O . GLU A 1 806 ? -16.977 15.171 41.944 1.00 89.06 806 GLU A O 1
ATOM 6464 N N . ASN A 1 807 ? -15.000 16.161 42.350 1.00 93.81 807 ASN A N 1
ATOM 6465 C CA . ASN A 1 807 ? -14.272 15.428 41.315 1.00 93.81 807 ASN A CA 1
ATOM 6466 C C . ASN A 1 807 ? -14.012 13.985 41.783 1.00 93.81 807 ASN A C 1
ATOM 6468 O O . ASN A 1 807 ? -13.583 13.776 42.920 1.00 93.81 807 ASN A O 1
ATOM 6472 N N . VAL A 1 808 ? -14.230 12.998 40.908 1.00 92.81 808 VAL A N 1
ATOM 6473 C CA . VAL A 1 808 ? -14.137 11.566 41.255 1.00 92.81 808 VAL A CA 1
ATOM 6474 C C . VAL A 1 808 ? -13.268 10.803 40.252 1.00 92.81 808 VAL A C 1
ATOM 6476 O O . VAL A 1 808 ? -13.451 10.923 39.042 1.00 92.81 808 VAL A O 1
ATOM 6479 N N . ALA A 1 809 ? -12.361 9.966 40.749 1.00 89.94 809 ALA A N 1
ATOM 6480 C CA . ALA A 1 809 ? -11.573 9.015 39.974 1.00 89.94 809 ALA A CA 1
ATOM 6481 C C . ALA A 1 809 ? -12.009 7.584 40.322 1.00 89.94 809 ALA A C 1
ATOM 6483 O O . ALA A 1 809 ? -11.854 7.134 41.455 1.00 89.94 809 ALA A O 1
ATOM 6484 N N . ILE A 1 810 ? -12.570 6.866 39.349 1.00 88.25 810 ILE A N 1
ATOM 6485 C CA . ILE A 1 810 ? -13.182 5.545 39.526 1.00 88.25 810 ILE A CA 1
ATOM 6486 C C . ILE A 1 810 ? -12.330 4.496 38.808 1.00 88.25 810 ILE A C 1
ATOM 6488 O O . ILE A 1 810 ? -12.342 4.413 37.574 1.00 88.25 810 ILE A O 1
ATOM 6492 N N . LYS A 1 811 ? -11.609 3.676 39.579 1.00 82.75 811 LYS A N 1
ATOM 6493 C CA . LYS A 1 811 ? -10.911 2.482 39.087 1.00 82.75 811 LYS A CA 1
ATOM 6494 C C . LYS A 1 811 ? -11.892 1.321 39.069 1.00 82.75 811 LYS A C 1
ATOM 6496 O O . LYS A 1 811 ? -12.444 0.954 40.101 1.00 82.75 811 LYS A O 1
ATOM 6501 N N . SER A 1 812 ? -12.155 0.760 37.890 1.00 72.81 812 SER A N 1
ATOM 6502 C CA . SER A 1 812 ? -13.033 -0.406 37.782 1.00 72.81 812 SER A CA 1
ATOM 6503 C C . SER A 1 812 ? -12.867 -1.165 36.461 1.00 72.81 812 SER A C 1
ATOM 6505 O O . SER A 1 812 ? -12.607 -0.590 35.398 1.00 72.81 812 SER A O 1
ATOM 6507 N N . GLU A 1 813 ? -13.055 -2.479 36.523 1.00 64.31 813 GLU A N 1
ATOM 6508 C CA . GLU A 1 813 ? -12.854 -3.423 35.420 1.00 64.31 813 GLU A CA 1
ATOM 6509 C C . GLU A 1 813 ? -13.896 -3.309 34.294 1.00 64.31 813 GLU A C 1
ATOM 6511 O O . GLU A 1 813 ? -14.824 -2.500 34.344 1.00 64.31 813 GLU A O 1
ATOM 6516 N N . THR A 1 814 ? -13.754 -4.097 33.223 1.00 60.50 814 THR A N 1
ATOM 6517 C CA . THR A 1 814 ? -14.767 -4.119 32.156 1.00 60.50 814 THR A CA 1
ATOM 6518 C C . THR A 1 814 ? -15.850 -5.155 32.447 1.00 60.50 814 THR A C 1
ATOM 6520 O O . THR A 1 814 ? -15.598 -6.351 32.374 1.00 60.50 814 THR A O 1
ATOM 6523 N N . GLY A 1 815 ? -17.078 -4.692 32.695 1.00 58.56 815 GLY A N 1
ATOM 6524 C CA . GLY A 1 815 ? -18.238 -5.546 32.993 1.00 58.56 815 GLY A CA 1
ATOM 6525 C C . GLY A 1 815 ? -18.880 -5.276 34.358 1.00 58.56 815 GLY A C 1
ATOM 6526 O O . GLY A 1 815 ? -20.000 -5.710 34.592 1.00 58.56 815 GLY A O 1
ATOM 6527 N N . SER A 1 816 ? -18.239 -4.478 35.216 1.00 65.44 816 SER A N 1
ATOM 6528 C CA . SER A 1 816 ? -18.711 -4.087 36.558 1.00 65.44 816 SER A CA 1
ATOM 6529 C C . SER A 1 816 ? -19.884 -3.085 36.584 1.00 65.44 816 SER A C 1
ATOM 6531 O O . SER A 1 816 ? -20.242 -2.572 37.643 1.00 65.44 816 SER A O 1
ATOM 6533 N N . GLY A 1 817 ? -20.482 -2.760 35.432 1.00 73.69 817 GLY A N 1
ATOM 6534 C CA . GLY A 1 817 ? -21.596 -1.806 35.337 1.00 73.69 817 GLY A CA 1
ATOM 6535 C C . GLY A 1 817 ? -21.204 -0.317 35.364 1.00 73.69 817 GLY A C 1
ATOM 6536 O O . GLY A 1 817 ? -22.056 0.522 35.663 1.00 73.69 817 GLY A O 1
ATOM 6537 N N . LYS A 1 818 ? -19.944 0.017 35.034 1.00 83.75 818 LYS A N 1
ATOM 6538 C CA . LYS A 1 818 ? -19.358 1.381 35.058 1.00 83.75 818 LYS A CA 1
ATOM 6539 C C . LYS A 1 818 ? -20.228 2.476 34.440 1.00 83.75 818 LYS A C 1
ATOM 6541 O O . LYS A 1 818 ? -20.350 3.552 35.012 1.00 83.75 818 LYS A O 1
ATOM 6546 N N . THR A 1 819 ? -20.849 2.207 33.294 1.00 88.69 819 THR A N 1
ATOM 6547 C CA . THR A 1 819 ? -21.634 3.209 32.562 1.00 88.69 819 THR A CA 1
ATOM 6548 C C . THR A 1 819 ? -22.869 3.665 33.353 1.00 88.69 819 THR A C 1
ATOM 6550 O O . THR A 1 819 ? -23.172 4.854 33.387 1.00 88.69 819 THR A O 1
ATOM 6553 N N . LEU A 1 820 ? -23.531 2.768 34.097 1.00 90.31 820 LEU A N 1
ATOM 6554 C CA . LEU A 1 820 ? -24.601 3.157 35.029 1.00 90.31 820 LEU A CA 1
ATOM 6555 C C . LEU A 1 820 ? -24.052 3.870 36.276 1.00 90.31 820 LEU A C 1
ATOM 6557 O O . LEU A 1 820 ? -24.703 4.778 36.785 1.00 90.31 820 LEU A O 1
ATOM 6561 N N . ALA A 1 821 ? -22.849 3.504 36.733 1.00 90.31 821 ALA A N 1
ATOM 6562 C CA . ALA A 1 821 ? -22.217 4.059 37.934 1.00 90.31 821 ALA A CA 1
ATOM 6563 C C . ALA A 1 821 ? -22.016 5.585 37.873 1.00 90.31 821 ALA A C 1
ATOM 6565 O O . ALA A 1 821 ? -22.016 6.229 38.921 1.00 90.31 821 ALA A O 1
ATOM 6566 N N . TYR A 1 822 ? -21.893 6.159 36.666 1.00 93.38 822 TYR A N 1
ATOM 6567 C CA . TYR A 1 822 ? -21.899 7.611 36.452 1.00 93.38 822 TYR A CA 1
ATOM 6568 C C . TYR A 1 822 ? -23.198 8.156 35.845 1.00 93.38 822 TYR A C 1
ATOM 6570 O O . TYR A 1 822 ? -23.625 9.241 36.238 1.00 93.38 822 TYR A O 1
ATOM 6578 N N . LEU A 1 823 ? -23.856 7.442 34.918 1.00 94.94 823 LEU A N 1
ATOM 6579 C CA . LEU A 1 823 ? -25.085 7.954 34.299 1.00 94.94 823 LEU A CA 1
ATOM 6580 C C . LEU A 1 823 ? -26.231 8.084 35.304 1.00 94.94 823 LEU A C 1
ATOM 6582 O O . LEU A 1 823 ? -26.946 9.078 35.260 1.00 94.94 823 LEU A O 1
ATOM 6586 N N . VAL A 1 824 ? -26.424 7.115 36.202 1.00 94.38 824 VAL A N 1
ATOM 6587 C CA . VAL A 1 824 ? -27.568 7.123 37.128 1.00 94.38 824 VAL A CA 1
ATOM 6588 C C . VAL A 1 824 ? -27.553 8.353 38.056 1.00 94.38 824 VAL A C 1
ATOM 6590 O O . VAL A 1 824 ? -28.549 9.077 38.026 1.00 94.38 824 VAL A O 1
ATOM 6593 N N . PRO A 1 825 ? -26.478 8.671 38.815 1.00 94.56 825 PRO A N 1
ATOM 6594 C CA . PRO A 1 825 ? -26.453 9.878 39.648 1.00 94.56 825 PRO A CA 1
ATOM 6595 C C . PRO A 1 825 ? -26.510 11.173 38.820 1.00 94.56 825 PRO A C 1
ATOM 6597 O O . PRO A 1 825 ? -27.361 12.017 39.084 1.00 94.56 825 PRO A O 1
ATOM 6600 N N . LEU A 1 826 ? -25.713 11.311 37.750 1.00 95.75 826 LEU A N 1
ATOM 6601 C CA . LEU A 1 826 ? -25.712 12.545 36.947 1.00 95.75 826 LEU A CA 1
ATOM 6602 C C . LEU A 1 826 ? -27.076 12.842 36.299 1.00 95.75 826 LEU A C 1
ATOM 6604 O O . LEU A 1 826 ? -27.497 13.996 36.225 1.00 95.75 826 LEU A O 1
ATOM 6608 N N . LEU A 1 827 ? -27.786 11.815 35.821 1.00 95.00 827 LEU A N 1
ATOM 6609 C CA . LEU A 1 827 ? -29.128 11.980 35.259 1.00 95.00 827 LEU A CA 1
ATOM 6610 C C . LEU A 1 827 ? -30.188 12.194 36.348 1.00 95.00 827 LEU A C 1
ATOM 6612 O O . LEU A 1 827 ? -31.178 12.878 36.086 1.00 95.00 827 LEU A O 1
ATOM 6616 N N . ASN A 1 828 ? -29.977 11.677 37.563 1.00 94.19 828 ASN A N 1
ATOM 6617 C CA . ASN A 1 828 ? -30.814 11.988 38.721 1.00 94.19 828 ASN A CA 1
ATOM 6618 C C . ASN A 1 828 ? -30.749 13.486 39.050 1.00 94.19 828 ASN A C 1
ATOM 6620 O O . ASN A 1 828 ? -31.782 14.149 39.131 1.00 94.19 828 ASN A O 1
ATOM 6624 N N . ASP A 1 829 ? -29.539 14.043 39.109 1.00 92.25 829 ASP A N 1
ATOM 6625 C CA . ASP A 1 829 ? -29.301 15.461 39.395 1.00 92.25 829 ASP A CA 1
ATOM 6626 C C . ASP A 1 829 ? -29.799 16.383 38.268 1.00 92.25 829 ASP A C 1
ATOM 6628 O O . ASP A 1 829 ? -30.148 17.541 38.509 1.00 92.25 829 ASP A O 1
ATOM 6632 N N . LEU A 1 830 ? -29.906 15.885 37.028 1.00 92.62 830 LEU A N 1
ATOM 6633 C CA . LEU A 1 830 ? -30.616 16.583 35.951 1.00 92.62 830 LEU A CA 1
ATOM 6634 C C . LEU A 1 830 ? -32.150 16.526 36.093 1.00 92.62 830 LEU A C 1
ATOM 6636 O O . LEU A 1 830 ? -32.823 17.495 35.744 1.00 92.62 830 LEU A O 1
ATOM 6640 N N . LEU A 1 831 ? -32.723 15.429 36.594 1.00 91.88 831 LEU A N 1
ATOM 6641 C CA . LEU A 1 831 ? -34.180 15.260 36.712 1.00 91.88 831 LEU A CA 1
ATOM 6642 C C . LEU A 1 831 ? -34.791 15.821 38.000 1.00 91.88 831 LEU A C 1
ATOM 6644 O O . LEU A 1 831 ? -35.988 16.111 38.009 1.00 91.88 831 LEU A O 1
ATOM 6648 N N . ASN A 1 832 ? -33.994 15.984 39.054 1.00 90.56 832 ASN A N 1
ATOM 6649 C CA . ASN A 1 832 ? -34.424 16.510 40.352 1.00 90.56 832 ASN A CA 1
ATOM 6650 C C . ASN A 1 832 ? -34.239 18.038 40.488 1.00 90.56 832 ASN A C 1
ATOM 6652 O O . ASN A 1 832 ? -34.485 18.594 41.557 1.00 90.56 832 ASN A O 1
ATOM 6656 N N . GLN A 1 833 ? -33.824 18.736 39.424 1.00 87.00 833 GLN A N 1
ATOM 6657 C CA . GLN A 1 833 ? -33.748 20.201 39.419 1.00 87.00 833 GLN A CA 1
ATOM 6658 C C . GLN A 1 833 ? -35.145 20.851 39.516 1.00 87.00 833 GLN A C 1
ATOM 6660 O O . GLN A 1 833 ? -36.102 20.336 38.932 1.00 87.00 833 GLN A O 1
ATOM 6665 N N . PRO A 1 834 ? -35.275 22.000 40.214 1.00 81.69 834 PRO A N 1
ATOM 6666 C CA . PRO A 1 834 ? -36.566 22.666 40.417 1.00 81.69 834 PRO A CA 1
ATOM 6667 C C . PRO A 1 834 ? -37.150 23.224 39.111 1.00 81.69 834 PRO A C 1
ATOM 6669 O O . PRO A 1 834 ? -38.366 23.229 38.921 1.00 81.69 834 PRO A O 1
ATOM 6672 N N . GLU A 1 835 ? -36.291 23.650 38.182 1.00 84.75 835 GLU A N 1
ATOM 6673 C CA . GLU A 1 835 ? -36.685 24.013 36.823 1.00 84.75 835 GLU A CA 1
ATOM 6674 C C . GLU A 1 835 ? -36.535 22.827 35.866 1.00 84.75 835 GLU A C 1
ATOM 6676 O O . GLU A 1 835 ? -35.527 22.117 35.863 1.00 84.75 835 GLU A O 1
ATOM 6681 N N . LYS A 1 836 ? -37.518 22.648 34.977 1.00 85.31 836 LYS A N 1
ATOM 6682 C CA . LYS A 1 836 ? -37.434 21.645 33.910 1.00 85.31 836 LYS A CA 1
ATOM 6683 C C . LYS A 1 836 ? -36.359 22.046 32.903 1.00 85.31 836 LYS A C 1
ATOM 6685 O O . LYS A 1 836 ? -36.484 23.076 32.242 1.00 85.31 836 LYS A O 1
ATOM 6690 N N . ILE A 1 837 ? -35.355 21.185 32.736 1.00 89.69 837 ILE A N 1
ATOM 6691 C CA . ILE A 1 837 ? -34.294 21.357 31.737 1.00 89.69 837 ILE A CA 1
ATOM 6692 C C . ILE A 1 837 ? -34.895 21.548 30.344 1.00 89.69 837 ILE A C 1
ATOM 6694 O O . ILE A 1 837 ? -35.723 20.748 29.895 1.00 89.69 837 ILE A O 1
ATOM 6698 N N . ASN A 1 838 ? -34.432 22.603 29.674 1.00 87.00 838 ASN A N 1
ATOM 6699 C CA . ASN A 1 838 ? -34.903 23.066 28.375 1.00 87.00 838 ASN A CA 1
ATOM 6700 C C . ASN A 1 838 ? -33.758 23.079 27.357 1.00 87.00 838 ASN A C 1
ATOM 6702 O O . ASN A 1 838 ? -32.629 23.455 27.664 1.00 87.00 838 ASN A O 1
ATOM 6706 N N . ARG A 1 839 ? -34.063 22.756 26.094 1.00 85.06 839 ARG A N 1
ATOM 6707 C CA . ARG A 1 839 ? -33.064 22.653 25.007 1.00 85.06 839 ARG A CA 1
ATOM 6708 C C . ARG A 1 839 ? -32.271 23.945 24.748 1.00 85.06 839 ARG A C 1
ATOM 6710 O O . ARG A 1 839 ? -31.187 23.891 24.175 1.00 85.06 839 ARG A O 1
ATOM 6717 N N . SER A 1 840 ? -32.794 25.094 25.176 1.00 87.69 840 SER A N 1
ATOM 6718 C CA . SER A 1 840 ? -32.145 26.410 25.112 1.00 87.69 840 SER A CA 1
ATOM 6719 C C . SER A 1 840 ? -30.891 26.536 25.987 1.00 87.69 840 SER A C 1
ATOM 6721 O O . SER A 1 840 ? -30.020 27.342 25.648 1.00 87.69 840 SER A O 1
ATOM 6723 N N . GLN A 1 841 ? -30.785 25.739 27.061 1.00 90.06 841 GLN A N 1
ATOM 6724 C CA . GLN A 1 841 ? -29.656 25.728 28.004 1.00 90.06 841 GLN A CA 1
ATOM 6725 C C . GLN A 1 841 ? -28.374 25.122 27.399 1.00 90.06 841 GLN A C 1
ATOM 6727 O O . GLN A 1 841 ? -27.283 25.380 27.902 1.00 90.06 841 GLN A O 1
ATOM 6732 N N . GLY A 1 842 ? -28.478 24.375 26.292 1.00 92.94 842 GLY A N 1
ATOM 6733 C CA . GLY A 1 842 ? -27.336 23.722 25.647 1.00 92.94 842 GLY A CA 1
ATOM 6734 C C . GLY A 1 842 ? -26.932 22.413 26.330 1.00 92.94 842 GLY A C 1
ATOM 6735 O O . GLY A 1 842 ? -27.784 21.688 26.846 1.00 92.94 842 GLY A O 1
ATOM 6736 N N . THR A 1 843 ? -25.638 22.100 26.283 1.00 96.62 843 THR A N 1
ATOM 6737 C CA . THR A 1 843 ? -25.057 20.882 26.861 1.00 96.62 843 THR A CA 1
ATOM 6738 C C . THR A 1 843 ? -24.674 21.074 28.324 1.00 96.62 843 THR A C 1
ATOM 6740 O O . THR A 1 843 ? -23.956 22.010 28.664 1.00 96.62 843 THR A O 1
ATOM 6743 N N . LEU A 1 844 ? -25.154 20.157 29.169 1.00 96.50 844 LEU A N 1
ATOM 6744 C CA . LEU A 1 844 ? -24.997 20.156 30.627 1.00 96.50 844 LEU A CA 1
ATOM 6745 C C . LEU A 1 844 ? -24.050 19.045 31.111 1.00 96.50 844 LEU A C 1
ATOM 6747 O O . LEU A 1 844 ? -23.396 19.203 32.138 1.00 96.50 844 LEU A O 1
ATOM 6751 N N . ILE A 1 845 ? -23.955 17.940 30.366 1.00 97.56 845 ILE A N 1
ATOM 6752 C CA . ILE A 1 845 ? -23.009 16.842 30.613 1.00 97.56 845 ILE A CA 1
ATOM 6753 C C . ILE A 1 845 ? -22.266 16.532 29.314 1.00 97.56 845 ILE A C 1
ATOM 6755 O O . ILE A 1 845 ? -22.901 16.379 28.267 1.00 97.56 845 ILE A O 1
ATOM 6759 N N . ILE A 1 846 ? -20.942 16.384 29.391 1.00 97.81 846 ILE A N 1
ATOM 6760 C CA . ILE A 1 846 ? -20.111 15.832 28.312 1.00 97.81 846 ILE A CA 1
ATOM 6761 C C . ILE A 1 846 ? -19.505 14.507 28.782 1.00 97.81 846 ILE A C 1
ATOM 6763 O O . ILE A 1 846 ? -18.961 14.429 29.878 1.00 97.81 846 ILE A O 1
ATOM 6767 N N . VAL A 1 847 ? -19.565 13.477 27.943 1.00 97.62 847 VAL A N 1
ATOM 6768 C CA . VAL A 1 847 ? -18.918 12.179 28.147 1.00 97.62 847 VAL A CA 1
ATOM 6769 C C . VAL A 1 847 ? -17.925 11.961 27.012 1.00 97.62 847 VAL A C 1
ATOM 6771 O O . VAL A 1 847 ? -18.304 11.851 25.846 1.00 97.62 847 VAL A O 1
ATOM 6774 N N . VAL A 1 848 ? -16.643 11.926 27.350 1.00 96.44 848 VAL A N 1
ATOM 6775 C CA . VAL A 1 848 ? -15.533 11.706 26.424 1.00 96.44 848 VAL A CA 1
ATOM 6776 C C . VAL A 1 848 ? -15.205 10.216 26.411 1.00 96.44 848 VA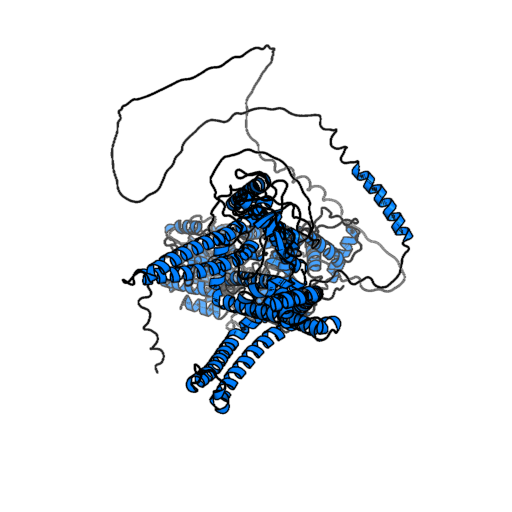L A C 1
ATOM 6778 O O . VAL A 1 848 ? -14.892 9.649 27.457 1.00 96.44 848 VAL A O 1
ATOM 6781 N N . CYS A 1 849 ? -15.261 9.593 25.233 1.00 93.25 849 CYS A N 1
ATOM 6782 C CA . CYS A 1 849 ? -14.981 8.169 25.034 1.00 93.25 849 CYS A CA 1
ATOM 6783 C C . CYS A 1 849 ? -13.855 7.973 23.992 1.00 93.25 849 CYS A C 1
ATOM 6785 O O . CYS A 1 849 ? -13.867 8.650 22.958 1.00 93.25 849 CYS A O 1
ATOM 6787 N N . PRO A 1 850 ? -12.926 7.013 24.170 1.00 88.44 850 PRO A N 1
ATOM 6788 C CA . PRO A 1 850 ? -11.833 6.737 23.228 1.00 88.44 850 PRO A CA 1
ATOM 6789 C C . PRO A 1 850 ? -12.301 6.252 21.855 1.00 88.44 850 PRO A C 1
ATOM 6791 O O . PRO A 1 850 ? -11.622 6.469 20.853 1.00 88.44 850 PRO A O 1
ATOM 6794 N N . THR A 1 851 ? -13.436 5.551 21.792 1.00 86.00 851 THR A N 1
ATOM 6795 C CA . THR A 1 851 ? -13.936 4.927 20.563 1.00 86.00 851 THR A CA 1
ATOM 6796 C C . THR A 1 851 ? -15.359 5.368 20.254 1.00 86.00 851 THR A C 1
ATOM 6798 O O . THR A 1 851 ? -16.157 5.687 21.138 1.00 86.00 851 THR A O 1
ATOM 6801 N N . ARG A 1 852 ? -15.686 5.374 18.959 1.00 85.25 852 ARG A N 1
ATOM 6802 C CA . ARG A 1 852 ? -17.013 5.750 18.451 1.00 85.25 852 ARG A CA 1
ATOM 6803 C C . ARG A 1 852 ? -18.073 4.758 18.925 1.00 85.25 852 ARG A C 1
ATOM 6805 O O . ARG A 1 852 ? -19.182 5.144 19.259 1.00 85.25 852 ARG A O 1
ATOM 6812 N N . GLU A 1 853 ? -17.706 3.483 18.989 1.00 83.00 853 GLU A N 1
ATOM 6813 C CA . GLU A 1 853 ? -18.589 2.388 19.384 1.00 83.00 853 GLU A CA 1
ATOM 6814 C C . GLU A 1 853 ? -18.914 2.445 20.882 1.00 83.00 853 GLU A C 1
ATOM 6816 O O . GLU A 1 853 ? -20.067 2.236 21.247 1.00 83.00 853 GLU A O 1
ATOM 6821 N N . LEU A 1 854 ? -17.947 2.807 21.738 1.00 85.56 854 LEU A N 1
ATOM 6822 C CA . LEU A 1 854 ? -18.207 3.081 23.156 1.00 85.56 854 LEU A CA 1
ATOM 6823 C C . LEU A 1 854 ? -19.070 4.342 23.330 1.00 85.56 854 LEU A C 1
ATOM 6825 O O . LEU A 1 854 ? -20.030 4.321 24.089 1.00 85.56 854 LEU A O 1
ATOM 6829 N N . SER A 1 855 ? -18.809 5.404 22.559 1.00 90.69 855 SER A N 1
ATOM 6830 C CA . SER A 1 855 ? -19.640 6.619 22.563 1.00 90.69 855 SER A CA 1
ATOM 6831 C C . SER A 1 855 ? -21.111 6.326 22.214 1.00 90.69 855 SER A C 1
ATOM 6833 O O . SER A 1 855 ? -22.010 6.788 22.914 1.00 90.69 855 SER A O 1
ATOM 6835 N N . ILE A 1 856 ? -21.359 5.490 21.197 1.00 87.69 856 ILE A N 1
ATOM 6836 C CA . ILE A 1 856 ? -22.705 5.036 20.798 1.00 87.69 856 ILE A CA 1
ATOM 6837 C C . ILE A 1 856 ? -23.317 4.093 21.847 1.00 87.69 856 ILE A C 1
ATOM 6839 O O . ILE A 1 856 ? -24.509 4.184 22.129 1.00 87.69 856 ILE A O 1
ATOM 6843 N N . GLN A 1 857 ? -22.522 3.205 22.454 1.00 86.19 857 GLN A N 1
ATOM 6844 C CA . GLN A 1 857 ? -22.970 2.329 23.542 1.00 86.19 857 GLN A CA 1
ATOM 6845 C C . GLN A 1 857 ? -23.465 3.139 24.748 1.00 86.19 857 GLN A C 1
ATOM 6847 O O . GLN A 1 857 ? -24.508 2.816 25.311 1.00 86.19 857 GLN A O 1
ATOM 6852 N N . CYS A 1 858 ? -22.762 4.206 25.125 1.00 91.12 858 CYS A N 1
ATOM 6853 C CA . CYS A 1 858 ? -23.144 5.040 26.261 1.00 91.12 858 CYS A CA 1
ATOM 6854 C C . CYS A 1 858 ? -24.307 5.995 25.923 1.00 91.12 858 CYS A C 1
ATOM 6856 O O . CYS A 1 858 ? -25.169 6.204 26.779 1.00 91.12 858 CYS A O 1
ATOM 6858 N N . GLU A 1 859 ? -24.426 6.470 24.671 1.00 94.00 859 GLU A N 1
ATOM 6859 C CA . GLU A 1 859 ? -25.639 7.161 24.195 1.00 94.00 859 GLU A CA 1
ATOM 6860 C C . GLU A 1 859 ? -26.869 6.231 24.256 1.00 94.00 859 GLU A C 1
ATOM 6862 O O . GLU A 1 859 ? -27.903 6.635 24.782 1.00 94.00 859 GLU A O 1
ATOM 6867 N N . ASP A 1 860 ? -26.758 4.973 23.805 1.00 90.44 860 ASP A N 1
ATOM 6868 C CA . ASP A 1 860 ? -27.819 3.949 23.875 1.00 90.44 860 ASP A CA 1
ATOM 6869 C C . ASP A 1 860 ? -28.295 3.693 25.316 1.00 90.44 860 ASP A C 1
ATOM 6871 O O . ASP A 1 860 ? -29.500 3.654 25.575 1.00 90.44 860 ASP A O 1
ATOM 6875 N N . GLN A 1 861 ? -27.370 3.565 26.273 1.00 91.62 861 GLN A N 1
ATOM 6876 C CA . GLN A 1 861 ? -27.721 3.383 27.686 1.00 91.62 861 GLN A CA 1
ATOM 6877 C C . GLN A 1 861 ? -28.388 4.632 28.284 1.00 91.62 861 GLN A C 1
ATOM 6879 O O . GLN A 1 861 ? -29.411 4.519 28.960 1.00 91.62 861 GLN A O 1
ATOM 6884 N N . ALA A 1 862 ? -27.878 5.833 27.992 1.00 94.50 862 ALA A N 1
ATOM 6885 C CA . ALA A 1 862 ? -28.482 7.075 28.473 1.00 94.50 862 ALA A CA 1
ATOM 6886 C C . ALA A 1 862 ? -29.871 7.333 27.865 1.00 94.50 862 ALA A C 1
ATOM 6888 O O . ALA A 1 862 ? -30.785 7.730 28.587 1.00 94.50 862 ALA A O 1
ATOM 6889 N N . GLN A 1 863 ? -30.066 7.051 26.572 1.00 93.50 863 GLN A N 1
ATOM 6890 C CA . GLN A 1 863 ? -31.376 7.143 25.920 1.00 93.50 863 GLN A CA 1
ATOM 6891 C C . GLN A 1 863 ? -32.394 6.186 26.554 1.00 93.50 863 GLN A C 1
ATOM 6893 O O . GLN A 1 863 ? -33.545 6.574 26.749 1.00 93.50 863 GLN A O 1
ATOM 6898 N N . LYS A 1 864 ? -31.982 4.968 26.936 1.00 91.12 864 LYS A N 1
ATOM 6899 C CA . LYS A 1 864 ? -32.852 4.012 27.642 1.00 91.12 864 LYS A CA 1
ATOM 6900 C C . LYS A 1 864 ? -33.253 4.512 29.027 1.00 91.12 864 LYS A C 1
ATOM 6902 O O . LYS A 1 864 ? -34.451 4.528 29.313 1.00 91.12 864 LYS A O 1
ATOM 6907 N N . LEU A 1 865 ? -32.297 4.995 29.830 1.00 92.38 865 LEU A N 1
ATOM 6908 C CA . LEU A 1 865 ? -32.565 5.614 31.141 1.00 92.38 865 LEU A CA 1
ATOM 6909 C C . LEU A 1 865 ? -33.507 6.828 31.038 1.00 92.38 865 LEU A C 1
ATOM 6911 O O . LEU A 1 865 ? -34.339 7.050 31.918 1.00 92.38 865 LEU A O 1
ATOM 6915 N N . LEU A 1 866 ? -33.402 7.600 29.953 1.00 93.38 866 LEU A N 1
ATOM 6916 C CA . LEU A 1 866 ? -34.163 8.830 29.725 1.00 93.38 866 LEU A CA 1
ATOM 6917 C C . LEU A 1 866 ? -35.433 8.660 28.880 1.00 93.38 866 LEU A C 1
ATOM 6919 O O . LEU A 1 866 ? -36.065 9.663 28.550 1.00 93.38 866 LEU A O 1
ATOM 6923 N N . HIS A 1 867 ? -35.869 7.442 28.548 1.00 90.62 867 HIS A N 1
ATOM 6924 C CA . HIS A 1 867 ? -37.038 7.271 27.672 1.00 90.62 867 HIS A CA 1
ATOM 6925 C C . HIS A 1 867 ? -38.368 7.730 28.317 1.00 90.62 867 HIS A C 1
ATOM 6927 O O . HIS A 1 867 ? -39.312 8.077 27.612 1.00 90.62 867 HIS A O 1
ATOM 6933 N N . TRP A 1 868 ? -38.428 7.823 29.653 1.00 88.56 868 TRP A N 1
ATOM 6934 C CA . TRP A 1 868 ? -39.514 8.479 30.402 1.00 88.56 868 TRP A CA 1
ATOM 6935 C C . TRP A 1 868 ? -39.343 10.014 30.519 1.00 88.56 868 TRP A C 1
ATOM 6937 O O . TRP A 1 868 ? -40.161 10.702 31.142 1.00 88.56 868 TRP A O 1
ATOM 6947 N N . ALA A 1 869 ? -38.265 10.586 29.976 1.00 87.44 869 ALA A N 1
ATOM 6948 C CA . ALA A 1 869 ? -37.732 11.917 30.283 1.00 87.44 869 ALA A CA 1
ATOM 6949 C C . ALA A 1 869 ? -37.422 12.778 29.038 1.00 87.44 869 ALA A C 1
ATOM 6951 O O . ALA A 1 869 ? -36.402 13.461 28.976 1.00 87.44 869 ALA A O 1
ATOM 6952 N N . ASN A 1 870 ? -38.358 12.806 28.084 1.00 84.00 870 ASN A N 1
ATOM 6953 C CA . ASN A 1 870 ? -38.286 13.443 26.753 1.00 84.00 870 ASN A CA 1
ATOM 6954 C C . ASN A 1 870 ? -37.786 14.910 26.675 1.00 84.00 870 ASN A C 1
ATOM 6956 O O . ASN A 1 870 ? -37.594 15.421 25.572 1.00 84.00 870 ASN A O 1
ATOM 6960 N N . ASN A 1 871 ? -37.628 15.620 27.797 1.00 87.31 871 ASN A N 1
ATOM 6961 C CA . ASN A 1 871 ? -37.068 16.974 27.843 1.00 87.31 871 ASN A CA 1
ATOM 6962 C C . ASN A 1 871 ? -35.525 17.001 27.887 1.00 87.31 871 ASN A C 1
ATOM 6964 O O . ASN A 1 871 ? -34.935 18.000 27.477 1.00 87.31 871 ASN A O 1
ATOM 6968 N N . ILE A 1 872 ? -34.873 15.920 28.333 1.00 92.56 872 ILE A N 1
ATOM 6969 C CA . ILE A 1 872 ? -33.413 15.762 28.285 1.00 92.56 872 ILE A CA 1
ATOM 6970 C C . ILE A 1 872 ? -33.051 15.056 26.975 1.00 92.56 872 ILE A C 1
ATOM 6972 O O . ILE A 1 872 ? -33.559 13.978 26.680 1.00 92.56 872 ILE A O 1
ATOM 6976 N N . ILE A 1 873 ? -32.177 15.669 26.174 1.00 93.06 873 ILE A N 1
ATOM 6977 C CA . ILE A 1 873 ? -31.816 15.162 24.844 1.00 93.06 873 ILE A CA 1
ATOM 6978 C C . ILE A 1 873 ? -30.377 14.644 24.843 1.00 93.06 873 ILE A C 1
ATOM 6980 O O . ILE A 1 873 ? -29.445 15.426 25.031 1.00 93.06 873 ILE A O 1
ATOM 6984 N N . CYS A 1 874 ? -30.192 13.351 24.579 1.00 94.69 874 CYS A N 1
ATOM 6985 C CA . CYS A 1 874 ? -28.879 12.766 24.301 1.00 94.69 874 CYS A CA 1
ATOM 6986 C C . CYS A 1 874 ? -28.373 13.129 22.896 1.00 94.69 874 CYS A C 1
ATOM 6988 O O . CYS A 1 874 ? -29.157 13.391 21.975 1.00 94.69 874 CYS A O 1
ATOM 6990 N N . GLY A 1 875 ? -27.054 13.119 22.721 1.00 93.50 875 GLY A N 1
ATOM 6991 C CA . GLY A 1 875 ? -26.431 13.224 21.411 1.00 93.50 875 GLY A CA 1
ATOM 6992 C C . GLY A 1 875 ? -24.991 12.734 21.371 1.00 93.50 875 GLY A C 1
ATOM 6993 O O . GLY A 1 875 ? -24.253 12.930 22.326 1.00 93.50 875 GLY A O 1
ATOM 6994 N N . ASP A 1 876 ? -24.591 12.153 20.248 1.00 94.06 876 ASP A N 1
ATOM 6995 C CA . ASP A 1 876 ? -23.227 11.765 19.903 1.00 94.06 876 ASP A CA 1
ATOM 6996 C C . ASP A 1 876 ? -22.485 12.821 19.048 1.00 94.06 876 ASP A C 1
ATOM 6998 O O . ASP A 1 876 ? -23.102 13.601 18.317 1.00 94.06 876 ASP A O 1
ATOM 7002 N N . LEU A 1 877 ? -21.147 12.812 19.124 1.00 94.75 877 LEU A N 1
ATOM 7003 C CA . LEU A 1 877 ? -20.202 13.470 18.210 1.00 94.75 877 LEU A CA 1
ATOM 7004 C C . LEU A 1 877 ? -19.030 12.521 17.909 1.00 94.75 877 LEU A C 1
ATOM 7006 O O . LEU A 1 877 ? -18.018 12.471 18.625 1.00 94.75 877 LEU A O 1
ATOM 7010 N N . VAL A 1 878 ? -19.163 11.757 16.827 1.00 91.06 878 VAL A N 1
ATOM 7011 C CA . VAL A 1 878 ? -18.224 10.695 16.443 1.00 91.06 878 VAL A CA 1
ATOM 7012 C C . VAL A 1 878 ? -17.613 10.940 15.065 1.00 91.06 878 VAL A C 1
ATOM 7014 O O . VAL A 1 878 ? -18.259 11.407 14.127 1.00 91.06 878 VAL A O 1
ATOM 7017 N N . GLY A 1 879 ? -16.326 10.617 14.919 1.00 80.50 879 GLY A N 1
ATOM 7018 C CA . GLY A 1 879 ? -15.657 10.700 13.619 1.00 80.50 879 GLY A CA 1
ATOM 7019 C C . GLY A 1 879 ? -16.357 9.849 12.546 1.00 80.50 879 GLY A C 1
ATOM 7020 O O . GLY A 1 879 ? -16.878 8.774 12.832 1.00 80.50 879 GLY A O 1
ATOM 7021 N N . GLY A 1 880 ? -16.333 10.308 11.295 1.00 77.19 880 GLY A N 1
ATOM 7022 C CA . GLY A 1 880 ? -16.952 9.613 10.158 1.00 77.19 880 GLY A CA 1
ATOM 7023 C C . GLY A 1 880 ? -18.420 9.969 9.891 1.00 77.19 880 GLY A C 1
ATOM 7024 O O . GLY A 1 880 ? -18.889 9.707 8.788 1.00 77.19 880 GLY A O 1
ATOM 7025 N N . GLU A 1 881 ? -19.124 10.615 10.825 1.00 82.06 881 GLU A N 1
ATOM 7026 C CA . GLU A 1 881 ? -20.453 11.176 10.549 1.00 82.06 881 GLU A CA 1
ATOM 7027 C C . GLU A 1 881 ? -20.395 12.507 9.780 1.00 82.06 881 GLU A C 1
ATOM 7029 O O . GLU A 1 881 ? -19.335 13.119 9.604 1.00 82.06 881 GLU A O 1
ATOM 7034 N N . ASN A 1 882 ? -21.548 12.951 9.270 1.00 83.75 882 ASN A N 1
ATOM 7035 C CA . ASN A 1 882 ? -21.647 14.178 8.476 1.00 83.75 882 ASN A CA 1
ATOM 7036 C C . ASN A 1 882 ? -21.659 15.442 9.376 1.00 83.75 882 ASN A C 1
ATOM 7038 O O . ASN A 1 882 ? -22.661 15.666 10.068 1.00 83.75 882 ASN A O 1
ATOM 7042 N N . PRO A 1 883 ? -20.653 16.346 9.280 1.00 87.31 883 PRO A N 1
ATOM 7043 C CA . PRO A 1 883 ? -20.550 17.529 10.142 1.00 87.31 883 PRO A CA 1
ATOM 7044 C C . PRO A 1 883 ? -21.761 18.463 10.096 1.00 87.31 883 PRO A C 1
ATOM 7046 O O . PRO A 1 883 ? -22.048 19.156 11.069 1.00 87.31 883 PRO A O 1
ATOM 7049 N N . GLN A 1 884 ? -22.490 18.523 8.977 1.00 87.44 884 GLN A N 1
ATOM 7050 C CA . GLN A 1 884 ? -23.673 19.378 8.857 1.00 87.44 884 GLN A CA 1
ATOM 7051 C C . GLN A 1 884 ? -24.857 18.827 9.665 1.00 87.44 884 GLN A C 1
ATOM 7053 O O . GLN A 1 884 ? -25.618 19.613 10.235 1.00 87.44 884 GLN A O 1
ATOM 7058 N N . LYS A 1 885 ? -24.984 17.494 9.775 1.00 90.00 885 LYS A N 1
ATOM 7059 C CA . LYS A 1 885 ? -25.995 16.848 10.627 1.00 90.00 885 LYS A CA 1
ATOM 7060 C C . LYS A 1 885 ? -25.708 17.109 12.102 1.00 90.00 885 LYS A C 1
ATOM 7062 O O . LYS A 1 885 ? -26.612 17.535 12.813 1.00 90.00 885 LYS A O 1
ATOM 7067 N N . GLU A 1 886 ? -24.463 16.938 12.547 1.00 93.31 886 GLU A N 1
ATOM 7068 C CA . GLU A 1 886 ? -24.057 17.235 13.929 1.00 93.31 886 GLU A CA 1
ATOM 7069 C C . GLU A 1 886 ? -24.242 18.721 14.256 1.00 93.31 886 GLU A C 1
ATOM 7071 O O . GLU A 1 886 ? -24.884 19.050 15.251 1.00 93.31 886 GLU A O 1
ATOM 7076 N N . LYS A 1 887 ? -23.807 19.645 13.381 1.00 91.94 887 LYS A N 1
ATOM 7077 C CA . LYS A 1 887 ? -24.062 21.088 13.568 1.00 91.94 887 LYS A CA 1
ATOM 7078 C C . LYS A 1 887 ? -25.563 21.407 13.649 1.00 91.94 887 LYS A C 1
ATOM 7080 O O . LYS A 1 887 ? -25.942 22.331 14.365 1.00 91.94 887 LYS A O 1
ATOM 7085 N N . ALA A 1 888 ? -26.432 20.640 12.983 1.00 90.62 888 ALA A N 1
ATOM 7086 C CA . ALA A 1 888 ? -27.886 20.753 13.126 1.00 90.62 888 ALA A CA 1
ATOM 7087 C C . ALA A 1 888 ? -28.447 20.082 14.403 1.00 90.62 888 ALA A C 1
ATOM 7089 O O . ALA A 1 888 ? -29.396 20.622 14.975 1.00 90.62 888 ALA A O 1
ATOM 7090 N N . LYS A 1 889 ? -27.871 18.962 14.876 1.00 91.50 889 LYS A N 1
ATOM 7091 C CA . LYS A 1 889 ? -28.192 18.305 16.165 1.00 91.50 889 LYS A CA 1
ATOM 7092 C C . LYS A 1 889 ? -27.858 19.266 17.319 1.00 91.50 889 LYS A C 1
ATOM 7094 O O . LYS A 1 889 ? -28.745 19.611 18.095 1.00 91.50 889 LYS A O 1
ATOM 7099 N N . LEU A 1 890 ? -26.642 19.823 17.323 1.00 94.44 890 LEU A N 1
ATOM 7100 C CA . LEU A 1 890 ? -26.153 20.817 18.289 1.00 94.44 890 LEU A CA 1
ATOM 7101 C C . LEU A 1 890 ? -26.958 22.127 18.273 1.00 94.44 890 LEU A C 1
ATOM 7103 O O . LEU A 1 890 ? -27.350 22.602 19.335 1.00 94.44 890 LEU A O 1
ATOM 7107 N N . ARG A 1 891 ? -27.284 22.691 17.096 1.00 91.62 891 ARG A N 1
ATOM 7108 C CA . ARG A 1 891 ? -28.090 23.931 16.994 1.00 91.62 891 ARG A CA 1
ATOM 7109 C C . ARG A 1 891 ? -29.489 23.792 17.609 1.00 91.62 891 ARG A C 1
ATOM 7111 O O . ARG A 1 891 ? -30.044 24.780 18.077 1.00 91.62 891 ARG A O 1
ATOM 7118 N N . LYS A 1 892 ? -30.063 22.584 17.617 1.00 90.88 892 LYS A N 1
ATOM 7119 C CA . LYS A 1 892 ? -31.346 22.292 18.284 1.00 90.88 892 LYS A CA 1
ATOM 7120 C C . LYS A 1 892 ? -31.211 22.111 19.805 1.00 90.88 892 LYS A C 1
ATOM 7122 O O . LYS A 1 892 ? -32.225 21.904 20.464 1.00 90.88 892 LYS A O 1
ATOM 7127 N N . GLY A 1 893 ? -30.000 22.147 20.359 1.00 90.44 893 GLY A N 1
ATOM 7128 C CA . GLY A 1 893 ? -29.708 21.822 21.754 1.00 90.44 893 GLY A CA 1
ATOM 7129 C C . GLY A 1 893 ? -29.640 20.312 22.002 1.00 90.44 893 GLY A C 1
ATOM 7130 O O . GLY A 1 893 ? -30.541 19.566 21.605 1.00 90.44 893 GLY A O 1
ATOM 7131 N N . VAL A 1 894 ? -28.572 19.886 22.675 1.00 95.12 894 VAL A N 1
ATOM 7132 C CA . VAL A 1 894 ? -28.304 18.522 23.158 1.00 95.12 894 VAL A CA 1
ATOM 7133 C C . VAL A 1 894 ? -27.882 18.659 24.617 1.00 95.12 894 VAL A C 1
ATOM 7135 O O . VAL A 1 894 ? -26.915 19.363 24.885 1.00 95.12 894 VAL A O 1
ATOM 7138 N N . SER A 1 895 ? -28.599 18.024 25.540 1.00 95.25 895 SER A N 1
ATOM 7139 C CA . SER A 1 895 ? -28.402 18.157 26.991 1.00 95.25 895 SER A CA 1
ATOM 7140 C C . SER A 1 895 ? -27.244 17.301 27.511 1.00 95.25 895 SER A C 1
ATOM 7142 O O . SER A 1 895 ? -26.490 17.752 28.370 1.00 95.25 895 SER A O 1
ATOM 7144 N N . VAL A 1 896 ? -27.104 16.081 26.983 1.00 97.06 896 VAL A N 1
ATOM 7145 C CA . VAL A 1 896 ? -26.083 15.095 27.375 1.00 97.06 896 VAL A CA 1
ATOM 7146 C C . VAL A 1 896 ? -25.342 14.656 26.117 1.00 97.06 896 VAL A C 1
ATOM 7148 O O . VAL A 1 896 ? -25.966 14.133 25.194 1.00 97.06 896 VAL A O 1
ATOM 7151 N N . LEU A 1 897 ? -24.037 14.911 26.062 1.00 97.38 897 LEU A N 1
ATOM 7152 C CA . LEU A 1 897 ? -23.235 14.815 24.845 1.00 97.38 897 LEU A CA 1
ATOM 7153 C C . LEU A 1 897 ? -22.128 13.763 24.979 1.00 97.38 897 LEU A C 1
ATOM 7155 O O . LEU A 1 897 ? -21.180 13.960 25.730 1.00 97.38 897 LEU A O 1
ATOM 7159 N N . PHE A 1 898 ? -22.217 12.681 24.215 1.00 97.38 898 PHE A N 1
ATOM 7160 C CA . PHE A 1 898 ? -21.194 11.642 24.105 1.00 97.38 898 PHE A CA 1
ATOM 7161 C C . PHE A 1 898 ? -20.268 11.986 22.936 1.00 97.38 898 PHE A C 1
ATOM 7163 O O . PHE A 1 898 ? -20.750 12.349 21.866 1.00 97.38 898 PHE A O 1
ATOM 7170 N N . ALA A 1 899 ? -18.947 11.920 23.098 1.00 96.38 899 ALA A N 1
ATOM 7171 C CA . ALA A 1 899 ? -18.041 12.362 22.041 1.00 96.38 899 ALA A CA 1
ATOM 7172 C C . ALA A 1 899 ? -16.676 11.669 22.032 1.00 96.38 899 ALA A C 1
ATOM 7174 O O . ALA A 1 899 ? -16.099 11.353 23.069 1.00 96.38 899 ALA A O 1
ATOM 7175 N N . THR A 1 900 ? -16.111 11.533 20.830 1.00 95.19 900 THR A N 1
ATOM 7176 C CA . THR A 1 900 ? -14.684 11.201 20.646 1.00 95.19 900 THR A CA 1
ATOM 7177 C C . THR A 1 900 ? -13.818 12.474 20.670 1.00 95.19 900 THR A C 1
ATOM 7179 O O . THR A 1 900 ? -14.236 13.464 20.058 1.00 95.19 900 THR A O 1
ATOM 7182 N N . PRO A 1 901 ? -12.622 12.487 21.308 1.00 95.19 901 PRO A N 1
ATOM 7183 C CA . PRO A 1 901 ? -11.844 13.705 21.582 1.00 95.19 901 PRO A CA 1
ATOM 7184 C C . PRO A 1 901 ? -11.681 14.663 20.394 1.00 95.19 901 PRO A C 1
ATOM 7186 O O . PRO A 1 901 ? -12.181 15.786 20.442 1.00 95.19 901 PRO A O 1
ATOM 7189 N N . GLY A 1 902 ? -11.077 14.216 19.288 1.00 93.62 902 GLY A N 1
ATOM 7190 C CA . GLY A 1 902 ? -10.833 15.079 18.125 1.00 93.62 902 GLY A CA 1
ATOM 7191 C C . GLY A 1 902 ? -12.109 15.592 17.443 1.00 93.62 902 GLY A C 1
ATOM 7192 O O . GLY A 1 902 ? -12.125 16.694 16.888 1.00 93.62 902 GLY A O 1
ATOM 7193 N N . ARG A 1 903 ? -13.230 14.854 17.526 1.00 94.38 903 ARG A N 1
ATOM 7194 C CA . ARG A 1 903 ? -14.523 15.334 17.004 1.00 94.38 903 ARG A CA 1
ATOM 7195 C C . ARG A 1 903 ? -15.144 16.383 17.924 1.00 94.38 903 ARG A C 1
ATOM 7197 O O . ARG A 1 903 ? -15.672 17.376 17.423 1.00 94.38 903 ARG A O 1
ATOM 7204 N N . LEU A 1 904 ? -15.016 16.220 19.242 1.00 96.50 904 LEU A N 1
ATOM 7205 C CA . LEU A 1 904 ? -15.406 17.244 20.211 1.00 96.50 904 LEU A CA 1
ATOM 7206 C C . LEU A 1 904 ? -14.600 18.534 19.997 1.00 96.50 904 LEU A C 1
ATOM 7208 O O . LEU A 1 904 ? -15.198 19.596 19.840 1.00 96.50 904 LEU A O 1
ATOM 7212 N N . VAL A 1 905 ? -13.269 18.440 19.881 1.00 96.19 905 VAL A N 1
ATOM 7213 C CA . VAL A 1 905 ? -12.376 19.577 19.581 1.00 96.19 905 VAL A CA 1
ATOM 7214 C C . VAL A 1 905 ? -12.772 20.275 18.276 1.00 96.19 905 VAL A C 1
ATOM 7216 O O . VAL A 1 905 ? -12.910 21.501 18.255 1.00 96.19 905 VAL A O 1
ATOM 7219 N N . TYR A 1 906 ? -13.048 19.520 17.203 1.00 95.06 906 TYR A N 1
ATOM 7220 C CA . TYR A 1 906 ? -13.548 20.088 15.946 1.00 95.06 906 TYR A CA 1
ATOM 7221 C C . TYR A 1 906 ? -14.823 20.923 16.152 1.00 95.06 906 TYR A C 1
ATOM 7223 O O . TYR A 1 906 ? -14.933 22.014 15.587 1.00 95.06 906 TYR A O 1
ATOM 7231 N N . HIS A 1 907 ? -15.782 20.463 16.962 1.00 95.56 907 HIS A N 1
ATOM 7232 C CA . HIS A 1 907 ? -17.006 21.225 17.222 1.00 95.56 907 HIS A CA 1
ATOM 7233 C C . HIS A 1 907 ? -16.789 22.410 18.176 1.00 95.56 907 HIS A C 1
ATOM 7235 O O . HIS A 1 907 ? -17.304 23.491 17.884 1.00 95.56 907 HIS A O 1
ATOM 7241 N N . LEU A 1 908 ? -15.976 22.259 19.231 1.00 95.00 908 LEU A N 1
ATOM 7242 C CA . LEU A 1 908 ? -15.584 23.332 20.160 1.00 95.00 908 LEU A CA 1
ATOM 7243 C C . LEU A 1 908 ? -14.870 24.501 19.453 1.00 95.00 908 LEU A C 1
ATOM 7245 O O . LEU A 1 908 ? -15.040 25.658 19.856 1.00 95.00 908 LEU A O 1
ATOM 7249 N N . LYS A 1 909 ? -14.104 24.212 18.390 1.00 93.19 909 LYS A N 1
ATOM 7250 C CA . LYS A 1 909 ? -13.508 25.204 17.477 1.00 93.19 909 LYS A CA 1
ATOM 7251 C C . LYS A 1 909 ? -14.526 25.751 16.468 1.00 93.19 909 LYS A C 1
ATOM 7253 O O . LYS A 1 909 ? -14.787 26.950 16.429 1.00 93.19 909 LYS A O 1
ATOM 7258 N N . ASN A 1 910 ? -15.114 24.870 15.654 1.00 92.38 910 ASN A N 1
ATOM 7259 C CA . ASN A 1 910 ? -15.703 25.224 14.354 1.00 92.38 910 ASN A CA 1
ATOM 7260 C C . ASN A 1 910 ? -17.243 25.285 14.335 1.00 92.38 910 ASN A C 1
ATOM 7262 O O . ASN A 1 910 ? -17.850 25.266 13.256 1.00 92.38 910 ASN A O 1
ATOM 7266 N N . THR A 1 911 ? -17.906 25.295 15.497 1.00 93.25 911 THR A N 1
ATOM 7267 C CA . THR A 1 911 ? -19.377 25.332 15.601 1.00 93.25 911 THR A CA 1
ATOM 7268 C C . THR A 1 911 ? -19.845 26.435 16.547 1.00 93.25 911 THR A C 1
ATOM 7270 O O . THR A 1 911 ? -20.116 26.193 17.715 1.00 93.25 911 THR A O 1
ATOM 7273 N N . GLN A 1 912 ? -20.021 27.647 16.014 1.00 88.75 912 GLN A N 1
ATOM 7274 C CA . GLN A 1 912 ? -20.551 28.803 16.760 1.00 88.75 912 GLN A CA 1
ATOM 7275 C C . GLN A 1 912 ? -21.930 28.553 17.405 1.00 88.75 912 GLN A C 1
ATOM 7277 O O . GLN A 1 912 ? -22.276 29.199 18.384 1.00 88.75 912 GLN A O 1
ATOM 7282 N N . SER A 1 913 ? -22.725 27.612 16.878 1.00 88.94 913 SER A N 1
ATOM 7283 C CA . SER A 1 913 ? -24.035 27.237 17.433 1.00 88.94 913 SER A CA 1
ATOM 7284 C C . SER A 1 913 ? -23.986 26.112 18.478 1.00 88.94 913 SER A C 1
ATOM 7286 O O . SER A 1 913 ? -25.028 25.533 18.780 1.00 88.94 913 SER A O 1
ATOM 7288 N N . PHE A 1 914 ? -22.804 25.740 18.978 1.00 94.81 914 PHE A N 1
ATOM 7289 C CA . PHE A 1 914 ? -22.645 24.760 20.052 1.00 94.81 914 PHE A CA 1
ATOM 7290 C C . PHE A 1 914 ? -22.604 25.496 21.396 1.00 94.81 914 PHE A C 1
ATOM 7292 O O . PHE A 1 914 ? -21.602 26.122 21.726 1.00 94.81 914 PHE A O 1
ATOM 7299 N N . LYS A 1 915 ? -23.708 25.426 22.149 1.00 93.75 915 LYS A N 1
ATOM 7300 C CA . LYS A 1 915 ? -23.817 25.982 23.504 1.00 93.75 915 LYS A CA 1
ATOM 7301 C C . LYS A 1 915 ? -23.413 24.948 24.551 1.00 93.75 915 LYS A C 1
ATOM 7303 O O . LYS A 1 915 ? -24.020 23.878 24.611 1.00 93.75 915 LYS A O 1
ATOM 7308 N N . PHE A 1 916 ? -22.446 25.296 25.387 1.00 94.00 916 PHE A N 1
ATOM 7309 C CA . PHE A 1 916 ? -21.959 24.495 26.521 1.00 94.00 916 PHE A CA 1
ATOM 7310 C C . PHE A 1 916 ? -21.614 25.387 27.727 1.00 94.00 916 PHE A C 1
ATOM 7312 O O . PHE A 1 916 ? -20.888 24.990 28.631 1.00 94.00 916 PHE A O 1
ATOM 7319 N N . ASP A 1 917 ? -22.158 26.603 27.742 1.00 92.00 917 ASP A N 1
ATOM 7320 C CA . ASP A 1 917 ? -21.913 27.643 28.745 1.00 92.00 917 ASP A CA 1
ATOM 7321 C C . ASP A 1 917 ? -22.454 27.234 30.130 1.00 92.00 917 ASP A C 1
ATOM 7323 O O . ASP A 1 917 ? -21.926 27.640 31.159 1.00 92.00 917 ASP A O 1
ATOM 7327 N N . ASN A 1 918 ? -23.477 26.368 30.139 1.00 92.75 918 ASN A N 1
ATOM 7328 C CA . ASN A 1 918 ? -24.123 25.792 31.323 1.00 92.75 918 ASN A CA 1
ATOM 7329 C C . ASN A 1 918 ? -23.649 24.356 31.635 1.00 92.75 918 ASN A C 1
ATOM 7331 O O . ASN A 1 918 ? -24.391 23.590 32.257 1.00 92.75 918 ASN A O 1
ATOM 7335 N N . LEU A 1 919 ? -22.458 23.954 31.172 1.00 96.06 919 LEU A N 1
ATOM 7336 C CA . LEU A 1 919 ? -21.871 22.654 31.517 1.00 96.06 919 LEU A CA 1
ATOM 7337 C C . LEU A 1 919 ? -21.845 22.479 33.049 1.00 96.06 919 LEU A C 1
ATOM 7339 O O . LEU A 1 919 ? -21.612 23.439 33.779 1.00 96.06 919 LEU A O 1
ATOM 7343 N N . LYS A 1 920 ? -22.090 21.259 33.537 1.00 95.19 920 LYS A N 1
ATOM 7344 C CA . LYS A 1 920 ? -22.063 20.915 34.970 1.00 95.19 920 LYS A CA 1
ATOM 7345 C C . LYS A 1 920 ? -21.001 19.867 35.285 1.00 95.19 920 LYS A C 1
ATOM 7347 O O . LYS A 1 920 ? -20.188 20.077 36.184 1.00 95.19 920 LYS A O 1
ATOM 7352 N N . SER A 1 921 ? -20.956 18.802 34.483 1.00 96.81 921 SER A N 1
ATOM 7353 C CA . SER A 1 921 ? -20.024 17.685 34.669 1.00 96.81 921 SER A CA 1
ATOM 7354 C C . SER A 1 921 ? -19.411 17.235 33.342 1.00 96.81 921 SER A C 1
ATOM 7356 O O . SER A 1 921 ? -20.073 17.235 32.300 1.00 96.81 921 SER A O 1
ATOM 7358 N N . ILE A 1 922 ? -18.148 16.812 33.385 1.00 97.00 922 ILE A N 1
ATOM 7359 C CA . ILE A 1 922 ? -17.453 16.147 32.281 1.00 97.00 922 ILE A CA 1
ATOM 7360 C C . ILE A 1 922 ? -16.894 14.795 32.741 1.00 97.00 922 ILE A C 1
ATOM 7362 O O . ILE A 1 922 ? -16.254 14.691 33.788 1.00 97.00 922 ILE A O 1
ATOM 7366 N N . VAL A 1 923 ? -17.160 13.754 31.956 1.00 96.19 923 VAL A N 1
ATOM 7367 C CA . VAL A 1 923 ? -16.764 12.365 32.218 1.00 96.19 923 VAL A CA 1
ATOM 7368 C C . VAL A 1 923 ? -15.714 11.941 31.193 1.00 96.19 923 VAL A C 1
ATOM 7370 O O . VAL A 1 923 ? -15.883 12.212 30.007 1.00 96.19 923 VAL A O 1
ATOM 7373 N N . PHE A 1 924 ? -14.663 11.249 31.625 1.00 94.06 924 PHE A N 1
ATOM 7374 C CA . PHE A 1 924 ? -13.644 10.647 30.759 1.00 94.06 924 PHE A CA 1
ATOM 7375 C C . PHE A 1 924 ? -13.666 9.124 30.949 1.00 94.06 924 PHE A C 1
ATOM 7377 O O . PHE A 1 924 ? -13.072 8.596 31.891 1.00 94.06 924 PHE A O 1
ATOM 7384 N N . GLU A 1 925 ? -14.396 8.420 30.082 1.00 90.50 925 GLU A N 1
ATOM 7385 C CA . GLU A 1 925 ? -14.614 6.970 30.161 1.00 90.50 925 GLU A CA 1
ATOM 7386 C C . GLU A 1 925 ? -13.543 6.213 29.363 1.00 90.50 925 GLU A C 1
ATOM 7388 O O . GLU A 1 925 ? -13.334 6.513 28.194 1.00 90.50 925 GLU A O 1
ATOM 7393 N N . GLU A 1 926 ? -12.859 5.249 29.991 1.00 86.00 926 GLU A N 1
ATOM 7394 C CA . GLU A 1 926 ? -11.621 4.623 29.482 1.00 86.00 926 GLU A CA 1
ATOM 7395 C C . GLU A 1 926 ? -10.528 5.676 29.180 1.00 86.00 926 GLU A C 1
ATOM 7397 O O . GLU A 1 926 ? -10.032 5.844 28.058 1.00 86.00 926 GLU A O 1
ATOM 7402 N N . SER A 1 927 ? -10.170 6.426 30.230 1.00 82.81 927 SER A N 1
ATOM 7403 C CA . SER A 1 927 ? -9.130 7.468 30.193 1.00 82.81 927 SER A CA 1
ATOM 7404 C C . SER A 1 927 ? -7.755 6.910 29.795 1.00 82.81 927 SER A C 1
ATOM 7406 O O . SER A 1 927 ? -7.059 7.513 28.976 1.00 82.81 927 SER A O 1
ATOM 7408 N N . ASP A 1 928 ? -7.406 5.723 30.304 1.00 78.25 928 ASP A N 1
ATOM 7409 C CA . ASP A 1 928 ? -6.264 4.907 29.872 1.00 78.25 928 ASP A CA 1
ATOM 7410 C C . ASP A 1 928 ? -6.240 4.689 28.351 1.00 78.25 928 ASP A C 1
ATOM 7412 O O . ASP A 1 928 ? -5.303 5.101 27.663 1.00 78.25 928 ASP A O 1
ATOM 7416 N N . ARG A 1 929 ? -7.309 4.117 27.794 1.00 77.25 929 ARG A N 1
ATOM 7417 C CA . ARG A 1 929 ? -7.412 3.806 26.366 1.00 77.25 929 ARG A CA 1
ATOM 7418 C C . ARG A 1 929 ? -7.425 5.059 25.493 1.00 77.25 929 ARG A C 1
ATOM 7420 O O . ARG A 1 929 ? -7.001 5.003 24.340 1.00 77.25 929 ARG A O 1
ATOM 7427 N N . THR A 1 930 ? -7.886 6.188 26.022 1.00 83.38 930 THR A N 1
ATOM 7428 C CA . THR A 1 930 ? -7.870 7.466 25.298 1.00 83.38 930 THR A CA 1
ATOM 7429 C C . THR A 1 930 ? -6.441 7.985 25.108 1.00 83.38 930 THR A C 1
ATOM 7431 O O . THR A 1 930 ? -6.121 8.514 24.042 1.00 83.38 930 THR A O 1
ATOM 7434 N N . LEU A 1 931 ? -5.557 7.769 26.089 1.00 84.31 931 LEU A N 1
ATOM 7435 C CA . LEU A 1 931 ? -4.129 8.073 25.969 1.00 84.31 931 LEU A CA 1
ATOM 7436 C C . LEU A 1 931 ? -3.393 7.044 25.090 1.00 84.31 931 LEU A C 1
ATOM 7438 O O . LEU A 1 931 ? -2.647 7.462 24.204 1.00 84.31 931 LEU A O 1
ATOM 7442 N N . ASP A 1 932 ? -3.668 5.740 25.246 1.00 75.06 932 ASP A N 1
ATOM 7443 C CA . ASP A 1 932 ? -3.104 4.662 24.402 1.00 75.06 932 ASP A CA 1
ATOM 7444 C C . ASP A 1 932 ? -3.320 4.907 22.897 1.00 75.06 932 ASP A C 1
ATOM 7446 O O . ASP A 1 932 ? -2.453 4.616 22.074 1.00 75.06 932 ASP A O 1
ATOM 7450 N N . LEU A 1 933 ? -4.495 5.427 22.522 1.00 75.62 933 LEU A N 1
ATOM 7451 C CA . LEU A 1 933 ? -4.863 5.714 21.130 1.00 75.62 933 LEU A CA 1
ATOM 7452 C C . LEU A 1 933 ? -4.248 7.016 20.582 1.00 75.62 933 LEU A C 1
ATOM 7454 O O . LEU A 1 933 ? -4.512 7.383 19.438 1.00 75.62 933 LEU A O 1
ATOM 7458 N N . GLY A 1 934 ? -3.428 7.718 21.370 1.00 82.19 934 GLY A N 1
ATOM 7459 C CA . GLY A 1 934 ? -2.696 8.912 20.945 1.00 82.19 934 GLY A CA 1
ATOM 7460 C C . GLY A 1 934 ? -3.463 10.234 21.060 1.00 82.19 934 GLY A C 1
ATOM 7461 O O . GLY A 1 934 ? -2.878 11.283 20.788 1.00 82.19 934 GLY A O 1
ATOM 7462 N N . PHE A 1 935 ? -4.715 10.236 21.539 1.00 87.81 935 PHE A N 1
ATOM 7463 C CA . PHE A 1 935 ? -5.548 11.447 21.669 1.00 87.81 935 PHE A CA 1
ATOM 7464 C C . PHE A 1 935 ? -5.073 12.439 22.746 1.00 87.81 935 PHE A C 1
ATOM 7466 O O . PHE A 1 935 ? -5.775 13.403 23.042 1.00 87.81 935 PHE A O 1
ATOM 7473 N N . LYS A 1 936 ? -3.885 12.255 23.340 1.00 88.88 936 LYS A N 1
ATOM 7474 C CA . LYS A 1 936 ? -3.319 13.166 24.347 1.00 88.88 936 LYS A CA 1
ATOM 7475 C C . LYS A 1 936 ? -3.355 14.631 23.889 1.00 88.88 936 LYS A C 1
ATOM 7477 O O . LYS A 1 936 ? -3.749 15.491 24.668 1.00 88.88 936 LYS A O 1
ATOM 7482 N N . LYS A 1 937 ? -3.007 14.915 22.626 1.00 90.12 937 LYS A N 1
ATOM 7483 C CA . LYS A 1 937 ? -3.052 16.282 22.074 1.00 90.12 937 LYS A CA 1
ATOM 7484 C C . LYS A 1 937 ? -4.480 16.828 21.975 1.00 90.12 937 LYS A C 1
ATOM 7486 O O . LYS A 1 937 ? -4.703 17.971 22.355 1.00 90.12 937 LYS A O 1
ATOM 7491 N N . ASP A 1 938 ? -5.439 16.022 21.520 1.00 93.81 938 ASP A N 1
ATOM 7492 C CA . ASP A 1 938 ? -6.853 16.411 21.459 1.00 93.81 938 ASP A CA 1
ATOM 7493 C C . ASP A 1 938 ? -7.442 16.652 22.856 1.00 93.81 938 ASP A C 1
ATOM 7495 O O . ASP A 1 938 ? -8.221 17.582 23.041 1.00 93.81 938 ASP A O 1
ATOM 7499 N N . LEU A 1 939 ? -7.062 15.844 23.852 1.00 93.00 939 LEU A N 1
ATOM 7500 C CA . LEU A 1 939 ? -7.469 16.042 25.245 1.00 93.00 939 LEU A CA 1
ATOM 7501 C C . LEU A 1 939 ? -6.899 17.345 25.817 1.00 93.00 939 LEU A C 1
ATOM 7503 O O . LEU A 1 939 ? -7.646 18.148 26.369 1.00 93.00 939 LEU A O 1
ATOM 7507 N N . GLU A 1 940 ? -5.596 17.577 25.652 1.00 92.19 940 GLU A N 1
ATOM 7508 C CA . GLU A 1 940 ? -4.936 18.812 26.084 1.00 92.19 940 GLU A CA 1
ATOM 7509 C C . GLU A 1 940 ? -5.548 20.052 25.412 1.00 92.19 940 GLU A C 1
ATOM 7511 O O . GLU A 1 940 ? -5.855 21.030 26.091 1.00 92.19 940 GLU A O 1
ATOM 7516 N N . GLU A 1 941 ? -5.812 20.001 24.104 1.00 94.75 941 GLU A N 1
ATOM 7517 C CA . GLU A 1 941 ? -6.439 21.107 23.379 1.00 94.75 941 GLU A CA 1
ATOM 7518 C C . GLU A 1 941 ? -7.918 21.311 23.757 1.00 94.75 941 GLU A C 1
ATOM 7520 O O . GLU A 1 941 ? -8.375 22.450 23.859 1.00 94.75 941 GLU A O 1
ATOM 7525 N N . MET A 1 942 ? -8.675 20.239 24.020 1.00 95.50 942 MET A N 1
ATOM 7526 C CA . MET A 1 942 ? -10.044 20.335 24.540 1.00 95.50 942 MET A CA 1
ATOM 7527 C C . MET A 1 942 ? -10.068 21.084 25.877 1.00 95.50 942 MET A C 1
ATOM 7529 O O . MET A 1 942 ? -10.860 22.012 26.044 1.00 95.50 942 MET A O 1
ATOM 7533 N N . ILE A 1 943 ? -9.177 20.711 26.801 1.00 93.50 943 ILE A N 1
ATOM 7534 C CA . ILE A 1 943 ? -9.033 21.344 28.117 1.00 93.50 943 ILE A CA 1
ATOM 7535 C C . ILE A 1 943 ? -8.654 22.820 27.952 1.00 93.50 943 ILE A C 1
ATOM 7537 O O . ILE A 1 943 ? -9.294 23.688 28.544 1.00 93.50 943 ILE A O 1
ATOM 7541 N N . ASP A 1 944 ? -7.689 23.133 27.084 1.00 93.62 944 ASP A N 1
ATOM 7542 C CA . ASP A 1 944 ? -7.272 24.510 26.802 1.00 93.62 944 ASP A CA 1
ATOM 7543 C C . ASP A 1 944 ? -8.390 25.364 26.173 1.00 93.62 944 ASP A C 1
ATOM 7545 O O . ASP A 1 944 ? -8.438 26.571 26.415 1.00 93.62 944 ASP A O 1
ATOM 7549 N N . ILE A 1 945 ? -9.292 24.784 25.369 1.00 94.00 945 ILE A N 1
ATOM 7550 C CA . ILE A 1 945 ? -10.451 25.498 24.802 1.00 94.00 945 ILE A CA 1
ATOM 7551 C C . ILE A 1 945 ? -11.549 25.701 25.853 1.00 94.00 945 ILE A C 1
ATOM 7553 O O . ILE A 1 945 ? -12.136 26.783 25.904 1.00 94.00 945 ILE A O 1
ATOM 7557 N N . LEU A 1 946 ? -11.827 24.698 26.692 1.00 93.75 946 LEU A N 1
ATOM 7558 C CA . LEU A 1 946 ? -12.832 24.799 27.755 1.00 93.75 946 LEU A CA 1
ATOM 7559 C C . LEU A 1 946 ? -12.403 25.822 28.818 1.00 93.75 946 LEU A C 1
ATOM 7561 O O . LEU A 1 946 ? -13.175 26.734 29.109 1.00 93.75 946 LEU A O 1
ATOM 7565 N N . ASN A 1 947 ? -11.147 25.772 29.280 1.00 92.06 947 ASN A N 1
ATOM 7566 C CA . ASN A 1 947 ? -10.542 26.764 30.183 1.00 92.06 947 ASN A CA 1
ATOM 7567 C C . ASN A 1 947 ? -10.624 28.214 29.659 1.00 92.06 947 ASN A C 1
ATOM 7569 O O . ASN A 1 947 ? -10.640 29.150 30.452 1.00 92.06 947 ASN A O 1
ATOM 7573 N N . LYS A 1 948 ? -10.659 28.419 28.334 1.00 92.56 948 LYS A N 1
ATOM 7574 C CA . LYS A 1 948 ? -10.750 29.750 27.699 1.00 92.56 948 LYS A CA 1
ATOM 7575 C C . LYS A 1 948 ? -12.182 30.240 27.465 1.00 92.56 948 LYS A C 1
ATOM 7577 O O . LYS A 1 948 ? -12.352 31.397 27.092 1.00 92.56 948 LYS A O 1
ATOM 7582 N N . LYS A 1 949 ? -13.195 29.376 27.602 1.00 90.94 949 LYS A N 1
ATOM 7583 C CA . LYS A 1 949 ? -14.593 29.684 27.240 1.00 90.94 949 LYS A CA 1
ATOM 7584 C C . LYS A 1 949 ? -15.581 29.605 28.401 1.00 90.94 949 LYS A C 1
ATOM 7586 O O . LYS A 1 949 ? -16.599 30.282 28.347 1.00 90.94 949 LYS A O 1
ATOM 7591 N N . ILE A 1 950 ? -15.298 28.796 29.419 1.00 93.06 950 ILE A N 1
ATOM 7592 C CA . ILE A 1 950 ? -16.132 28.622 30.614 1.00 93.06 950 ILE A CA 1
ATOM 7593 C C . ILE A 1 950 ? -15.251 28.580 31.868 1.00 93.06 950 ILE A C 1
ATOM 7595 O O . ILE A 1 950 ? -14.046 28.347 31.779 1.00 93.06 950 ILE A O 1
ATOM 7599 N N . GLU A 1 951 ? -15.845 28.751 33.050 1.00 91.62 951 GLU A N 1
ATOM 7600 C CA . GLU A 1 951 ? -15.155 28.604 34.342 1.00 91.62 951 GLU A CA 1
ATOM 7601 C C . GLU A 1 951 ? -14.856 27.122 34.650 1.00 91.62 951 GLU A C 1
ATOM 7603 O O . GLU A 1 951 ? -15.410 26.533 35.580 1.00 91.62 951 GLU A O 1
ATOM 7608 N N . PHE A 1 952 ? -13.995 26.488 33.848 1.00 92.31 952 PHE A N 1
ATOM 7609 C CA . PHE A 1 952 ? -13.831 25.032 33.822 1.00 92.31 952 PHE A CA 1
ATOM 7610 C C . PHE A 1 952 ? -13.424 24.429 35.178 1.00 92.31 952 PHE A C 1
ATOM 7612 O O . PHE A 1 952 ? -13.833 23.315 35.489 1.00 92.31 952 PHE A O 1
ATOM 7619 N N . GLU A 1 953 ? -12.718 25.157 36.052 1.00 90.12 953 GLU A N 1
ATOM 7620 C CA . GLU A 1 953 ? -12.413 24.715 37.427 1.00 90.12 953 GLU A CA 1
ATOM 7621 C C . GLU A 1 953 ? -13.683 24.458 38.271 1.00 90.12 953 GLU A C 1
ATOM 7623 O O . GLU A 1 953 ? -13.686 23.565 39.122 1.00 90.12 953 GLU A O 1
ATOM 7628 N N . LYS A 1 954 ? -14.793 25.175 38.028 1.00 90.94 954 LYS A N 1
ATOM 7629 C CA . LYS A 1 954 ? -16.067 24.961 38.741 1.00 90.94 954 LYS A CA 1
ATOM 7630 C C . LYS A 1 954 ? -16.782 23.676 38.310 1.00 90.94 954 LYS A C 1
ATOM 7632 O O . LYS A 1 954 ? -17.450 23.078 39.145 1.00 90.94 954 LYS A O 1
ATOM 7637 N N . ILE A 1 955 ? -16.577 23.236 37.068 1.00 95.12 955 ILE A N 1
ATOM 7638 C CA . ILE A 1 955 ? -17.153 22.014 36.482 1.00 95.12 955 ILE A CA 1
ATOM 7639 C C . ILE A 1 955 ? -16.628 20.768 37.206 1.00 95.12 955 ILE A C 1
ATOM 7641 O O . ILE A 1 955 ? -15.433 20.685 37.509 1.00 95.12 955 ILE A O 1
ATOM 7645 N N . GLN A 1 956 ? -17.504 19.793 37.441 1.00 96.00 956 GLN A N 1
ATOM 7646 C CA . GLN A 1 956 ? -17.151 18.490 38.005 1.00 96.00 956 GLN A CA 1
ATOM 7647 C C . GLN A 1 956 ? -16.412 17.628 36.968 1.00 96.00 956 GLN A C 1
ATOM 7649 O O . GLN A 1 956 ? -16.865 17.515 35.829 1.00 96.00 956 GLN A O 1
ATOM 7654 N N . LYS A 1 957 ? -15.307 16.977 37.353 1.00 94.94 957 LYS A N 1
ATOM 7655 C CA . LYS A 1 957 ? -14.594 15.995 36.515 1.00 94.94 957 LYS A CA 1
ATOM 7656 C C . LYS A 1 957 ? -14.744 14.596 37.091 1.00 94.94 957 LYS A C 1
ATOM 7658 O O . LYS A 1 957 ? -14.476 14.384 38.271 1.00 94.94 957 LYS A O 1
ATOM 7663 N N . ILE A 1 958 ? -15.126 13.644 36.246 1.00 95.00 958 ILE A N 1
ATOM 7664 C CA . ILE A 1 958 ? -15.238 12.230 36.606 1.00 95.00 958 ILE A CA 1
ATOM 7665 C C . ILE A 1 958 ? -14.345 11.426 35.661 1.00 95.00 958 ILE A C 1
ATOM 7667 O O . ILE A 1 958 ? -14.588 11.384 34.457 1.00 95.00 958 ILE A O 1
ATOM 7671 N N . LEU A 1 959 ? -13.291 10.807 36.185 1.00 92.38 959 LEU A N 1
ATOM 7672 C CA . LEU A 1 959 ? -12.353 9.998 35.407 1.00 92.38 959 LEU A CA 1
ATOM 7673 C C . LEU A 1 959 ? -12.636 8.526 35.685 1.00 92.38 959 LEU A C 1
ATOM 7675 O O . LEU A 1 959 ? -12.648 8.105 36.838 1.00 92.38 959 LEU A O 1
ATOM 7679 N N . ILE A 1 960 ? -12.862 7.739 34.637 1.00 89.38 960 ILE A N 1
ATOM 7680 C CA . ILE A 1 960 ? -13.211 6.322 34.747 1.00 89.38 960 ILE A CA 1
ATOM 7681 C C . ILE A 1 960 ? -12.218 5.530 33.910 1.00 89.38 960 ILE A C 1
ATOM 7683 O O . ILE A 1 960 ? -12.105 5.725 32.699 1.00 89.38 960 ILE A O 1
ATOM 7687 N N . SER A 1 961 ? -11.491 4.631 34.561 1.00 84.38 961 SER A N 1
ATOM 7688 C CA . SER A 1 961 ? -10.376 3.906 33.953 1.00 84.38 961 SER A CA 1
ATOM 768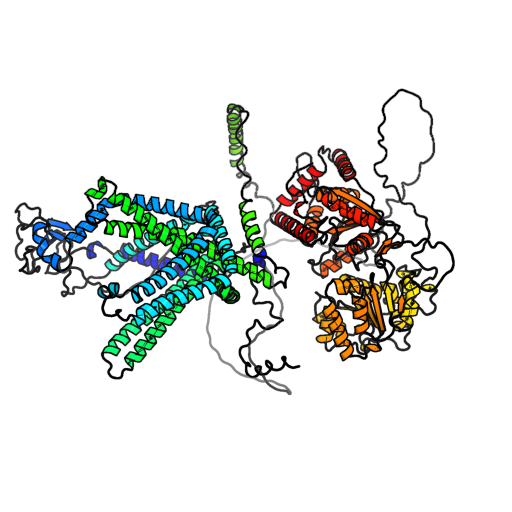9 C C . SER A 1 961 ? -10.329 2.478 34.488 1.00 84.38 961 SER A C 1
ATOM 7691 O O . SER A 1 961 ? -10.762 2.222 35.613 1.00 84.38 961 SER A O 1
ATOM 7693 N N . ALA A 1 962 ? -9.811 1.538 33.698 1.00 74.62 962 ALA A N 1
ATOM 7694 C CA . ALA A 1 962 ? -9.444 0.231 34.241 1.00 74.62 962 ALA A CA 1
ATOM 7695 C C . ALA A 1 962 ? -8.101 0.334 34.976 1.00 74.62 962 ALA A C 1
ATOM 7697 O O . ALA A 1 962 ? -7.910 -0.280 36.024 1.00 74.62 962 ALA A O 1
ATOM 7698 N N . HIS A 1 963 ? -7.176 1.132 34.440 1.00 73.69 963 HIS A N 1
ATOM 7699 C CA . HIS A 1 963 ? -5.839 1.347 34.986 1.00 73.69 963 HIS A CA 1
ATOM 7700 C C . HIS A 1 963 ? -5.609 2.844 35.214 1.00 73.69 963 HIS A C 1
ATOM 7702 O O . HIS A 1 963 ? -6.033 3.673 34.404 1.00 73.69 963 HIS A O 1
ATOM 7708 N N . PHE A 1 964 ? -4.929 3.200 36.305 1.00 77.88 964 PHE A N 1
ATOM 7709 C CA . PHE A 1 964 ? -4.553 4.582 36.610 1.00 77.88 964 PHE A CA 1
ATOM 7710 C C . PHE A 1 964 ? -3.034 4.713 36.541 1.00 77.88 964 PHE A C 1
ATOM 7712 O O . PHE A 1 964 ? -2.312 4.105 37.322 1.00 77.88 964 PHE A O 1
ATOM 7719 N N . SER A 1 965 ? -2.558 5.489 35.569 1.00 78.06 965 SER A N 1
ATOM 7720 C CA . SER A 1 965 ? -1.138 5.752 35.348 1.00 78.06 965 SER A CA 1
ATOM 7721 C C . SER A 1 965 ? -0.802 7.211 35.642 1.00 78.06 965 SER A C 1
ATOM 7723 O O . SER A 1 965 ? -1.663 8.090 35.578 1.00 78.06 965 SER A O 1
ATOM 7725 N N . GLU A 1 966 ? 0.482 7.484 35.861 1.00 78.12 966 GLU A N 1
ATOM 7726 C CA . GLU A 1 966 ? 1.035 8.833 36.044 1.00 78.12 966 GLU A CA 1
ATOM 7727 C C . GLU A 1 966 ? 0.641 9.804 34.900 1.00 78.12 966 GLU A C 1
ATOM 7729 O O . GLU A 1 966 ? 0.542 11.015 35.092 1.00 78.12 966 GLU A O 1
ATOM 7734 N N . GLN A 1 967 ? 0.342 9.290 33.697 1.00 80.38 967 GLN A N 1
ATOM 7735 C CA . GLN A 1 967 ? -0.155 10.109 32.584 1.00 80.38 967 GLN A CA 1
ATOM 7736 C C . GLN A 1 967 ? -1.609 10.574 32.774 1.00 80.38 967 GLN A C 1
ATOM 7738 O O . GLN A 1 967 ? -1.946 11.678 32.348 1.00 80.38 967 GLN A O 1
ATOM 7743 N N . ILE A 1 968 ? -2.458 9.764 33.415 1.00 83.69 968 ILE A N 1
ATOM 7744 C CA . ILE A 1 968 ? -3.850 10.115 33.751 1.00 83.69 968 ILE A CA 1
ATOM 7745 C C . ILE A 1 968 ? -3.870 11.113 34.911 1.00 83.69 968 ILE A C 1
ATOM 7747 O O . ILE A 1 968 ? -4.649 12.062 34.891 1.00 83.69 968 ILE A O 1
ATOM 7751 N N . GLU A 1 969 ? -2.971 10.957 35.881 1.00 83.62 969 GLU A N 1
ATOM 7752 C CA . GLU A 1 969 ? -2.790 11.919 36.971 1.00 83.62 969 GLU A CA 1
ATOM 7753 C C . GLU A 1 969 ? -2.314 13.285 36.445 1.00 83.62 969 GLU A C 1
ATOM 7755 O O . GLU A 1 969 ? -2.950 14.308 36.701 1.00 83.62 969 GLU A O 1
ATOM 7760 N N . LYS A 1 970 ? -1.277 13.310 35.594 1.00 85.12 970 LYS A N 1
ATOM 7761 C CA . LYS A 1 970 ? -0.822 14.531 34.899 1.00 85.12 970 LYS A CA 1
ATOM 7762 C C . LYS A 1 970 ? -1.917 15.165 34.034 1.00 85.12 970 LYS A C 1
ATOM 7764 O O . LYS A 1 970 ? -1.986 16.390 33.938 1.00 85.12 970 LYS A O 1
ATOM 7769 N N . LEU A 1 971 ? -2.783 14.355 33.423 1.00 85.44 971 LEU A N 1
ATOM 7770 C CA . LEU A 1 971 ? -3.950 14.830 32.679 1.00 85.44 971 LEU A CA 1
ATOM 7771 C C . LEU A 1 971 ? -4.996 15.466 33.617 1.00 85.44 971 LEU A C 1
ATOM 7773 O O . LEU A 1 971 ? -5.482 16.553 33.313 1.00 85.44 971 LEU A O 1
ATOM 7777 N N . TYR A 1 972 ? -5.305 14.848 34.763 1.00 88.25 972 TYR A N 1
ATOM 7778 C CA . TYR A 1 972 ? -6.213 15.411 35.771 1.00 88.25 972 TYR A CA 1
ATOM 7779 C C . TYR A 1 972 ? -5.708 16.751 36.325 1.00 88.25 972 TYR A C 1
ATOM 7781 O O . TYR A 1 972 ? -6.465 17.721 36.365 1.00 88.25 972 TYR A O 1
ATOM 7789 N N . LEU A 1 973 ? -4.418 16.841 36.664 1.00 87.69 973 LEU A N 1
ATOM 7790 C CA . LEU A 1 973 ? -3.787 18.061 37.185 1.00 87.69 973 LEU A CA 1
ATOM 7791 C C . LEU A 1 973 ? -3.801 19.235 36.182 1.00 87.69 973 LEU A C 1
ATOM 7793 O O . LEU A 1 973 ? -3.665 20.390 36.586 1.00 87.69 973 LEU A O 1
ATOM 7797 N N . ARG A 1 974 ? -4.013 18.971 34.881 1.00 87.12 974 ARG A N 1
ATOM 7798 C CA . ARG A 1 974 ? -4.272 20.005 33.857 1.00 87.12 974 ARG A CA 1
ATOM 7799 C C . ARG A 1 974 ? -5.747 20.439 33.793 1.00 87.12 974 ARG A C 1
ATOM 7801 O O . ARG A 1 974 ? -6.032 21.522 33.286 1.00 87.12 974 ARG A O 1
ATOM 7808 N N . MET A 1 975 ? -6.684 19.627 34.294 1.00 88.62 975 MET A N 1
ATOM 7809 C CA . MET A 1 975 ? -8.127 19.925 34.313 1.00 88.62 975 MET A CA 1
ATOM 7810 C C . MET A 1 975 ? -8.614 20.644 35.575 1.00 88.62 975 MET A C 1
ATOM 7812 O O . MET A 1 975 ? -9.616 21.358 35.510 1.00 88.62 975 MET A O 1
ATOM 7816 N N . SER A 1 976 ? -8.001 20.375 36.729 1.00 89.12 976 SER A N 1
ATOM 7817 C CA . SER A 1 976 ? -8.436 20.916 38.020 1.00 89.12 976 SER A CA 1
ATOM 7818 C C . SER A 1 976 ? -7.297 20.959 39.033 1.00 89.12 976 SER A C 1
ATOM 7820 O O . SER A 1 976 ? -6.463 20.059 39.073 1.00 89.12 976 SER A O 1
ATOM 7822 N N . LYS A 1 977 ? -7.336 21.954 39.924 1.00 86.38 977 LYS A N 1
ATOM 7823 C CA . LYS A 1 977 ? -6.502 22.002 41.142 1.00 86.38 977 LYS A CA 1
ATOM 7824 C C . LYS A 1 977 ? -7.213 21.478 42.395 1.00 86.38 977 LYS A C 1
ATOM 7826 O O . LYS A 1 977 ? -6.586 21.331 43.439 1.00 86.38 977 LYS A O 1
ATOM 7831 N N . LYS A 1 978 ? -8.522 21.218 42.309 1.00 86.56 978 LYS A N 1
ATOM 7832 C CA . LYS A 1 978 ? -9.319 20.586 43.373 1.00 86.56 978 LYS A CA 1
ATOM 7833 C C . LYS A 1 978 ? -8.824 19.174 43.714 1.00 86.56 978 LYS A C 1
ATOM 7835 O O . LYS A 1 978 ? -8.309 18.460 42.853 1.00 86.56 978 LYS A O 1
ATOM 7840 N N . HIS A 1 979 ? -9.084 18.748 44.948 1.00 84.19 979 HIS A N 1
ATOM 7841 C CA . HIS A 1 979 ? -8.965 17.350 45.368 1.00 84.19 979 HIS A CA 1
ATOM 7842 C C . HIS A 1 979 ? -9.841 16.426 44.495 1.00 84.19 979 HIS A C 1
ATOM 7844 O O . HIS A 1 979 ? -10.884 16.851 43.995 1.00 84.19 979 HIS A O 1
ATOM 7850 N N . CYS A 1 980 ? -9.419 15.171 44.320 1.00 86.81 980 CYS A N 1
ATOM 7851 C CA . CYS A 1 980 ? -10.156 14.140 43.589 1.00 86.81 980 CYS A CA 1
ATOM 7852 C C . CYS A 1 980 ? -10.415 12.955 44.522 1.00 86.81 980 CYS A C 1
ATOM 7854 O O . CYS A 1 980 ? -9.473 12.439 45.122 1.00 86.81 980 CYS A O 1
ATOM 7856 N N . ARG A 1 981 ? -11.669 12.513 44.663 1.00 87.94 981 ARG A N 1
ATOM 7857 C CA . ARG A 1 981 ? -11.994 11.321 45.459 1.00 87.94 981 ARG A CA 1
ATOM 7858 C C . ARG A 1 981 ? -11.746 10.059 44.642 1.00 87.94 981 ARG A C 1
ATOM 7860 O O . ARG A 1 981 ? -12.336 9.886 43.577 1.00 87.94 981 ARG A O 1
ATOM 7867 N N . TYR A 1 982 ? -10.909 9.171 45.160 1.00 82.69 982 TYR A N 1
ATOM 7868 C CA . TYR A 1 982 ? -10.607 7.882 44.545 1.00 82.69 982 TYR A CA 1
ATOM 7869 C C . TYR A 1 982 ? -11.605 6.807 45.010 1.00 82.69 982 TYR A C 1
ATOM 7871 O O . TYR A 1 982 ? -11.893 6.693 46.198 1.00 82.69 982 TYR A O 1
ATOM 7879 N N . VAL A 1 983 ? -12.155 6.036 44.067 1.00 81.81 983 VAL A N 1
ATOM 7880 C CA . VAL A 1 983 ? -13.171 4.988 44.292 1.00 81.81 983 VAL A CA 1
ATOM 7881 C C . VAL A 1 983 ? -12.767 3.719 43.537 1.00 81.81 983 VAL A C 1
ATOM 7883 O O . VAL A 1 983 ? -12.332 3.801 42.388 1.00 81.81 983 VAL A O 1
ATOM 7886 N N . GLY A 1 984 ? -12.894 2.547 44.169 1.00 72.81 984 GLY A N 1
ATOM 7887 C CA . GLY A 1 984 ? -12.408 1.274 43.612 1.00 72.81 984 GLY A CA 1
ATOM 7888 C C . GLY A 1 984 ? -10.886 1.079 43.708 1.00 72.81 984 GLY A C 1
ATOM 7889 O O . GLY A 1 984 ? -10.305 0.311 42.942 1.00 72.81 984 GLY A O 1
ATOM 7890 N N . PHE A 1 985 ? -10.227 1.784 44.631 1.00 68.56 985 PHE A N 1
ATOM 7891 C CA . PHE A 1 985 ? -8.814 1.600 44.963 1.00 68.56 985 PHE A CA 1
ATOM 7892 C C . PHE A 1 985 ? -8.713 0.849 46.294 1.00 68.56 985 PHE A C 1
ATOM 7894 O O . PHE A 1 985 ? -9.424 1.168 47.243 1.00 68.56 985 PHE A O 1
ATOM 7901 N N . SER A 1 986 ? -7.837 -0.152 46.359 1.00 53.62 986 SER A N 1
ATOM 7902 C CA . SER A 1 986 ? -7.503 -0.873 47.589 1.00 53.62 986 SER A CA 1
ATOM 7903 C C . SER A 1 986 ? -6.677 0.037 48.503 1.00 53.62 986 SER A C 1
ATOM 7905 O O . SER A 1 986 ? -5.533 0.355 48.169 1.00 53.62 986 SER A O 1
ATOM 7907 N N . ASN A 1 987 ? -7.247 0.477 49.626 1.00 38.25 987 ASN A N 1
ATOM 7908 C CA . ASN A 1 987 ? -6.561 1.361 50.567 1.00 38.25 987 ASN A CA 1
ATOM 7909 C C . ASN A 1 987 ? -5.421 0.629 51.291 1.00 38.25 987 ASN A C 1
ATOM 7911 O O . ASN A 1 987 ? -5.654 -0.330 52.017 1.00 38.25 987 ASN A O 1
ATOM 7915 N N . GLU A 1 988 ? -4.201 1.152 51.178 1.00 36.34 988 GLU A N 1
ATOM 7916 C CA . GLU A 1 988 ? -3.013 0.698 51.923 1.00 36.34 988 GLU A CA 1
ATOM 7917 C C . GLU A 1 988 ? -2.915 1.404 53.303 1.00 36.34 988 GLU A C 1
ATOM 7919 O O . GLU A 1 988 ? -1.835 1.619 53.845 1.00 36.34 988 GLU A O 1
ATOM 7924 N N . SER A 1 989 ? -4.053 1.860 53.855 1.00 34.12 989 SER A N 1
ATOM 7925 C CA . SER A 1 989 ? -4.173 2.581 55.135 1.00 34.12 989 SER A CA 1
ATOM 7926 C C . SER A 1 989 ? -5.629 2.620 55.621 1.00 34.12 989 SER A C 1
ATOM 7928 O O . SER A 1 989 ? -6.474 3.181 54.928 1.00 34.12 989 SER A O 1
ATOM 7930 N N . GLN A 1 990 ? -5.879 2.099 56.833 1.00 29.30 990 GLN A N 1
ATOM 7931 C CA . GLN A 1 990 ? -7.198 1.926 57.484 1.00 29.30 990 GLN A CA 1
ATOM 7932 C C . GLN A 1 990 ? -8.139 1.001 56.669 1.00 29.30 990 GLN A C 1
ATOM 7934 O O . GLN A 1 990 ? -8.584 1.350 55.581 1.00 29.30 990 GLN A O 1
ATOM 7939 N N . VAL A 1 991 ? -8.478 -0.210 57.122 1.00 28.80 991 VAL A N 1
ATOM 7940 C CA . VAL A 1 991 ? -8.811 -0.644 58.494 1.00 28.80 991 VAL A CA 1
ATOM 7941 C C . VAL A 1 991 ? -8.235 -2.037 58.795 1.00 28.80 991 VAL A C 1
ATOM 7943 O O . VAL A 1 991 ? -8.343 -2.933 57.964 1.00 28.80 991 VAL A O 1
ATOM 7946 N N . GLU A 1 992 ? -7.698 -2.245 60.001 1.00 35.53 992 GLU A N 1
ATOM 7947 C CA . GLU A 1 992 ? -7.607 -3.588 60.596 1.00 35.53 992 GLU A CA 1
ATOM 7948 C C . GLU A 1 992 ? -8.977 -3.956 61.181 1.00 35.53 992 GLU A C 1
ATOM 7950 O O . GLU A 1 992 ? -9.442 -3.243 62.069 1.00 35.53 992 GLU A O 1
ATOM 7955 N N . LEU A 1 993 ? -9.616 -5.023 60.682 1.00 28.48 993 LEU A N 1
ATOM 7956 C CA . LEU A 1 993 ? -10.549 -5.914 61.402 1.00 28.48 993 LEU A CA 1
ATOM 7957 C C . LEU A 1 993 ? -11.142 -6.966 60.438 1.00 28.48 993 LEU A C 1
ATOM 7959 O O . LEU A 1 993 ? -11.675 -6.614 59.392 1.00 28.48 993 LEU A O 1
ATOM 7963 N N . ASN A 1 994 ? -11.111 -8.228 60.877 1.00 27.70 994 ASN A N 1
ATOM 7964 C CA . ASN A 1 994 ? -11.905 -9.386 60.428 1.00 27.70 994 ASN A CA 1
ATOM 7965 C C . ASN A 1 994 ? -11.705 -9.946 58.994 1.00 27.70 994 ASN A C 1
ATOM 7967 O O . ASN A 1 994 ? -12.274 -9.464 58.023 1.00 27.70 994 ASN A O 1
ATOM 7971 N N . GLU A 1 995 ? -10.969 -11.064 58.947 1.00 33.16 995 GLU A N 1
ATOM 7972 C CA . GLU A 1 995 ? -11.355 -12.361 58.341 1.00 33.16 995 GLU A CA 1
ATOM 7973 C C . GLU A 1 995 ? -11.853 -12.436 56.870 1.00 33.16 995 GLU A C 1
ATOM 7975 O O . GLU A 1 995 ? -12.965 -12.055 56.525 1.00 33.16 995 GLU A O 1
ATOM 7980 N N . GLU A 1 996 ? -11.022 -13.074 56.031 1.00 36.34 996 GLU A N 1
ATOM 7981 C CA . GLU A 1 996 ? -11.373 -13.938 54.879 1.00 36.34 996 GLU A CA 1
ATOM 7982 C C . GLU A 1 996 ? -12.533 -13.520 53.938 1.00 36.34 996 GLU A C 1
ATOM 7984 O O . GLU A 1 996 ? -13.476 -14.275 53.705 1.00 36.34 996 GLU A O 1
ATOM 7989 N N . MET A 1 997 ? -12.413 -12.364 53.269 1.00 33.06 997 MET A N 1
ATOM 7990 C CA . MET A 1 997 ? -13.222 -12.060 52.072 1.00 33.06 997 MET A CA 1
ATOM 7991 C C . MET A 1 997 ? -12.670 -12.741 50.802 1.00 33.06 997 MET A C 1
ATOM 7993 O O . MET A 1 997 ? -11.586 -12.402 50.316 1.00 33.06 997 MET A O 1
ATOM 7997 N N . ASP A 1 998 ? -13.445 -13.651 50.205 1.00 36.78 998 ASP A N 1
ATOM 7998 C CA . ASP A 1 998 ? -13.018 -14.546 49.112 1.00 36.78 998 ASP A CA 1
ATOM 7999 C C . ASP A 1 998 ? -13.108 -13.925 47.691 1.00 36.78 998 ASP A C 1
ATOM 8001 O O . ASP A 1 998 ? -13.594 -14.543 46.740 1.00 36.78 998 ASP A O 1
ATOM 8005 N N . ASN A 1 999 ? -12.599 -12.694 47.537 1.00 48.47 999 ASN A N 1
ATOM 8006 C CA . ASN A 1 999 ? -12.592 -11.845 46.327 1.00 48.47 999 ASN A CA 1
ATOM 8007 C C . ASN A 1 999 ? -12.834 -12.573 44.978 1.00 48.47 999 ASN A C 1
ATOM 8009 O O . ASN A 1 999 ? -11.994 -13.358 44.536 1.00 48.47 999 ASN A O 1
ATOM 8013 N N . GLU A 1 1000 ? -13.924 -12.261 44.255 1.00 51.44 1000 GLU A N 1
ATOM 8014 C CA . GLU A 1 1000 ? -14.318 -12.941 42.992 1.00 51.44 1000 GLU A CA 1
ATOM 8015 C C . GLU A 1 1000 ? -13.306 -12.785 41.820 1.00 51.44 1000 GLU A C 1
ATOM 8017 O O . GLU A 1 1000 ? -13.472 -13.391 40.758 1.00 51.44 1000 GLU A O 1
ATOM 8022 N N . TYR A 1 1001 ? -12.241 -11.994 41.990 1.00 51.59 1001 TYR A N 1
ATOM 8023 C CA . TYR A 1 1001 ? -11.252 -11.659 40.961 1.00 51.59 1001 TYR A CA 1
ATOM 8024 C C . TYR A 1 1001 ? -9.824 -11.985 41.421 1.00 51.59 1001 TYR A C 1
ATOM 8026 O O . TYR A 1 1001 ? -9.425 -11.653 42.535 1.00 51.59 1001 TYR A O 1
ATOM 8034 N N . ILE A 1 1002 ? -9.035 -12.595 40.536 1.00 58.03 1002 ILE A N 1
ATOM 8035 C CA . ILE A 1 1002 ? -7.595 -12.805 40.718 1.00 58.03 1002 ILE A CA 1
ATOM 8036 C C . ILE A 1 1002 ? -6.894 -11.487 40.387 1.00 58.03 1002 ILE A C 1
ATOM 8038 O O . ILE A 1 1002 ? -6.966 -11.030 39.244 1.00 58.03 1002 ILE A O 1
ATOM 8042 N N . GLN A 1 1003 ? -6.221 -10.878 41.365 1.00 56.41 1003 GLN A N 1
ATOM 8043 C CA . GLN A 1 1003 ? -5.362 -9.716 41.142 1.00 56.41 1003 GLN A CA 1
ATOM 8044 C C . GLN A 1 1003 ? -3.942 -10.170 40.777 1.00 56.41 1003 GLN A C 1
ATOM 8046 O O . GLN A 1 1003 ? -3.347 -10.990 41.467 1.00 56.41 1003 GLN A O 1
ATOM 8051 N N . ILE A 1 1004 ? -3.419 -9.620 39.682 1.00 57.53 1004 ILE A N 1
ATOM 8052 C CA . ILE A 1 1004 ? -2.158 -10.022 39.036 1.00 57.53 1004 ILE A CA 1
ATOM 8053 C C . ILE A 1 1004 ? -1.047 -8.996 39.297 1.00 57.53 1004 ILE A C 1
ATOM 8055 O O . ILE A 1 1004 ? 0.116 -9.333 39.481 1.00 57.53 1004 ILE A O 1
ATOM 8059 N N . ASP A 1 1005 ? -1.423 -7.719 39.304 1.00 54.84 1005 ASP A N 1
ATOM 8060 C CA . ASP A 1 1005 ? -0.557 -6.560 39.530 1.00 54.84 1005 ASP A CA 1
ATOM 8061 C C . ASP A 1 1005 ? -1.375 -5.475 40.258 1.00 54.84 1005 ASP A C 1
ATOM 8063 O O . ASP A 1 1005 ? -2.604 -5.558 40.354 1.00 54.84 1005 ASP A O 1
ATOM 8067 N N . LYS A 1 1006 ? -0.735 -4.393 40.713 1.00 52.38 1006 LYS A N 1
ATOM 8068 C CA . LYS A 1 1006 ? -1.419 -3.182 41.195 1.00 52.38 1006 LYS A CA 1
ATOM 8069 C C . LYS A 1 1006 ? -2.460 -2.644 40.193 1.00 52.38 1006 LYS A C 1
ATOM 8071 O O . LYS A 1 1006 ? -3.401 -1.967 40.617 1.00 52.38 1006 LYS A O 1
ATOM 8076 N N . ASN A 1 1007 ? -2.351 -2.956 38.895 1.00 49.19 1007 ASN A N 1
ATOM 8077 C CA . ASN A 1 1007 ? -3.273 -2.482 37.856 1.00 49.19 1007 ASN A CA 1
ATOM 8078 C C . ASN A 1 1007 ? -4.193 -3.533 37.211 1.00 49.19 1007 ASN A C 1
ATOM 8080 O O . ASN A 1 1007 ? -5.169 -3.119 36.589 1.00 49.19 1007 ASN A O 1
ATOM 8084 N N . VAL A 1 1008 ? -3.932 -4.842 37.320 1.00 59.28 1008 VAL A N 1
ATOM 8085 C CA . VAL A 1 1008 ? -4.568 -5.858 36.448 1.00 59.28 1008 VAL A CA 1
ATOM 8086 C C . VAL A 1 1008 ? -5.221 -6.993 37.244 1.00 59.28 1008 VAL A C 1
ATOM 8088 O O . VAL A 1 1008 ? -4.637 -7.491 38.205 1.00 59.28 1008 VAL A O 1
ATOM 8091 N N . SER A 1 1009 ? -6.407 -7.424 36.807 1.00 64.12 1009 SER A N 1
ATOM 8092 C CA . SER A 1 1009 ? -7.208 -8.488 37.428 1.00 64.12 1009 SER A CA 1
ATOM 8093 C C . SER A 1 1009 ? -8.101 -9.234 36.414 1.00 64.12 1009 SER A C 1
ATOM 8095 O O . SER A 1 1009 ? -8.291 -8.770 35.284 1.00 64.12 1009 SER A O 1
ATOM 8097 N N . ILE A 1 1010 ? -8.584 -10.429 36.791 1.00 69.94 1010 ILE A N 1
ATOM 8098 C CA . ILE A 1 1010 ? -9.396 -11.361 35.972 1.00 69.94 1010 ILE A CA 1
ATOM 8099 C C . ILE A 1 1010 ? -10.474 -12.046 36.846 1.00 69.94 1010 ILE A C 1
ATOM 8101 O O . ILE A 1 1010 ? -10.156 -12.429 37.971 1.00 69.94 1010 ILE A O 1
ATOM 8105 N N . PRO A 1 1011 ? -11.707 -12.310 36.356 1.00 68.44 1011 PRO A N 1
ATOM 8106 C CA . PRO A 1 1011 ? -12.712 -13.082 37.103 1.00 68.44 1011 PRO A CA 1
ATOM 8107 C C . PRO A 1 1011 ? -12.274 -14.530 37.403 1.00 68.44 1011 PRO A C 1
ATOM 8109 O O . PRO A 1 1011 ? -11.955 -15.273 36.473 1.00 68.44 1011 PRO A O 1
ATOM 8112 N N . LYS A 1 1012 ? -12.392 -14.996 38.659 1.00 68.19 1012 LYS A N 1
ATOM 8113 C CA . LYS A 1 1012 ? -12.120 -16.400 39.068 1.00 68.19 1012 LYS A CA 1
ATOM 8114 C C . LYS A 1 1012 ? -12.899 -17.445 38.244 1.00 68.19 1012 LYS A C 1
ATOM 8116 O O . LYS A 1 1012 ? -12.476 -18.589 38.121 1.00 68.19 1012 LYS A O 1
ATOM 8121 N N . LYS A 1 1013 ? -14.055 -17.072 37.673 1.00 71.56 1013 LYS A N 1
ATOM 8122 C CA . LYS A 1 1013 ? -14.937 -17.950 36.869 1.00 71.56 1013 LYS A CA 1
ATOM 8123 C C . LYS A 1 1013 ? -14.529 -18.081 35.387 1.00 71.56 1013 LYS A C 1
ATOM 8125 O O . LYS A 1 1013 ? -15.240 -18.740 34.619 1.00 71.56 1013 LYS A O 1
ATOM 8130 N N . LEU A 1 1014 ? -13.407 -17.483 34.976 1.00 82.75 1014 LEU A N 1
ATOM 8131 C CA . LEU A 1 1014 ? -12.802 -17.656 33.654 1.00 82.75 1014 LEU A CA 1
ATOM 8132 C C . LEU A 1 1014 ? -11.832 -18.848 33.649 1.00 82.75 1014 LEU A C 1
ATOM 8134 O O . LEU A 1 1014 ? -10.759 -18.769 34.239 1.00 82.75 1014 LEU A O 1
ATOM 8138 N N . LYS A 1 1015 ? -12.145 -19.917 32.907 1.00 85.94 1015 LYS A N 1
ATOM 8139 C CA . LYS A 1 1015 ? -11.158 -20.975 32.629 1.00 85.94 1015 LYS A CA 1
ATOM 8140 C C . LYS A 1 1015 ? -10.272 -20.574 31.456 1.00 85.94 1015 LYS A C 1
ATOM 8142 O O . LYS A 1 1015 ? -10.783 -20.338 30.360 1.00 85.94 1015 LYS A O 1
ATOM 8147 N N . GLN A 1 1016 ? -8.961 -20.525 31.676 1.00 88.44 1016 GLN A N 1
ATOM 8148 C CA . GLN A 1 1016 ? -7.990 -20.147 30.652 1.00 88.44 1016 GLN A CA 1
ATOM 8149 C C . GLN A 1 1016 ? -7.252 -21.382 30.141 1.00 88.44 1016 GLN A C 1
ATOM 8151 O O . GLN A 1 1016 ? -6.715 -22.168 30.922 1.00 88.44 1016 GLN A O 1
ATOM 8156 N N . TYR A 1 1017 ? -7.204 -21.535 28.820 1.00 91.81 1017 TYR A N 1
ATOM 8157 C CA . TYR A 1 1017 ? -6.460 -22.595 28.151 1.00 91.81 1017 TYR A CA 1
ATOM 8158 C C . TYR A 1 1017 ? -5.446 -22.019 27.165 1.00 91.81 1017 TYR A C 1
ATOM 8160 O O . TYR A 1 1017 ? -5.680 -20.980 26.540 1.00 91.81 1017 TYR A O 1
ATOM 8168 N N . TYR A 1 1018 ? -4.346 -22.735 26.957 1.00 94.88 1018 TYR A N 1
ATOM 8169 C CA . TYR A 1 1018 ? -3.445 -22.506 25.832 1.00 94.88 1018 TYR A CA 1
ATOM 8170 C C . TYR A 1 1018 ? -3.187 -23.804 25.072 1.00 94.88 1018 TYR A C 1
ATOM 8172 O O . TYR A 1 1018 ? -3.232 -24.900 25.627 1.00 94.88 1018 TYR A O 1
ATOM 8180 N N . THR A 1 1019 ? -2.926 -23.682 23.777 1.00 94.06 1019 THR A N 1
ATOM 8181 C CA . THR A 1 1019 ? -2.628 -24.815 22.902 1.00 94.06 1019 THR A CA 1
ATOM 8182 C C . THR A 1 1019 ? -1.466 -24.472 21.987 1.00 94.06 1019 THR A C 1
ATOM 8184 O O . THR A 1 1019 ? -1.314 -23.320 21.573 1.00 94.06 1019 THR A O 1
ATOM 8187 N N . VAL A 1 1020 ? -0.639 -25.470 21.678 1.00 92.62 1020 VAL A N 1
ATOM 8188 C CA . VAL A 1 1020 ? 0.522 -25.312 20.800 1.00 92.62 1020 VAL A CA 1
ATOM 8189 C C . VAL A 1 1020 ? 0.242 -26.015 19.474 1.00 92.62 1020 VAL A C 1
ATOM 8191 O O . VAL A 1 1020 ? -0.031 -27.214 19.433 1.00 92.62 1020 VAL A O 1
ATOM 8194 N N . VAL A 1 1021 ? 0.287 -25.248 18.385 1.00 90.75 1021 VAL A N 1
ATOM 8195 C CA . VAL A 1 1021 ? -0.075 -25.665 17.023 1.00 90.75 1021 VAL A CA 1
ATOM 8196 C C . VAL A 1 1021 ? 0.961 -25.110 16.048 1.00 90.75 1021 VAL A C 1
ATOM 8198 O O . VAL A 1 1021 ? 1.395 -23.968 16.186 1.00 90.75 1021 VAL A O 1
ATOM 8201 N N . PHE A 1 1022 ? 1.359 -25.885 15.039 1.00 86.94 1022 PHE A N 1
ATOM 8202 C CA . PHE A 1 1022 ? 2.245 -25.381 13.988 1.00 86.94 1022 PHE A CA 1
ATOM 8203 C C . PHE A 1 1022 ? 1.531 -24.340 13.109 1.00 86.94 1022 PHE A C 1
ATOM 8205 O O . PHE A 1 1022 ? 0.366 -24.513 12.757 1.00 86.94 1022 PHE A O 1
ATOM 8212 N N . GLU A 1 1023 ? 2.242 -23.292 12.683 1.00 85.62 1023 GLU A N 1
ATOM 8213 C CA . GLU A 1 1023 ? 1.717 -22.184 11.861 1.00 85.62 1023 GLU A CA 1
ATOM 8214 C C . GLU A 1 1023 ? 0.893 -22.654 10.642 1.00 85.62 1023 GLU A C 1
ATOM 8216 O O . GLU A 1 1023 ? -0.152 -22.090 10.326 1.00 85.62 1023 GLU A O 1
ATOM 8221 N N . GLN A 1 1024 ? 1.308 -23.751 9.996 1.00 82.88 1024 GLN A N 1
ATOM 8222 C CA . GLN A 1 1024 ? 0.631 -24.339 8.827 1.00 82.88 1024 GLN A CA 1
ATOM 8223 C C . GLN A 1 1024 ? -0.687 -25.068 9.146 1.00 82.88 1024 GLN A C 1
ATOM 8225 O O . GLN A 1 1024 ? -1.426 -25.403 8.218 1.00 82.88 1024 GLN A O 1
ATOM 8230 N N . GLN A 1 1025 ? -0.962 -25.323 10.427 1.00 87.31 1025 GLN A N 1
ATOM 8231 C CA . GLN A 1 1025 ? -2.159 -25.977 10.962 1.00 87.31 1025 GLN A CA 1
ATOM 8232 C C . GLN A 1 1025 ? -3.042 -25.023 11.794 1.00 87.31 1025 GLN A C 1
ATOM 8234 O O . GLN A 1 1025 ? -4.197 -25.368 12.054 1.00 87.31 1025 GLN A O 1
ATOM 8239 N N . LYS A 1 1026 ? -2.558 -23.830 12.200 1.00 90.75 1026 LYS A N 1
ATOM 8240 C CA . LYS A 1 1026 ? -3.303 -22.891 13.072 1.00 90.75 1026 LYS A CA 1
ATOM 8241 C C . LYS A 1 1026 ? -4.702 -22.546 12.531 1.00 90.75 1026 LYS A C 1
ATOM 8243 O O . LYS A 1 1026 ? -5.665 -22.550 13.299 1.00 90.75 1026 LYS A O 1
ATOM 8248 N N . ILE A 1 1027 ? -4.859 -22.304 11.223 1.00 92.00 1027 ILE A N 1
ATOM 8249 C CA . ILE A 1 1027 ? -6.176 -21.990 10.630 1.00 92.00 1027 ILE A CA 1
ATOM 8250 C C . ILE A 1 1027 ? -7.112 -23.208 10.605 1.00 92.00 1027 ILE A C 1
ATOM 8252 O O . ILE A 1 1027 ? -8.295 -23.072 10.910 1.00 92.00 1027 ILE A O 1
ATOM 8256 N N . GLN A 1 1028 ? -6.599 -24.403 10.308 1.00 92.00 1028 GLN A N 1
ATOM 8257 C CA . GLN A 1 1028 ? -7.368 -25.648 10.334 1.00 92.00 1028 GLN A CA 1
ATOM 8258 C C . GLN A 1 1028 ? -7.827 -25.968 11.758 1.00 92.00 1028 GLN A C 1
ATOM 8260 O O . GLN A 1 1028 ? -8.991 -26.309 11.944 1.00 92.00 1028 GLN A O 1
ATOM 8265 N N . PHE A 1 1029 ? -6.950 -25.784 12.751 1.00 92.81 1029 PHE A N 1
ATOM 8266 C CA . PHE A 1 1029 ? -7.287 -25.914 14.166 1.00 92.81 1029 PHE A CA 1
ATOM 8267 C C . PHE A 1 1029 ? -8.390 -24.930 14.586 1.00 92.81 1029 PHE A C 1
ATOM 8269 O O . PHE A 1 1029 ? -9.354 -25.326 15.237 1.00 92.81 1029 PHE A O 1
ATOM 8276 N N . LEU A 1 1030 ? -8.310 -23.657 14.175 1.00 94.69 1030 LEU A N 1
ATOM 8277 C CA . LEU A 1 1030 ? -9.383 -22.696 14.453 1.00 94.69 1030 LEU A CA 1
ATOM 8278 C C . LEU A 1 1030 ? -10.716 -23.146 13.832 1.00 94.69 1030 LEU A C 1
ATOM 8280 O O . LEU A 1 1030 ? -11.750 -23.050 14.488 1.00 94.69 1030 LEU A O 1
ATOM 8284 N N . ILE A 1 1031 ? -10.711 -23.657 12.596 1.00 93.88 1031 ILE A N 1
ATOM 8285 C CA . ILE A 1 1031 ? -11.929 -24.146 11.927 1.00 93.88 1031 ILE A CA 1
ATOM 8286 C C . ILE A 1 1031 ? -12.527 -25.348 12.671 1.00 93.88 1031 ILE A C 1
ATOM 8288 O O . ILE A 1 1031 ? -13.734 -25.369 12.910 1.00 93.88 1031 ILE A O 1
ATOM 8292 N N . THR A 1 1032 ? -11.715 -26.331 13.070 1.00 91.56 1032 THR A N 1
ATOM 8293 C CA . THR A 1 1032 ? -12.194 -27.506 13.820 1.00 91.56 1032 THR A CA 1
ATOM 8294 C C . THR A 1 1032 ? -12.677 -27.143 15.228 1.00 91.56 1032 THR A C 1
ATOM 8296 O O . THR A 1 1032 ? -13.681 -27.691 15.690 1.00 91.56 1032 THR A O 1
ATOM 8299 N N . TYR A 1 1033 ? -12.040 -26.171 15.885 1.00 92.12 1033 TYR A N 1
ATOM 8300 C CA . TYR A 1 1033 ? -12.473 -25.647 17.182 1.00 92.12 1033 TYR A CA 1
ATOM 8301 C C . TYR A 1 1033 ? -13.793 -24.861 17.071 1.00 92.12 1033 TYR A C 1
ATOM 8303 O O . TYR A 1 1033 ? -14.737 -25.131 17.813 1.00 92.12 1033 TYR A O 1
ATOM 8311 N N . LEU A 1 1034 ? -13.930 -23.967 16.084 1.00 92.81 1034 LEU A N 1
ATOM 8312 C CA . LEU A 1 1034 ? -15.194 -23.268 15.808 1.00 92.81 1034 LEU A CA 1
ATOM 8313 C C . LEU A 1 1034 ? -16.317 -24.235 15.396 1.00 92.81 1034 LEU A C 1
ATOM 8315 O O . LEU A 1 1034 ? -17.462 -24.030 15.789 1.00 92.81 1034 LEU A O 1
ATOM 8319 N N . TYR A 1 1035 ? -16.005 -25.330 14.689 1.00 90.94 1035 TYR A N 1
ATOM 8320 C CA . TYR A 1 1035 ? -16.982 -26.376 14.365 1.00 90.94 1035 TYR A CA 1
ATOM 8321 C C . TYR A 1 1035 ? -17.561 -27.034 15.627 1.00 90.94 1035 TYR A C 1
ATOM 8323 O O . TYR A 1 1035 ? -18.774 -27.234 15.716 1.00 90.94 1035 TYR A O 1
ATOM 8331 N N . LYS A 1 1036 ? -16.711 -27.323 16.625 1.00 88.12 1036 LYS A N 1
ATOM 8332 C CA . LYS A 1 1036 ? -17.125 -27.825 17.948 1.00 88.12 1036 LYS A CA 1
ATOM 8333 C C . LYS A 1 1036 ? -17.956 -26.793 18.728 1.00 88.12 1036 LYS A C 1
ATOM 8335 O O . LYS A 1 1036 ? -18.817 -27.181 19.514 1.00 88.12 1036 LYS A O 1
ATOM 8340 N N . LEU A 1 1037 ? -17.726 -25.502 18.486 1.00 88.44 1037 LEU A N 1
ATOM 8341 C CA . LEU A 1 1037 ? -18.367 -24.370 19.161 1.00 88.44 1037 LEU A CA 1
ATOM 8342 C C . LEU A 1 1037 ? -19.599 -23.781 18.441 1.00 88.44 1037 LEU A C 1
ATOM 8344 O O . LEU A 1 1037 ? -20.097 -22.742 18.877 1.00 88.44 1037 LEU A O 1
ATOM 8348 N N . GLN A 1 1038 ? -20.139 -24.435 17.403 1.00 84.44 1038 GLN A N 1
ATOM 8349 C CA . GLN A 1 1038 ? -21.243 -23.907 16.574 1.00 84.44 1038 GLN A CA 1
ATOM 8350 C C . GLN A 1 1038 ? -22.519 -23.496 17.331 1.00 84.44 1038 GLN A C 1
ATOM 8352 O O . GLN A 1 1038 ? -23.261 -22.676 16.813 1.00 84.44 1038 GLN A O 1
ATOM 8357 N N . ASN A 1 1039 ? -22.772 -23.996 18.547 1.00 84.12 1039 ASN A N 1
ATOM 8358 C CA . ASN A 1 1039 ? -23.922 -23.589 19.375 1.00 84.12 1039 ASN A CA 1
ATOM 8359 C C . ASN A 1 1039 ? -23.606 -22.460 20.378 1.00 84.12 1039 ASN A C 1
ATOM 8361 O O . ASN A 1 1039 ? -24.440 -22.120 21.215 1.00 84.12 1039 ASN A O 1
ATOM 8365 N N . THR A 1 1040 ? -22.405 -21.880 20.341 1.00 87.69 1040 THR A N 1
ATOM 8366 C CA . THR A 1 1040 ? -21.920 -20.922 21.349 1.00 87.69 1040 THR A CA 1
ATOM 8367 C C . THR A 1 1040 ? -21.776 -19.507 20.783 1.00 87.69 1040 THR A C 1
ATOM 8369 O O . THR A 1 1040 ? -21.857 -19.297 19.572 1.00 87.69 1040 THR A O 1
ATOM 8372 N N . LYS A 1 1041 ? -21.599 -18.515 21.663 1.00 91.62 1041 LYS A N 1
ATOM 8373 C CA . LYS A 1 1041 ? -21.261 -17.138 21.277 1.00 91.62 1041 LYS A CA 1
ATOM 8374 C C . LYS A 1 1041 ? -19.782 -16.888 21.560 1.00 91.62 1041 LYS A C 1
ATOM 8376 O O . LYS A 1 1041 ? -19.353 -16.983 22.717 1.00 91.62 1041 LYS A O 1
ATOM 8381 N N . THR A 1 1042 ? -19.020 -16.592 20.510 1.00 92.69 1042 THR A N 1
ATOM 8382 C CA . THR A 1 1042 ? -17.549 -16.604 20.496 1.00 92.69 1042 THR A CA 1
ATOM 8383 C C . THR A 1 1042 ? -16.988 -15.295 19.939 1.00 92.69 1042 THR A C 1
ATOM 8385 O O . THR A 1 1042 ? -17.527 -14.744 18.980 1.00 92.69 1042 THR A O 1
ATOM 8388 N N . ILE A 1 1043 ? -15.867 -14.817 20.481 1.00 95.00 1043 ILE A N 1
ATOM 8389 C CA . ILE A 1 1043 ? -15.048 -13.762 19.856 1.00 95.00 1043 ILE A CA 1
ATOM 8390 C C . ILE A 1 1043 ? -13.678 -14.347 19.499 1.00 95.00 1043 ILE A C 1
ATOM 8392 O O . ILE A 1 1043 ? -13.060 -14.999 20.337 1.00 95.00 1043 ILE A O 1
ATOM 8396 N N . VAL A 1 1044 ? -13.197 -14.100 18.278 1.00 96.69 1044 VAL A N 1
ATOM 8397 C CA . VAL A 1 1044 ? -11.844 -14.458 17.825 1.00 96.69 1044 VAL A CA 1
ATOM 8398 C C . VAL A 1 1044 ? -11.044 -13.181 17.588 1.00 96.69 1044 VAL A C 1
ATOM 8400 O O . VAL A 1 1044 ? -11.415 -12.353 16.753 1.00 96.69 1044 VAL A O 1
ATOM 8403 N N . PHE A 1 1045 ? -9.934 -13.039 18.307 1.00 96.19 1045 PHE A N 1
ATOM 8404 C CA . PHE A 1 1045 ? -8.995 -11.933 18.169 1.00 96.19 1045 PHE A CA 1
ATOM 8405 C C . PHE A 1 1045 ? -7.884 -12.265 17.169 1.00 96.19 1045 PHE A C 1
ATOM 8407 O O . PHE A 1 1045 ? -7.167 -13.254 17.326 1.00 96.19 1045 PHE A O 1
ATOM 8414 N N . LEU A 1 1046 ? -7.750 -11.401 16.161 1.00 95.44 1046 LEU A N 1
ATOM 8415 C CA . LEU A 1 1046 ? -6.763 -11.430 15.077 1.00 95.44 1046 LEU A CA 1
ATOM 8416 C C . LEU A 1 1046 ? -5.979 -10.107 15.084 1.00 95.44 1046 LEU A C 1
ATOM 8418 O O . LEU A 1 1046 ? -6.553 -9.056 15.371 1.00 95.44 1046 LEU A O 1
ATOM 8422 N N . SER A 1 1047 ? -4.688 -10.111 14.743 1.00 90.94 1047 SER A N 1
ATOM 8423 C CA . SER A 1 1047 ? -3.857 -8.902 14.902 1.00 90.94 1047 SER A CA 1
ATOM 8424 C C . SER A 1 1047 ? -4.156 -7.779 13.901 1.00 90.94 1047 SER A C 1
ATOM 8426 O O . SER A 1 1047 ? -3.792 -6.628 14.145 1.00 90.94 1047 SER A O 1
ATOM 8428 N N . THR A 1 1048 ? -4.792 -8.067 12.758 1.00 93.50 1048 THR A N 1
ATOM 8429 C CA . THR A 1 1048 ? -4.935 -7.094 11.658 1.00 93.50 1048 THR A CA 1
ATOM 8430 C C . THR A 1 1048 ? -6.296 -7.101 10.960 1.00 93.50 1048 THR A C 1
ATOM 8432 O O . THR A 1 1048 ? -6.989 -8.115 10.885 1.00 93.50 1048 THR A O 1
ATOM 8435 N N . CYS A 1 1049 ? -6.647 -5.959 10.355 1.00 94.00 1049 CYS A N 1
ATOM 8436 C CA . CYS A 1 1049 ? -7.823 -5.823 9.490 1.00 94.00 1049 CYS A CA 1
ATOM 8437 C C . CYS A 1 1049 ? -7.820 -6.837 8.332 1.00 94.00 1049 CYS A C 1
ATOM 8439 O O . CYS A 1 1049 ? -8.842 -7.464 8.077 1.00 94.00 1049 CYS A O 1
ATOM 8441 N N . SER A 1 1050 ? -6.683 -7.025 7.646 1.00 92.69 1050 SER A N 1
ATOM 8442 C CA . SER A 1 1050 ? -6.598 -7.941 6.499 1.00 92.69 1050 SER A CA 1
ATOM 8443 C C . SER A 1 1050 ? -6.807 -9.403 6.900 1.00 92.69 1050 SER A C 1
ATOM 8445 O O . SER A 1 1050 ? -7.380 -10.159 6.120 1.00 92.69 1050 SER A O 1
ATOM 8447 N N . GLN A 1 1051 ? -6.398 -9.807 8.109 1.00 94.88 1051 GLN A N 1
ATOM 8448 C CA . GLN A 1 1051 ? -6.765 -11.119 8.647 1.00 94.88 1051 GLN A CA 1
ATOM 8449 C C . GLN A 1 1051 ? -8.265 -11.229 8.894 1.00 94.88 1051 GLN A C 1
ATOM 8451 O O . GLN A 1 1051 ? -8.850 -12.209 8.457 1.00 94.88 1051 GLN A O 1
ATOM 8456 N N . VAL A 1 1052 ? -8.904 -10.252 9.543 1.00 96.56 1052 VAL A N 1
ATOM 8457 C CA . VAL A 1 1052 ? -10.354 -10.323 9.806 1.00 96.56 1052 VAL A CA 1
ATOM 8458 C C . VAL A 1 1052 ? -11.152 -10.494 8.502 1.00 96.56 1052 VAL A C 1
ATOM 8460 O O . VAL A 1 1052 ? -12.018 -11.364 8.432 1.00 96.56 1052 VAL A O 1
ATOM 8463 N N . GLU A 1 1053 ? -10.798 -9.755 7.447 1.00 95.69 1053 GLU A N 1
ATOM 8464 C CA . GLU A 1 1053 ? -11.373 -9.907 6.099 1.00 95.69 1053 GLU A CA 1
ATOM 8465 C C . GLU A 1 1053 ? -11.104 -11.301 5.489 1.00 95.69 1053 GLU A C 1
ATOM 8467 O O . GLU A 1 1053 ? -12.000 -11.937 4.935 1.00 95.69 1053 GLU A O 1
ATOM 8472 N N . TYR A 1 1054 ? -9.871 -11.808 5.601 1.00 95.50 1054 TYR A N 1
ATOM 8473 C CA . TYR A 1 1054 ? -9.482 -13.124 5.080 1.00 95.50 1054 TYR A CA 1
ATOM 8474 C C . TYR A 1 1054 ? -10.176 -14.289 5.807 1.00 95.50 1054 TYR A C 1
ATOM 8476 O O . TYR A 1 1054 ? -10.651 -15.220 5.156 1.00 95.50 1054 TYR A O 1
ATOM 8484 N N . PHE A 1 1055 ? -10.257 -14.243 7.138 1.00 95.75 1055 PHE A N 1
ATOM 8485 C CA . PHE A 1 1055 ? -10.914 -15.276 7.937 1.00 95.75 1055 PHE A CA 1
ATOM 8486 C C . PHE A 1 1055 ? -12.434 -15.253 7.736 1.00 95.75 1055 PHE A C 1
ATOM 8488 O O . PHE A 1 1055 ? -13.023 -16.323 7.613 1.00 95.75 1055 PHE A O 1
ATOM 8495 N N . GLU A 1 1056 ? -13.066 -14.080 7.613 1.00 95.38 1056 GLU A N 1
ATOM 8496 C CA . GLU A 1 1056 ? -14.496 -13.990 7.284 1.00 95.38 1056 GLU A CA 1
ATOM 8497 C C . GLU A 1 1056 ? -14.785 -14.630 5.921 1.00 95.38 1056 GLU A C 1
ATOM 8499 O O . GLU A 1 1056 ? -15.616 -15.535 5.831 1.00 95.38 1056 GLU A O 1
ATOM 8504 N N . MET A 1 1057 ? -14.010 -14.264 4.894 1.00 94.44 1057 MET A N 1
ATOM 8505 C CA . MET A 1 1057 ? -14.088 -14.867 3.563 1.00 94.44 1057 MET A CA 1
ATOM 8506 C C . MET A 1 1057 ? -13.914 -16.396 3.599 1.00 94.44 1057 MET A C 1
ATOM 8508 O O . MET A 1 1057 ? -14.705 -17.107 2.980 1.00 94.44 1057 MET A O 1
ATOM 8512 N N . ILE A 1 1058 ? -12.897 -16.925 4.293 1.00 93.50 1058 ILE A N 1
ATOM 8513 C CA . ILE A 1 1058 ? -12.653 -18.377 4.357 1.00 93.50 1058 ILE A CA 1
ATOM 8514 C C . ILE A 1 1058 ? -13.777 -19.107 5.098 1.00 93.50 1058 ILE A C 1
ATOM 8516 O O . ILE A 1 1058 ? -14.283 -20.102 4.579 1.00 93.50 1058 ILE A O 1
ATOM 8520 N N . LEU A 1 1059 ? -14.186 -18.631 6.278 1.00 92.62 1059 LEU A N 1
ATOM 8521 C CA . LEU A 1 1059 ? -15.212 -19.298 7.085 1.00 92.62 1059 LEU A CA 1
ATOM 8522 C C . LEU A 1 1059 ? -16.596 -19.254 6.417 1.00 92.62 1059 LEU A C 1
ATOM 8524 O O . LEU A 1 1059 ? -17.362 -20.208 6.545 1.00 92.62 1059 LEU A O 1
ATOM 8528 N N . PHE A 1 1060 ? -16.907 -18.191 5.668 1.00 91.25 1060 PHE A N 1
ATOM 8529 C CA . PHE A 1 1060 ? -18.172 -18.064 4.941 1.00 91.25 1060 PHE A CA 1
ATOM 8530 C C . PHE A 1 1060 ? -18.236 -18.947 3.680 1.00 91.25 1060 PHE A C 1
ATOM 8532 O O . PHE A 1 1060 ? -19.278 -19.537 3.389 1.00 91.25 1060 PHE A O 1
ATOM 8539 N N . GLU A 1 1061 ? -17.131 -19.054 2.933 1.00 88.69 1061 GLU A N 1
ATOM 8540 C CA . GLU A 1 1061 ? -17.058 -19.770 1.647 1.00 88.69 1061 GLU A CA 1
ATOM 8541 C C . GLU A 1 1061 ? -16.760 -21.272 1.759 1.00 88.69 1061 GLU A C 1
ATOM 8543 O O . GLU A 1 1061 ? -16.938 -22.005 0.781 1.00 88.69 1061 GLU A O 1
ATOM 8548 N N . MET A 1 1062 ? -16.263 -21.753 2.903 1.00 88.19 1062 MET A N 1
ATOM 8549 C CA . MET A 1 1062 ? -15.849 -23.149 3.029 1.00 88.19 1062 MET A CA 1
ATOM 8550 C C . MET A 1 1062 ? -17.054 -24.093 3.121 1.00 88.19 1062 MET A C 1
ATOM 8552 O O . MET A 1 1062 ? -17.759 -24.141 4.130 1.00 88.19 1062 MET A O 1
ATOM 8556 N N . LYS A 1 1063 ? -17.248 -24.895 2.070 1.00 87.19 1063 LYS A N 1
ATOM 8557 C CA . LYS A 1 1063 ? -18.208 -26.004 2.012 1.00 87.19 1063 LYS A CA 1
ATOM 8558 C C . LYS A 1 1063 ? -17.504 -27.359 2.092 1.00 87.19 1063 LYS A C 1
ATOM 8560 O O . LYS A 1 1063 ? -16.366 -27.483 1.639 1.00 87.19 1063 LYS A O 1
ATOM 8565 N N . PHE A 1 1064 ? -18.183 -28.375 2.627 1.00 86.12 1064 PHE A N 1
ATOM 8566 C CA . PHE A 1 1064 ? -17.706 -29.762 2.549 1.00 86.12 1064 PHE A CA 1
ATOM 8567 C C . PHE A 1 1064 ? -17.677 -30.244 1.091 1.00 86.12 1064 PHE A C 1
ATOM 8569 O O . PHE A 1 1064 ? -18.445 -29.756 0.255 1.00 86.12 1064 PHE A O 1
ATOM 8576 N N . LYS A 1 1065 ? -16.829 -31.231 0.788 1.00 81.50 1065 LYS A N 1
ATOM 8577 C CA . LYS A 1 1065 ? -16.798 -31.930 -0.501 1.00 81.50 1065 LYS A CA 1
ATOM 8578 C C . LYS A 1 1065 ? -17.367 -33.339 -0.388 1.00 81.50 1065 LYS A C 1
ATOM 8580 O O . LYS A 1 1065 ? -17.234 -33.975 0.651 1.00 81.50 1065 LYS A O 1
ATOM 8585 N N . ASN A 1 1066 ? -17.982 -33.824 -1.464 1.00 73.62 1066 ASN A N 1
ATOM 8586 C CA . ASN A 1 1066 ? -18.382 -35.227 -1.573 1.00 73.62 1066 ASN A CA 1
ATOM 8587 C C . ASN A 1 1066 ? -17.176 -36.123 -1.936 1.00 73.62 1066 ASN A C 1
ATOM 8589 O O . ASN A 1 1066 ? -16.080 -35.634 -2.222 1.00 73.62 1066 ASN A O 1
ATOM 8593 N N . GLN A 1 1067 ? -17.386 -37.443 -1.977 1.00 69.25 1067 GLN A N 1
ATOM 8594 C CA . GLN A 1 1067 ? -16.352 -38.425 -2.345 1.00 69.25 1067 GLN A CA 1
ATOM 8595 C C . GLN A 1 1067 ? -15.791 -38.231 -3.771 1.00 69.25 1067 GLN A C 1
ATOM 8597 O O . GLN A 1 1067 ? -14.661 -38.630 -4.042 1.00 69.25 1067 GLN A O 1
ATOM 8602 N N . ASN A 1 1068 ? -16.532 -37.564 -4.666 1.00 68.50 1068 ASN A N 1
ATOM 8603 C CA . ASN A 1 1068 ? -16.088 -37.225 -6.024 1.00 68.50 1068 ASN A CA 1
ATOM 8604 C C . ASN A 1 1068 ? -15.221 -35.946 -6.075 1.00 68.50 1068 ASN A C 1
ATOM 8606 O O . ASN A 1 1068 ? -14.715 -35.584 -7.137 1.00 68.50 1068 ASN A O 1
ATOM 8610 N N . GLY A 1 1069 ? -15.058 -35.238 -4.950 1.00 70.44 1069 GLY A N 1
ATOM 8611 C CA . GLY A 1 1069 ? -14.331 -33.968 -4.861 1.00 70.44 1069 GLY A CA 1
ATOM 8612 C C . GLY A 1 1069 ? -15.143 -32.729 -5.263 1.00 70.44 1069 GLY A C 1
ATOM 8613 O O . GLY A 1 1069 ? -14.576 -31.637 -5.369 1.00 70.44 1069 GLY A O 1
ATOM 8614 N N . GLU A 1 1070 ? -16.452 -32.863 -5.468 1.00 74.81 1070 GLU A N 1
ATOM 8615 C CA . GLU A 1 1070 ? -17.377 -31.777 -5.814 1.00 74.81 1070 GLU A CA 1
ATOM 8616 C C . GLU A 1 1070 ? -17.805 -31.021 -4.545 1.00 74.81 1070 GLU A C 1
ATOM 8618 O O . GLU A 1 1070 ? -17.899 -31.614 -3.470 1.00 74.81 1070 GLU A O 1
ATOM 8623 N N . ASP A 1 1071 ? -18.036 -29.708 -4.641 1.00 79.81 1071 ASP A N 1
ATOM 8624 C CA . ASP A 1 1071 ? -18.542 -28.909 -3.514 1.00 79.81 1071 ASP A CA 1
ATOM 8625 C C . ASP A 1 1071 ? -19.990 -29.337 -3.195 1.00 79.81 1071 ASP A C 1
ATOM 8627 O O . ASP A 1 1071 ? -20.859 -29.274 -4.063 1.00 79.81 1071 ASP A O 1
ATOM 8631 N N . THR A 1 1072 ? -20.262 -29.751 -1.954 1.00 81.00 1072 THR A N 1
ATOM 8632 C CA . THR A 1 1072 ? -21.638 -29.953 -1.455 1.00 81.00 1072 THR A CA 1
ATOM 8633 C C . THR A 1 1072 ? -22.316 -28.607 -1.207 1.00 81.00 1072 THR A C 1
ATOM 8635 O O . THR A 1 1072 ? -21.654 -27.570 -1.222 1.00 81.00 1072 THR A O 1
ATOM 8638 N N . ASP A 1 1073 ? -23.617 -28.583 -0.900 1.00 78.56 1073 ASP A N 1
ATOM 8639 C CA . ASP A 1 1073 ? -24.270 -27.328 -0.519 1.00 78.56 1073 ASP A CA 1
ATOM 8640 C C . ASP A 1 1073 ? -24.002 -26.864 0.920 1.00 78.56 1073 ASP A C 1
ATOM 8642 O O . ASP A 1 1073 ? -24.153 -25.673 1.209 1.00 78.56 1073 ASP A O 1
ATOM 8646 N N . GLN A 1 1074 ? -23.525 -27.759 1.788 1.00 83.19 1074 GLN A N 1
ATOM 8647 C CA . GLN A 1 1074 ? -23.336 -27.527 3.218 1.00 83.19 1074 GLN A CA 1
ATOM 8648 C C . GLN A 1 1074 ? -22.011 -26.807 3.524 1.00 83.19 1074 GLN A C 1
ATOM 8650 O O . GLN A 1 1074 ? -20.923 -27.308 3.226 1.00 83.19 1074 GLN A O 1
ATOM 8655 N N . ARG A 1 1075 ? -22.098 -25.636 4.174 1.00 88.88 1075 ARG A N 1
ATOM 8656 C CA . ARG A 1 1075 ? -20.939 -24.947 4.777 1.00 88.88 1075 ARG A CA 1
ATOM 8657 C C . ARG A 1 1075 ? -20.361 -25.768 5.933 1.00 88.88 1075 ARG A C 1
ATOM 8659 O O . ARG A 1 1075 ? -21.107 -26.469 6.612 1.00 88.88 1075 ARG A O 1
ATOM 8666 N N . VAL A 1 1076 ? -19.059 -25.632 6.193 1.00 88.19 1076 VAL A N 1
ATOM 8667 C CA . VAL A 1 1076 ? -18.400 -26.278 7.344 1.00 88.19 1076 VAL A CA 1
ATOM 8668 C C . VAL A 1 1076 ? -18.961 -25.736 8.658 1.00 88.19 1076 VAL A C 1
ATOM 8670 O O . VAL A 1 1076 ? -19.428 -26.511 9.486 1.00 88.19 1076 VAL A O 1
ATOM 8673 N N . LEU A 1 1077 ? -19.009 -24.409 8.813 1.00 89.56 1077 LEU A N 1
ATOM 8674 C CA . LEU A 1 1077 ? -19.735 -23.746 9.899 1.00 89.56 1077 LEU A CA 1
ATOM 8675 C C . LEU A 1 1077 ? -21.160 -23.431 9.423 1.00 89.56 1077 LEU A C 1
ATOM 8677 O O . LEU A 1 1077 ? -21.475 -22.303 9.038 1.00 89.56 1077 LEU A O 1
ATOM 8681 N N . LYS A 1 1078 ? -22.014 -24.458 9.345 1.00 83.25 1078 LYS A N 1
ATOM 8682 C CA . LYS A 1 1078 ? -23.394 -24.288 8.863 1.00 83.25 1078 LYS A CA 1
ATOM 8683 C C . LYS A 1 1078 ? -24.262 -23.516 9.854 1.00 83.25 1078 LYS A C 1
ATOM 8685 O O . LYS A 1 1078 ? -24.943 -22.587 9.421 1.00 83.25 1078 LYS A O 1
ATOM 8690 N N . ASP A 1 1079 ? -24.160 -23.845 11.142 1.00 83.69 1079 ASP A N 1
ATOM 8691 C CA . ASP A 1 1079 ? -25.075 -23.387 12.196 1.00 83.69 1079 ASP A CA 1
ATOM 8692 C C . ASP A 1 1079 ? -24.549 -22.154 12.963 1.00 83.69 1079 ASP A C 1
ATOM 8694 O O . ASP A 1 1079 ? -25.119 -21.774 13.981 1.00 83.69 1079 ASP A O 1
ATOM 8698 N N . MET A 1 1080 ? -23.464 -21.528 12.486 1.00 90.50 1080 MET A N 1
ATOM 8699 C CA . MET A 1 1080 ? -22.828 -20.371 13.126 1.00 90.50 1080 MET A CA 1
ATOM 8700 C C . MET A 1 1080 ? -22.883 -19.129 12.225 1.00 90.50 1080 MET A C 1
ATOM 8702 O O . MET A 1 1080 ? -22.458 -19.158 11.065 1.00 90.50 1080 MET A O 1
ATOM 8706 N N . GLU A 1 1081 ? -23.388 -18.019 12.760 1.00 93.25 1081 GLU A N 1
ATOM 8707 C CA . GLU A 1 1081 ? -23.339 -16.703 12.120 1.00 93.25 1081 GLU A CA 1
ATOM 8708 C C . GLU A 1 1081 ? -21.929 -16.105 12.234 1.00 93.25 1081 GLU A C 1
ATOM 8710 O O . GLU A 1 1081 ? -21.289 -16.183 13.284 1.00 93.25 1081 GLU A O 1
ATOM 8715 N N . ILE A 1 1082 ? -21.426 -15.509 11.149 1.00 95.38 1082 ILE A N 1
ATOM 8716 C CA . ILE A 1 1082 ? -20.064 -14.963 11.070 1.00 95.38 1082 ILE A CA 1
ATOM 8717 C C . ILE A 1 1082 ? -20.155 -13.442 10.963 1.00 95.38 1082 ILE A C 1
ATOM 8719 O O . ILE A 1 1082 ? -20.746 -12.910 10.024 1.00 95.38 1082 ILE A O 1
ATOM 8723 N N . TYR A 1 1083 ? -19.531 -12.748 11.910 1.00 95.81 1083 TYR A N 1
ATOM 8724 C CA . TYR A 1 1083 ? -19.471 -11.292 11.978 1.00 95.81 1083 TYR A CA 1
ATOM 8725 C C . TYR A 1 1083 ? -18.021 -10.806 11.932 1.00 95.81 1083 TYR A C 1
ATOM 8727 O O . TYR A 1 1083 ? -17.121 -11.473 12.442 1.00 95.81 1083 TYR A O 1
ATOM 8735 N N . LYS A 1 1084 ? -17.793 -9.607 11.380 1.00 95.44 1084 LYS A N 1
ATOM 8736 C CA . LYS A 1 1084 ? -16.479 -8.944 11.372 1.00 95.44 1084 LYS A CA 1
ATOM 8737 C C . LYS A 1 1084 ? -16.529 -7.518 11.916 1.00 95.44 1084 LYS A C 1
ATOM 8739 O O . LYS A 1 1084 ? -17.394 -6.734 11.526 1.00 95.44 1084 LYS A O 1
ATOM 8744 N N . LEU A 1 1085 ? -15.576 -7.163 12.781 1.00 91.50 1085 LEU A N 1
ATOM 8745 C CA . LEU A 1 1085 ? -15.434 -5.814 13.336 1.00 91.50 1085 LEU A CA 1
ATOM 8746 C C . LEU A 1 1085 ? -13.960 -5.387 13.393 1.00 91.50 1085 LEU A C 1
ATOM 8748 O O . LEU A 1 1085 ? -13.165 -5.907 14.160 1.00 91.50 1085 LEU A O 1
ATOM 8752 N N . HIS A 1 1086 ? -13.580 -4.404 12.583 1.00 90.38 1086 HIS A N 1
ATOM 8753 C CA . HIS A 1 1086 ? -12.231 -3.830 12.577 1.00 90.38 1086 HIS A CA 1
ATOM 8754 C C . HIS A 1 1086 ? -12.266 -2.386 12.053 1.00 90.38 1086 HIS A C 1
ATOM 8756 O O . HIS A 1 1086 ? -13.326 -1.880 11.676 1.00 90.38 1086 HIS A O 1
ATOM 8762 N N . GLY A 1 1087 ? -11.123 -1.694 12.074 1.00 77.69 1087 GLY A N 1
ATOM 8763 C CA . GLY A 1 1087 ? -11.045 -0.248 11.812 1.00 77.69 1087 GLY A CA 1
ATOM 8764 C C . GLY A 1 1087 ? -11.325 0.191 10.369 1.00 77.69 1087 GLY A C 1
ATOM 8765 O O . GLY A 1 1087 ? -11.652 1.354 10.158 1.00 77.69 1087 GLY A O 1
ATOM 8766 N N . ASN A 1 1088 ? -11.229 -0.717 9.390 1.00 82.62 1088 ASN A N 1
ATOM 8767 C CA . ASN A 1 1088 ? -11.396 -0.390 7.964 1.00 82.62 1088 ASN A CA 1
ATOM 8768 C C . ASN A 1 1088 ? -12.854 -0.471 7.471 1.00 82.62 1088 ASN A C 1
ATOM 8770 O O . ASN A 1 1088 ? -13.135 -0.033 6.360 1.00 82.62 1088 ASN A O 1
ATOM 8774 N N . ILE A 1 1089 ? -13.770 -1.043 8.259 1.00 81.94 1089 ILE A N 1
ATOM 8775 C CA . ILE A 1 1089 ? -15.189 -1.147 7.889 1.00 81.94 1089 ILE A CA 1
ATOM 8776 C C . ILE A 1 1089 ? -15.840 0.248 7.977 1.00 81.94 1089 ILE A C 1
ATOM 8778 O O . ILE A 1 1089 ? -15.546 1.018 8.893 1.00 81.94 1089 ILE A O 1
ATOM 8782 N N . GLU A 1 1090 ? -16.764 0.584 7.071 1.00 76.00 1090 GLU A N 1
ATOM 8783 C CA . GLU A 1 1090 ? -17.522 1.841 7.159 1.00 76.00 1090 GLU A CA 1
ATOM 8784 C C . GLU A 1 1090 ? -18.274 1.975 8.491 1.00 76.00 1090 GLU A C 1
ATOM 8786 O O . GLU A 1 1090 ? -18.858 1.011 8.990 1.00 76.00 1090 GLU A O 1
ATOM 8791 N N . GLN A 1 1091 ? -18.345 3.190 9.049 1.00 71.94 1091 GLN A N 1
ATOM 8792 C CA . GLN A 1 1091 ? -18.922 3.413 10.380 1.00 71.94 1091 GLN A CA 1
ATOM 8793 C C . GLN A 1 1091 ? -20.358 2.884 10.512 1.00 71.94 1091 GLN A C 1
ATOM 8795 O O . GLN A 1 1091 ? -20.684 2.214 11.488 1.00 71.94 1091 GLN A O 1
ATOM 8800 N N . LYS A 1 1092 ? -21.193 3.107 9.491 1.00 73.88 1092 LYS A N 1
ATOM 8801 C CA . LYS A 1 1092 ? -22.573 2.603 9.429 1.00 73.88 1092 LYS A CA 1
ATOM 8802 C C . LYS A 1 1092 ? -22.644 1.073 9.521 1.00 73.88 1092 LYS A C 1
ATOM 8804 O O . LYS A 1 1092 ? -23.545 0.540 10.166 1.00 73.88 1092 LYS A O 1
ATOM 8809 N N . GLN A 1 1093 ? -21.697 0.368 8.901 1.00 80.44 1093 GLN A N 1
ATOM 8810 C CA . GLN A 1 1093 ? -21.613 -1.090 8.949 1.00 80.44 1093 GLN A CA 1
ATOM 8811 C C . GLN A 1 1093 ? -20.979 -1.579 10.261 1.00 80.44 1093 GLN A C 1
ATOM 8813 O O . GLN A 1 1093 ? -21.466 -2.561 10.807 1.00 80.44 1093 GLN A O 1
ATOM 8818 N N . ARG A 1 1094 ? -19.992 -0.869 10.835 1.00 80.38 1094 ARG A N 1
ATOM 8819 C CA . ARG A 1 1094 ? -19.449 -1.159 12.183 1.00 80.38 1094 ARG A CA 1
ATOM 8820 C C . ARG A 1 1094 ? -20.543 -1.091 13.248 1.00 80.38 1094 ARG A C 1
ATOM 8822 O O . ARG A 1 1094 ? -20.719 -2.049 13.997 1.00 80.38 1094 ARG A O 1
ATOM 8829 N N . THR A 1 1095 ? -21.328 -0.011 13.256 1.00 77.56 1095 THR A N 1
ATOM 8830 C CA . THR A 1 1095 ? -22.470 0.158 14.165 1.00 77.56 1095 THR A CA 1
ATOM 8831 C C . THR A 1 1095 ? -23.533 -0.924 13.944 1.00 77.56 1095 THR A C 1
ATOM 8833 O O . THR A 1 1095 ? -24.015 -1.494 14.920 1.00 77.56 1095 THR A O 1
ATOM 8836 N N . LYS A 1 1096 ? -23.863 -1.275 12.687 1.00 84.81 1096 LYS A N 1
ATOM 8837 C CA . LYS A 1 1096 ? -24.796 -2.382 12.403 1.00 84.81 1096 LYS A CA 1
ATOM 8838 C C . LYS A 1 1096 ? -24.276 -3.713 12.956 1.00 84.81 1096 LYS A C 1
ATOM 8840 O O . LYS A 1 1096 ? -24.980 -4.343 13.733 1.00 84.81 1096 LYS A O 1
ATOM 8845 N N . THR A 1 1097 ? -23.048 -4.111 12.616 1.00 88.38 1097 THR A N 1
ATOM 8846 C CA . THR A 1 1097 ? -22.464 -5.386 13.061 1.00 88.38 1097 THR A CA 1
ATOM 8847 C C . THR A 1 1097 ? -22.354 -5.479 14.584 1.00 88.38 1097 THR A C 1
ATOM 8849 O O . THR A 1 1097 ? -22.589 -6.549 15.140 1.00 88.38 1097 THR A O 1
ATOM 8852 N N . TYR A 1 1098 ? -22.050 -4.368 15.271 1.00 86.56 1098 TYR A N 1
ATOM 8853 C CA . TYR A 1 1098 ? -22.097 -4.306 16.734 1.00 86.56 1098 TYR A CA 1
ATOM 8854 C C . TYR A 1 1098 ? -23.492 -4.664 17.262 1.00 86.56 1098 TYR A C 1
ATOM 8856 O O . TYR A 1 1098 ? -23.600 -5.556 18.099 1.00 86.56 1098 TYR A O 1
ATOM 8864 N N . PHE A 1 1099 ? -24.557 -4.027 16.760 1.00 84.44 1099 PHE A N 1
ATOM 8865 C CA . PHE A 1 1099 ? -25.921 -4.321 17.213 1.00 84.44 1099 PHE A CA 1
ATOM 8866 C C . PHE A 1 1099 ? -26.401 -5.720 16.806 1.00 84.44 1099 PHE A C 1
ATOM 8868 O O . PHE A 1 1099 ? -27.016 -6.393 17.630 1.00 84.44 1099 PHE A O 1
ATOM 8875 N N . ASP A 1 1100 ? -26.093 -6.183 15.591 1.00 90.38 1100 ASP A N 1
ATOM 8876 C CA . ASP A 1 1100 ? -26.448 -7.533 15.139 1.00 90.38 1100 ASP A CA 1
ATOM 8877 C C . ASP A 1 1100 ? -25.840 -8.593 16.086 1.00 90.38 1100 ASP A C 1
ATOM 8879 O O . ASP A 1 1100 ? -26.575 -9.350 16.718 1.00 90.38 1100 ASP A O 1
ATOM 8883 N N . PHE A 1 1101 ? -24.514 -8.582 16.295 1.00 92.25 1101 PHE A N 1
ATOM 8884 C CA . PHE A 1 1101 ? -23.838 -9.537 17.188 1.00 92.25 1101 PHE A CA 1
ATOM 8885 C C . PHE A 1 1101 ? -24.173 -9.327 18.678 1.00 92.25 1101 PHE A C 1
ATOM 8887 O O . PHE A 1 1101 ? -24.161 -10.281 19.461 1.00 92.25 1101 PHE A O 1
ATOM 8894 N N . LYS A 1 1102 ? -24.507 -8.102 19.108 1.00 85.38 1102 LYS A N 1
ATOM 8895 C CA . LYS A 1 1102 ? -25.017 -7.846 20.467 1.00 85.38 1102 LYS A CA 1
ATOM 8896 C C . LYS A 1 1102 ? -26.339 -8.583 20.701 1.00 85.38 1102 LYS A C 1
ATOM 8898 O O . LYS A 1 1102 ? -26.497 -9.183 21.761 1.00 85.38 1102 LYS A O 1
ATOM 8903 N N . ASN A 1 1103 ? -27.229 -8.577 19.707 1.00 86.38 1103 ASN A N 1
ATOM 8904 C CA . ASN A 1 1103 ? -28.573 -9.151 19.786 1.00 86.38 1103 ASN A CA 1
ATOM 8905 C C . ASN A 1 1103 ? -28.621 -10.677 19.567 1.00 86.38 1103 ASN A C 1
ATOM 8907 O O . ASN A 1 1103 ? -29.481 -11.335 20.157 1.00 86.38 1103 ASN A O 1
ATOM 8911 N N . THR A 1 1104 ? -27.720 -11.261 18.765 1.00 88.81 1104 THR A N 1
ATOM 8912 C CA . THR A 1 1104 ? -27.637 -12.727 18.607 1.00 88.81 1104 THR A CA 1
ATOM 8913 C C . THR A 1 1104 ? -27.193 -13.391 19.918 1.00 88.81 1104 THR A C 1
ATOM 8915 O O . THR A 1 1104 ? -26.203 -12.987 20.530 1.00 88.81 1104 THR A O 1
ATOM 8918 N N . LYS A 1 1105 ? -27.933 -14.409 20.377 1.00 83.19 1105 LYS A N 1
ATOM 8919 C CA . LYS A 1 1105 ? -27.727 -15.049 21.694 1.00 83.19 1105 LYS A CA 1
ATOM 8920 C C . LYS A 1 1105 ? -26.665 -16.149 21.686 1.00 83.19 1105 LYS A C 1
ATOM 8922 O O . LYS A 1 1105 ? -25.842 -16.228 22.590 1.00 83.19 1105 LYS A O 1
ATOM 8927 N N . SER A 1 1106 ? -26.695 -16.995 20.666 1.00 87.19 1106 SER A N 1
ATOM 8928 C CA . SER A 1 1106 ? -25.886 -18.207 20.534 1.00 87.19 1106 SER A CA 1
ATOM 8929 C C . SER A 1 1106 ? -25.694 -18.538 19.055 1.00 87.19 1106 SER A C 1
ATOM 8931 O O . SER A 1 1106 ? -26.407 -18.004 18.208 1.00 87.19 1106 SER A O 1
ATOM 8933 N N . GLY A 1 1107 ? -24.712 -19.386 18.746 1.00 89.69 1107 GLY A N 1
ATOM 8934 C CA . GLY A 1 1107 ? -24.359 -19.747 17.373 1.00 89.69 1107 GLY A CA 1
ATOM 8935 C C . GLY A 1 1107 ? -23.789 -18.586 16.564 1.00 89.69 1107 GLY A C 1
ATOM 8936 O O . GLY A 1 1107 ? -24.212 -18.345 15.440 1.00 89.69 1107 GLY A O 1
ATOM 8937 N N . ALA A 1 1108 ? -22.829 -17.849 17.130 1.00 94.25 1108 ALA A N 1
ATOM 8938 C CA . ALA A 1 1108 ? -22.233 -16.691 16.467 1.00 94.25 1108 ALA A CA 1
ATOM 8939 C C . ALA A 1 1108 ? -20.751 -16.506 16.804 1.00 94.25 1108 ALA A C 1
ATOM 8941 O O . ALA A 1 1108 ? -20.361 -16.554 17.973 1.00 94.25 1108 ALA A O 1
ATOM 8942 N N . VAL A 1 1109 ? -19.942 -16.207 15.785 1.00 95.69 1109 VAL A N 1
ATOM 8943 C CA . VAL A 1 1109 ? -18.533 -15.826 15.917 1.00 95.69 1109 VAL A CA 1
ATOM 8944 C C . VAL A 1 1109 ? -18.307 -14.388 15.451 1.00 95.69 1109 VAL A C 1
ATOM 8946 O O . VAL A 1 1109 ? -18.635 -14.025 14.322 1.00 95.69 1109 VAL A O 1
ATOM 8949 N N . LEU A 1 1110 ? -17.704 -13.568 16.314 1.00 96.31 1110 LEU A N 1
ATOM 8950 C CA . LEU A 1 1110 ? -17.190 -12.247 15.955 1.00 96.31 1110 LEU A CA 1
ATOM 8951 C C . LEU A 1 1110 ? -15.679 -12.317 15.720 1.00 96.31 1110 LEU A C 1
ATOM 8953 O O . LEU A 1 1110 ? -14.903 -12.490 16.659 1.00 96.31 1110 LEU A O 1
ATOM 8957 N N . LEU A 1 1111 ? -15.264 -12.129 14.472 1.00 97.31 1111 LEU A N 1
ATOM 8958 C CA . LEU A 1 1111 ? -13.872 -11.938 14.079 1.00 97.31 1111 LEU A CA 1
ATOM 8959 C C . LEU A 1 1111 ? -13.501 -10.462 14.278 1.00 97.31 1111 LEU A C 1
ATOM 8961 O O . LEU A 1 1111 ? -14.151 -9.575 13.716 1.00 97.31 1111 LEU A O 1
ATOM 8965 N N . SER A 1 1112 ? -12.477 -10.173 15.080 1.00 94.50 1112 SER A N 1
ATOM 8966 C CA . SER A 1 1112 ? -12.142 -8.790 15.430 1.00 94.50 1112 SER A CA 1
ATOM 8967 C C . SER A 1 1112 ? -10.657 -8.561 15.697 1.00 94.50 1112 SER A C 1
ATOM 8969 O O . SER A 1 1112 ? -9.914 -9.484 16.023 1.00 94.50 1112 SER A O 1
ATOM 8971 N N . THR A 1 1113 ? -10.238 -7.301 15.598 1.00 91.69 1113 THR A N 1
ATOM 8972 C CA . THR A 1 1113 ? -8.967 -6.822 16.163 1.00 91.69 1113 THR A CA 1
ATOM 8973 C C . THR A 1 1113 ? -9.195 -6.234 17.565 1.00 91.69 1113 THR A C 1
ATOM 8975 O O . THR A 1 1113 ? -10.286 -6.339 18.136 1.00 91.69 1113 THR A O 1
ATOM 8978 N N . ASP A 1 1114 ? -8.206 -5.534 18.129 1.00 81.75 1114 ASP A N 1
ATOM 8979 C CA . ASP A 1 1114 ? -8.323 -4.843 19.427 1.00 81.75 1114 ASP A CA 1
ATOM 8980 C C . ASP A 1 1114 ? -9.391 -3.725 19.489 1.00 81.75 1114 ASP A C 1
ATOM 8982 O O . ASP A 1 1114 ? -9.592 -3.109 20.536 1.00 81.75 1114 ASP A O 1
ATOM 8986 N N . VAL A 1 1115 ? -10.135 -3.507 18.396 1.00 79.12 1115 VAL A N 1
ATOM 8987 C CA . VAL A 1 1115 ? -11.402 -2.755 18.358 1.00 79.12 1115 VAL A CA 1
ATOM 8988 C C . VAL A 1 1115 ? -12.473 -3.381 19.262 1.00 79.12 1115 VAL A C 1
ATOM 8990 O O . VAL A 1 1115 ? -13.258 -2.645 19.849 1.00 79.12 1115 VAL A O 1
ATOM 8993 N N . ALA A 1 1116 ? -12.504 -4.712 19.409 1.00 81.06 1116 ALA A N 1
ATOM 8994 C CA . ALA A 1 1116 ? -13.413 -5.386 20.349 1.00 81.06 1116 ALA A CA 1
ATOM 8995 C C . ALA A 1 1116 ? -12.785 -5.664 21.727 1.00 81.06 1116 ALA A C 1
ATOM 8997 O O . ALA A 1 1116 ? -13.487 -6.129 22.620 1.00 81.06 1116 ALA A O 1
ATOM 8998 N N . ALA A 1 1117 ? -11.484 -5.412 21.913 1.00 72.44 1117 ALA A N 1
ATOM 8999 C CA . ALA A 1 1117 ? -10.766 -5.819 23.123 1.00 72.44 1117 ALA A CA 1
ATOM 9000 C C . ALA A 1 1117 ? -10.992 -4.890 24.326 1.00 72.44 1117 ALA A C 1
ATOM 9002 O O . ALA A 1 1117 ? -10.780 -5.326 25.449 1.00 72.44 1117 ALA A O 1
ATOM 9003 N N . ARG A 1 1118 ? -11.431 -3.638 24.126 1.00 70.69 1118 ARG A N 1
ATOM 9004 C CA . ARG A 1 1118 ? -11.764 -2.666 25.193 1.00 70.69 1118 ARG A CA 1
ATOM 9005 C C . ARG A 1 1118 ? -13.079 -1.937 24.876 1.00 70.69 1118 ARG A C 1
ATOM 9007 O O . ARG A 1 1118 ? -13.558 -2.024 23.746 1.00 70.69 1118 ARG A O 1
ATOM 9014 N N . GLY A 1 1119 ? -13.716 -1.317 25.870 1.00 62.62 1119 GLY A N 1
ATOM 9015 C CA . GLY A 1 1119 ? -14.980 -0.570 25.762 1.00 62.62 1119 GLY A CA 1
ATOM 9016 C C . GLY A 1 1119 ? -16.249 -1.397 25.520 1.00 62.62 1119 GLY A C 1
ATOM 9017 O O . GLY A 1 1119 ? -17.258 -1.210 26.198 1.00 62.62 1119 GLY A O 1
ATOM 9018 N N . LEU A 1 1120 ? -16.229 -2.323 24.560 1.00 73.44 1120 LEU A N 1
ATOM 9019 C CA . LEU A 1 1120 ? -17.461 -2.916 24.038 1.00 73.44 1120 LEU A CA 1
ATOM 9020 C C . LEU A 1 1120 ? -18.057 -3.988 24.946 1.00 73.44 1120 LEU A C 1
ATOM 9022 O O . LEU A 1 1120 ? -17.366 -4.898 25.427 1.00 73.44 1120 LEU A O 1
ATOM 9026 N N . ASP A 1 1121 ? -19.367 -3.867 25.144 1.00 71.25 1121 ASP A N 1
ATOM 9027 C CA . ASP A 1 1121 ? -20.190 -4.838 25.834 1.00 71.25 1121 ASP A CA 1
ATOM 9028 C C . ASP A 1 1121 ? -20.972 -5.720 24.861 1.00 71.25 1121 ASP A C 1
ATOM 9030 O O . ASP A 1 1121 ? -21.843 -5.271 24.108 1.00 71.25 1121 ASP A O 1
ATOM 9034 N N . PHE A 1 1122 ? -20.616 -7.001 24.903 1.00 79.88 1122 PHE A N 1
ATOM 9035 C CA . PHE A 1 1122 ? -21.236 -8.078 24.157 1.00 79.88 1122 PHE A CA 1
ATOM 9036 C C . PHE A 1 1122 ? -21.801 -9.064 25.185 1.00 79.88 1122 PHE A C 1
ATOM 9038 O O . PHE A 1 1122 ? -21.036 -9.843 25.761 1.00 79.88 1122 PHE A O 1
ATOM 9045 N N . PRO A 1 1123 ? -23.115 -9.036 25.456 1.00 71.88 1123 PRO A N 1
ATOM 9046 C CA . PRO A 1 1123 ? -23.705 -9.914 26.447 1.00 71.88 1123 PRO A CA 1
ATOM 9047 C C . PRO A 1 1123 ? -23.632 -11.366 25.967 1.00 71.88 1123 PRO A C 1
ATOM 9049 O O . PRO A 1 1123 ? -23.729 -11.653 24.769 1.00 71.88 1123 PRO A O 1
ATOM 9052 N N . GLU A 1 1124 ? -23.490 -12.274 26.930 1.00 76.75 1124 GLU A N 1
ATOM 9053 C CA . GLU A 1 1124 ? -23.556 -13.732 26.746 1.00 76.75 1124 GLU A CA 1
ATOM 9054 C C . GLU A 1 1124 ? -22.435 -14.342 25.881 1.00 76.75 1124 GLU A C 1
ATOM 9056 O O . GLU A 1 1124 ? -22.551 -15.476 25.426 1.00 76.75 1124 GLU A O 1
ATOM 9061 N N . VAL A 1 1125 ? -21.313 -13.637 25.683 1.00 85.81 1125 VAL A N 1
ATOM 9062 C CA . VAL A 1 1125 ? -20.099 -14.241 25.106 1.00 85.81 1125 VAL A CA 1
ATOM 9063 C C . VAL A 1 1125 ? -19.567 -15.311 26.060 1.00 85.81 1125 VAL A C 1
ATOM 9065 O O . VAL A 1 1125 ? -19.253 -15.032 27.215 1.00 85.81 1125 VAL A O 1
ATOM 9068 N N . THR A 1 1126 ? -19.440 -16.536 25.555 1.00 87.12 1126 THR A N 1
ATOM 9069 C CA . THR A 1 1126 ? -19.049 -17.741 26.318 1.00 87.12 1126 THR A CA 1
ATOM 9070 C C . THR A 1 1126 ? -17.594 -18.156 26.095 1.00 87.12 1126 THR A C 1
ATOM 9072 O O . THR A 1 1126 ? -16.988 -18.773 26.967 1.00 87.12 1126 THR A O 1
ATOM 9075 N N . HIS A 1 1127 ? -17.047 -17.823 24.922 1.00 90.56 1127 HIS A N 1
ATOM 9076 C CA . HIS A 1 1127 ? -15.721 -18.242 24.481 1.00 90.56 1127 HIS A CA 1
ATOM 9077 C C . HIS A 1 1127 ? -14.949 -17.059 23.888 1.00 90.56 1127 HIS A C 1
ATOM 9079 O O . HIS A 1 1127 ? -15.490 -16.278 23.100 1.00 90.56 1127 HIS A O 1
ATOM 9085 N N . THR A 1 1128 ? -13.666 -16.957 24.222 1.00 93.12 1128 THR A N 1
ATOM 9086 C CA . THR A 1 1128 ? -12.724 -16.000 23.623 1.00 93.12 1128 THR A CA 1
ATOM 9087 C C . THR A 1 1128 ? -11.517 -16.748 23.070 1.00 93.12 1128 THR A C 1
ATOM 9089 O O . THR A 1 1128 ? -10.886 -17.522 23.780 1.00 93.12 1128 THR A O 1
ATOM 9092 N N . VAL A 1 1129 ? -11.194 -16.545 21.795 1.00 95.38 1129 VAL A N 1
ATOM 9093 C CA . VAL A 1 1129 ? -10.053 -17.195 21.140 1.00 95.38 1129 VAL A CA 1
ATOM 9094 C C . VAL A 1 1129 ? -9.044 -16.133 20.741 1.00 95.38 1129 VAL A C 1
ATOM 9096 O O . VAL A 1 1129 ? -9.358 -15.224 19.976 1.00 95.38 1129 VAL A O 1
ATOM 9099 N N . LEU A 1 1130 ? -7.824 -16.241 21.251 1.00 95.88 1130 LEU A N 1
ATOM 9100 C CA . LEU A 1 1130 ? -6.697 -15.410 20.859 1.00 95.88 1130 LEU A CA 1
ATOM 9101 C C . LEU A 1 1130 ? -5.891 -16.218 19.840 1.00 95.88 1130 LEU A C 1
ATOM 9103 O O . LEU A 1 1130 ? -5.112 -17.094 20.210 1.00 95.88 1130 LEU A O 1
ATOM 9107 N N . TYR A 1 1131 ? -6.129 -15.953 18.552 1.00 95.19 1131 TYR A N 1
ATOM 9108 C CA . TYR A 1 1131 ? -5.452 -16.651 17.450 1.00 95.19 1131 TYR A CA 1
ATOM 9109 C C . TYR A 1 1131 ? -3.958 -16.286 17.365 1.00 95.19 1131 TYR A C 1
ATOM 9111 O O . TYR A 1 1131 ? -3.137 -17.075 16.901 1.00 95.19 1131 TYR A O 1
ATOM 9119 N N . GLU A 1 1132 ? -3.618 -15.089 17.847 1.00 89.56 1132 GLU A N 1
ATOM 9120 C CA . GLU A 1 1132 ? -2.263 -14.553 17.950 1.00 89.56 1132 GLU A CA 1
ATOM 9121 C C . GLU A 1 1132 ? -2.040 -13.873 19.303 1.00 89.56 1132 GLU A C 1
ATOM 9123 O O . GLU A 1 1132 ? -2.965 -13.339 19.931 1.00 89.56 1132 GLU A O 1
ATOM 9128 N N . VAL A 1 1133 ? -0.775 -13.870 19.717 1.00 89.25 1133 VAL A N 1
ATOM 9129 C CA . VAL A 1 1133 ? -0.319 -13.359 21.008 1.00 89.25 1133 VAL A CA 1
ATOM 9130 C C . VAL A 1 1133 ? -0.531 -11.834 21.107 1.00 89.25 1133 VAL A C 1
ATOM 9132 O O . VAL A 1 1133 ? -0.214 -11.109 20.161 1.00 89.25 1133 VAL A O 1
ATOM 9135 N N . PRO A 1 1134 ? -1.096 -11.312 22.213 1.00 86.62 1134 PRO A N 1
ATOM 9136 C CA . PRO A 1 1134 ? -1.219 -9.873 22.446 1.00 86.62 1134 PRO A CA 1
ATOM 9137 C C . PRO A 1 1134 ? 0.140 -9.231 22.766 1.00 86.62 1134 PRO A C 1
ATOM 9139 O O . PRO A 1 1134 ? 1.069 -9.896 23.212 1.00 86.62 1134 PRO A O 1
ATOM 9142 N N . ASN A 1 1135 ? 0.246 -7.909 22.592 1.00 78.56 1135 ASN A N 1
ATOM 9143 C CA . ASN A 1 1135 ? 1.510 -7.181 22.781 1.00 78.56 1135 ASN A CA 1
ATOM 9144 C C . ASN A 1 1135 ? 2.013 -7.153 24.237 1.00 78.56 1135 ASN A C 1
ATOM 9146 O O . ASN A 1 1135 ? 3.176 -6.835 24.472 1.00 78.56 1135 ASN A O 1
ATOM 9150 N N . ASN A 1 1136 ? 1.123 -7.371 25.208 1.00 76.81 1136 ASN A N 1
ATOM 9151 C CA . ASN A 1 1136 ? 1.372 -7.231 26.641 1.00 76.81 1136 ASN A CA 1
ATOM 9152 C C . ASN A 1 1136 ? 0.253 -7.920 27.454 1.00 76.81 1136 ASN A C 1
ATOM 9154 O O . ASN A 1 1136 ? -0.806 -8.266 26.920 1.00 76.81 1136 ASN A O 1
ATOM 9158 N N . LEU A 1 1137 ? 0.487 -8.070 28.760 1.00 80.00 1137 LEU A N 1
ATOM 9159 C CA . LEU A 1 1137 ? -0.439 -8.661 29.732 1.00 80.00 1137 LEU A CA 1
ATOM 9160 C C . LEU A 1 1137 ? -1.778 -7.903 29.843 1.00 80.00 1137 LEU A C 1
ATOM 9162 O O . LEU A 1 1137 ? -2.832 -8.521 29.955 1.00 80.00 1137 LEU A O 1
ATOM 9166 N N . VAL A 1 1138 ? -1.770 -6.571 29.738 1.00 77.25 1138 VAL A N 1
ATOM 9167 C CA . VAL A 1 1138 ? -2.993 -5.751 29.803 1.00 77.25 1138 VAL A CA 1
ATOM 9168 C C . VAL A 1 1138 ? -3.929 -6.053 28.629 1.00 77.25 1138 VAL A C 1
ATOM 9170 O O . VAL A 1 1138 ? -5.133 -6.223 28.823 1.00 77.25 1138 VAL A O 1
ATOM 9173 N N . ASP A 1 1139 ? -3.398 -6.162 27.411 1.00 79.88 1139 ASP A N 1
ATOM 9174 C CA . ASP A 1 1139 ? -4.166 -6.534 26.220 1.00 79.88 1139 ASP A CA 1
ATOM 9175 C C . ASP A 1 1139 ? -4.623 -8.005 26.272 1.00 79.88 1139 ASP A C 1
ATOM 9177 O O . ASP A 1 1139 ? -5.722 -8.305 25.805 1.00 79.88 1139 ASP A O 1
ATOM 9181 N N . TYR A 1 1140 ? -3.851 -8.907 26.895 1.00 87.19 1140 TYR A N 1
ATOM 9182 C CA . TYR A 1 1140 ? -4.290 -10.281 27.186 1.00 87.19 1140 TYR A CA 1
ATOM 9183 C C . TYR A 1 1140 ? -5.549 -10.292 28.066 1.00 87.19 1140 TYR A C 1
ATOM 9185 O O . TYR A 1 1140 ? -6.603 -10.758 27.619 1.00 87.19 1140 TYR A O 1
ATOM 9193 N N . CYS A 1 1141 ? -5.478 -9.690 29.258 1.00 81.56 1141 CYS A N 1
ATOM 9194 C CA . CYS A 1 1141 ? -6.582 -9.649 30.221 1.00 81.56 1141 CYS A CA 1
ATOM 9195 C C . CYS A 1 1141 ? -7.828 -8.945 29.649 1.00 81.56 1141 CYS A C 1
ATOM 9197 O O . CYS A 1 1141 ? -8.957 -9.402 29.829 1.00 81.56 1141 CYS A O 1
ATOM 9199 N N . ASN A 1 1142 ? -7.643 -7.877 28.865 1.00 79.19 1142 ASN A N 1
ATOM 9200 C CA . ASN A 1 1142 ? -8.744 -7.158 28.216 1.00 79.19 1142 ASN A CA 1
ATOM 9201 C C . ASN A 1 1142 ? -9.467 -7.971 27.120 1.00 79.19 1142 ASN A C 1
ATOM 9203 O O . ASN A 1 1142 ? -10.695 -7.862 26.987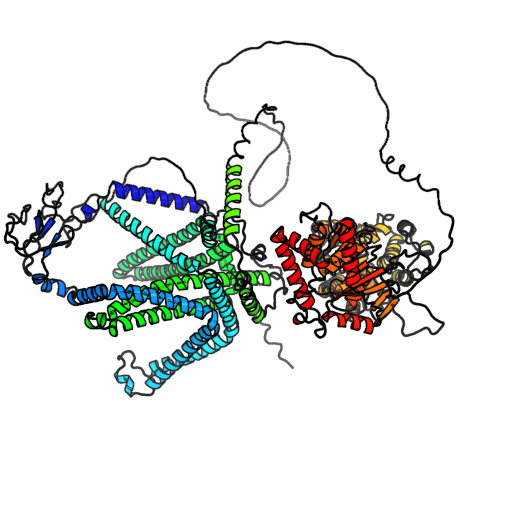 1.00 79.19 1142 ASN A O 1
ATOM 9207 N N . ARG A 1 1143 ? -8.731 -8.792 26.350 1.00 86.94 1143 ARG A N 1
ATOM 9208 C CA . ARG A 1 1143 ? -9.288 -9.692 25.321 1.00 86.94 1143 ARG A CA 1
ATOM 9209 C C . ARG A 1 1143 ? -10.095 -10.836 25.943 1.00 86.94 1143 ARG A C 1
ATOM 9211 O O . ARG A 1 1143 ? -11.209 -11.098 25.494 1.00 86.94 1143 ARG A O 1
ATOM 9218 N N . ILE A 1 1144 ? -9.573 -11.492 26.980 1.00 85.94 1144 ILE A N 1
ATOM 9219 C CA . ILE A 1 1144 ? -10.268 -12.611 27.647 1.00 85.94 1144 ILE A CA 1
ATOM 9220 C C . ILE A 1 1144 ? -11.434 -12.134 28.529 1.00 85.94 1144 ILE A C 1
ATOM 9222 O O . ILE A 1 1144 ? -12.496 -12.755 28.523 1.00 85.94 1144 ILE A O 1
ATOM 9226 N N . GLY A 1 1145 ? -11.326 -10.948 29.144 1.00 77.81 1145 GLY A N 1
ATOM 9227 C CA . GLY A 1 1145 ? -12.401 -10.251 29.870 1.00 77.81 1145 GLY A CA 1
ATOM 9228 C C . GLY A 1 1145 ? -13.589 -9.782 29.008 1.00 77.81 1145 GLY A C 1
ATOM 9229 O O . GLY A 1 1145 ? -14.357 -8.900 29.407 1.00 77.81 1145 GLY A O 1
ATOM 9230 N N . ARG A 1 1146 ? -13.755 -10.332 27.797 1.00 81.56 1146 ARG A N 1
ATOM 9231 C CA . ARG A 1 1146 ? -15.011 -10.277 27.031 1.00 81.56 1146 ARG A CA 1
ATOM 9232 C C . ARG A 1 1146 ? -15.973 -11.416 27.386 1.00 81.56 1146 ARG A C 1
ATOM 9234 O O . ARG A 1 1146 ? -17.163 -11.255 27.144 1.00 81.56 1146 ARG A O 1
ATOM 9241 N N . THR A 1 1147 ? -15.496 -12.520 27.967 1.00 79.81 1147 THR A N 1
ATOM 9242 C CA . THR A 1 1147 ? -16.341 -13.575 28.562 1.00 79.81 1147 THR A CA 1
ATOM 9243 C C . THR A 1 1147 ? -16.272 -13.538 30.099 1.00 79.81 1147 THR A C 1
ATOM 9245 O O . THR A 1 1147 ? -15.714 -12.597 30.659 1.00 79.81 1147 THR A O 1
ATOM 9248 N N . ALA A 1 1148 ? -16.902 -14.504 30.778 1.00 71.69 1148 ALA A N 1
ATOM 9249 C CA . ALA A 1 1148 ? -17.007 -14.611 32.241 1.00 71.69 1148 ALA A CA 1
ATOM 9250 C C . ALA A 1 1148 ? -17.570 -13.356 32.958 1.00 71.69 1148 ALA A C 1
ATOM 9252 O O . ALA A 1 1148 ? -17.201 -13.039 34.087 1.00 71.69 1148 ALA A O 1
ATOM 9253 N N . ARG A 1 1149 ? -18.461 -12.606 32.291 1.00 67.69 1149 ARG A N 1
ATOM 9254 C CA . ARG A 1 1149 ? -19.058 -11.366 32.820 1.00 67.69 1149 ARG A CA 1
ATOM 9255 C C . ARG A 1 1149 ? -20.287 -11.629 33.682 1.00 67.69 1149 ARG A C 1
ATOM 9257 O O . ARG A 1 1149 ? -21.104 -12.482 33.343 1.00 67.69 1149 ARG A O 1
ATOM 9264 N N . ILE A 1 1150 ? -20.453 -10.807 34.723 1.00 65.25 1150 ILE A N 1
ATOM 9265 C CA . ILE A 1 1150 ? -21.619 -10.782 35.625 1.00 65.25 1150 ILE A CA 1
ATOM 9266 C C . ILE A 1 1150 ? -21.938 -12.200 36.131 1.00 65.25 1150 ILE A C 1
ATOM 9268 O O . ILE A 1 1150 ? -22.971 -12.782 35.809 1.00 65.25 1150 ILE A O 1
ATOM 9272 N N . ASN A 1 1151 ? -20.995 -12.772 36.888 1.00 62.50 1151 ASN A N 1
ATOM 9273 C CA . ASN A 1 1151 ? -21.083 -14.077 37.552 1.00 62.50 1151 ASN A CA 1
ATOM 9274 C C . ASN A 1 1151 ? -21.241 -15.322 36.638 1.00 62.50 1151 ASN A C 1
ATOM 9276 O O . ASN A 1 1151 ? -21.185 -16.451 37.133 1.00 62.50 1151 ASN A O 1
ATOM 9280 N N . LYS A 1 1152 ? -21.376 -15.159 35.311 1.00 68.69 1152 LYS A N 1
ATOM 9281 C CA . LYS A 1 1152 ? -21.408 -16.270 34.342 1.00 68.69 1152 LYS A CA 1
ATOM 9282 C C . LYS A 1 1152 ? -20.023 -16.913 34.182 1.00 68.69 1152 LYS A C 1
ATOM 9284 O O . LYS A 1 1152 ? -19.005 -16.230 34.239 1.00 68.69 1152 LYS A O 1
ATOM 9289 N N . LYS A 1 1153 ? -19.980 -18.224 33.917 1.00 76.00 1153 LYS A N 1
ATOM 9290 C CA . LYS A 1 1153 ? -18.738 -18.950 33.575 1.00 76.00 1153 LYS A CA 1
ATOM 9291 C C . LYS A 1 1153 ? -18.302 -18.613 32.139 1.00 76.00 1153 LYS A C 1
ATOM 9293 O O . LYS A 1 1153 ? -19.146 -18.317 31.293 1.00 76.00 1153 LYS A O 1
ATOM 9298 N N . GLY A 1 1154 ? -17.002 -18.674 31.852 1.00 84.69 1154 GLY A N 1
ATOM 9299 C CA . GLY A 1 1154 ? -16.459 -18.408 30.513 1.00 84.69 1154 GLY A CA 1
ATOM 9300 C C . GLY A 1 1154 ? -15.147 -19.139 30.241 1.00 84.69 1154 GLY A C 1
ATOM 9301 O O . GLY A 1 1154 ? -14.483 -19.592 31.174 1.00 84.69 1154 GLY A O 1
ATOM 9302 N N . VAL A 1 1155 ? -14.780 -19.252 28.962 1.00 88.38 1155 VAL A N 1
ATOM 9303 C CA . VAL A 1 1155 ? -13.568 -19.955 28.509 1.00 88.38 1155 VAL A CA 1
ATOM 9304 C C . VAL A 1 1155 ? -12.718 -19.052 27.611 1.00 88.38 1155 VAL A C 1
ATOM 9306 O O . VAL A 1 1155 ? -13.233 -18.432 26.675 1.00 88.38 1155 VAL A O 1
ATOM 9309 N N . SER A 1 1156 ? -11.407 -19.003 27.846 1.00 92.31 1156 SER A N 1
ATOM 9310 C CA . SER A 1 1156 ? -10.439 -18.447 26.895 1.00 92.31 1156 SER A CA 1
ATOM 9311 C C . SER A 1 1156 ? -9.519 -19.529 26.324 1.00 92.31 1156 SER A C 1
ATOM 9313 O O . SER A 1 1156 ? -9.183 -20.496 27.006 1.00 92.31 1156 SER A O 1
ATOM 9315 N N . LEU A 1 1157 ? -9.121 -19.371 25.059 1.00 94.31 1157 LEU A N 1
ATOM 9316 C CA . LEU A 1 1157 ? -8.128 -20.213 24.391 1.00 94.31 1157 LEU A CA 1
ATOM 9317 C C . LEU A 1 1157 ? -7.078 -19.349 23.686 1.00 94.31 1157 LEU A C 1
ATOM 9319 O O . LEU A 1 1157 ? -7.407 -18.570 22.791 1.00 94.31 1157 LEU A O 1
ATOM 9323 N N . LEU A 1 1158 ? -5.814 -19.520 24.060 1.00 95.44 1158 LEU A N 1
ATOM 9324 C CA . LEU A 1 1158 ? -4.651 -18.887 23.440 1.00 95.44 1158 LEU A CA 1
ATOM 9325 C C . LEU A 1 1158 ? -3.952 -19.873 22.485 1.00 95.44 1158 LEU A C 1
ATOM 9327 O O . LEU A 1 1158 ? -3.554 -20.959 22.902 1.00 95.44 1158 LEU A O 1
ATOM 9331 N N . ILE A 1 1159 ? -3.806 -19.508 21.206 1.00 95.31 1159 ILE A N 1
ATOM 9332 C CA . ILE A 1 1159 ? -3.230 -20.375 20.163 1.00 95.31 1159 ILE A CA 1
ATOM 9333 C C . ILE A 1 1159 ? -1.780 -19.959 19.875 1.00 95.31 1159 ILE A C 1
ATOM 9335 O O . ILE A 1 1159 ? -1.520 -18.940 19.231 1.00 95.31 1159 ILE A O 1
ATOM 9339 N N . LEU A 1 1160 ? -0.830 -20.783 20.316 1.00 93.75 1160 LEU A N 1
ATOM 9340 C CA . LEU A 1 1160 ? 0.609 -20.523 20.257 1.00 93.75 1160 LEU A CA 1
ATOM 9341 C C . LEU A 1 1160 ? 1.303 -21.382 19.190 1.00 93.75 1160 LEU A C 1
ATOM 9343 O O . LEU A 1 1160 ? 0.928 -22.527 18.957 1.00 93.75 1160 LEU A O 1
ATOM 9347 N N . ASN A 1 1161 ? 2.342 -20.849 18.549 1.00 91.12 1161 ASN A N 1
ATOM 9348 C CA . ASN A 1 1161 ? 3.375 -21.653 17.887 1.00 91.12 1161 ASN A CA 1
ATOM 9349 C C . ASN A 1 1161 ? 4.343 -22.216 18.940 1.00 91.12 1161 ASN A C 1
ATOM 9351 O O . ASN A 1 1161 ? 4.468 -21.662 20.028 1.00 91.12 1161 ASN A O 1
ATOM 9355 N N . LYS A 1 1162 ? 5.113 -23.263 18.613 1.00 87.31 1162 LYS A N 1
ATOM 9356 C CA . LYS A 1 1162 ? 6.080 -23.847 19.566 1.00 87.31 1162 LYS A CA 1
ATOM 9357 C C . LYS A 1 1162 ? 7.109 -22.845 20.146 1.00 87.31 1162 LYS A C 1
ATOM 9359 O O . LYS A 1 1162 ? 7.386 -22.956 21.333 1.00 87.31 1162 LYS A O 1
ATOM 9364 N N . PRO A 1 1163 ? 7.629 -21.838 19.408 1.00 86.62 1163 PRO A N 1
ATOM 9365 C CA . PRO A 1 1163 ? 8.478 -20.790 19.995 1.00 86.62 1163 PRO A CA 1
ATOM 9366 C C . PRO A 1 1163 ? 7.726 -19.769 20.865 1.00 86.62 1163 PRO A C 1
ATOM 9368 O O . PRO A 1 1163 ? 8.358 -19.030 21.606 1.00 86.62 1163 PRO A O 1
ATOM 9371 N N . GLU A 1 1164 ? 6.397 -19.689 20.755 1.00 90.69 1164 GLU A N 1
ATOM 9372 C CA . GLU A 1 1164 ? 5.551 -18.758 21.518 1.00 90.69 1164 GLU A CA 1
ATOM 9373 C C . GLU A 1 1164 ? 5.148 -19.339 22.890 1.00 90.69 1164 GLU A C 1
ATOM 9375 O O . GLU A 1 1164 ? 4.605 -18.619 23.720 1.00 90.69 1164 GLU A O 1
ATOM 9380 N N . GLU A 1 1165 ? 5.426 -20.622 23.151 1.00 90.44 1165 GLU A N 1
ATOM 9381 C CA . GLU A 1 1165 ? 5.064 -21.360 24.375 1.00 90.44 1165 GLU A CA 1
ATOM 9382 C C . GLU A 1 1165 ? 5.652 -20.743 25.660 1.00 90.44 1165 GLU A C 1
ATOM 9384 O O . GLU A 1 1165 ? 4.986 -20.723 26.692 1.00 90.44 1165 GLU A O 1
ATOM 9389 N N . GLU A 1 1166 ? 6.836 -20.124 25.583 1.00 88.75 1166 GLU A N 1
ATOM 9390 C CA . GLU A 1 1166 ? 7.441 -19.355 26.686 1.00 88.75 1166 GLU A CA 1
ATOM 9391 C C . GLU A 1 1166 ? 6.524 -18.209 27.172 1.00 88.75 1166 GLU A C 1
ATOM 9393 O O . GLU A 1 1166 ? 6.582 -17.816 28.335 1.00 88.75 1166 GLU A O 1
ATOM 9398 N N . PHE A 1 1167 ? 5.622 -17.698 26.324 1.00 89.69 1167 PHE A N 1
ATOM 9399 C CA . PHE A 1 1167 ? 4.646 -16.685 26.730 1.00 89.69 1167 PHE A CA 1
ATOM 9400 C C . PHE A 1 1167 ? 3.563 -17.257 27.653 1.00 89.69 1167 PHE A C 1
ATOM 9402 O O . PHE A 1 1167 ? 3.125 -16.552 28.557 1.00 89.69 1167 PHE A O 1
ATOM 9409 N N . ALA A 1 1168 ? 3.153 -18.521 27.481 1.00 90.19 1168 ALA A N 1
ATOM 9410 C CA . ALA A 1 1168 ? 2.238 -19.169 28.425 1.00 90.19 1168 ALA A CA 1
ATOM 9411 C C . ALA A 1 1168 ? 2.897 -19.316 29.802 1.00 90.19 1168 ALA A C 1
ATOM 9413 O O . ALA A 1 1168 ? 2.268 -18.991 30.805 1.00 90.19 1168 ALA A O 1
ATOM 9414 N N . ASN A 1 1169 ? 4.178 -19.697 29.840 1.00 88.31 1169 ASN A N 1
ATOM 9415 C CA . ASN A 1 1169 ? 4.948 -19.749 31.083 1.00 88.31 1169 ASN A CA 1
ATOM 9416 C C . ASN A 1 1169 ? 5.006 -18.366 31.745 1.00 88.31 1169 ASN A C 1
ATOM 9418 O O . ASN A 1 1169 ? 4.593 -18.245 32.889 1.00 88.31 1169 ASN A O 1
ATOM 9422 N N . LYS A 1 1170 ? 5.358 -17.299 31.008 1.00 87.50 1170 LYS A N 1
ATOM 9423 C CA . LYS A 1 1170 ? 5.361 -15.932 31.567 1.00 87.50 1170 LYS A CA 1
ATOM 9424 C C . LYS A 1 1170 ? 3.986 -15.474 32.063 1.00 87.50 1170 LYS A C 1
ATOM 9426 O O . LYS A 1 1170 ? 3.929 -14.684 32.998 1.00 87.50 1170 LYS A O 1
ATOM 9431 N N . LEU A 1 1171 ? 2.879 -15.941 31.480 1.00 87.25 1171 LEU A N 1
ATOM 9432 C CA . LEU A 1 1171 ? 1.543 -15.689 32.035 1.00 87.25 1171 LEU A CA 1
ATOM 9433 C C . LEU A 1 1171 ? 1.348 -16.424 33.375 1.00 87.25 1171 LEU A C 1
ATOM 9435 O O . LEU A 1 1171 ? 0.902 -15.802 34.336 1.00 87.25 1171 LEU A O 1
ATOM 9439 N N . ILE A 1 1172 ? 1.737 -17.699 33.464 1.00 88.25 1172 ILE A N 1
ATOM 9440 C CA . ILE A 1 1172 ? 1.678 -18.504 34.699 1.00 88.25 1172 ILE A CA 1
ATOM 9441 C C . ILE A 1 1172 ? 2.584 -17.917 35.797 1.00 88.25 1172 ILE A C 1
ATOM 9443 O O . ILE A 1 1172 ? 2.149 -17.796 36.940 1.00 88.25 1172 ILE A O 1
ATOM 9447 N N . ASP A 1 1173 ? 3.786 -17.449 35.446 1.00 85.12 1173 ASP A N 1
ATOM 9448 C CA . ASP A 1 1173 ? 4.721 -16.757 36.348 1.00 85.12 1173 ASP A CA 1
ATOM 9449 C C . ASP A 1 1173 ? 4.134 -15.442 36.908 1.00 85.12 1173 ASP A C 1
ATOM 9451 O O . ASP A 1 1173 ? 4.507 -15.003 37.994 1.00 85.12 1173 ASP A O 1
ATOM 9455 N N . ASN A 1 1174 ? 3.182 -14.825 36.194 1.00 81.19 1174 ASN A N 1
ATOM 9456 C CA . ASN A 1 1174 ? 2.374 -13.691 36.662 1.00 81.19 1174 ASN A CA 1
ATOM 9457 C C . ASN A 1 1174 ? 1.088 -14.149 37.399 1.00 81.19 1174 ASN A C 1
ATOM 9459 O O . ASN A 1 1174 ? 0.109 -13.410 37.463 1.00 81.19 1174 ASN A O 1
ATOM 9463 N N . GLY A 1 1175 ? 1.053 -15.366 37.951 1.00 78.38 1175 GLY A N 1
ATOM 9464 C CA . GLY A 1 1175 ? -0.044 -15.852 38.798 1.00 78.38 1175 GLY A CA 1
ATOM 9465 C C . GLY A 1 1175 ? -1.321 -16.263 38.054 1.00 78.38 1175 GLY A C 1
ATOM 9466 O O . GLY A 1 1175 ? -2.402 -16.251 38.644 1.00 78.38 1175 GLY A O 1
ATOM 9467 N N . LEU A 1 1176 ? -1.232 -16.613 36.766 1.00 83.19 1176 LEU A N 1
ATOM 9468 C CA . LEU A 1 1176 ? -2.390 -17.004 35.955 1.00 83.19 1176 LEU A CA 1
ATOM 9469 C C . LEU A 1 1176 ? -2.535 -18.526 35.816 1.00 83.19 1176 LEU A C 1
ATOM 9471 O O . LEU A 1 1176 ? -1.666 -19.191 35.258 1.00 83.19 1176 LEU A O 1
ATOM 9475 N N . ASP A 1 1177 ? -3.691 -19.066 36.213 1.00 81.94 1177 ASP A N 1
ATOM 9476 C CA . ASP A 1 1177 ? -4.070 -20.460 35.934 1.00 81.94 1177 ASP A CA 1
ATOM 9477 C C . ASP A 1 1177 ? -4.374 -20.658 34.434 1.00 81.94 1177 ASP A C 1
ATOM 9479 O O . ASP A 1 1177 ? -5.497 -20.433 33.974 1.00 81.94 1177 ASP A O 1
ATOM 9483 N N . LEU A 1 1178 ? -3.346 -21.035 33.662 1.00 87.56 1178 LEU A N 1
ATOM 9484 C CA . LEU A 1 1178 ? -3.426 -21.397 32.243 1.00 87.56 1178 LEU A CA 1
ATOM 9485 C C . LEU A 1 1178 ? -3.222 -22.905 32.055 1.00 87.56 1178 LEU A C 1
ATOM 9487 O O . LEU A 1 1178 ? -2.124 -23.435 32.212 1.00 87.56 1178 LEU A O 1
ATOM 9491 N N . ASN A 1 1179 ? -4.273 -23.587 31.610 1.00 88.06 1179 ASN A N 1
ATOM 9492 C CA . ASN A 1 1179 ? -4.269 -25.033 31.415 1.00 88.06 1179 ASN A CA 1
ATOM 9493 C C . ASN A 1 1179 ? -3.833 -25.401 29.984 1.00 88.06 1179 ASN A C 1
ATOM 9495 O O . ASN A 1 1179 ? -4.319 -24.823 29.008 1.00 88.06 1179 ASN A O 1
ATOM 9499 N N . TYR A 1 1180 ? -2.943 -26.385 29.828 1.00 89.19 1180 TYR A N 1
ATOM 9500 C CA . TYR A 1 1180 ? -2.552 -26.871 28.499 1.00 89.19 1180 TYR A CA 1
ATOM 9501 C C . TYR A 1 1180 ? -3.680 -27.672 27.827 1.00 89.19 1180 TYR A C 1
ATOM 9503 O O . TYR A 1 1180 ? -4.422 -28.408 28.478 1.00 89.19 1180 TYR A O 1
ATOM 9511 N N . PHE A 1 1181 ? -3.777 -27.562 26.503 1.00 84.94 1181 PHE A N 1
ATOM 9512 C CA . PHE A 1 1181 ? -4.755 -28.259 25.677 1.00 84.94 1181 PHE A CA 1
ATOM 9513 C C . PHE A 1 1181 ? -4.092 -28.860 24.423 1.00 84.94 1181 PHE A C 1
ATOM 9515 O O . PHE A 1 1181 ? -3.639 -28.118 23.547 1.00 84.94 1181 PHE A O 1
ATOM 9522 N N . ASP A 1 1182 ? -4.051 -30.196 24.299 1.00 85.69 1182 ASP A N 1
ATOM 9523 C CA . ASP A 1 1182 ? -3.525 -30.859 23.091 1.00 85.69 1182 ASP A CA 1
ATOM 9524 C C . ASP A 1 1182 ? -4.497 -30.672 21.912 1.00 85.69 1182 ASP A C 1
ATOM 9526 O O . ASP A 1 1182 ? -5.640 -31.141 21.922 1.00 85.69 1182 ASP A O 1
ATOM 9530 N N . CYS A 1 1183 ? -4.017 -30.001 20.863 1.00 85.25 1183 CYS A N 1
ATOM 9531 C CA . CYS A 1 1183 ? -4.779 -29.725 19.653 1.00 85.25 1183 CYS A CA 1
ATOM 9532 C C . CYS A 1 1183 ? -5.228 -30.991 18.899 1.00 85.25 1183 CYS A C 1
ATOM 9534 O O . CYS A 1 1183 ? -6.245 -30.945 18.198 1.00 85.25 1183 CYS A O 1
ATOM 9536 N N . LYS A 1 1184 ? -4.538 -32.131 19.076 1.00 84.06 1184 LYS A N 1
ATOM 9537 C CA . LYS A 1 1184 ? -4.908 -33.419 18.463 1.00 84.06 1184 LYS A CA 1
ATOM 9538 C C . LYS A 1 1184 ? -6.329 -33.836 18.811 1.00 84.06 1184 LYS A C 1
ATOM 9540 O O . LYS A 1 1184 ? -7.052 -34.264 17.922 1.00 84.06 1184 LYS A O 1
ATOM 9545 N N . LEU A 1 1185 ? -6.776 -33.616 20.052 1.00 82.88 1185 LEU A N 1
ATOM 9546 C CA . LEU A 1 1185 ? -8.117 -34.009 20.509 1.00 82.88 1185 LEU A CA 1
ATOM 9547 C C . LEU A 1 1185 ? -9.237 -33.385 19.656 1.00 82.88 1185 LEU A C 1
ATOM 9549 O O . LEU A 1 1185 ? -10.273 -34.008 19.421 1.00 82.88 1185 LEU A O 1
ATOM 9553 N N . ILE A 1 1186 ? -9.019 -32.168 19.147 1.00 85.88 1186 ILE A N 1
ATOM 9554 C CA . ILE A 1 1186 ? -9.952 -31.476 18.248 1.00 85.88 1186 ILE A CA 1
ATOM 9555 C C . ILE A 1 1186 ? -9.848 -32.008 16.812 1.00 85.88 1186 ILE A C 1
ATOM 9557 O O . ILE A 1 1186 ? -10.877 -32.195 16.157 1.00 85.88 1186 ILE A O 1
ATOM 9561 N N . PHE A 1 1187 ? -8.637 -32.280 16.317 1.00 85.81 1187 PHE A N 1
ATOM 9562 C CA . PHE A 1 1187 ? -8.449 -32.884 14.994 1.00 85.81 1187 PHE A CA 1
ATOM 9563 C C . PHE A 1 1187 ? -9.006 -34.314 14.925 1.00 85.81 1187 PHE A C 1
ATOM 9565 O O . PHE A 1 1187 ? -9.671 -34.646 13.946 1.00 85.81 1187 PHE A O 1
ATOM 9572 N N . ASP A 1 1188 ? -8.839 -35.117 15.976 1.00 83.38 1188 ASP A N 1
ATOM 9573 C CA . ASP A 1 1188 ? -9.396 -36.467 16.097 1.00 83.38 1188 ASP A CA 1
ATOM 9574 C C . ASP A 1 1188 ? -10.922 -36.443 16.224 1.00 83.38 1188 ASP A C 1
ATOM 9576 O O . ASP A 1 1188 ? -11.605 -37.247 15.588 1.00 83.38 1188 ASP A O 1
ATOM 9580 N N . PHE A 1 1189 ? -11.487 -35.497 16.984 1.00 85.88 1189 PHE A N 1
ATOM 9581 C CA . PHE A 1 1189 ? -12.936 -35.275 17.025 1.00 85.88 1189 PHE A CA 1
ATOM 9582 C C . PHE A 1 1189 ? -13.492 -34.946 15.629 1.00 85.88 1189 PHE A C 1
ATOM 9584 O O . PHE A 1 1189 ? -14.463 -35.562 15.184 1.00 85.88 1189 PHE A O 1
ATOM 9591 N N . PHE A 1 1190 ? -12.855 -34.018 14.906 1.00 85.69 1190 PHE A N 1
ATOM 9592 C CA . PHE A 1 1190 ? -13.286 -33.637 13.560 1.00 85.69 1190 PHE A CA 1
ATOM 9593 C C . PHE A 1 1190 ? -13.064 -34.765 12.540 1.00 85.69 1190 PHE A C 1
ATOM 9595 O O . PHE A 1 1190 ? -13.916 -34.988 11.687 1.00 85.69 1190 PHE A O 1
ATOM 9602 N N . GLY A 1 1191 ? -11.976 -35.533 12.650 1.00 85.81 1191 GLY A N 1
ATOM 9603 C CA . GLY A 1 1191 ? -11.708 -36.710 11.817 1.00 85.81 1191 GLY A CA 1
ATOM 9604 C C . GLY A 1 1191 ? -12.722 -37.837 12.035 1.00 85.81 1191 GLY A C 1
ATOM 9605 O O . GLY A 1 1191 ? -13.224 -38.411 11.068 1.00 85.81 1191 GLY A O 1
ATOM 9606 N N . LYS A 1 1192 ? -13.105 -38.107 13.292 1.00 84.38 1192 LYS A N 1
ATOM 9607 C CA . LYS A 1 1192 ? -14.197 -39.038 13.630 1.00 84.38 1192 LYS A CA 1
ATOM 9608 C C . LYS A 1 1192 ? -15.535 -38.563 13.041 1.00 84.38 1192 LYS A C 1
ATOM 9610 O O . LYS A 1 1192 ? -16.255 -39.375 12.469 1.00 84.38 1192 LYS A O 1
ATOM 9615 N N . MET A 1 1193 ? -15.836 -37.261 13.091 1.00 85.50 1193 MET A N 1
ATOM 9616 C CA . MET A 1 1193 ? -17.015 -36.678 12.430 1.00 85.50 1193 MET A CA 1
ATOM 9617 C C . MET A 1 1193 ? -16.965 -36.843 10.900 1.00 85.50 1193 MET A C 1
ATOM 9619 O O . MET A 1 1193 ? -17.906 -37.388 10.328 1.00 85.50 1193 MET A O 1
ATOM 9623 N N . LEU A 1 1194 ? -15.857 -36.483 10.236 1.00 83.56 1194 LEU A N 1
ATOM 9624 C CA . LEU A 1 1194 ? -15.687 -36.635 8.780 1.00 83.56 1194 LEU A CA 1
ATOM 9625 C C . LEU A 1 1194 ? -15.877 -38.086 8.315 1.00 83.56 1194 LEU A C 1
ATOM 9627 O O . LEU A 1 1194 ? -16.508 -38.334 7.284 1.00 83.56 1194 LEU A O 1
ATOM 9631 N N . LYS A 1 1195 ? -15.358 -39.046 9.087 1.00 82.50 1195 LYS A N 1
ATOM 9632 C CA . LYS A 1 1195 ? -15.507 -40.479 8.820 1.00 82.50 1195 LYS A CA 1
ATOM 9633 C C . LYS A 1 1195 ? -16.949 -40.962 9.004 1.00 82.50 1195 LYS A C 1
ATOM 9635 O O . LYS A 1 1195 ? -17.393 -41.807 8.233 1.00 82.50 1195 LYS A O 1
ATOM 9640 N N . ASN A 1 1196 ? -17.678 -40.431 9.985 1.00 82.06 1196 ASN A N 1
ATOM 9641 C CA . ASN A 1 1196 ? -19.033 -40.878 10.310 1.00 82.06 1196 ASN A CA 1
ATOM 9642 C C . ASN A 1 1196 ? -20.114 -40.212 9.438 1.00 82.06 1196 ASN A C 1
ATOM 9644 O O . ASN A 1 1196 ? -20.998 -40.904 8.943 1.00 82.06 1196 ASN A O 1
ATOM 9648 N N . GLU A 1 1197 ? -20.047 -38.893 9.232 1.00 76.00 1197 GLU A N 1
ATOM 9649 C CA . GLU A 1 1197 ? -21.063 -38.126 8.488 1.00 76.00 1197 GLU A CA 1
ATOM 9650 C C . GLU A 1 1197 ? -20.817 -38.128 6.971 1.00 76.00 1197 GLU A C 1
ATOM 9652 O O . GLU A 1 1197 ? -21.763 -38.230 6.192 1.00 76.00 1197 GLU A O 1
ATOM 9657 N N . PHE A 1 1198 ? -19.553 -38.048 6.537 1.00 72.00 1198 PHE A N 1
ATOM 9658 C CA . PHE A 1 1198 ? -19.186 -37.888 5.121 1.00 72.00 1198 PHE A CA 1
ATOM 9659 C C . PHE A 1 1198 ? -18.447 -39.102 4.528 1.00 72.00 1198 PHE A C 1
ATOM 9661 O O . PHE A 1 1198 ? -18.183 -39.132 3.325 1.00 72.00 1198 PHE A O 1
ATOM 9668 N N . GLN A 1 1199 ? -18.117 -40.109 5.350 1.00 70.62 1199 GLN A N 1
ATOM 9669 C CA . GLN A 1 1199 ? -17.298 -41.277 4.980 1.00 70.62 1199 GLN A CA 1
ATOM 9670 C C . GLN A 1 1199 ? -15.896 -40.905 4.449 1.00 70.62 1199 GLN A C 1
ATOM 9672 O O . GLN A 1 1199 ? -15.294 -41.636 3.663 1.00 70.62 1199 GLN A O 1
ATOM 9677 N N . ILE A 1 1200 ? -15.352 -39.763 4.886 1.00 68.25 1200 ILE A N 1
ATOM 9678 C CA . ILE A 1 1200 ? -14.047 -39.254 4.448 1.00 68.25 1200 ILE A CA 1
ATOM 9679 C C . ILE A 1 1200 ? -12.959 -39.745 5.413 1.00 68.25 1200 ILE A C 1
ATOM 9681 O O . ILE A 1 1200 ? -12.922 -39.357 6.577 1.00 68.25 1200 ILE A O 1
ATOM 9685 N N . GLY A 1 1201 ? -12.059 -40.601 4.923 1.00 57.59 1201 GLY A N 1
ATOM 9686 C CA . GLY A 1 1201 ? -11.007 -41.257 5.717 1.00 57.59 1201 GLY A CA 1
ATOM 9687 C C . GLY A 1 1201 ? -9.674 -40.503 5.840 1.00 57.59 1201 GLY A C 1
ATOM 9688 O O . GLY A 1 1201 ? -8.650 -41.143 6.053 1.00 57.59 1201 GLY A O 1
ATOM 9689 N N . SER A 1 1202 ? -9.647 -39.182 5.645 1.00 61.53 1202 SER A N 1
ATOM 9690 C CA . SER A 1 1202 ? -8.418 -38.369 5.653 1.00 61.53 1202 SER A CA 1
ATOM 9691 C C . SER A 1 1202 ? -8.179 -37.644 6.979 1.00 61.53 1202 SER A C 1
ATOM 9693 O O . SER A 1 1202 ? -9.138 -37.219 7.623 1.00 61.53 1202 SER A O 1
ATOM 9695 N N . TYR A 1 1203 ? -6.911 -37.377 7.310 1.00 76.62 1203 TYR A N 1
ATOM 9696 C CA . TYR A 1 1203 ? -6.530 -36.459 8.389 1.00 76.62 1203 TYR A CA 1
ATOM 9697 C C . TYR A 1 1203 ? -7.243 -35.099 8.248 1.00 76.62 1203 TYR A C 1
ATOM 9699 O O . TYR A 1 1203 ? -7.334 -34.529 7.153 1.00 76.62 1203 TYR A O 1
ATOM 9707 N N . ALA A 1 1204 ? -7.796 -34.605 9.360 1.00 78.31 1204 ALA A N 1
ATOM 9708 C CA . ALA A 1 1204 ? -8.709 -33.461 9.384 1.00 78.31 1204 ALA A CA 1
ATOM 9709 C C . ALA A 1 1204 ? -8.062 -32.156 8.887 1.00 78.31 1204 ALA A C 1
ATOM 9711 O O . ALA A 1 1204 ? -8.686 -31.378 8.164 1.00 78.31 1204 ALA A O 1
ATOM 9712 N N . ASP A 1 1205 ? -6.799 -31.935 9.240 1.00 79.69 1205 ASP A N 1
ATOM 9713 C CA . ASP A 1 1205 ? -6.003 -30.782 8.831 1.00 79.69 1205 ASP A CA 1
ATOM 9714 C C . ASP A 1 1205 ? -5.685 -30.798 7.326 1.00 79.69 1205 ASP A C 1
ATOM 9716 O O . ASP A 1 1205 ? -5.854 -29.786 6.647 1.00 79.69 1205 ASP A O 1
ATOM 9720 N N . THR A 1 1206 ? -5.316 -31.956 6.778 1.00 83.44 1206 THR A N 1
ATOM 9721 C CA . THR A 1 1206 ? -5.048 -32.173 5.351 1.00 83.44 1206 THR A CA 1
ATOM 9722 C C . THR A 1 1206 ? -6.307 -31.918 4.520 1.00 83.44 1206 THR A C 1
ATOM 9724 O O . THR A 1 1206 ? -6.259 -31.231 3.495 1.00 83.44 1206 THR A O 1
ATOM 9727 N N . TYR A 1 1207 ? -7.463 -32.398 4.990 1.00 85.25 1207 TYR A N 1
ATOM 9728 C CA . TYR A 1 1207 ? -8.755 -32.140 4.354 1.00 85.25 1207 TYR A CA 1
ATOM 9729 C C . TYR A 1 1207 ? -9.103 -30.643 4.341 1.00 85.25 1207 TYR A C 1
ATOM 9731 O O . TYR A 1 1207 ? -9.394 -30.078 3.284 1.00 85.25 1207 TYR A O 1
ATOM 9739 N N . LEU A 1 1208 ? -9.003 -29.970 5.493 1.00 86.50 1208 LEU A N 1
ATOM 9740 C CA . LEU A 1 1208 ? -9.282 -28.536 5.620 1.00 86.50 1208 LEU A CA 1
ATOM 9741 C C . LEU A 1 1208 ? -8.276 -27.662 4.858 1.00 86.50 1208 LEU A C 1
ATOM 9743 O O . LEU A 1 1208 ? -8.664 -26.639 4.289 1.00 86.50 1208 LEU A O 1
ATOM 9747 N N . GLN A 1 1209 ? -7.009 -28.073 4.757 1.00 87.06 1209 GLN A N 1
ATOM 9748 C CA . GLN A 1 1209 ? -6.019 -27.439 3.883 1.00 87.06 1209 GLN A CA 1
ATOM 9749 C C . GLN A 1 1209 ? -6.437 -27.566 2.407 1.00 87.06 1209 GLN A C 1
ATOM 9751 O O . GLN A 1 1209 ? -6.366 -26.589 1.657 1.00 87.06 1209 GLN A O 1
ATOM 9756 N N . GLY A 1 1210 ? -6.953 -28.732 2.002 1.00 85.75 1210 GLY A N 1
ATOM 9757 C CA . GLY A 1 1210 ? -7.549 -28.966 0.686 1.00 85.75 1210 GLY A CA 1
ATOM 9758 C C . GLY A 1 1210 ? -8.733 -28.038 0.389 1.00 85.75 1210 GLY A C 1
ATOM 9759 O O . GLY A 1 1210 ? -8.744 -27.382 -0.658 1.00 85.75 1210 GLY A O 1
ATOM 9760 N N . LEU A 1 1211 ? -9.687 -27.915 1.320 1.00 87.69 1211 LEU A N 1
ATOM 9761 C CA . LEU A 1 1211 ? -10.835 -27.006 1.188 1.00 87.69 1211 LEU A CA 1
ATOM 9762 C C . LEU A 1 1211 ? -10.397 -25.534 1.111 1.00 87.69 1211 LEU A C 1
ATOM 9764 O O . LEU A 1 1211 ? -10.805 -24.818 0.194 1.00 87.69 1211 LEU A O 1
ATOM 9768 N N . THR A 1 1212 ? -9.504 -25.100 2.006 1.00 87.88 1212 THR A N 1
ATOM 9769 C CA . THR A 1 1212 ? -8.940 -23.737 2.035 1.00 87.88 1212 THR A CA 1
ATOM 9770 C C . THR A 1 1212 ? -8.227 -23.409 0.719 1.00 87.88 1212 THR A C 1
ATOM 9772 O O . THR A 1 1212 ? -8.479 -22.375 0.099 1.00 87.88 1212 THR A O 1
ATOM 9775 N N . SER A 1 1213 ? -7.391 -24.329 0.223 1.00 86.50 1213 SER A N 1
ATOM 9776 C CA . SER A 1 1213 ? -6.721 -24.201 -1.075 1.00 86.50 1213 SER A CA 1
ATOM 9777 C C . SER A 1 1213 ? -7.723 -24.129 -2.235 1.00 86.50 1213 SER A C 1
ATOM 9779 O O . SER A 1 1213 ? -7.506 -23.380 -3.187 1.00 86.50 1213 SER A O 1
ATOM 9781 N N . GLY A 1 1214 ? -8.837 -24.863 -2.147 1.00 86.00 1214 GLY A N 1
ATOM 9782 C CA . GLY A 1 1214 ? -9.953 -24.793 -3.090 1.00 86.00 1214 GLY A CA 1
ATOM 9783 C C . GLY A 1 1214 ? -10.602 -23.408 -3.135 1.00 86.00 1214 GLY A C 1
ATOM 9784 O O . GLY A 1 1214 ? -10.697 -22.822 -4.212 1.00 86.00 1214 GLY A O 1
ATOM 9785 N N . VAL A 1 1215 ? -10.980 -22.846 -1.979 1.00 88.31 1215 VAL A N 1
ATOM 9786 C CA . VAL A 1 1215 ? -11.573 -21.495 -1.876 1.00 88.31 1215 VAL A CA 1
ATOM 9787 C C . VAL A 1 1215 ? -10.634 -20.426 -2.448 1.00 88.31 1215 VAL A C 1
ATOM 9789 O O . VAL A 1 1215 ? -11.084 -19.554 -3.195 1.00 88.31 1215 VAL A O 1
ATOM 9792 N N . LEU A 1 1216 ? -9.329 -20.523 -2.169 1.00 88.38 1216 LEU A N 1
ATOM 9793 C CA . LEU A 1 1216 ? -8.314 -19.591 -2.675 1.00 88.38 1216 LEU A CA 1
ATOM 9794 C C . LEU A 1 1216 ? -8.071 -19.689 -4.184 1.00 88.38 1216 LEU A C 1
ATOM 9796 O O . LEU A 1 1216 ? -7.765 -18.683 -4.820 1.00 88.38 1216 LEU A O 1
ATOM 9800 N N . LYS A 1 1217 ? -8.229 -20.875 -4.780 1.00 87.06 1217 LYS A N 1
ATOM 9801 C CA . LYS A 1 1217 ? -8.081 -21.078 -6.231 1.00 87.06 1217 LYS A CA 1
ATOM 9802 C C . LYS A 1 1217 ? -9.277 -20.562 -7.043 1.00 87.06 1217 LYS A C 1
ATOM 9804 O O . LYS A 1 1217 ? -9.133 -20.402 -8.252 1.00 87.06 1217 LYS A O 1
ATOM 9809 N N . LYS A 1 1218 ? -10.427 -20.263 -6.414 1.00 83.38 1218 LYS A N 1
ATOM 9810 C CA . LYS A 1 1218 ? -11.636 -19.767 -7.107 1.00 83.38 1218 LYS A CA 1
ATOM 9811 C C . LYS A 1 1218 ? -11.476 -18.365 -7.717 1.00 83.38 1218 LYS A C 1
ATOM 9813 O O . LYS A 1 1218 ? -12.075 -18.109 -8.756 1.00 83.38 1218 LYS A O 1
ATOM 9818 N N . SER A 1 1219 ? -10.677 -17.459 -7.135 1.00 88.12 1219 SER A N 1
ATOM 9819 C CA . SER A 1 1219 ? -10.361 -16.168 -7.779 1.00 88.12 1219 SER A CA 1
ATOM 9820 C C . SER A 1 1219 ? -9.009 -15.584 -7.351 1.00 88.12 1219 SER A C 1
ATOM 9822 O O . SER A 1 1219 ? -8.502 -15.848 -6.260 1.00 88.12 1219 SER A O 1
ATOM 9824 N N . LYS A 1 1220 ? -8.424 -14.740 -8.215 1.00 84.56 1220 LYS A N 1
ATOM 9825 C CA . LYS A 1 1220 ? -7.164 -14.031 -7.927 1.00 84.56 1220 LYS A CA 1
ATOM 9826 C C . LYS A 1 1220 ? -7.283 -13.063 -6.747 1.00 84.56 1220 LYS A C 1
ATOM 9828 O O . LYS A 1 1220 ? -6.308 -12.873 -6.029 1.00 84.56 1220 LYS A O 1
ATOM 9833 N N . GLU A 1 1221 ? -8.458 -12.474 -6.547 1.00 86.44 1221 GLU A N 1
ATOM 9834 C CA . GLU A 1 1221 ? -8.737 -11.514 -5.471 1.00 86.44 1221 GLU A CA 1
ATOM 9835 C C . GLU A 1 1221 ? -8.665 -12.196 -4.102 1.00 86.44 1221 GLU A C 1
ATOM 9837 O O . GLU A 1 1221 ? -8.009 -11.686 -3.199 1.00 86.44 1221 GLU A O 1
ATOM 9842 N N . ARG A 1 1222 ? -9.235 -13.403 -3.973 1.00 87.44 1222 ARG A N 1
ATOM 9843 C CA . ARG A 1 1222 ? -9.163 -14.218 -2.746 1.00 87.44 1222 ARG A CA 1
ATOM 9844 C C . ARG A 1 1222 ? -7.717 -14.570 -2.391 1.00 87.44 1222 ARG A C 1
ATOM 9846 O O . ARG A 1 1222 ? -7.310 -14.461 -1.236 1.00 87.44 1222 ARG A O 1
ATOM 9853 N N . LEU A 1 1223 ? -6.915 -14.926 -3.398 1.00 86.56 1223 LEU A N 1
ATOM 9854 C CA . LEU A 1 1223 ? -5.482 -15.183 -3.233 1.00 86.56 1223 LEU A CA 1
ATOM 9855 C C . LEU A 1 1223 ? -4.687 -13.912 -2.875 1.00 86.56 1223 LEU A C 1
ATOM 9857 O O . LEU A 1 1223 ? -3.741 -13.985 -2.090 1.00 86.56 1223 LEU A O 1
ATOM 9861 N N . ALA A 1 1224 ? -5.058 -12.749 -3.417 1.00 82.56 1224 ALA A N 1
ATOM 9862 C CA . ALA A 1 1224 ? -4.450 -11.465 -3.067 1.00 82.56 1224 ALA A CA 1
ATOM 9863 C C . ALA A 1 1224 ? -4.794 -11.041 -1.627 1.00 82.56 1224 ALA A C 1
ATOM 9865 O O . ALA A 1 1224 ? -3.901 -10.618 -0.892 1.00 82.56 1224 ALA A O 1
ATOM 9866 N N . LEU A 1 1225 ? -6.044 -11.233 -1.193 1.00 87.69 1225 LEU A N 1
ATOM 9867 C CA . LEU A 1 1225 ? -6.480 -10.982 0.181 1.00 87.69 1225 LEU A CA 1
ATOM 9868 C C . LEU A 1 1225 ? -5.734 -11.878 1.180 1.00 87.69 1225 LEU A C 1
ATOM 9870 O O . LEU A 1 1225 ? -5.195 -11.373 2.160 1.00 87.69 1225 LEU A O 1
ATOM 9874 N N . ALA A 1 1226 ? -5.603 -13.176 0.894 1.00 88.19 1226 ALA A N 1
ATOM 9875 C CA . ALA A 1 1226 ? -4.837 -14.103 1.731 1.00 88.19 1226 ALA A CA 1
ATOM 9876 C C . ALA A 1 1226 ? -3.351 -13.714 1.851 1.00 88.19 1226 ALA A C 1
ATOM 9878 O O . ALA A 1 1226 ? -2.775 -13.766 2.938 1.00 88.19 1226 ALA A O 1
ATOM 9879 N N . ARG A 1 1227 ? -2.730 -13.256 0.753 1.00 88.06 1227 ARG A N 1
ATOM 9880 C CA . ARG A 1 1227 ? -1.362 -12.707 0.771 1.00 88.06 1227 ARG A CA 1
ATOM 9881 C C . ARG A 1 1227 ? -1.270 -11.426 1.602 1.00 88.06 1227 ARG A C 1
ATOM 9883 O O . ARG A 1 1227 ? -0.326 -11.284 2.372 1.00 88.06 1227 ARG A O 1
ATOM 9890 N N . SER A 1 1228 ? -2.244 -10.519 1.480 1.00 86.06 1228 SER A N 1
ATOM 9891 C CA . SER A 1 1228 ? -2.323 -9.297 2.293 1.00 86.06 1228 SER A CA 1
ATOM 9892 C C . SER A 1 1228 ? -2.429 -9.628 3.784 1.00 86.06 1228 SER A C 1
ATOM 9894 O O . SER A 1 1228 ? -1.648 -9.104 4.577 1.00 86.06 1228 SER A O 1
ATOM 9896 N N . ALA A 1 1229 ? -3.319 -10.557 4.150 1.00 90.50 1229 ALA A N 1
ATOM 9897 C CA . ALA A 1 1229 ? -3.494 -11.050 5.512 1.00 90.50 1229 ALA A CA 1
ATOM 9898 C C . ALA A 1 1229 ? -2.185 -11.602 6.092 1.00 90.50 1229 ALA A C 1
ATOM 9900 O O . ALA A 1 1229 ? -1.714 -11.088 7.103 1.00 90.50 1229 ALA A O 1
ATOM 9901 N N . TYR A 1 1230 ? -1.552 -12.560 5.410 1.00 88.56 1230 TYR A N 1
ATOM 9902 C CA . TYR A 1 1230 ? -0.305 -13.195 5.851 1.00 88.56 1230 TYR A CA 1
ATOM 9903 C C . TYR A 1 1230 ? 0.884 -12.220 5.958 1.00 88.56 1230 TYR A C 1
ATOM 9905 O O . TYR A 1 1230 ? 1.647 -12.245 6.921 1.00 88.56 1230 TYR A O 1
ATOM 9913 N N . VAL A 1 1231 ? 1.035 -11.295 5.003 1.00 85.69 1231 VAL A N 1
ATOM 9914 C CA . VAL A 1 1231 ? 2.076 -10.255 5.091 1.00 85.69 1231 VAL A CA 1
ATOM 9915 C C . VAL A 1 1231 ? 1.783 -9.275 6.233 1.00 85.69 1231 VAL A C 1
ATOM 9917 O O . VAL A 1 1231 ? 2.711 -8.776 6.869 1.00 85.69 1231 VAL A O 1
ATOM 9920 N N . SER A 1 1232 ? 0.511 -8.992 6.523 1.00 87.69 1232 SER A N 1
ATOM 9921 C CA . SER A 1 1232 ? 0.128 -8.113 7.629 1.00 87.69 1232 SER A CA 1
ATOM 9922 C C . SER A 1 1232 ? 0.274 -8.771 9.009 1.00 87.69 1232 SER A C 1
ATOM 9924 O O . SER A 1 1232 ? 0.735 -8.091 9.925 1.00 87.69 1232 SER A O 1
ATOM 9926 N N . SER A 1 1233 ? -0.011 -10.071 9.156 1.00 87.19 1233 SER A N 1
ATOM 9927 C CA . SER A 1 1233 ? 0.178 -10.803 10.416 1.00 87.19 1233 SER A CA 1
ATOM 9928 C C . SER A 1 1233 ? 1.653 -10.898 10.790 1.00 87.19 1233 SER A C 1
ATOM 9930 O O . SER A 1 1233 ? 2.031 -10.498 11.888 1.00 87.19 1233 SER A O 1
ATOM 9932 N N . LEU A 1 1234 ? 2.523 -11.276 9.844 1.00 86.44 1234 LEU A N 1
ATOM 9933 C CA . LEU A 1 1234 ? 3.975 -11.283 10.060 1.00 86.44 1234 LEU A CA 1
ATOM 9934 C C . LEU A 1 1234 ? 4.519 -9.894 10.441 1.00 86.44 1234 LEU A C 1
ATOM 9936 O O . LEU A 1 1234 ? 5.422 -9.799 11.269 1.00 86.44 1234 LEU A O 1
ATOM 9940 N N . ARG A 1 1235 ? 3.955 -8.806 9.893 1.00 82.75 1235 ARG A N 1
ATOM 9941 C CA . ARG A 1 1235 ? 4.298 -7.424 10.291 1.00 82.75 1235 ARG A CA 1
ATOM 9942 C C . ARG A 1 1235 ? 3.793 -7.055 11.689 1.00 82.75 1235 ARG A C 1
ATOM 9944 O O . ARG A 1 1235 ? 4.446 -6.254 12.351 1.00 82.75 1235 ARG A O 1
ATOM 9951 N N . ALA A 1 1236 ? 2.656 -7.593 12.129 1.00 84.38 1236 ALA A N 1
ATOM 9952 C CA . ALA A 1 1236 ? 2.156 -7.405 13.489 1.00 84.38 1236 ALA A CA 1
ATOM 9953 C C . ALA A 1 1236 ? 3.009 -8.192 14.497 1.00 84.38 1236 ALA A C 1
ATOM 9955 O O . ALA A 1 1236 ? 3.546 -7.600 15.427 1.00 84.38 1236 ALA A O 1
ATOM 9956 N N . TYR A 1 1237 ? 3.255 -9.479 14.237 1.00 86.00 1237 TYR A N 1
ATOM 9957 C CA . TYR A 1 1237 ? 4.140 -10.328 15.038 1.00 86.00 1237 TYR A CA 1
ATOM 9958 C C . TYR A 1 1237 ? 5.562 -9.747 15.147 1.00 86.00 1237 TYR A C 1
ATOM 9960 O O . TYR A 1 1237 ? 6.144 -9.688 16.226 1.00 86.00 1237 TYR A O 1
ATOM 9968 N N . ALA A 1 1238 ? 6.105 -9.199 14.053 1.00 83.06 1238 ALA A N 1
ATOM 9969 C CA . ALA A 1 1238 ? 7.404 -8.522 14.059 1.00 83.06 1238 ALA A CA 1
ATOM 9970 C C . ALA A 1 1238 ? 7.464 -7.256 14.944 1.00 83.06 1238 ALA A C 1
ATOM 9972 O O . ALA A 1 1238 ? 8.569 -6.796 15.245 1.00 83.06 1238 ALA A O 1
ATOM 9973 N N . ARG A 1 1239 ? 6.329 -6.696 15.387 1.00 81.25 1239 ARG A N 1
ATOM 9974 C CA . ARG A 1 1239 ? 6.267 -5.555 16.323 1.00 81.25 1239 ARG A CA 1
ATOM 9975 C C . ARG A 1 1239 ? 6.213 -5.961 17.796 1.00 81.25 1239 ARG A C 1
ATOM 9977 O O . ARG A 1 1239 ? 6.416 -5.088 18.635 1.00 81.25 1239 ARG A O 1
ATOM 9984 N N . LEU A 1 1240 ? 5.985 -7.239 18.112 1.00 82.56 1240 LEU A N 1
ATOM 9985 C CA . LEU A 1 1240 ? 6.030 -7.731 19.490 1.00 82.56 1240 LEU A CA 1
ATOM 9986 C C . LEU A 1 1240 ? 7.410 -7.438 20.102 1.00 82.56 1240 LEU A C 1
ATOM 9988 O O . LEU A 1 1240 ? 8.448 -7.664 19.472 1.00 82.56 1240 LEU A O 1
ATOM 9992 N N . THR A 1 1241 ? 7.412 -6.868 21.305 1.00 76.00 1241 THR A N 1
ATOM 9993 C CA . THR A 1 1241 ? 8.595 -6.245 21.921 1.00 76.00 1241 THR A CA 1
ATOM 9994 C C . THR A 1 1241 ? 9.588 -7.264 22.466 1.00 76.00 1241 THR A C 1
ATOM 9996 O O . THR A 1 1241 ? 10.795 -7.077 22.305 1.00 76.00 1241 THR A O 1
ATOM 9999 N N . ASP A 1 1242 ? 9.102 -8.349 23.072 1.00 79.75 1242 ASP A N 1
ATOM 10000 C CA . ASP A 1 1242 ? 9.949 -9.389 23.652 1.00 79.75 1242 ASP A CA 1
ATOM 10001 C C . ASP A 1 1242 ? 10.630 -10.231 22.558 1.00 79.75 1242 ASP A C 1
ATOM 10003 O O . ASP A 1 1242 ? 10.055 -11.152 21.976 1.00 79.75 1242 ASP A O 1
ATOM 10007 N N . ARG A 1 1243 ? 11.898 -9.913 22.279 1.00 80.50 1243 ARG A N 1
ATOM 10008 C CA . ARG A 1 1243 ? 12.720 -10.623 21.288 1.00 80.50 1243 ARG A CA 1
ATOM 10009 C C . ARG A 1 1243 ? 13.292 -11.947 21.797 1.00 80.50 1243 ARG A C 1
ATOM 10011 O O . ARG A 1 1243 ? 13.871 -12.678 20.991 1.00 80.50 1243 ARG A O 1
ATOM 10018 N N . THR A 1 1244 ? 13.134 -12.279 23.081 1.00 77.25 1244 THR A N 1
ATOM 10019 C CA . THR A 1 1244 ? 13.497 -13.611 23.587 1.00 77.25 1244 THR A CA 1
ATOM 10020 C C . THR A 1 1244 ? 12.540 -14.650 23.005 1.00 77.25 1244 THR A C 1
ATOM 10022 O O . THR A 1 1244 ? 13.011 -15.579 22.348 1.00 77.25 1244 THR A O 1
ATOM 10025 N N . ILE A 1 1245 ? 11.234 -14.380 23.077 1.00 82.56 1245 ILE A N 1
ATOM 10026 C CA . ILE A 1 1245 ? 10.151 -15.206 22.525 1.00 82.56 1245 ILE A CA 1
ATOM 10027 C C . ILE A 1 1245 ? 9.933 -14.929 21.027 1.00 82.56 1245 ILE A C 1
ATOM 10029 O O . ILE A 1 1245 ? 10.077 -15.808 20.174 1.00 82.56 1245 ILE A O 1
ATOM 10033 N N . PHE A 1 1246 ? 9.591 -13.686 20.668 1.00 85.62 1246 PHE A N 1
ATOM 10034 C CA . PHE A 1 1246 ? 8.933 -13.374 19.393 1.00 85.62 1246 PHE A CA 1
ATOM 10035 C C . PHE A 1 1246 ? 9.919 -13.169 18.237 1.00 85.62 1246 PHE A C 1
ATOM 10037 O O . PHE A 1 1246 ? 10.129 -12.069 17.714 1.00 85.62 1246 PHE A O 1
ATOM 10044 N N . ARG A 1 1247 ? 10.545 -14.272 17.814 1.00 80.56 1247 ARG A N 1
ATOM 10045 C CA . ARG A 1 1247 ? 11.523 -14.308 16.719 1.00 80.56 1247 ARG A CA 1
ATOM 10046 C C . ARG A 1 1247 ? 10.864 -14.770 15.421 1.00 80.56 1247 ARG A C 1
ATOM 10048 O O . ARG A 1 1247 ? 10.590 -15.952 15.247 1.00 80.56 1247 ARG A O 1
ATOM 10055 N N . VAL A 1 1248 ? 10.699 -13.863 14.454 1.00 78.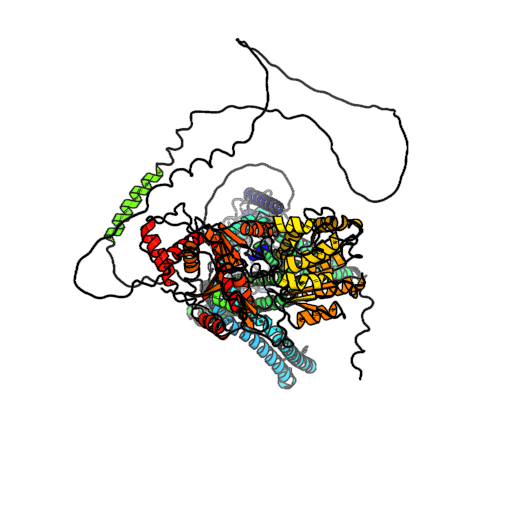56 1248 VAL A N 1
ATOM 10056 C CA . VAL A 1 1248 ? 10.151 -14.178 13.110 1.00 78.56 1248 VAL A CA 1
ATOM 10057 C C . VAL A 1 1248 ? 10.926 -15.317 12.422 1.00 78.56 1248 VAL A C 1
ATOM 10059 O O . VAL A 1 1248 ? 10.330 -16.134 11.734 1.00 78.56 1248 VAL A O 1
ATOM 10062 N N . LYS A 1 1249 ? 12.246 -15.415 12.646 1.00 77.62 1249 LYS A N 1
ATOM 10063 C CA . LYS A 1 1249 ? 13.102 -16.499 12.120 1.00 77.62 1249 LYS A CA 1
ATOM 10064 C C . LYS A 1 1249 ? 12.881 -17.870 12.787 1.00 77.62 1249 LYS A C 1
ATOM 10066 O O . LYS A 1 1249 ? 13.347 -18.861 12.240 1.00 77.62 1249 LYS A O 1
ATOM 10071 N N . ALA A 1 1250 ? 12.242 -17.924 13.959 1.00 76.75 1250 ALA A N 1
ATOM 10072 C CA . ALA A 1 1250 ? 11.923 -19.170 14.664 1.00 76.75 1250 ALA A CA 1
ATOM 10073 C C . ALA A 1 1250 ? 10.538 -19.722 14.284 1.00 76.75 1250 ALA A C 1
ATOM 10075 O O . ALA A 1 1250 ? 10.276 -20.907 14.482 1.00 76.75 1250 ALA A O 1
ATOM 10076 N N . LEU A 1 1251 ? 9.669 -18.894 13.689 1.00 71.81 1251 LEU A N 1
ATOM 10077 C CA . LEU A 1 1251 ? 8.504 -19.391 12.964 1.00 71.81 1251 LEU A CA 1
ATOM 10078 C C . LEU A 1 1251 ? 9.016 -20.223 11.780 1.00 71.81 1251 LEU A C 1
ATOM 10080 O O . LEU A 1 1251 ? 9.694 -19.713 10.887 1.00 71.81 1251 LEU A O 1
ATOM 10084 N N . ASN A 1 1252 ? 8.734 -21.523 11.793 1.00 64.94 1252 ASN A N 1
ATOM 10085 C CA . ASN A 1 1252 ? 9.282 -22.483 10.837 1.00 64.94 1252 ASN A CA 1
ATOM 10086 C C . ASN A 1 1252 ? 8.480 -22.462 9.521 1.00 64.94 1252 ASN A C 1
ATOM 10088 O O . ASN A 1 1252 ? 7.730 -23.380 9.197 1.00 64.94 1252 ASN A O 1
ATOM 10092 N N . LEU A 1 1253 ? 8.605 -21.361 8.775 1.00 65.75 1253 LEU A N 1
ATOM 10093 C CA . LEU A 1 1253 ? 7.791 -21.063 7.589 1.00 65.75 1253 LEU A CA 1
ATOM 10094 C C . LEU A 1 1253 ? 8.095 -21.958 6.364 1.00 65.75 1253 LEU A C 1
ATOM 10096 O O . LEU A 1 1253 ? 7.490 -21.760 5.312 1.00 65.75 1253 LEU A O 1
ATOM 10100 N N . SER A 1 1254 ? 9.039 -22.904 6.461 1.00 45.25 1254 SER A N 1
ATOM 10101 C CA . SER A 1 1254 ? 9.568 -23.676 5.324 1.00 45.25 1254 SER A CA 1
ATOM 10102 C C . SER A 1 1254 ? 9.372 -25.196 5.400 1.00 45.25 1254 SER A C 1
ATOM 10104 O O . SER A 1 1254 ? 9.315 -25.834 4.347 1.00 45.25 1254 SER A O 1
ATOM 10106 N N . GLN A 1 1255 ? 9.255 -25.802 6.588 1.00 40.38 1255 GLN A N 1
ATOM 10107 C CA . GLN A 1 1255 ? 9.056 -27.254 6.713 1.00 40.38 1255 GLN A CA 1
ATOM 10108 C C . GLN A 1 1255 ? 7.580 -27.643 6.597 1.00 40.38 1255 GLN A C 1
ATOM 10110 O O . GLN A 1 1255 ? 6.758 -27.164 7.368 1.00 40.38 1255 GLN A O 1
ATOM 10115 N N . LYS A 1 1256 ? 7.244 -28.557 5.680 1.00 35.22 1256 LYS A N 1
ATOM 10116 C CA . LYS A 1 1256 ? 5.954 -29.268 5.708 1.00 35.22 1256 LYS A CA 1
ATOM 10117 C C . LYS A 1 1256 ? 6.005 -30.376 6.766 1.00 35.22 1256 LYS A C 1
ATOM 10119 O O . LYS A 1 1256 ? 6.930 -31.183 6.726 1.00 35.22 1256 LYS A O 1
ATOM 10124 N N . GLY A 1 1257 ? 5.003 -30.432 7.637 1.00 26.41 1257 GLY A N 1
ATOM 10125 C CA . GLY A 1 1257 ? 4.761 -31.515 8.599 1.00 26.41 1257 GLY A CA 1
ATOM 10126 C C . GLY A 1 1257 ? 3.635 -31.103 9.558 1.00 26.41 1257 GLY A C 1
ATOM 10127 O O . GLY A 1 1257 ? 3.620 -29.959 10.006 1.00 26.41 1257 GLY A O 1
ATOM 10128 N N . CYS A 1 1258 ? 2.658 -31.940 9.899 1.00 27.83 1258 CYS A N 1
ATOM 10129 C CA . CYS A 1 1258 ? 2.632 -33.409 9.845 1.00 27.83 1258 CYS A CA 1
ATOM 10130 C C . CYS A 1 1258 ? 2.355 -34.033 8.464 1.00 27.83 1258 CYS A C 1
ATOM 10132 O O . CYS A 1 1258 ? 2.039 -33.278 7.518 1.00 27.83 1258 CYS A O 1
#

Radius of gyration: 47.89 Å; chains: 1; bounding box: 138×115×150 Å

Sequence (1258 aa):
MDSDNLLNNNQINQSKFKYKEQDPDYEGDSVNQNLINGPLENRKCQDLICVIIFFAYVILMGVVAIFAFSNGNPTLLATPFDPDGRQCGFSNQNGDATGYPYLYYSSPDSEQKMDQYSCIKECPKEDGNPIDCKTNSIVTNCPQSSYKTYQLVKICYPKYDLYSSWVSKFINIGTLEQWASDIQQTWPVLFMVSGICICISFLTLVAMKYLITCIVWGIIAIYFTVITLLGSFLLYVAQTQYYLEYIPTDLQDIGTIRALGISFLVVDAISLLILICCCRMIKITIGILKAAADFVWDVPQILTVPVFMFLKTLIFFSIWITVCIYIYSCGNIKEDLNYFLPFNQIDWMTGVKRSLYFSHSPHYKLHNPVSRSFFRAYIYQFGSLCFGSMVLAIMKVIIAIMEQFHKNLKNQAETDITGSARAAACLVKCATCCVKCFEKFVRYVSEQAFIVMALEGKNFCQSSYDAFYLIFRNKRQFGIQSALGQIFLIFSMLCITSLSALCGFLIITHVDHYSIMIFEPAVPTVLFFLVAYVIAYIIMAVYGMAADALLICLLVDRELSKGKGNIYINMDDDGIQVLFDTGSKNQQPQQQTQAQQGGVNEKQLKKKLKYQNKFLKKKGQIENFGKTLGGIMKGNNRQQQRKNDGNLNSQQQQQMHKKRKDSLLDDDFGLENQNLDDDEQNQQEGGVNGIQKKKISKEQFKQSQPKKPERASDKYVQKLSRDRKYAKVQGKQASKEQTQSMDVEEGQVFQMQEIEDNIETEIFAATKFEEIEDLNKKIKSSLKEQKFEMLTNIQQQSYKQIQSGENVAIKSETGSGKTLAYLVPLLNDLLNQPEKINRSQGTLIIVVCPTRELSIQCEDQAQKLLHWANNIICGDLVGGENPQKEKAKLRKGVSVLFATPGRLVYHLKNTQSFKFDNLKSIVFEESDRTLDLGFKKDLEEMIDILNKKIEFEKIQKILISAHFSEQIEKLYLRMSKKHCRYVGFSNESQVELNEEMDNEYIQIDKNVSIPKKLKQYYTVVFEQQKIQFLITYLYKLQNTKTIVFLSTCSQVEYFEMILFEMKFKNQNGEDTDQRVLKDMEIYKLHGNIEQKQRTKTYFDFKNTKSGAVLLSTDVAARGLDFPEVTHTVLYEVPNNLVDYCNRIGRTARINKKGVSLLILNKPEEEFANKLIDNGLDLNYFDCKLIFDFFGKMLKNEFQIGSYADTYLQGLTSGVLKKSKERLALARSAYVSSLRAYARLTDRTIFRVKALNLSQKGC

Foldseek 3Di:
DDDPDPPPPDPPPPPDDDDLVPDPPDLDPDQPLVCVVPFDPDFDAPLVVLVVVVVVVVVVVVVLLVVLVVQFDLLQQLWFAAPQRATALQADPSGDNVQFRAKEFQDPDDPDDSNRMWGFRDADDPDQDFTHTDADPRRNDTHTPPAGFDDDSRYTHHDDPRPCPPCCVPDVVVVVVLLVQLCVQCVVLLVVLLVLLVVLLVVLLVCLQPPLVVVLVVVVVVVLVVLLVQLVVLVVCLVDVVPLVVDPPVPSPSVVSNVVSVVSVVVSVVVVVVCVVCVLLVLVLSLLLNVLSVVCVVCVVLLCVVVVVVVVVVVVVVSVVVSVSSSQRNFDFDDDPDDDDRGTHGDDDDDDDDDDDDDDDDDDDDDDPVVVVVVCCVRHPVSLVSVLVVVLVVLVVVLVVLVVVLVVLVVVCVVDPVCPSVVVSVVSVVVSVVSVVVSVVSNVLQLQLVLQCSRHSDGSVVSSVVSVVLCVVVVVSNVVSLVSLVVSLVVSLCVSLVVSLVVSLCCQCPPPVRNVSRDDSVSVSVVSSVSSSVSSCSNSVSSSSSSSSSVSVVSSVVSSQVSPPPPNPDPPSVVSVVVSVVVSPPPDDPDDDCDDDDDDDPVVVVVVVVVVVVVVVVVVVPVVVPPPPPDDDDDDDDDDDDDDDDDDDDDDDDDDDDDDDDDDDDDDDDDDDDDDDDDDDDDDDDYDDDDDDDDDDDDDDDDDDDDDDDDPPPPPPPPPPPPDDDDDDDDDDDDDDDDDDDDDDPDDQDDPDDDDDDDDDDQFDPDFPVNPPLFDPLLVVLCVVVVRTTAGPQLVQQQVVVLVLAAAEEADDPQSCVLCSNLRNVVSVQVPDPDNAALVQAEAEEEEEQAPLLLVVSLVVNCSSCVVPVRAAEEEQEPQDDVVVVLVVQLSGHHHYRYYLVSLLCCLPPRPSHDCQNYAEYEYAAVVSNVVSPCLVSLLSSLVSCVVRYVQQNHHYYYYHNFDDPSVVVSVVSRYPDDYHYTPQDDPDDDDDDDDDPDQWDDLDSRDIAGPLEAAAEEADAPLQLLLLVLLVVLVQQFAQEEEADADPLQLVLNLLLQVPFADAAPVRHGDPAGSSRSAAEAEAEDPDRPVNNNVSLVVQLPDQTRYYYYYYCVQLPSHARPRHAEYEYSDDDLDPRSVRSRSVNPCHPVDHHYYYYYHHPLQVVVVVVVVVSVDDYHYDYSVSSQVVVCVVCCPVRVDNDRSSVSSSVSSVVSCVPDPVSVVSVVVSVVVRLVSLVPRDPPSRRDSVPSCPDDDDD

InterPro domains:
  IPR001650 Helicase, C-terminal domain-like [PF00271] (1026-1151)
  IPR001650 Helicase, C-terminal domain-like [PS51194] (1013-1198)
  IPR001650 Helicase, C-terminal domain-like [SM00490] (1053-1151)
  IPR007603 Choline transporter-like [PF04515] (262-336)
  IPR007603 Choline transporter-like [PF04515] (351-559)
  IPR007603 Choline transporter-like [PTHR12385] (23-624)
  IPR011545 DEAD/DEAH-box helicase domain [PF00270] (792-970)
  IPR014001 Helicase superfamily 1/2, ATP-binding domain [PS51192] (799-982)
  IPR014001 Helicase superfamily 1/2, ATP-binding domain [SM00487] (787-1005)
  IPR027417 P-loop containing nucleoside triphosphate hydrolase [G3DSA:3.40.50.300] (710-983)
  IPR027417 P-loop containing nucleoside triphosphate hydrolase [G3DSA:3.40.50.300] (1010-1256)
  IPR027417 P-loop containing nucleoside triphosphate hydrolase [SSF52540] (842-1169)